Protein AF-A0A094KSG4-F1 (afdb_monomer_lite)

Secondary structure (DSSP, 8-state):
--BEE-TTTSHHHHHHHHHHHHHHHHTTTPPPS-PPPHHHHHHHHHHHHS-------TT--EEEEEPPP-PPP-S-TTTPEEE-GGG--TTEE-TTEEEEEEE-S--EESSSEEEEEE-TT--EEEEEE-SPPPTTTS-GGGTS-TT-EEEEES-EEEE-TTS-EEEEE--GGGEEEEPTT-TTS-TTTS-SS------HHHHHHHHHHHHHTT-HHHHHHHHHHHHHH-TTSHHHHHHHHHHHHHHHHTT-HHHHHHTTTTT---TTS-HHHHHHHHHHHHHTT-HHHHHHHHHHHHHH-TT-HHHHHHHHHHHHHHHHHHH----HHHHHHHHHH-SS-----PPEE-SEEEEE-SSSSEEEEESS-B-TT-EEEEEEPSEEEPBPPTTS-TT--PBPPEEEEETTTTEEEEESHHHHHHHHHHHHHH-GGGHHHHHTS--TT-------EETTEEP--HHHHHHHHHHHEEE--SBHHHHHHHHTT-SS---S-BS-EEE-TTGGGPEE-SS-SEEEEEETTEEEEEESS-B-TTPBPEE-SS---SS-HHHHHHHHGGGT----SHHHHHHHHS-HHHHHHHHHHHHHHHHHHHSSS--HHHHHHHHHHHHHHHHT--S-TTTS--TTTHHHHHHHHHHHHTTT-HHHHHHHHHHHHHHTT-EEESSS-TTSPPEEEE-----TTHHHHHHHHHHHHHHTT-HHHHHHHHHHTHHHHHHHH---S------SEEEEEEE----TTS-TTS-----EEEEEEE-STT--EEEEE--EEEEEEEEE-STT-EEEEE-TTGGGSSSPEEEEEEEEGGGGGS-TT-EEEEEEEE---SSPPPTT--------EEE--PPPPS------------EEE-

Foldseek 3Di:
DQFFFCCVVCVVVLVVVVVVVVVFVVQFQPQDPPADDLVVVVVVVVVVQPDDPPPDPPPDFAEDEDDDADFADQDFPVQAAEDAPNNDGAQDFQASHKYKWFFAAAWDDDQFTWTWIHGPVRDIAIETHHLDDDCVLPNSCVVGHGLWIKMAHRWHWYQDPVRHIHTYDLWPVRIDTDDLPDPPDDPVSRPPPPPVLQALVNLQVVLVVCVVVVVLVVSLVSLVSSLVVCVPDPVNLVSLLSNLVSLLSSVLLVSSLVSLPPPDDDLPGDLSSLVSNLSSCLSVLVLVSSLVSLVVSCVSPVVPPVSVVSNVLSVQQVCCQVPVDDPLVVLQVQLVVAFLSQDSHHKHAAQWDWDQDPFQGIFIFHQFWDFAFDWHIWFFFPFKAAADDPVPDPPRPHDHWHWYDYSPLSTITIACLSVQLSVNQVNCQSPVVCVVLQLPFDQDPDDHDPDQDHPNGGTGRSNSSSSSCVLFKDAADLALLVVLVVPVVDPDDPRSHHNIMTGTRNVSNQAAALFFQWFWIDNNRIIIITGRGTDGRGDTGHDHPDHPDLDDLVVVQVVCVSSPGDHPALQNVQSVPQDPVLRVVLVVLLVVLVVLLVPDDCDPVSLVVLVVSLVVNVVSDPDFCLRHAQSNRLVSLQVSLVVCVVVVVLLSNLLSLVVSQRSQNWDWPCSNDVPIATDTPTHGDQDSCVLVSLVSNLVSCVSVVNNRNNVVSVVCNLSNCCSRSVDPDDPPVPPQWFKWKAWDDDDPPDDPPPDDDFFKKKWKWDDDPVIDIDIWTWDDKAFADWDDDPQADIDGPGDPCTNPDPGTIIIITIDGPVVCVPHPQQWMWMWMFGDDDPDDDDPDDDGDTDTDIDRDDDPDDDDDDDDDDDDDRGDTGD

Structure (mmCIF, N/CA/C/O backbone):
data_AF-A0A094KSG4-F1
#
_entry.id   AF-A0A094KSG4-F1
#
loop_
_atom_site.group_PDB
_atom_site.id
_atom_site.type_symbol
_atom_site.label_atom_id
_atom_site.label_alt_id
_atom_site.label_comp_id
_atom_site.label_asym_id
_atom_site.label_entity_id
_atom_site.label_seq_id
_atom_site.pdbx_PDB_ins_code
_atom_site.Cartn_x
_atom_site.Cartn_y
_atom_site.Cartn_z
_atom_site.occupancy
_atom_site.B_iso_or_equiv
_atom_site.auth_seq_id
_atom_site.auth_comp_id
_atom_site.auth_asym_id
_atom_site.auth_atom_id
_atom_site.pdbx_PDB_model_num
ATOM 1 N N . MET A 1 1 ? 11.498 -6.389 -3.260 1.00 61.22 1 MET A N 1
ATOM 2 C CA . MET A 1 1 ? 10.816 -5.084 -3.380 1.00 61.22 1 MET A CA 1
ATOM 3 C C . MET A 1 1 ? 11.670 -4.052 -2.672 1.00 61.22 1 MET A C 1
ATOM 5 O O . MET A 1 1 ? 12.335 -4.424 -1.716 1.00 61.22 1 MET A O 1
ATOM 9 N N . ASP A 1 2 ? 11.718 -2.809 -3.153 1.00 58.12 2 ASP A N 1
ATOM 10 C CA . ASP A 1 2 ? 12.773 -1.820 -2.843 1.00 58.12 2 ASP A CA 1
ATOM 11 C C . ASP A 1 2 ? 12.681 -1.186 -1.428 1.00 58.12 2 ASP A C 1
ATOM 13 O O . ASP A 1 2 ? 12.851 0.022 -1.259 1.00 58.12 2 ASP A O 1
ATOM 17 N N . ALA A 1 3 ? 12.366 -1.989 -0.406 1.00 64.19 3 ALA A N 1
ATOM 18 C CA . ALA A 1 3 ? 12.360 -1.589 0.998 1.00 64.19 3 ALA A CA 1
ATOM 19 C C . ALA A 1 3 ? 13.792 -1.449 1.547 1.00 64.19 3 ALA A C 1
ATOM 21 O O . ALA A 1 3 ? 14.697 -2.185 1.145 1.00 64.19 3 ALA A O 1
ATOM 22 N N . HIS A 1 4 ? 13.988 -0.521 2.490 1.00 66.38 4 HIS A N 1
ATOM 23 C CA . HIS A 1 4 ? 15.279 -0.292 3.143 1.00 66.38 4 HIS A CA 1
ATOM 24 C C . HIS A 1 4 ? 15.562 -1.365 4.191 1.00 66.38 4 HIS A C 1
ATOM 26 O O . HIS A 1 4 ? 15.258 -1.191 5.369 1.00 66.38 4 HIS A O 1
ATOM 32 N N . ASP A 1 5 ? 16.112 -2.495 3.749 1.00 71.94 5 ASP A N 1
ATOM 33 C CA . ASP A 1 5 ? 16.645 -3.508 4.657 1.00 71.94 5 ASP A CA 1
ATOM 34 C C . ASP A 1 5 ? 17.919 -2.971 5.322 1.00 71.94 5 ASP A C 1
ATOM 36 O O . ASP A 1 5 ? 18.948 -2.784 4.673 1.00 71.94 5 ASP A O 1
ATOM 40 N N . VAL A 1 6 ? 17.824 -2.717 6.627 1.00 72.81 6 VAL A N 1
ATOM 41 C CA . VAL A 1 6 ? 18.913 -2.191 7.464 1.00 72.81 6 VAL A CA 1
ATOM 42 C C . VAL A 1 6 ? 19.387 -3.231 8.483 1.00 72.81 6 VAL A C 1
ATOM 44 O O . VAL A 1 6 ? 20.035 -2.912 9.482 1.00 72.81 6 VAL A O 1
ATOM 47 N N . LYS A 1 7 ? 19.081 -4.515 8.257 1.00 73.69 7 LYS A N 1
ATOM 48 C CA . LYS A 1 7 ? 19.415 -5.605 9.181 1.00 73.69 7 LYS A CA 1
ATOM 49 C C . LYS A 1 7 ? 20.901 -5.672 9.519 1.00 73.69 7 LYS A C 1
ATOM 51 O O . LYS A 1 7 ? 21.243 -5.946 10.666 1.00 73.69 7 LYS A O 1
ATOM 56 N N . ALA A 1 8 ? 21.775 -5.432 8.542 1.00 71.75 8 ALA A N 1
ATOM 57 C CA . ALA A 1 8 ? 23.222 -5.452 8.753 1.00 71.75 8 ALA A CA 1
ATOM 58 C C . ALA A 1 8 ? 23.688 -4.332 9.701 1.00 71.75 8 ALA A C 1
ATOM 60 O O . ALA A 1 8 ? 24.573 -4.555 10.522 1.00 71.75 8 ALA A O 1
ATOM 61 N N . GLU A 1 9 ? 23.065 -3.156 9.618 1.00 76.06 9 GLU A N 1
ATOM 62 C CA . GLU A 1 9 ? 23.407 -1.974 10.418 1.00 76.06 9 GLU A CA 1
ATOM 63 C C . GLU A 1 9 ? 22.886 -2.093 11.857 1.00 76.06 9 GLU A C 1
ATOM 65 O O . GLU A 1 9 ? 23.552 -1.680 12.803 1.00 76.06 9 GLU A O 1
ATOM 70 N N . TYR A 1 10 ? 21.723 -2.725 12.033 1.00 76.50 10 TYR A N 1
ATOM 71 C CA . TYR A 1 10 ? 21.031 -2.845 13.320 1.00 76.50 10 TYR A CA 1
ATOM 72 C C . TYR A 1 10 ? 21.016 -4.275 13.883 1.00 76.50 10 TYR A C 1
ATOM 74 O O . TYR A 1 10 ? 20.170 -4.627 14.711 1.00 76.50 10 TYR A O 1
ATOM 82 N N . TRP A 1 11 ? 21.963 -5.116 13.466 1.00 75.25 11 TRP A N 1
ATOM 83 C CA . TRP A 1 11 ? 22.020 -6.526 13.859 1.00 75.25 11 TRP A CA 1
ATOM 84 C C . TRP A 1 11 ? 22.055 -6.732 15.383 1.00 75.25 11 TRP A C 1
ATOM 86 O O . TRP A 1 11 ? 21.336 -7.582 15.917 1.00 75.25 11 TRP A O 1
ATOM 96 N N . GLU A 1 12 ? 22.833 -5.917 16.105 1.00 79.44 12 GLU A N 1
ATOM 97 C CA . GLU A 1 12 ? 22.910 -5.981 17.572 1.00 79.44 12 GLU A CA 1
ATOM 98 C C . GLU A 1 12 ? 21.566 -5.653 18.243 1.00 79.44 12 GLU A C 1
ATOM 100 O O . GLU A 1 12 ? 21.222 -6.259 19.260 1.00 79.44 12 GLU A O 1
ATOM 105 N N . MET A 1 13 ? 20.749 -4.780 17.643 1.00 77.00 13 MET A N 1
ATOM 106 C CA . MET A 1 13 ? 19.412 -4.466 18.154 1.00 77.00 13 MET A CA 1
ATOM 107 C C . MET A 1 13 ? 18.478 -5.679 18.052 1.00 77.00 13 MET A C 1
ATOM 109 O O . MET A 1 13 ? 17.815 -6.021 19.032 1.00 77.00 13 MET A O 1
ATOM 113 N N . ILE A 1 14 ? 18.466 -6.388 16.913 1.00 77.00 14 ILE A N 1
ATOM 114 C CA . ILE A 1 14 ? 17.700 -7.642 16.778 1.00 77.00 14 ILE A CA 1
ATOM 115 C C . ILE A 1 14 ? 18.183 -8.691 17.776 1.00 77.00 14 ILE A C 1
ATOM 117 O O . ILE A 1 14 ? 17.372 -9.400 18.373 1.00 77.00 14 ILE A O 1
ATOM 121 N N . LYS A 1 15 ? 19.500 -8.822 17.949 1.00 81.06 15 LYS A N 1
ATOM 122 C CA . LYS A 1 15 ? 20.087 -9.824 18.839 1.00 81.06 15 LYS A CA 1
ATOM 123 C C . LYS A 1 15 ? 19.701 -9.561 20.293 1.00 81.06 15 LYS A C 1
ATOM 125 O O . LYS A 1 15 ? 19.259 -10.492 20.966 1.00 81.06 15 LYS A O 1
ATOM 130 N N . SER A 1 16 ? 19.802 -8.306 20.733 1.00 81.44 16 SER A N 1
ATOM 131 C CA . SER A 1 16 ? 19.338 -7.855 22.047 1.00 81.44 16 SER A CA 1
ATOM 132 C C . SER A 1 16 ? 17.848 -8.152 22.231 1.00 81.44 16 SER A C 1
ATOM 134 O O . SER A 1 16 ? 17.465 -8.847 23.169 1.00 81.44 16 SER A O 1
ATOM 136 N N . GLN A 1 17 ? 17.012 -7.779 21.258 1.00 77.75 17 GLN A N 1
ATOM 137 C CA . GLN A 1 17 ? 15.572 -8.021 21.328 1.00 77.75 17 GLN A CA 1
ATOM 138 C C . GLN A 1 17 ? 15.222 -9.513 21.401 1.00 77.75 17 GLN A C 1
ATOM 140 O O . GLN A 1 17 ? 14.375 -9.931 22.193 1.00 77.75 17 GLN A O 1
ATOM 145 N N . LYS A 1 18 ? 15.884 -10.352 20.596 1.00 81.81 18 LYS A N 1
ATOM 146 C CA . LYS A 1 18 ? 15.721 -11.811 20.651 1.00 81.81 18 LYS A CA 1
ATOM 147 C C . LYS A 1 18 ? 16.133 -12.368 22.011 1.00 81.81 18 LYS A C 1
ATOM 149 O O . LYS A 1 18 ? 15.502 -13.313 22.481 1.00 81.81 18 LYS A O 1
ATOM 154 N N . GLN A 1 19 ? 17.166 -11.809 22.638 1.00 85.81 19 GLN A N 1
ATOM 155 C CA . GLN A 1 19 ? 17.589 -12.202 23.977 1.00 85.81 19 GLN A CA 1
ATOM 156 C C . GLN A 1 19 ? 16.534 -11.828 25.026 1.00 85.81 19 GLN A C 1
ATOM 158 O O . GLN A 1 19 ? 16.112 -12.706 25.776 1.00 85.81 19 GLN A O 1
ATOM 163 N N . THR A 1 20 ? 16.021 -10.595 25.009 1.00 84.00 20 THR A N 1
ATOM 164 C CA . THR A 1 20 ? 14.928 -10.156 25.893 1.00 84.00 20 THR A CA 1
ATOM 165 C C . THR A 1 20 ? 13.693 -11.045 25.745 1.00 84.00 20 THR A C 1
ATOM 167 O O . THR A 1 20 ? 13.137 -11.510 26.737 1.00 84.00 20 THR A O 1
ATOM 170 N N . LEU A 1 21 ? 13.293 -11.374 24.510 1.00 83.00 21 LEU A N 1
ATOM 171 C CA . LEU A 1 21 ? 12.169 -12.284 24.255 1.00 83.00 21 LEU A CA 1
ATOM 172 C C . LEU A 1 21 ? 12.431 -13.701 24.785 1.00 83.00 21 LEU A C 1
ATOM 174 O O . LEU A 1 21 ? 11.516 -14.346 25.295 1.00 83.00 21 LEU A O 1
ATOM 178 N N . LYS A 1 22 ? 13.665 -14.210 24.680 1.00 86.94 22 LYS A N 1
ATOM 179 C CA . LYS A 1 22 ? 14.037 -15.512 25.256 1.00 86.94 22 LYS A CA 1
ATOM 180 C C . LYS A 1 22 ? 13.964 -15.490 26.779 1.00 86.94 22 LYS A C 1
ATOM 182 O O . LYS A 1 22 ? 13.501 -16.462 27.365 1.00 86.94 22 LYS A O 1
ATOM 187 N N . GLU A 1 23 ? 14.417 -14.416 27.414 1.00 88.25 23 GLU A N 1
ATOM 188 C CA . GLU A 1 23 ? 14.372 -14.255 28.869 1.00 88.25 23 GLU A CA 1
ATOM 189 C C . GLU A 1 23 ? 12.942 -14.133 29.384 1.00 88.25 23 GLU A C 1
ATOM 191 O O . GLU A 1 23 ? 12.579 -14.851 30.314 1.00 88.25 23 GLU A O 1
ATOM 196 N N . ALA A 1 24 ? 12.105 -13.336 28.718 1.00 87.44 24 ALA A N 1
ATOM 197 C CA . ALA A 1 24 ? 10.679 -13.258 29.010 1.00 87.44 24 ALA A CA 1
ATOM 198 C C . ALA A 1 24 ? 10.019 -14.644 28.904 1.00 87.44 24 ALA A C 1
ATOM 200 O O . ALA A 1 24 ? 9.371 -15.100 29.847 1.00 87.44 24 ALA A O 1
ATOM 201 N N . LYS A 1 25 ? 10.285 -15.388 27.817 1.00 87.94 25 LYS A N 1
ATOM 202 C CA . LYS A 1 25 ? 9.756 -16.749 27.606 1.00 87.94 25 LYS A CA 1
ATOM 203 C C . LYS A 1 25 ? 10.151 -17.752 28.693 1.00 87.94 25 LYS A C 1
ATOM 205 O O . LYS A 1 25 ? 9.398 -18.695 28.917 1.00 87.94 25 LYS A O 1
ATOM 210 N N . LYS A 1 26 ? 11.273 -17.569 29.404 1.00 91.19 26 LYS A N 1
ATOM 211 C CA . LYS A 1 26 ? 11.629 -18.428 30.557 1.00 91.19 26 LYS A CA 1
ATOM 212 C C . LYS A 1 26 ? 10.632 -18.300 31.711 1.00 91.19 26 LYS A C 1
ATOM 214 O O . LYS A 1 26 ? 10.526 -19.216 32.519 1.00 91.19 26 LYS A O 1
ATOM 219 N N . ARG A 1 27 ? 9.904 -17.182 31.787 1.00 92.25 27 ARG A N 1
ATOM 220 C CA . ARG A 1 27 ? 8.867 -16.930 32.795 1.00 92.25 27 ARG A CA 1
ATOM 221 C C . ARG A 1 27 ? 7.469 -17.354 32.346 1.00 92.25 27 ARG A C 1
ATOM 223 O O . ARG A 1 27 ? 6.502 -17.109 33.063 1.00 92.25 27 ARG A O 1
ATOM 230 N N . ARG A 1 28 ? 7.342 -17.998 31.182 1.00 93.94 28 ARG A N 1
ATOM 231 C CA . ARG A 1 28 ? 6.051 -18.428 30.641 1.00 93.94 28 ARG A CA 1
ATOM 232 C C . ARG A 1 28 ? 5.289 -19.314 31.626 1.00 93.94 28 ARG A C 1
ATOM 234 O O . ARG A 1 28 ? 5.858 -20.236 32.203 1.00 93.94 28 ARG A O 1
ATOM 241 N N . GLY A 1 29 ? 4.000 -19.033 31.801 1.00 94.25 29 GLY A N 1
ATOM 242 C CA . GLY A 1 29 ? 3.117 -19.778 32.702 1.00 94.25 29 GLY A CA 1
ATOM 243 C C . GLY A 1 29 ? 3.230 -19.368 34.176 1.00 94.25 29 GLY A C 1
ATOM 244 O O . GLY A 1 29 ? 2.402 -19.777 34.989 1.00 94.25 29 GLY A O 1
ATOM 245 N N . GLN A 1 30 ? 4.216 -18.543 34.546 1.00 94.44 30 GLN A N 1
ATOM 246 C CA . GLN A 1 30 ? 4.364 -18.073 35.922 1.00 94.44 30 GLN A CA 1
ATOM 247 C C . GLN A 1 30 ? 3.297 -17.031 36.248 1.00 94.44 30 GLN A C 1
ATOM 249 O O . GLN A 1 30 ? 3.068 -16.098 35.477 1.00 94.44 30 GLN A O 1
ATOM 254 N N . ARG A 1 31 ? 2.695 -17.152 37.433 1.00 93.56 31 ARG A N 1
ATOM 255 C CA . ARG A 1 31 ? 1.903 -16.076 38.034 1.00 93.56 31 ARG A CA 1
ATOM 256 C C . ARG A 1 31 ? 2.844 -15.164 38.826 1.00 93.56 31 ARG A C 1
ATOM 258 O O . ARG A 1 31 ? 3.503 -15.664 39.742 1.00 93.56 31 ARG A O 1
ATOM 265 N N . PRO A 1 32 ? 2.963 -13.874 38.479 1.00 89.44 32 PRO A N 1
ATOM 266 C CA . PRO A 1 32 ? 3.887 -12.982 39.162 1.00 89.44 32 PRO A CA 1
ATOM 267 C C . PRO A 1 32 ? 3.420 -12.711 40.595 1.00 89.44 32 PRO A C 1
ATOM 269 O O . PRO A 1 32 ? 2.279 -12.314 40.816 1.00 89.44 32 PRO A O 1
ATOM 272 N N . GLN A 1 33 ? 4.322 -12.921 41.554 1.00 86.94 33 GLN A N 1
ATOM 273 C CA . GLN A 1 33 ? 4.113 -12.641 42.985 1.00 86.94 33 GLN A CA 1
ATOM 274 C C . GLN A 1 33 ? 4.732 -11.301 43.411 1.00 86.94 33 GLN A C 1
ATOM 276 O O . GLN A 1 33 ? 4.536 -10.832 44.523 1.00 86.94 33 GLN A O 1
ATOM 281 N N . ASP A 1 34 ? 5.492 -10.682 42.514 1.00 89.12 34 ASP A N 1
ATOM 282 C CA . ASP A 1 34 ? 6.275 -9.466 42.705 1.00 89.12 34 ASP A CA 1
ATOM 283 C C . ASP A 1 34 ? 5.616 -8.235 42.055 1.00 89.12 34 ASP A C 1
ATOM 285 O O . ASP A 1 34 ? 6.299 -7.268 41.703 1.00 89.12 34 ASP A O 1
ATOM 289 N N . ARG A 1 35 ? 4.284 -8.266 41.884 1.00 86.12 35 ARG A N 1
ATOM 290 C CA . ARG A 1 35 ? 3.513 -7.140 41.337 1.00 86.12 35 ARG A CA 1
ATOM 291 C C . ARG A 1 35 ? 3.678 -5.903 42.219 1.00 86.12 35 ARG A C 1
ATOM 293 O O . ARG A 1 35 ? 3.702 -5.986 43.447 1.00 86.12 35 ARG A O 1
ATOM 300 N N . LYS A 1 36 ? 3.788 -4.739 41.582 1.00 86.50 36 LYS A N 1
ATOM 301 C CA . LYS A 1 36 ? 3.899 -3.468 42.297 1.00 86.50 36 LYS A CA 1
ATOM 302 C C . LYS A 1 36 ? 2.535 -3.027 42.842 1.00 86.50 36 LYS A C 1
ATOM 304 O O . LYS A 1 36 ? 1.528 -3.276 42.181 1.00 86.50 36 LYS A O 1
ATOM 309 N N . PRO A 1 37 ? 2.497 -2.335 43.995 1.00 90.00 37 PRO A N 1
ATOM 310 C CA . PRO A 1 37 ? 1.266 -1.743 44.508 1.00 90.00 37 PRO A CA 1
ATOM 311 C C . PRO A 1 37 ? 0.638 -0.753 43.521 1.00 90.00 37 PRO A C 1
ATOM 313 O O . PRO A 1 37 ? 1.343 -0.106 42.736 1.00 90.00 37 PRO A O 1
ATOM 316 N N . ARG A 1 38 ? -0.683 -0.590 43.620 1.00 92.19 38 ARG A N 1
ATOM 317 C CA . ARG A 1 38 ? -1.497 0.291 42.774 1.00 92.19 38 ARG A CA 1
ATOM 318 C C . ARG A 1 38 ? -0.955 1.720 42.710 1.00 92.19 38 ARG A C 1
ATOM 320 O O . ARG A 1 38 ? -0.765 2.260 41.621 1.00 92.19 38 ARG A O 1
ATOM 327 N N . GLU A 1 39 ? -0.630 2.311 43.857 1.00 93.06 39 GLU A N 1
ATOM 328 C CA . GLU A 1 39 ? -0.113 3.681 43.964 1.00 93.06 39 GLU A CA 1
ATOM 329 C C . GLU A 1 39 ? 1.242 3.829 43.270 1.00 93.06 39 GLU A C 1
ATOM 331 O O . GLU A 1 39 ? 1.494 4.832 42.603 1.00 93.06 39 GLU A O 1
ATOM 336 N N . TYR A 1 40 ? 2.111 2.819 43.388 1.00 91.56 40 TYR A N 1
ATOM 337 C CA . TYR A 1 40 ? 3.416 2.825 42.731 1.00 91.56 40 TYR A CA 1
ATOM 338 C C . TYR A 1 40 ? 3.265 2.789 41.208 1.00 91.56 40 TYR A C 1
ATOM 340 O O . TYR A 1 40 ? 3.883 3.596 40.512 1.00 91.56 40 TYR A O 1
ATOM 348 N N . ALA A 1 41 ? 2.424 1.888 40.689 1.00 91.44 41 ALA A N 1
ATOM 349 C CA . ALA A 1 41 ? 2.163 1.782 39.255 1.00 91.44 41 ALA A CA 1
ATOM 350 C C . ALA A 1 41 ? 1.560 3.082 38.696 1.00 91.44 41 ALA A C 1
ATOM 352 O O . ALA A 1 41 ? 2.001 3.570 37.653 1.00 91.44 41 ALA A O 1
ATOM 353 N N . TYR A 1 42 ? 0.616 3.682 39.429 1.00 93.19 42 TYR A N 1
ATOM 354 C CA . TYR A 1 42 ? 0.009 4.966 39.083 1.00 93.19 42 TYR A CA 1
ATOM 355 C C . TYR A 1 42 ? 1.042 6.097 39.037 1.00 93.19 42 TYR A C 1
ATOM 357 O O . TYR A 1 42 ? 1.169 6.772 38.014 1.00 93.19 42 TYR A O 1
ATOM 365 N N . MET A 1 43 ? 1.823 6.284 40.109 1.00 92.12 43 MET A N 1
ATOM 366 C CA . MET A 1 43 ? 2.851 7.329 40.169 1.00 92.12 43 MET A CA 1
ATOM 367 C C . MET A 1 43 ? 3.887 7.161 39.057 1.00 92.12 43 MET A C 1
ATOM 369 O O . MET A 1 43 ? 4.198 8.129 38.367 1.00 92.12 43 MET A O 1
ATOM 373 N N . ARG A 1 44 ? 4.376 5.936 38.833 1.00 90.12 44 ARG A N 1
ATOM 374 C CA . ARG A 1 44 ? 5.355 5.642 37.779 1.00 90.12 44 ARG A CA 1
ATOM 375 C C . ARG A 1 44 ? 4.804 5.946 36.389 1.00 90.12 44 ARG A C 1
ATOM 377 O O . ARG A 1 44 ? 5.495 6.587 35.599 1.00 90.12 44 ARG A O 1
ATOM 384 N N . PHE A 1 45 ? 3.569 5.538 36.091 1.00 91.00 45 PHE A N 1
ATOM 385 C CA . PHE A 1 45 ? 2.943 5.855 34.808 1.00 91.00 45 PHE A CA 1
ATOM 386 C C . PHE A 1 45 ? 2.788 7.368 34.622 1.00 91.00 45 PHE A C 1
ATOM 388 O O . PHE A 1 45 ? 3.193 7.908 33.593 1.00 91.00 45 PHE A O 1
ATOM 395 N N . MET A 1 46 ? 2.282 8.074 35.634 1.00 92.19 46 MET A N 1
ATOM 396 C CA . MET A 1 46 ? 2.110 9.526 35.573 1.00 92.19 46 MET A CA 1
ATOM 397 C C . MET A 1 46 ? 3.446 10.270 35.427 1.00 92.19 46 MET A C 1
ATOM 399 O O . MET A 1 46 ? 3.512 11.231 34.665 1.00 92.19 46 MET A O 1
ATOM 403 N N . MET A 1 47 ? 4.520 9.795 36.069 1.00 88.25 47 MET A N 1
ATOM 404 C CA . MET A 1 47 ? 5.882 10.309 35.867 1.00 88.25 47 MET A CA 1
ATOM 405 C C . MET A 1 47 ? 6.381 10.064 34.439 1.00 88.25 47 MET A C 1
ATOM 407 O O . MET A 1 47 ? 6.920 10.977 33.826 1.00 88.25 47 MET A O 1
ATOM 411 N N . SER A 1 48 ? 6.152 8.873 33.875 1.00 82.94 48 SER A N 1
ATOM 412 C CA . SER A 1 48 ? 6.539 8.563 32.487 1.00 82.94 48 SER A CA 1
ATOM 413 C C . SER A 1 48 ? 5.779 9.390 31.443 1.00 82.94 48 SER A C 1
ATOM 415 O O . SER A 1 48 ? 6.253 9.571 30.323 1.00 82.94 48 SER A O 1
ATOM 417 N N . ARG A 1 49 ? 4.595 9.894 31.815 1.00 81.19 49 ARG A N 1
ATOM 418 C CA . ARG A 1 49 ? 3.735 10.727 30.973 1.00 81.19 49 ARG A CA 1
ATOM 419 C C . ARG A 1 49 ? 4.094 12.214 31.045 1.00 81.19 49 ARG A C 1
ATOM 421 O O . ARG A 1 49 ? 3.706 12.961 30.147 1.00 81.19 49 ARG A O 1
ATOM 428 N N . GLN A 1 50 ? 4.809 12.666 32.081 1.00 70.44 50 GLN A N 1
ATOM 429 C CA . GLN A 1 50 ? 5.286 14.047 32.118 1.00 70.44 50 GLN A CA 1
ATOM 430 C C . GLN A 1 50 ? 6.186 14.301 30.903 1.00 70.44 50 GLN A C 1
ATOM 432 O O . GLN A 1 50 ? 6.996 13.437 30.556 1.00 70.44 50 GLN A O 1
ATOM 437 N N . PRO A 1 51 ? 6.065 15.464 30.240 1.00 55.53 51 PRO A N 1
ATOM 438 C CA . PRO A 1 51 ? 6.990 15.812 29.182 1.00 55.53 51 PRO A CA 1
ATOM 439 C C . PRO A 1 51 ? 8.385 15.900 29.806 1.00 55.53 51 PRO A C 1
ATOM 441 O O . PRO A 1 51 ? 8.711 16.876 30.477 1.00 55.53 51 PRO A O 1
ATOM 444 N N . MET A 1 52 ? 9.221 14.875 29.596 1.00 45.09 52 MET A N 1
ATOM 445 C CA . MET A 1 52 ? 10.669 15.063 29.671 1.00 45.09 52 MET A CA 1
ATOM 446 C C . MET A 1 52 ? 10.970 16.320 28.859 1.00 45.09 52 MET A C 1
ATOM 448 O O . MET A 1 52 ? 10.414 16.464 27.767 1.00 45.09 52 MET A O 1
ATOM 452 N N . MET A 1 53 ? 11.818 17.213 29.374 1.00 36.50 53 MET A N 1
ATOM 453 C CA . MET A 1 53 ? 12.425 18.265 28.563 1.00 36.50 53 MET A CA 1
ATOM 454 C C . MET A 1 53 ? 13.114 17.591 27.372 1.00 36.50 53 MET A C 1
ATOM 456 O O . MET A 1 53 ? 14.243 17.123 27.456 1.00 36.50 53 MET A O 1
ATOM 460 N N . ARG A 1 54 ? 12.365 17.436 26.282 1.00 40.75 54 ARG A N 1
ATOM 461 C CA . ARG A 1 54 ? 12.809 16.874 25.017 1.00 40.75 54 ARG A CA 1
ATOM 462 C C . ARG A 1 54 ? 13.510 18.015 24.298 1.00 40.75 54 ARG A C 1
ATOM 464 O O . ARG A 1 54 ? 12.947 18.616 23.389 1.00 40.75 54 ARG A O 1
ATOM 471 N N . GLU A 1 55 ? 14.711 18.353 24.761 1.00 34.06 55 GLU A N 1
ATOM 472 C CA . GLU A 1 55 ? 15.659 19.099 23.938 1.00 34.06 55 GLU A CA 1
ATOM 473 C C . GLU A 1 55 ? 15.805 18.341 22.608 1.00 34.06 55 GLU A C 1
ATOM 475 O O . GLU A 1 55 ? 16.136 17.158 22.604 1.00 34.06 55 GLU A O 1
ATOM 480 N N . ASN A 1 56 ? 15.460 19.003 21.499 1.00 36.72 56 ASN A N 1
ATOM 481 C CA . ASN A 1 56 ? 15.594 18.541 20.112 1.00 36.72 56 ASN A CA 1
ATOM 482 C C . ASN A 1 56 ? 15.219 17.069 19.838 1.00 36.72 56 ASN A C 1
ATOM 484 O O . ASN A 1 56 ? 16.068 16.188 19.736 1.00 36.72 56 ASN A O 1
ATOM 488 N N . THR A 1 57 ? 13.930 16.815 19.587 1.00 39.03 57 THR A N 1
ATOM 489 C CA . THR A 1 57 ? 13.454 15.539 19.002 1.00 39.03 57 THR A CA 1
ATOM 490 C C . THR A 1 57 ? 13.593 15.463 17.480 1.00 39.03 57 THR A C 1
ATOM 492 O O . THR A 1 57 ? 13.249 14.439 16.887 1.00 39.03 57 THR A O 1
ATOM 495 N N . GLU A 1 58 ? 14.135 16.499 16.834 1.00 34.00 58 GLU A N 1
ATOM 496 C CA . GLU A 1 58 ? 14.470 16.468 15.410 1.00 34.00 58 GLU A CA 1
ATOM 497 C C . GLU A 1 58 ? 15.558 15.414 15.132 1.00 34.00 58 GLU A C 1
ATOM 499 O O . GLU A 1 58 ? 16.753 15.675 15.252 1.00 34.00 58 GLU A O 1
ATOM 504 N N . GLY A 1 59 ? 15.143 14.202 14.750 1.00 42.22 59 GLY A N 1
ATOM 505 C CA . GLY A 1 59 ? 16.039 13.138 14.278 1.00 42.22 59 GLY A CA 1
ATOM 506 C C . GLY A 1 59 ? 16.000 11.811 15.044 1.00 42.22 59 GLY A C 1
ATOM 507 O O . GLY A 1 59 ? 16.734 10.898 14.671 1.00 42.22 59 GLY A O 1
ATOM 508 N N . LEU A 1 60 ? 15.158 11.653 16.072 1.00 50.88 60 LEU A N 1
ATOM 509 C CA . LEU A 1 60 ? 14.970 10.356 16.737 1.00 50.88 60 LEU A CA 1
ATOM 510 C C . LEU A 1 60 ? 14.093 9.431 15.878 1.00 50.88 60 LEU A C 1
ATOM 512 O O . LEU A 1 60 ? 12.882 9.612 15.781 1.00 50.88 60 LEU A O 1
ATOM 516 N N . ILE A 1 61 ? 14.714 8.425 15.257 1.00 64.00 61 ILE A N 1
ATOM 517 C CA . ILE A 1 61 ? 14.010 7.369 14.519 1.00 64.00 61 ILE A CA 1
ATOM 518 C C . ILE A 1 61 ? 13.346 6.425 15.530 1.00 64.00 61 ILE A C 1
ATOM 520 O O . ILE A 1 61 ? 14.028 5.757 16.309 1.00 64.00 61 ILE A O 1
ATOM 524 N N . TYR A 1 62 ? 12.015 6.355 15.515 1.00 71.69 62 TYR A N 1
ATOM 525 C CA . TYR A 1 62 ? 11.254 5.450 16.380 1.00 71.69 62 TYR A CA 1
ATOM 526 C C . TYR A 1 62 ? 11.359 3.998 15.906 1.00 71.69 62 TYR A C 1
ATOM 528 O O . TYR A 1 62 ? 11.345 3.732 14.704 1.00 71.69 62 TYR A O 1
ATOM 536 N N . SER A 1 63 ? 11.402 3.047 16.842 1.00 77.19 63 SER A N 1
ATOM 537 C CA . SER A 1 63 ? 11.335 1.613 16.552 1.00 77.19 63 SER A CA 1
ATOM 538 C C . SER A 1 63 ? 9.976 1.022 16.939 1.00 77.19 63 SER A C 1
ATOM 540 O O . SER A 1 63 ? 9.472 1.233 18.042 1.00 77.19 63 SER A O 1
ATOM 542 N N . SER A 1 64 ? 9.375 0.267 16.019 1.00 80.19 64 SER A N 1
ATOM 543 C CA . SER A 1 64 ? 8.152 -0.507 16.225 1.00 80.19 64 SER A CA 1
ATOM 544 C C . SER A 1 64 ? 8.470 -2.000 16.194 1.00 80.19 64 SER A C 1
ATOM 546 O O . SER A 1 64 ? 9.251 -2.463 15.361 1.00 80.19 64 SER A O 1
ATOM 548 N N . PHE A 1 65 ? 7.869 -2.757 17.110 1.00 81.00 65 PHE A N 1
ATOM 549 C CA . PHE A 1 65 ? 8.149 -4.179 17.300 1.00 81.00 65 PHE A CA 1
ATOM 550 C C . PHE A 1 65 ? 6.911 -5.029 17.017 1.00 81.00 65 PHE A C 1
ATOM 552 O O . PHE A 1 65 ? 5.890 -4.907 17.709 1.00 81.00 65 PHE A O 1
ATOM 559 N N . THR A 1 66 ? 7.045 -5.951 16.065 1.00 81.12 66 THR A N 1
ATOM 560 C CA . THR A 1 66 ? 6.044 -6.988 15.795 1.00 81.12 66 THR A CA 1
ATOM 561 C C . THR A 1 66 ? 6.180 -8.103 16.836 1.00 81.12 66 THR A C 1
ATOM 563 O O . THR A 1 66 ? 7.265 -8.665 17.017 1.00 81.12 66 THR A O 1
ATOM 566 N N . ALA A 1 67 ? 5.098 -8.411 17.557 1.00 83.88 67 ALA A N 1
ATOM 567 C CA . ALA A 1 67 ? 5.054 -9.552 18.473 1.00 83.88 67 ALA A CA 1
ATOM 568 C C . ALA A 1 67 ? 5.076 -10.891 17.706 1.00 83.88 67 ALA A C 1
ATOM 570 O O . ALA A 1 67 ? 4.772 -10.907 16.513 1.00 83.88 67 ALA A O 1
ATOM 571 N N . PRO A 1 68 ? 5.421 -12.017 18.365 1.00 84.75 68 PRO A N 1
ATOM 572 C CA . PRO A 1 68 ? 5.155 -13.340 17.806 1.00 84.75 68 PRO A CA 1
ATOM 573 C C . PRO A 1 68 ? 3.675 -13.474 17.444 1.00 84.75 68 PRO A C 1
ATOM 575 O O . PRO A 1 68 ? 2.826 -13.058 18.235 1.00 84.75 68 PRO A O 1
ATOM 578 N N . ALA A 1 69 ? 3.381 -14.045 16.278 1.00 90.44 69 ALA A N 1
ATOM 579 C CA . ALA A 1 69 ? 2.018 -14.071 15.770 1.00 90.44 69 ALA A CA 1
ATOM 580 C C . ALA A 1 69 ? 1.069 -14.937 16.621 1.00 90.44 69 ALA A C 1
ATOM 582 O O . ALA A 1 69 ? 1.433 -16.016 17.097 1.00 90.44 69 ALA A O 1
ATOM 583 N N . TYR A 1 70 ? -0.168 -14.470 16.771 1.00 91.38 70 TYR A N 1
ATOM 584 C CA . TYR A 1 70 ? -1.292 -15.189 17.374 1.00 91.38 70 TYR A CA 1
ATOM 585 C C . TYR A 1 70 ? -2.587 -14.807 16.639 1.00 91.38 70 TYR A C 1
ATOM 587 O O . TYR A 1 70 ? -2.638 -13.721 16.079 1.00 91.38 70 TYR A O 1
ATOM 595 N N . PRO A 1 71 ? -3.611 -15.676 16.580 1.00 92.56 71 PRO A N 1
ATOM 596 C CA . PRO A 1 71 ? -4.843 -15.345 15.870 1.00 92.56 71 PRO A CA 1
ATOM 597 C C . PRO A 1 71 ? -5.769 -14.471 16.734 1.00 92.56 71 PRO A C 1
ATOM 599 O O . PRO A 1 71 ? -5.805 -14.706 17.954 1.00 92.56 71 PRO A O 1
ATOM 602 N N . PRO A 1 72 ? -6.560 -13.561 16.123 1.00 94.69 72 PRO A N 1
ATOM 603 C CA . PRO A 1 72 ? -7.551 -12.745 16.825 1.00 94.69 72 PRO A CA 1
ATOM 604 C C . PRO A 1 72 ? -8.640 -13.602 17.478 1.00 94.69 72 PRO A C 1
ATOM 606 O O . PRO A 1 72 ? -8.833 -14.779 17.136 1.00 94.69 72 PRO A O 1
ATOM 609 N N . CYS A 1 73 ? -9.380 -13.007 18.412 1.00 94.75 73 CYS A N 1
ATOM 610 C CA . CYS A 1 73 ? -10.512 -13.675 19.032 1.00 94.75 73 CYS A CA 1
ATOM 611 C C . CYS A 1 73 ? -11.700 -13.742 18.063 1.00 94.75 73 CYS A C 1
ATOM 613 O O . CYS A 1 73 ? -12.255 -12.722 17.657 1.00 94.75 73 CYS A O 1
ATOM 615 N N . ILE A 1 74 ? -12.132 -14.965 17.744 1.00 95.00 74 ILE A N 1
ATOM 616 C CA . ILE A 1 74 ? -13.337 -15.229 16.938 1.00 95.00 74 ILE A CA 1
ATOM 617 C C . ILE A 1 74 ? -14.547 -15.665 17.775 1.00 95.00 74 ILE A C 1
ATOM 619 O O . ILE A 1 74 ? -15.580 -16.037 17.229 1.00 95.00 74 ILE A O 1
ATOM 623 N N . THR A 1 75 ? -14.404 -15.681 19.100 1.00 94.12 75 THR A N 1
ATOM 624 C CA . THR A 1 75 ? -15.473 -16.076 20.025 1.00 94.12 75 THR A CA 1
ATOM 625 C C . THR A 1 75 ? -16.319 -14.855 20.377 1.00 94.12 75 THR A C 1
ATOM 627 O O . THR A 1 75 ? -15.783 -13.764 20.617 1.00 94.12 75 THR A O 1
ATOM 630 N N . THR A 1 76 ? -17.638 -15.036 20.410 1.00 93.69 76 THR A N 1
ATOM 631 C CA . THR A 1 76 ? -18.571 -13.971 20.801 1.00 93.69 76 THR A CA 1
ATOM 632 C C . THR A 1 76 ? -18.345 -13.572 22.257 1.00 93.69 76 THR A C 1
ATOM 634 O O . THR A 1 76 ? -17.926 -14.386 23.085 1.00 93.69 76 THR A O 1
ATOM 637 N N . VAL A 1 77 ? -18.619 -12.313 22.608 1.00 91.75 77 VAL A N 1
ATOM 638 C CA . VAL A 1 77 ? -18.453 -11.843 24.001 1.00 91.75 77 VAL A CA 1
ATOM 639 C C . VAL A 1 77 ? -19.283 -12.667 24.997 1.00 91.75 77 VAL A C 1
ATOM 641 O O . VAL A 1 77 ? -18.862 -12.849 26.140 1.00 91.75 77 VAL A O 1
ATOM 644 N N . ASP A 1 78 ? -20.442 -13.175 24.578 1.00 91.75 78 ASP A N 1
ATOM 645 C CA . ASP A 1 78 ? -21.358 -13.939 25.431 1.00 91.75 78 ASP A CA 1
ATOM 646 C C . ASP A 1 78 ? -20.830 -15.334 25.806 1.00 91.75 78 ASP A C 1
ATOM 648 O O . ASP A 1 78 ? -21.162 -15.848 26.874 1.00 91.75 78 ASP A O 1
ATOM 652 N N . GLU A 1 79 ? -19.964 -15.922 24.980 1.00 95.38 79 GLU A N 1
ATOM 653 C CA . GLU A 1 79 ? -19.382 -17.253 25.200 1.00 95.38 79 GLU A CA 1
ATOM 654 C C . GLU A 1 79 ? -18.066 -17.220 25.995 1.00 95.38 79 GLU A C 1
ATOM 656 O O . GLU A 1 79 ? -17.616 -18.245 26.518 1.00 95.38 79 GLU A O 1
ATOM 661 N N . LEU A 1 80 ? -17.431 -16.050 26.101 1.00 96.19 80 LEU A N 1
ATOM 662 C CA . LEU A 1 80 ? -16.171 -15.890 26.820 1.00 96.19 80 LEU A CA 1
ATOM 663 C C . LEU A 1 80 ? -16.390 -15.923 28.339 1.00 96.19 80 LEU A C 1
ATOM 665 O O . LEU A 1 80 ? -17.330 -15.343 28.879 1.00 96.19 80 LEU A O 1
ATOM 669 N N . LYS A 1 81 ? -15.460 -16.551 29.066 1.00 96.56 81 LYS A N 1
ATOM 670 C CA . LYS A 1 81 ? -15.481 -16.572 30.540 1.00 96.56 81 LYS A CA 1
ATOM 671 C C . LYS A 1 81 ? -14.647 -15.437 31.119 1.00 96.56 81 LYS A C 1
ATOM 673 O O . LYS A 1 81 ? -13.546 -15.174 30.652 1.00 96.56 81 LYS A O 1
ATOM 678 N N . GLN A 1 82 ? -15.121 -14.792 32.178 1.00 96.12 82 GLN A N 1
ATOM 679 C CA . GLN A 1 82 ? -14.340 -13.743 32.827 1.00 96.12 82 GLN A CA 1
ATOM 680 C C . GLN A 1 82 ? -13.111 -14.323 33.547 1.00 96.12 82 GLN A C 1
ATOM 682 O O . GLN A 1 82 ? -13.219 -15.309 34.277 1.00 96.12 82 GLN A O 1
ATOM 687 N N . ILE A 1 83 ? -11.958 -13.673 33.390 1.00 96.75 83 ILE A N 1
ATOM 688 C CA . ILE A 1 83 ? -10.746 -13.884 34.195 1.00 96.75 83 ILE A CA 1
ATOM 689 C C . ILE A 1 83 ? -10.402 -12.593 34.957 1.00 96.75 83 ILE A C 1
ATOM 691 O O . ILE A 1 83 ? -10.932 -11.527 34.644 1.00 96.75 83 ILE A O 1
ATOM 695 N N . LYS A 1 84 ? -9.552 -12.684 35.985 1.00 95.50 84 LYS A N 1
ATOM 696 C CA . LYS A 1 84 ? -9.041 -11.541 36.762 1.00 95.50 84 LYS A CA 1
ATOM 697 C C . LYS A 1 84 ? -7.557 -11.317 36.496 1.00 95.50 84 LYS A C 1
ATOM 699 O O . LYS A 1 84 ? -6.857 -12.259 36.120 1.00 95.50 84 LYS A O 1
ATOM 704 N N . ILE A 1 85 ? -7.053 -10.108 36.752 1.00 95.50 85 ILE A N 1
ATOM 705 C CA . ILE A 1 85 ? -5.633 -9.773 36.556 1.00 95.50 85 ILE A CA 1
ATOM 706 C C . ILE A 1 85 ? -4.745 -10.676 37.411 1.00 95.50 85 ILE A C 1
ATOM 708 O O . ILE A 1 85 ? -3.717 -11.168 36.935 1.00 95.50 85 ILE A O 1
ATOM 712 N N . GLN A 1 86 ? -5.160 -10.952 38.650 1.00 94.06 86 GLN A N 1
ATOM 713 C CA . GLN A 1 86 ? -4.403 -11.801 39.565 1.00 94.06 86 GLN A CA 1
ATOM 714 C C . GLN A 1 86 ? -4.108 -13.206 39.013 1.00 94.06 86 GLN A C 1
ATOM 716 O O . GLN A 1 86 ? -3.032 -13.749 39.280 1.00 94.06 86 GLN A O 1
ATOM 721 N N . ASP A 1 87 ? -5.017 -13.751 38.201 1.00 95.25 87 ASP A N 1
ATOM 722 C CA . ASP A 1 87 ? -4.979 -15.126 37.700 1.00 95.25 87 ASP A CA 1
ATOM 723 C C . ASP A 1 87 ? -4.151 -15.285 36.417 1.00 95.25 87 ASP A C 1
ATOM 725 O O . ASP A 1 87 ? -3.845 -16.419 36.025 1.00 95.25 87 ASP A O 1
ATOM 729 N N . LEU A 1 88 ? -3.751 -14.165 35.800 1.00 96.50 88 LEU A N 1
ATOM 730 C CA . LEU A 1 88 ? -2.978 -14.136 34.562 1.00 96.50 88 LEU A CA 1
ATOM 731 C C . LEU A 1 88 ? -1.575 -14.718 34.738 1.00 96.50 88 LEU A C 1
ATOM 733 O O . LEU A 1 88 ? -0.883 -14.489 35.734 1.00 96.50 88 LEU A O 1
ATOM 737 N N . GLN A 1 89 ? -1.134 -15.428 33.706 1.00 96.62 89 GLN A N 1
ATOM 738 C CA . GLN A 1 89 ? 0.195 -16.011 33.597 1.00 96.62 89 GLN A CA 1
ATOM 739 C C . GLN A 1 89 ? 1.048 -15.233 32.591 1.00 96.62 89 GLN A C 1
ATOM 741 O O . GLN A 1 89 ? 0.570 -14.841 31.527 1.00 96.62 89 GLN A O 1
ATOM 746 N N . LEU A 1 90 ? 2.324 -15.020 32.916 1.00 95.12 90 LEU A N 1
ATOM 747 C CA . LEU A 1 90 ? 3.264 -14.321 32.038 1.00 95.12 90 LEU A CA 1
ATOM 748 C C . LEU A 1 90 ? 3.500 -15.095 30.735 1.00 95.12 90 LEU A C 1
ATOM 750 O O . LEU A 1 90 ? 3.467 -16.330 30.704 1.00 95.12 90 LEU A O 1
ATOM 754 N N . GLU A 1 91 ? 3.749 -14.349 29.659 1.00 93.81 91 GLU A N 1
ATOM 755 C CA . GLU A 1 91 ? 3.976 -14.837 28.293 1.00 93.81 91 GLU A CA 1
ATOM 756 C C . GLU A 1 91 ? 2.905 -15.824 27.807 1.00 93.81 91 GLU A C 1
ATOM 758 O O . GLU A 1 91 ? 3.194 -16.785 27.086 1.00 93.81 91 GLU A O 1
ATOM 763 N N . THR A 1 92 ? 1.659 -15.603 28.232 1.00 93.81 92 THR A N 1
ATOM 764 C CA . THR A 1 92 ? 0.536 -16.506 27.968 1.00 93.81 92 THR A CA 1
ATOM 765 C C . THR A 1 92 ? -0.650 -15.739 27.401 1.00 93.81 92 THR A C 1
ATOM 767 O O . THR A 1 92 ? -1.040 -14.690 27.914 1.00 93.81 92 THR A O 1
ATOM 770 N N . HIS A 1 93 ? -1.208 -16.281 26.318 1.00 93.81 93 HIS A N 1
ATOM 771 C CA . HIS A 1 93 ? -2.447 -15.817 25.706 1.00 93.81 93 HIS A CA 1
ATOM 772 C C . HIS A 1 93 ? -3.599 -16.624 26.300 1.00 93.81 93 HIS A C 1
ATOM 774 O O . HIS A 1 93 ? -3.650 -17.846 26.135 1.00 93.81 93 HIS A O 1
ATOM 780 N N . HIS A 1 94 ? -4.497 -15.972 27.027 1.00 96.25 94 HIS A N 1
ATOM 781 C CA . HIS A 1 94 ? -5.558 -16.671 27.747 1.00 96.25 94 HIS A CA 1
ATOM 782 C C . HIS A 1 94 ? -6.750 -16.856 26.805 1.00 96.25 94 HIS A C 1
ATOM 784 O O . HIS A 1 94 ? -7.545 -15.944 26.637 1.00 96.25 94 HIS A O 1
ATOM 790 N N . ARG A 1 95 ? -6.845 -18.008 26.134 1.00 95.94 95 ARG A N 1
ATOM 791 C CA . ARG A 1 95 ? -7.899 -18.287 25.139 1.00 95.94 95 ARG A CA 1
ATOM 792 C C . ARG A 1 95 ? -9.253 -18.587 25.794 1.00 95.94 95 ARG A C 1
ATOM 794 O O . ARG A 1 95 ? -9.292 -19.141 26.892 1.00 95.94 95 ARG A O 1
ATOM 801 N N . GLY A 1 96 ? -10.352 -18.245 25.118 1.00 96.38 96 GLY A N 1
ATOM 802 C CA . GLY A 1 96 ? -11.727 -18.485 25.582 1.00 96.38 96 GLY A CA 1
ATOM 803 C C . GLY A 1 96 ? -12.154 -17.681 26.820 1.00 96.38 96 GLY A C 1
ATOM 804 O O . GLY A 1 96 ? -13.162 -18.004 27.453 1.00 96.38 96 GLY A O 1
ATOM 805 N N . VAL A 1 97 ? -11.390 -16.651 27.196 1.00 97.50 97 VAL A N 1
ATOM 806 C CA . VAL A 1 97 ? -11.689 -15.784 28.344 1.00 97.50 97 VAL A CA 1
ATOM 807 C C . VAL A 1 97 ? -11.648 -14.303 27.970 1.00 97.50 97 VAL A C 1
ATOM 809 O O . VAL A 1 97 ? -11.086 -13.933 26.941 1.00 97.50 97 VAL A O 1
ATOM 812 N N . TYR A 1 98 ? -12.218 -13.448 28.817 1.00 97.31 98 TYR A N 1
ATOM 813 C CA . TYR A 1 98 ? -12.124 -11.991 28.708 1.00 97.31 98 TYR A CA 1
ATOM 814 C C . TYR A 1 98 ? -11.730 -11.345 30.041 1.00 97.31 98 TYR A C 1
ATOM 816 O O . TYR A 1 98 ? -12.048 -11.858 31.116 1.00 97.31 98 TYR A O 1
ATOM 824 N N . LEU A 1 99 ? -11.070 -10.190 29.972 1.00 97.19 99 LEU A N 1
ATOM 825 C CA . LEU A 1 99 ? -10.848 -9.292 31.108 1.00 97.19 99 LEU A CA 1
ATOM 826 C C . LEU A 1 99 ? -11.800 -8.107 31.027 1.00 97.19 99 LEU A C 1
ATOM 828 O O . LEU A 1 99 ? -11.972 -7.521 29.961 1.00 97.19 99 LEU A O 1
ATOM 832 N N . LEU A 1 100 ? -12.364 -7.731 32.170 1.00 96.81 100 LEU A N 1
ATOM 833 C CA . LEU A 1 100 ? -13.144 -6.510 32.318 1.00 96.81 100 LEU A CA 1
ATOM 834 C C . LEU A 1 100 ? -12.333 -5.492 33.115 1.00 96.81 100 LEU A C 1
ATOM 836 O O . LEU A 1 100 ? -11.945 -5.772 34.249 1.00 96.81 100 LEU A O 1
ATOM 840 N N . LEU A 1 101 ? -12.073 -4.339 32.509 1.00 96.75 101 LEU A N 1
ATOM 841 C CA . LEU A 1 101 ? -11.064 -3.391 32.964 1.00 96.75 101 LEU A CA 1
ATOM 842 C C . LEU A 1 101 ? -11.617 -1.967 32.963 1.00 96.75 101 LEU A C 1
ATOM 844 O O . LEU A 1 101 ? -12.341 -1.583 32.048 1.00 96.75 101 LEU A O 1
ATOM 848 N N . ARG A 1 102 ? -11.234 -1.163 33.955 1.00 95.88 102 ARG A N 1
ATOM 849 C CA . ARG A 1 102 ? -11.507 0.278 34.003 1.00 95.88 102 ARG A CA 1
ATOM 850 C C . ARG A 1 102 ? -10.207 1.059 33.873 1.00 95.88 102 ARG A C 1
ATOM 852 O O . ARG A 1 102 ? -9.263 0.819 34.621 1.00 95.88 102 ARG A O 1
ATOM 859 N N . CYS A 1 103 ? -10.154 2.018 32.956 1.00 96.06 103 CYS A N 1
ATOM 860 C CA . CYS A 1 103 ? -9.030 2.945 32.838 1.00 96.06 103 CYS A CA 1
ATOM 861 C C . CYS A 1 103 ? -8.991 3.895 34.043 1.00 96.06 103 CYS A C 1
ATOM 863 O O . CYS A 1 103 ? -9.972 4.584 34.328 1.00 96.06 103 CYS A O 1
ATOM 865 N N . ILE A 1 104 ? -7.847 3.965 34.728 1.00 95.69 104 ILE A N 1
ATOM 866 C CA . ILE A 1 104 ? -7.642 4.835 35.901 1.00 95.69 104 ILE A CA 1
ATOM 867 C C . ILE A 1 104 ? -6.694 6.002 35.645 1.00 95.69 104 ILE A C 1
ATOM 869 O O . ILE A 1 104 ? -6.558 6.886 36.488 1.00 95.69 104 ILE A O 1
ATOM 873 N N . THR A 1 105 ? -6.054 6.030 34.480 1.00 95.19 105 THR A N 1
ATOM 874 C CA . THR A 1 105 ? -5.222 7.144 34.031 1.00 95.19 105 THR A CA 1
ATOM 875 C C . THR A 1 105 ? -5.679 7.626 32.657 1.00 95.19 105 THR A C 1
ATOM 877 O O . THR A 1 105 ? -6.218 6.836 31.878 1.00 95.19 105 THR A O 1
ATOM 880 N N . PRO A 1 106 ? -5.436 8.903 32.311 1.00 95.06 106 PRO A N 1
ATOM 881 C CA . PRO A 1 106 ? -5.530 9.332 30.925 1.00 95.06 106 PRO A CA 1
ATOM 882 C C . PRO A 1 106 ? -4.447 8.635 30.089 1.00 95.06 106 PRO A C 1
ATOM 884 O O . PRO A 1 106 ? -3.367 8.340 30.621 1.00 95.06 106 PRO A O 1
ATOM 887 N N . PRO A 1 107 ? -4.692 8.409 28.792 1.00 94.81 107 PRO A N 1
ATOM 888 C CA . PRO A 1 107 ? -3.796 7.620 27.969 1.00 94.81 107 PRO A CA 1
ATOM 889 C C . PRO A 1 107 ? -2.487 8.361 27.677 1.00 94.81 107 PRO A C 1
ATOM 891 O O . PRO A 1 107 ? -2.402 9.591 27.714 1.00 94.81 107 PRO A O 1
ATOM 894 N N . SER A 1 108 ? -1.458 7.584 27.359 1.00 91.88 108 SER A N 1
ATOM 895 C CA . SER A 1 108 ? -0.185 8.040 26.806 1.00 91.88 108 SER A CA 1
ATOM 896 C C . SER A 1 108 ? 0.058 7.326 25.481 1.00 91.88 108 SER A C 1
ATOM 898 O O . SER A 1 108 ? -0.111 6.109 25.400 1.00 91.88 108 SER A O 1
ATOM 900 N N . ARG A 1 109 ? 0.445 8.063 24.438 1.00 87.69 109 ARG A N 1
ATOM 901 C CA . ARG A 1 109 ? 0.678 7.506 23.101 1.00 87.69 109 ARG A CA 1
ATOM 902 C C . ARG A 1 109 ? 2.165 7.504 22.766 1.00 87.69 109 ARG A C 1
ATOM 904 O O . ARG A 1 109 ? 2.847 8.520 22.880 1.00 87.69 109 ARG A O 1
ATOM 911 N N . MET A 1 110 ? 2.647 6.349 22.318 1.00 81.44 110 MET A N 1
ATOM 912 C CA . MET A 1 110 ? 3.941 6.196 21.648 1.00 81.44 110 MET A CA 1
ATOM 913 C C . MET A 1 110 ? 3.722 5.400 20.356 1.00 81.44 110 MET A C 1
ATOM 915 O O . MET A 1 110 ? 3.121 5.920 19.425 1.00 81.44 110 MET A O 1
ATOM 919 N N . THR A 1 111 ? 4.136 4.131 20.305 1.00 79.88 111 THR A N 1
ATOM 920 C CA . THR A 1 111 ? 3.797 3.193 19.215 1.00 79.88 111 THR A CA 1
ATOM 921 C C . THR A 1 111 ? 2.436 2.515 19.411 1.00 79.88 111 THR A C 1
ATOM 923 O O . THR A 1 111 ? 1.855 2.006 18.459 1.00 79.88 111 THR A O 1
ATOM 926 N N . ALA A 1 112 ? 1.930 2.519 20.644 1.00 90.25 112 ALA A N 1
ATOM 927 C CA . ALA A 1 112 ? 0.613 2.042 21.049 1.00 90.25 112 ALA A CA 1
ATOM 928 C C . ALA A 1 112 ? -0.062 3.093 21.940 1.00 90.25 112 ALA A C 1
ATOM 930 O O . ALA A 1 112 ? 0.610 3.988 22.471 1.00 90.25 112 ALA A O 1
ATOM 931 N N . ILE A 1 113 ? -1.372 2.953 22.140 1.00 94.06 113 ILE A N 1
ATOM 932 C CA . ILE A 1 113 ? -2.084 3.645 23.216 1.00 94.06 113 ILE A CA 1
ATOM 933 C C . ILE A 1 113 ? -1.839 2.871 24.508 1.00 94.06 113 ILE A C 1
ATOM 935 O O . ILE A 1 113 ? -2.133 1.678 24.587 1.00 94.06 113 ILE A O 1
ATOM 939 N N . MET A 1 114 ? -1.291 3.552 25.510 1.00 94.81 114 MET A N 1
ATOM 940 C CA . MET A 1 114 ? -1.004 2.991 26.824 1.00 94.81 114 MET A CA 1
ATOM 941 C C . MET A 1 114 ? -1.888 3.640 27.882 1.00 94.81 114 MET A C 1
ATOM 943 O O . MET A 1 114 ? -1.948 4.867 27.964 1.00 94.81 114 MET A O 1
ATOM 947 N N . ALA A 1 115 ? -2.527 2.834 28.722 1.00 96.06 115 ALA A N 1
ATOM 948 C CA . ALA A 1 115 ? -3.282 3.309 29.877 1.00 96.06 115 ALA A CA 1
ATOM 949 C C . ALA A 1 115 ? -3.114 2.337 31.046 1.00 96.06 115 ALA A C 1
ATOM 951 O O . ALA A 1 115 ? -3.003 1.124 30.848 1.00 96.06 115 ALA A O 1
ATOM 952 N N . LEU A 1 116 ? -3.113 2.864 32.269 1.00 96.44 116 LEU A N 1
ATOM 953 C CA . LEU A 1 116 ? -3.177 2.029 33.457 1.00 96.44 116 LEU A CA 1
ATOM 954 C C . LEU A 1 116 ? -4.639 1.652 33.686 1.00 96.44 116 LEU A C 1
ATOM 956 O O . LEU A 1 116 ? -5.524 2.515 33.698 1.00 96.44 116 LEU A O 1
ATOM 960 N N . VAL A 1 117 ? -4.881 0.359 33.846 1.00 96.50 117 VAL A N 1
ATOM 961 C CA . VAL A 1 117 ? -6.217 -0.205 34.019 1.00 96.50 117 VAL A CA 1
ATOM 962 C C . VAL A 1 117 ? -6.282 -1.029 35.291 1.00 96.50 117 VAL A C 1
ATOM 964 O O . VAL A 1 117 ? -5.273 -1.599 35.708 1.00 96.50 117 VAL A O 1
ATOM 967 N N . GLU A 1 118 ? -7.467 -1.100 35.886 1.00 95.50 118 GLU A N 1
ATOM 968 C CA . GLU A 1 118 ? -7.744 -1.947 37.045 1.00 95.50 118 GLU A CA 1
ATOM 969 C C . GLU A 1 118 ? -8.909 -2.903 36.774 1.00 95.50 118 GLU A C 1
ATOM 971 O O . GLU A 1 118 ? -9.816 -2.587 35.997 1.00 95.50 118 GLU A O 1
ATOM 976 N N . ASP A 1 119 ? -8.877 -4.077 37.402 1.00 94.81 119 ASP A N 1
ATOM 977 C CA . ASP A 1 119 ? -10.037 -4.964 37.473 1.00 94.81 119 ASP A CA 1
ATOM 978 C C . ASP A 1 119 ? -10.883 -4.673 38.730 1.00 94.81 119 ASP A C 1
ATOM 980 O O . ASP A 1 119 ? -10.600 -3.756 39.505 1.00 94.81 119 ASP A O 1
ATOM 984 N N . LYS A 1 120 ? -11.957 -5.443 38.946 1.00 91.00 120 LYS A N 1
ATOM 985 C CA . LYS A 1 120 ? -12.858 -5.252 40.097 1.00 91.00 120 LYS A CA 1
ATOM 986 C C . LYS A 1 120 ? -12.163 -5.428 41.460 1.00 91.00 120 LYS A C 1
ATOM 988 O O . LYS A 1 120 ? -12.656 -4.912 42.456 1.00 91.00 120 LYS A O 1
ATOM 993 N N . ASN A 1 121 ? -11.055 -6.162 41.520 1.00 91.00 121 ASN A N 1
ATOM 994 C CA . ASN A 1 121 ? -10.289 -6.368 42.745 1.00 91.00 121 ASN A CA 1
ATOM 995 C C . ASN A 1 121 ? -9.287 -5.226 43.014 1.00 91.00 121 ASN A C 1
ATOM 997 O O . ASN A 1 121 ? -8.508 -5.334 43.957 1.00 91.00 121 ASN A O 1
ATOM 1001 N N . GLU A 1 122 ? -9.285 -4.164 42.198 1.00 90.38 122 GLU A N 1
ATOM 1002 C CA . GLU A 1 122 ? -8.292 -3.078 42.229 1.00 90.38 122 GLU A CA 1
ATOM 1003 C C . GLU A 1 122 ? -6.861 -3.534 41.879 1.00 90.38 122 GLU A C 1
ATOM 1005 O O . GLU A 1 122 ? -5.898 -2.779 42.044 1.00 90.38 122 GLU A O 1
ATOM 1010 N N . ASP A 1 123 ? -6.712 -4.747 41.331 1.00 93.12 123 ASP A N 1
ATOM 1011 C CA . ASP A 1 123 ? -5.460 -5.191 40.728 1.00 93.12 123 ASP A CA 1
ATOM 1012 C C . ASP A 1 123 ? -5.201 -4.365 39.467 1.00 93.12 123 ASP A C 1
ATOM 1014 O O . ASP A 1 123 ? -6.103 -4.164 38.654 1.00 93.12 123 ASP A O 1
ATOM 1018 N N . VAL A 1 124 ? -3.964 -3.901 39.278 1.00 95.00 124 VAL A N 1
ATOM 1019 C CA . VAL A 1 124 ? -3.601 -3.027 38.154 1.00 95.00 124 VAL A CA 1
ATOM 1020 C C . VAL A 1 124 ? -2.716 -3.712 37.122 1.00 95.00 124 VAL A C 1
ATOM 1022 O O . VAL A 1 124 ? -1.848 -4.527 37.445 1.00 95.00 124 VAL A O 1
ATOM 1025 N N . ALA A 1 125 ? -2.890 -3.324 35.863 1.00 95.12 125 ALA A N 1
ATOM 1026 C CA . ALA A 1 125 ? -2.021 -3.713 34.761 1.00 95.12 125 ALA A CA 1
ATOM 1027 C C . ALA A 1 125 ? -1.827 -2.550 33.779 1.00 95.12 125 ALA A C 1
ATOM 1029 O O . ALA A 1 125 ? -2.692 -1.689 33.626 1.00 95.12 125 ALA A O 1
ATOM 1030 N N . MET A 1 126 ? -0.688 -2.534 33.084 1.00 95.38 126 MET A N 1
ATOM 1031 C CA . MET A 1 126 ? -0.482 -1.642 31.942 1.00 95.38 126 MET A CA 1
ATOM 1032 C C . MET A 1 126 ? -1.186 -2.224 30.718 1.00 95.38 126 MET A C 1
ATOM 1034 O O . MET A 1 126 ? -0.828 -3.321 30.300 1.00 95.38 126 MET A O 1
ATOM 1038 N N . LEU A 1 127 ? -2.146 -1.520 30.123 1.00 97.00 127 LEU A N 1
ATOM 1039 C CA . LEU A 1 127 ? -2.769 -1.922 28.861 1.00 97.00 127 LEU A CA 1
ATOM 1040 C C . LEU A 1 127 ? -2.076 -1.228 27.688 1.00 97.00 127 LEU A C 1
ATOM 1042 O O . LEU A 1 127 ? -1.904 -0.014 27.717 1.00 97.00 127 LEU A O 1
ATOM 1046 N N . GLN A 1 128 ? -1.701 -1.991 26.661 1.00 95.75 128 GLN A N 1
ATOM 1047 C CA . GLN A 1 128 ? -1.110 -1.505 25.414 1.00 95.75 128 GLN A CA 1
ATOM 1048 C C . GLN A 1 128 ? -1.980 -1.926 24.226 1.00 95.75 128 GLN A C 1
ATOM 1050 O O . GLN A 1 128 ? -2.024 -3.109 23.880 1.00 95.75 128 GLN A O 1
ATOM 1055 N N . ILE A 1 129 ? -2.642 -0.957 23.593 1.00 95.88 129 ILE A N 1
ATOM 1056 C CA . ILE A 1 129 ? -3.527 -1.168 22.442 1.00 95.88 129 ILE A CA 1
ATOM 1057 C C . ILE A 1 129 ? -2.809 -0.682 21.179 1.00 95.88 129 ILE A C 1
ATOM 1059 O O . ILE A 1 129 ? -2.545 0.514 21.023 1.00 95.88 129 ILE A O 1
ATOM 1063 N N . TYR A 1 130 ? -2.458 -1.611 20.293 1.00 93.94 130 TYR A N 1
ATOM 1064 C CA . TYR A 1 130 ? -1.738 -1.319 19.053 1.00 93.94 130 TYR A CA 1
ATOM 1065 C C . TYR A 1 130 ? -2.702 -1.062 17.886 1.00 93.94 130 TYR A C 1
ATOM 1067 O O . TYR A 1 130 ? -3.909 -1.276 17.983 1.00 93.94 130 TYR A O 1
ATOM 1075 N N . GLN A 1 131 ? -2.135 -0.587 16.773 1.00 93.44 131 GLN A N 1
ATOM 1076 C CA . GLN A 1 131 ? -2.812 -0.365 15.489 1.00 93.44 131 GLN A CA 1
ATOM 1077 C C . GLN A 1 131 ? -3.947 0.668 15.498 1.00 93.44 131 GLN A C 1
ATOM 1079 O O . GLN A 1 131 ? -4.683 0.754 14.524 1.00 93.44 131 GLN A O 1
ATOM 1084 N N . GLN A 1 132 ? -4.078 1.475 16.553 1.00 92.75 132 GLN A N 1
ATOM 1085 C CA . GLN A 1 132 ? -5.071 2.553 16.662 1.00 92.75 132 GLN A CA 1
ATOM 1086 C C . GLN A 1 132 ? -4.714 3.746 15.764 1.00 92.75 132 GLN A C 1
ATOM 1088 O O . GLN A 1 132 ? -3.537 3.979 15.492 1.00 92.75 132 GLN A O 1
ATOM 1093 N N . GLU A 1 133 ? -5.708 4.518 15.328 1.00 91.44 133 GLU A N 1
ATOM 1094 C CA . GLU A 1 133 ? -5.511 5.716 14.506 1.00 91.44 133 GLU A CA 1
ATOM 1095 C C . GLU A 1 133 ? -4.633 6.760 15.209 1.00 91.44 133 GLU A C 1
ATOM 1097 O O . GLU A 1 133 ? -4.516 6.761 16.437 1.00 91.44 133 GLU A O 1
ATOM 1102 N N . ASP A 1 134 ? -4.015 7.652 14.431 1.00 88.31 134 ASP A N 1
ATOM 1103 C CA . ASP A 1 134 ? -3.196 8.749 14.959 1.00 88.31 134 ASP A CA 1
ATOM 1104 C C . ASP A 1 134 ? -4.002 9.753 15.780 1.00 88.31 134 ASP A C 1
ATOM 1106 O O . ASP A 1 134 ? -5.217 9.875 15.620 1.00 88.31 134 ASP A O 1
ATOM 1110 N N . GLU A 1 135 ? -3.308 10.490 16.650 1.00 88.25 135 GLU A N 1
ATOM 1111 C CA . GLU A 1 135 ? -3.927 11.424 17.598 1.00 88.25 135 GLU A CA 1
ATOM 1112 C C . GLU A 1 135 ? -4.731 12.523 16.887 1.00 88.25 135 GLU A C 1
ATOM 1114 O O . GLU A 1 135 ? -5.787 12.925 17.368 1.00 88.25 135 GLU A O 1
ATOM 1119 N N . GLU A 1 136 ? -4.277 12.957 15.708 1.00 86.94 136 GLU A N 1
ATOM 1120 C CA . GLU A 1 136 ? -4.942 13.954 14.868 1.00 86.94 136 GLU A CA 1
ATOM 1121 C C . GLU A 1 136 ? -6.221 13.422 14.199 1.00 86.94 136 GLU A C 1
ATOM 1123 O O . GLU A 1 136 ? -7.072 14.208 13.781 1.00 86.94 136 GLU A O 1
ATOM 1128 N N . ILE A 1 137 ? -6.356 12.098 14.065 1.00 88.62 137 ILE A N 1
ATOM 1129 C CA . ILE A 1 137 ? -7.508 11.434 13.433 1.00 88.62 137 ILE A CA 1
ATOM 1130 C C . ILE A 1 137 ? -8.522 10.994 14.490 1.00 88.62 137 ILE A C 1
ATOM 1132 O O . ILE A 1 137 ? -9.728 11.173 14.302 1.00 88.62 137 ILE A O 1
ATOM 1136 N N . ARG A 1 138 ? -8.039 10.384 15.575 1.00 91.50 138 ARG A N 1
ATOM 1137 C CA . ARG A 1 138 ? -8.836 9.945 16.718 1.00 91.50 138 ARG A CA 1
ATOM 1138 C C . ARG A 1 138 ? -8.005 10.101 17.996 1.00 91.50 138 ARG A C 1
ATOM 1140 O O . ARG A 1 138 ? -7.050 9.341 18.196 1.00 91.50 138 ARG A O 1
ATOM 1147 N N . PRO A 1 139 ? -8.367 11.043 18.881 1.00 92.50 139 PRO A N 1
ATOM 1148 C CA . PRO A 1 139 ? -7.654 11.233 20.134 1.00 92.50 139 PRO A CA 1
ATOM 1149 C C . PRO A 1 139 ? -7.621 9.945 20.955 1.00 92.50 139 PRO A C 1
ATOM 1151 O O . PRO A 1 139 ? -8.643 9.270 21.109 1.00 92.50 139 PRO A O 1
ATOM 1154 N N . ALA A 1 140 ? -6.473 9.614 21.551 1.00 93.00 140 ALA A N 1
ATOM 1155 C CA . ALA A 1 140 ? -6.357 8.416 22.384 1.00 93.00 140 ALA A CA 1
ATOM 1156 C C . ALA A 1 140 ? -7.343 8.439 23.566 1.00 93.00 140 ALA A C 1
ATOM 1158 O O . ALA A 1 140 ? -7.794 7.392 24.040 1.00 93.00 140 ALA A O 1
ATOM 1159 N N . ALA A 1 141 ? -7.705 9.642 24.022 1.00 92.31 141 ALA A N 1
ATOM 1160 C CA . ALA A 1 141 ? -8.678 9.862 25.084 1.00 92.31 141 ALA A CA 1
ATOM 1161 C C . ALA A 1 141 ? -10.110 9.421 24.721 1.00 92.31 141 ALA A C 1
ATOM 1163 O O . ALA A 1 141 ? -10.912 9.182 25.617 1.00 92.31 141 ALA A O 1
ATOM 1164 N N . GLU A 1 142 ? -10.446 9.267 23.442 1.00 90.50 142 GLU A N 1
ATOM 1165 C CA . GLU A 1 142 ? -11.742 8.699 23.050 1.00 90.50 142 GLU A CA 1
ATOM 1166 C C . GLU A 1 142 ? -11.765 7.165 23.138 1.00 90.50 142 GLU A C 1
ATOM 1168 O O . GLU A 1 142 ? -12.838 6.566 23.135 1.00 90.50 142 GLU A O 1
ATOM 1173 N N . ILE A 1 143 ? -10.593 6.525 23.223 1.00 92.06 143 ILE A N 1
ATOM 1174 C CA . ILE A 1 143 ? -10.443 5.063 23.242 1.00 92.06 143 ILE A CA 1
ATOM 1175 C C . ILE A 1 143 ? -10.230 4.545 24.669 1.00 92.06 143 ILE A C 1
ATOM 1177 O O . ILE A 1 143 ? -10.851 3.564 25.067 1.00 92.06 143 ILE A O 1
ATOM 1181 N N . ALA A 1 144 ? -9.335 5.172 25.443 1.00 93.69 144 ALA A N 1
ATOM 1182 C CA . ALA A 1 144 ? -8.892 4.646 26.739 1.00 93.69 144 ALA A CA 1
ATOM 1183 C C . ALA A 1 144 ? -8.588 5.758 27.759 1.00 93.69 144 ALA A C 1
ATOM 1185 O O . ALA A 1 144 ? -7.450 5.916 28.203 1.00 93.69 144 ALA A O 1
ATOM 1186 N N . ASN A 1 145 ? -9.596 6.555 28.125 1.00 93.69 145 ASN A N 1
ATOM 1187 C CA . ASN A 1 145 ? -9.463 7.622 29.128 1.00 93.69 145 ASN A CA 1
ATOM 1188 C C . ASN A 1 145 ? -10.017 7.231 30.495 1.00 93.69 145 ASN A C 1
ATOM 1190 O O . ASN A 1 145 ? -10.780 6.275 30.607 1.00 93.69 145 ASN A O 1
ATOM 1194 N N . THR A 1 146 ? -9.661 7.986 31.534 1.00 93.69 146 THR A N 1
ATOM 1195 C CA . THR A 1 146 ? -10.110 7.753 32.910 1.00 93.69 146 THR A CA 1
ATOM 1196 C C . THR A 1 146 ? -11.622 7.522 32.979 1.00 93.69 146 THR A C 1
ATOM 1198 O O . THR A 1 146 ? -12.405 8.340 32.505 1.00 93.69 146 THR A O 1
ATOM 1201 N N . GLY A 1 147 ? -12.027 6.404 33.581 1.00 90.88 147 GLY A N 1
ATOM 1202 C CA . GLY A 1 147 ? -13.425 5.986 33.705 1.00 90.88 147 GLY A CA 1
ATOM 1203 C C . GLY A 1 147 ? -13.950 5.137 32.544 1.00 90.88 147 GLY A C 1
ATOM 1204 O O . GLY A 1 147 ? -14.997 4.514 32.695 1.00 90.88 147 GLY A O 1
ATOM 1205 N N . THR A 1 148 ? -13.226 5.044 31.425 1.00 92.25 148 THR A N 1
ATOM 1206 C CA . THR A 1 148 ? -13.592 4.160 30.308 1.00 92.25 148 THR A CA 1
ATOM 1207 C C . THR A 1 148 ? -13.521 2.704 30.754 1.00 92.25 148 THR A C 1
ATOM 1209 O O . THR A 1 148 ? -12.522 2.284 31.344 1.00 92.25 148 THR A O 1
ATOM 1212 N N . VAL A 1 149 ? -14.570 1.933 30.465 1.00 94.94 149 VAL A N 1
ATOM 1213 C CA . VAL A 1 149 ? -14.620 0.496 30.743 1.00 94.94 149 VAL A CA 1
ATOM 1214 C C . VAL A 1 149 ? -14.362 -0.269 29.451 1.00 94.94 149 VAL A C 1
ATOM 1216 O O . VAL A 1 149 ? -15.065 -0.092 28.456 1.00 94.94 149 VAL A O 1
ATOM 1219 N N . LEU A 1 150 ? -13.340 -1.118 29.471 1.00 95.94 150 LEU A N 1
ATOM 1220 C CA . LEU A 1 150 ? -12.890 -1.920 28.342 1.00 95.94 150 LEU A CA 1
ATOM 1221 C C . LEU A 1 150 ? -13.047 -3.406 28.665 1.00 95.94 150 LEU A C 1
ATOM 1223 O O . LEU A 1 150 ? -12.704 -3.868 29.755 1.00 95.94 150 LEU A O 1
ATOM 1227 N N . LEU A 1 151 ? -13.530 -4.160 27.687 1.00 96.19 151 LEU A N 1
ATOM 1228 C CA . LEU A 1 151 ? -13.492 -5.612 27.665 1.00 96.19 151 LEU A CA 1
ATOM 1229 C C . LEU A 1 151 ? -12.379 -6.045 26.714 1.00 96.19 151 LEU A C 1
ATOM 1231 O O . LEU A 1 151 ? -12.420 -5.737 25.526 1.00 96.19 151 LEU A O 1
ATOM 1235 N N . VAL A 1 152 ? -11.384 -6.754 27.242 1.00 97.50 152 VAL A N 1
ATOM 1236 C CA . VAL A 1 152 ? -10.273 -7.304 26.457 1.00 97.50 152 VAL A CA 1
ATOM 1237 C C . VAL A 1 152 ? -10.517 -8.793 26.256 1.00 97.50 152 VAL A C 1
ATOM 1239 O O . VAL A 1 152 ? -10.502 -9.560 27.223 1.00 97.50 152 VAL A O 1
ATOM 1242 N N . LYS A 1 153 ? -10.764 -9.194 25.009 1.00 96.88 153 LYS A N 1
ATOM 1243 C CA . LYS A 1 153 ? -10.920 -10.590 24.602 1.00 96.88 153 LYS A CA 1
ATOM 1244 C C . LYS A 1 153 ? -9.553 -11.272 24.595 1.00 96.88 153 LYS A C 1
ATOM 1246 O O . LYS A 1 153 ? -8.559 -10.682 24.192 1.00 96.88 153 LYS A O 1
ATOM 1251 N N . GLU A 1 154 ? -9.521 -12.512 25.066 1.00 96.25 154 GLU A N 1
ATOM 1252 C CA . GLU A 1 154 ? -8.357 -13.400 25.079 1.00 96.25 154 GLU A CA 1
ATOM 1253 C C . GLU A 1 154 ? -7.012 -12.724 25.434 1.00 96.25 154 GLU A C 1
ATOM 1255 O O . GLU A 1 154 ? -6.066 -12.770 24.660 1.00 96.25 154 GLU A O 1
ATOM 1260 N N . PRO A 1 155 ? -6.864 -12.084 26.600 1.00 96.12 155 PRO A N 1
ATOM 1261 C CA . PRO A 1 155 ? -5.726 -11.212 26.888 1.00 96.12 155 PRO A CA 1
ATOM 1262 C C . PRO A 1 155 ? -4.356 -11.912 26.833 1.00 96.12 155 PRO A C 1
ATOM 1264 O O . PRO A 1 155 ? -4.137 -12.965 27.455 1.00 96.12 155 PRO A O 1
ATOM 1267 N N . TYR A 1 156 ? -3.392 -11.254 26.182 1.00 96.31 156 TYR A N 1
ATOM 1268 C CA . TYR A 1 156 ? -1.972 -11.606 26.233 1.00 96.31 156 TYR A CA 1
ATOM 1269 C C . TYR A 1 156 ? -1.249 -10.810 27.320 1.00 96.31 156 TYR A C 1
ATOM 1271 O O . TYR A 1 156 ? -1.097 -9.589 27.229 1.00 96.31 156 TYR A O 1
ATOM 1279 N N . TYR A 1 157 ? -0.782 -11.514 28.350 1.00 95.56 157 TYR A N 1
ATOM 1280 C CA . TYR A 1 157 ? -0.052 -10.916 29.465 1.00 95.56 157 TYR A CA 1
ATOM 1281 C C . TYR A 1 157 ? 1.442 -11.205 29.333 1.00 95.56 157 TYR A C 1
ATOM 1283 O O . TYR A 1 157 ? 1.847 -12.366 29.240 1.00 95.56 157 TYR A O 1
ATOM 1291 N N . LYS A 1 158 ? 2.269 -10.158 29.299 1.00 93.75 158 LYS A N 1
ATOM 1292 C CA . LYS A 1 158 ? 3.693 -10.257 28.955 1.00 93.75 158 LYS A CA 1
ATOM 1293 C C . LYS A 1 158 ? 4.598 -9.430 29.859 1.00 93.75 158 LYS A C 1
ATOM 1295 O O . LYS A 1 158 ? 4.156 -8.488 30.517 1.00 93.75 158 LYS A O 1
ATOM 1300 N N . VAL A 1 159 ? 5.887 -9.754 29.819 1.00 91.69 159 VAL A N 1
ATOM 1301 C CA . VAL A 1 159 ? 6.960 -8.915 30.358 1.00 91.69 159 VAL A CA 1
ATOM 1302 C C . VAL A 1 159 ? 7.270 -7.806 29.347 1.00 91.69 159 VAL A C 1
ATOM 1304 O O . VAL A 1 159 ? 7.524 -8.054 28.164 1.00 91.69 159 VAL A O 1
ATOM 1307 N N . MET A 1 160 ? 7.193 -6.561 29.797 1.00 87.44 160 MET A N 1
ATOM 1308 C CA . MET A 1 160 ? 7.472 -5.361 29.014 1.00 87.44 160 MET A CA 1
ATOM 1309 C C . MET A 1 160 ? 8.981 -5.088 28.938 1.00 87.44 160 MET A C 1
ATOM 1311 O O . MET A 1 160 ? 9.784 -5.705 29.636 1.00 87.44 160 MET A O 1
ATOM 1315 N N . GLY A 1 161 ? 9.386 -4.162 28.062 1.00 78.25 161 GLY A N 1
ATOM 1316 C CA . GLY A 1 161 ? 10.804 -3.836 27.850 1.00 78.25 161 GLY A CA 1
ATOM 1317 C C . GLY A 1 161 ? 11.500 -3.217 29.068 1.00 78.25 161 GLY A C 1
ATOM 1318 O O . GLY A 1 161 ? 12.718 -3.290 29.171 1.00 78.25 161 GLY A O 1
ATOM 1319 N N . ASP A 1 162 ? 10.738 -2.651 30.003 1.00 80.19 162 ASP A N 1
ATOM 1320 C CA . ASP A 1 162 ? 11.223 -2.109 31.275 1.00 80.19 162 ASP A CA 1
ATOM 1321 C C . ASP A 1 162 ? 11.218 -3.142 32.420 1.00 80.19 162 ASP A C 1
ATOM 1323 O O . ASP A 1 162 ? 11.479 -2.791 33.571 1.00 80.19 162 ASP A O 1
ATOM 1327 N N . GLY A 1 163 ? 10.911 -4.408 32.112 1.00 83.50 163 GLY A N 1
ATOM 1328 C CA . GLY A 1 163 ? 10.849 -5.517 33.064 1.00 83.50 163 GLY A CA 1
ATOM 1329 C C . GLY A 1 163 ? 9.529 -5.647 33.831 1.00 83.50 163 GLY A C 1
ATOM 1330 O O . GLY A 1 163 ? 9.337 -6.658 34.506 1.00 83.50 163 GLY A O 1
ATOM 1331 N N . GLU A 1 164 ? 8.613 -4.680 33.717 1.00 88.88 164 GLU A N 1
ATOM 1332 C CA . GLU A 1 164 ? 7.287 -4.739 34.344 1.00 88.88 164 GLU A CA 1
ATOM 1333 C C . GLU A 1 164 ? 6.313 -5.604 33.526 1.00 88.88 164 GLU A C 1
ATOM 1335 O O . GLU A 1 164 ? 6.659 -6.159 32.481 1.00 88.88 164 GLU A O 1
ATOM 1340 N N . TYR A 1 165 ? 5.072 -5.741 33.996 1.00 91.88 165 TYR A N 1
ATOM 1341 C CA . TYR A 1 165 ? 4.064 -6.599 33.370 1.00 91.88 165 TYR A CA 1
ATOM 1342 C C . TYR A 1 165 ? 2.949 -5.788 32.717 1.00 91.88 165 TYR A C 1
ATOM 1344 O O . TYR A 1 165 ? 2.461 -4.809 33.283 1.00 91.88 165 TYR A O 1
ATOM 1352 N N . GLY A 1 166 ? 2.508 -6.224 31.541 1.00 94.25 166 GLY A N 1
ATOM 1353 C CA . GLY A 1 166 ? 1.475 -5.527 30.786 1.00 94.25 166 GLY A CA 1
ATOM 1354 C C . GLY A 1 166 ? 0.626 -6.449 29.927 1.00 94.25 166 GLY A C 1
ATOM 1355 O O . GLY A 1 166 ? 1.044 -7.539 29.533 1.00 94.25 166 GLY A O 1
ATOM 1356 N N . LEU A 1 167 ? -0.583 -5.982 29.649 1.00 96.56 167 LEU A N 1
ATOM 1357 C CA . LEU A 1 167 ? -1.508 -6.526 28.672 1.00 96.56 167 LEU A CA 1
ATOM 1358 C C . LEU A 1 167 ? -1.180 -5.924 27.309 1.00 96.56 167 LEU A C 1
ATOM 1360 O O . LEU A 1 167 ? -1.146 -4.701 27.161 1.00 96.56 167 LEU A O 1
ATOM 1364 N N . ARG A 1 168 ? -0.952 -6.773 26.313 1.00 95.25 168 ARG A N 1
ATOM 1365 C CA . ARG A 1 168 ? -0.730 -6.352 24.930 1.00 95.25 168 ARG A CA 1
ATOM 1366 C C . ARG A 1 168 ? -1.885 -6.827 24.061 1.00 95.25 168 ARG A C 1
ATOM 1368 O O . ARG A 1 168 ? -2.232 -8.000 24.113 1.00 95.25 168 ARG A O 1
ATOM 1375 N N . VAL A 1 169 ? -2.422 -5.922 23.249 1.00 96.19 169 VAL A N 1
ATOM 1376 C CA . VAL A 1 169 ? -3.476 -6.216 22.277 1.00 96.19 169 VAL A CA 1
ATOM 1377 C C . VAL A 1 169 ? -3.041 -5.720 20.900 1.00 96.19 169 VAL A C 1
ATOM 1379 O O . VAL A 1 169 ? -2.838 -4.519 20.712 1.00 96.19 169 VAL A O 1
ATOM 1382 N N . ASP A 1 170 ? -2.866 -6.643 19.951 1.00 95.25 170 ASP A N 1
ATOM 1383 C CA . ASP A 1 170 ? -2.445 -6.340 18.574 1.00 95.25 170 ASP A CA 1
ATOM 1384 C C . ASP A 1 170 ? -3.611 -6.304 17.570 1.00 95.25 170 ASP A C 1
ATOM 1386 O O . ASP A 1 170 ? -3.465 -5.707 16.502 1.00 95.25 170 ASP A O 1
ATOM 1390 N N . HIS A 1 171 ? -4.755 -6.912 17.896 1.00 95.25 171 HIS A N 1
ATOM 1391 C CA . HIS A 1 171 ? -5.949 -6.945 17.046 1.00 95.25 171 HIS A CA 1
ATOM 1392 C C . HIS A 1 171 ? -6.982 -5.910 17.492 1.00 95.25 171 HIS A C 1
ATOM 1394 O O . HIS A 1 171 ? -7.294 -5.805 18.678 1.00 95.25 171 HIS A O 1
ATOM 1400 N N . LEU A 1 172 ? -7.549 -5.169 16.535 1.00 94.06 172 LEU A N 1
ATOM 1401 C CA . LEU A 1 172 ? -8.541 -4.123 16.818 1.00 94.06 172 LEU A CA 1
ATOM 1402 C C . LEU A 1 172 ? -9.830 -4.687 17.436 1.00 94.06 172 LEU A C 1
ATOM 1404 O O . LEU A 1 172 ? -10.381 -4.084 18.351 1.00 94.06 172 LEU A O 1
ATOM 1408 N N . SER A 1 173 ? -10.273 -5.860 16.976 1.00 92.88 173 SER A N 1
ATOM 1409 C CA . SER A 1 173 ? -11.504 -6.533 17.418 1.00 92.88 173 SER A CA 1
ATOM 1410 C C . SER A 1 173 ? -11.442 -7.108 18.836 1.00 92.88 173 SER A C 1
ATOM 1412 O O . SER A 1 173 ? -12.477 -7.450 19.413 1.00 92.88 173 SER A O 1
ATOM 1414 N N . ASP A 1 174 ? -10.241 -7.237 19.404 1.00 95.62 174 ASP A N 1
ATOM 1415 C CA . ASP A 1 174 ? -10.034 -7.876 20.706 1.00 95.62 174 ASP A CA 1
ATOM 1416 C C . ASP A 1 174 ? -10.223 -6.894 21.874 1.00 95.62 174 ASP A C 1
ATOM 1418 O O . ASP A 1 174 ? -10.186 -7.298 23.036 1.00 95.62 174 ASP A O 1
ATOM 1422 N N . VAL A 1 175 ? -10.471 -5.611 21.592 1.00 95.00 175 VAL A N 1
ATOM 1423 C CA . VAL A 1 175 ? -10.836 -4.603 22.594 1.00 95.00 175 VAL A CA 1
ATOM 1424 C C . VAL A 1 175 ? -12.216 -4.056 22.274 1.00 95.00 175 VAL A C 1
ATOM 1426 O O . VAL A 1 175 ? -12.442 -3.470 21.221 1.00 95.00 175 VAL A O 1
ATOM 1429 N N . VAL A 1 176 ? -13.133 -4.203 23.225 1.00 92.50 176 VAL A N 1
ATOM 1430 C CA . VAL A 1 176 ? -14.497 -3.688 23.127 1.00 92.50 176 VAL A CA 1
ATOM 1431 C C . VAL A 1 176 ? -14.703 -2.644 24.215 1.00 92.50 176 VAL A C 1
ATOM 1433 O O . VAL A 1 176 ? -14.548 -2.928 25.401 1.00 92.50 176 VAL A O 1
ATOM 1436 N N . GLN A 1 177 ? -15.072 -1.429 23.825 1.00 91.25 177 GLN A N 1
ATOM 1437 C CA . GLN A 1 177 ? -15.473 -0.395 24.772 1.00 91.25 177 GLN A CA 1
ATOM 1438 C C . GLN A 1 177 ? -16.914 -0.648 25.219 1.00 91.25 177 GLN A C 1
ATOM 1440 O O . GLN A 1 177 ? -17.822 -0.718 24.392 1.00 91.25 177 GLN A O 1
ATOM 1445 N N . LEU A 1 178 ? -17.131 -0.794 26.526 1.00 88.25 178 LEU A N 1
ATOM 1446 C CA . LEU A 1 178 ? -18.467 -0.989 27.081 1.00 88.25 178 LEU A CA 1
ATOM 1447 C C . LEU A 1 178 ? -19.084 0.357 27.471 1.00 88.25 178 LEU A C 1
ATOM 1449 O O . LEU A 1 178 ? -18.447 1.183 28.125 1.00 88.25 178 LEU A O 1
ATOM 1453 N N . LYS A 1 179 ? -20.350 0.554 27.096 1.00 79.31 179 LYS A N 1
ATOM 1454 C CA . LYS A 1 179 ? -21.143 1.743 27.439 1.00 79.31 179 LYS A CA 1
ATOM 1455 C C . LYS A 1 179 ? -21.865 1.568 28.775 1.00 79.31 179 LYS A C 1
ATOM 1457 O O . LYS A 1 179 ? -22.140 0.447 29.194 1.00 79.31 179 LYS A O 1
ATOM 1462 N N . GLY A 1 180 ? -22.196 2.683 29.431 1.00 64.88 180 GLY A N 1
ATOM 1463 C CA . GLY A 1 180 ? -22.657 2.728 30.828 1.00 64.88 180 GLY A CA 1
ATOM 1464 C C . GLY A 1 180 ? -23.921 1.923 31.167 1.00 64.88 180 GLY A C 1
ATOM 1465 O O . GLY A 1 180 ? -24.109 1.574 32.327 1.00 64.88 180 GLY A O 1
ATOM 1466 N N . ASN A 1 181 ? -24.757 1.592 30.181 1.00 67.00 181 ASN A N 1
ATOM 1467 C CA . ASN A 1 181 ? -25.961 0.766 30.337 1.00 67.00 181 ASN A CA 1
ATOM 1468 C C . ASN A 1 181 ? -25.705 -0.747 30.178 1.00 67.00 181 ASN A C 1
ATOM 1470 O O . ASN A 1 181 ? -26.629 -1.545 30.335 1.00 67.00 181 ASN A O 1
ATOM 1474 N N . ASN A 1 182 ? -24.479 -1.168 29.855 1.00 80.50 182 ASN A N 1
ATOM 1475 C CA . ASN A 1 182 ? -24.169 -2.575 29.643 1.00 80.50 182 ASN A CA 1
ATOM 1476 C C . ASN A 1 182 ? -24.203 -3.351 30.971 1.00 80.50 182 ASN A C 1
ATOM 1478 O O . ASN A 1 182 ? -23.487 -3.020 31.918 1.00 80.50 182 ASN A O 1
ATOM 1482 N N . ALA A 1 183 ? -24.986 -4.434 31.017 1.00 83.56 183 ALA A N 1
ATOM 1483 C CA . ALA A 1 183 ? -25.190 -5.258 32.212 1.00 83.56 183 ALA A CA 1
ATOM 1484 C C . ALA A 1 183 ? -23.898 -5.862 32.797 1.00 83.56 183 ALA A C 1
ATOM 1486 O O . ALA A 1 183 ? -23.871 -6.243 33.966 1.00 83.56 183 ALA A O 1
ATOM 1487 N N . ARG A 1 184 ? -22.820 -5.949 32.005 1.00 87.25 184 ARG A N 1
ATOM 1488 C CA . ARG A 1 184 ? -21.516 -6.456 32.454 1.00 87.25 184 ARG A CA 1
ATOM 1489 C C . ARG A 1 184 ? -20.742 -5.461 33.316 1.00 87.25 184 ARG A C 1
ATOM 1491 O O . ARG A 1 184 ? -19.822 -5.881 34.012 1.00 87.25 184 ARG A O 1
ATOM 1498 N N . ILE A 1 185 ? -21.069 -4.168 33.271 1.00 87.31 185 ILE A N 1
ATOM 1499 C CA . ILE A 1 185 ? -20.351 -3.144 34.037 1.00 87.31 185 ILE A CA 1
ATOM 1500 C C . ILE A 1 185 ? -20.792 -3.204 35.510 1.00 87.31 185 ILE A C 1
ATOM 1502 O O . ILE A 1 185 ? -21.983 -3.030 35.786 1.00 87.31 185 ILE A O 1
ATOM 1506 N N . PRO A 1 186 ? -19.863 -3.393 36.473 1.00 87.62 186 PRO A N 1
ATOM 1507 C CA . PRO A 1 186 ? -20.178 -3.357 37.897 1.00 87.62 186 PRO A CA 1
ATOM 1508 C C . PRO A 1 186 ? -20.836 -2.035 38.298 1.00 87.62 186 PRO A C 1
ATOM 1510 O O . PRO A 1 186 ? -20.418 -0.970 37.848 1.00 87.62 186 PRO A O 1
ATOM 1513 N N . SER A 1 187 ? -21.804 -2.079 39.215 1.00 84.44 187 SER A N 1
ATOM 1514 C CA . SER A 1 187 ? -22.509 -0.888 39.719 1.00 84.44 187 SER A CA 1
ATOM 1515 C C . SER A 1 187 ? -21.575 0.182 40.303 1.00 84.44 187 SER A C 1
ATOM 1517 O O . SER A 1 187 ? -21.883 1.365 40.257 1.00 84.44 187 SER A O 1
ATOM 1519 N N . GLU A 1 188 ? -20.414 -0.220 40.827 1.00 84.81 188 GLU A N 1
ATOM 1520 C CA . GLU A 1 188 ? -19.366 0.671 41.352 1.00 84.81 188 GLU A CA 1
ATOM 1521 C C . GLU A 1 188 ? -18.667 1.493 40.256 1.00 84.81 188 GLU A C 1
ATOM 1523 O O . GLU A 1 188 ? -18.067 2.533 40.536 1.00 84.81 188 GLU A O 1
ATOM 1528 N N . TRP A 1 189 ? -18.695 0.999 39.017 1.00 86.25 189 TRP A N 1
ATOM 1529 C CA . TRP A 1 189 ? -18.068 1.611 37.844 1.00 86.25 189 TRP A CA 1
ATOM 1530 C C . TRP A 1 189 ? -19.071 2.325 36.946 1.00 86.25 189 TRP A C 1
ATOM 1532 O O . TRP A 1 189 ? -18.667 3.124 36.105 1.00 86.25 189 TRP A O 1
ATOM 1542 N N . GLN A 1 190 ? -20.363 2.060 37.130 1.00 75.94 190 GLN A N 1
ATOM 1543 C CA . GLN A 1 190 ? -21.412 2.830 36.485 1.00 75.94 190 GLN A CA 1
ATOM 1544 C C . GLN A 1 190 ? -21.328 4.283 36.960 1.00 75.94 190 GLN A C 1
ATOM 1546 O O . GLN A 1 190 ? -21.111 4.571 38.142 1.00 75.94 190 GLN A O 1
ATOM 1551 N N . SER A 1 191 ? -21.469 5.218 36.022 1.00 64.31 191 SER A N 1
ATOM 1552 C CA . SER A 1 191 ? -21.492 6.637 36.357 1.00 64.31 191 SER A CA 1
ATOM 1553 C C . SER A 1 191 ? -22.614 6.900 37.366 1.00 64.31 191 SER A C 1
ATOM 1555 O O . SER A 1 191 ? -23.768 6.559 37.124 1.00 64.31 191 SER A O 1
ATOM 1557 N N . ARG A 1 192 ? -22.288 7.528 38.506 1.00 52.38 192 ARG A N 1
ATOM 1558 C CA . ARG A 1 192 ? -23.292 7.975 39.494 1.00 52.38 192 ARG A CA 1
ATOM 1559 C C . ARG A 1 192 ? -24.178 9.097 38.955 1.00 52.38 192 ARG A C 1
ATOM 1561 O O . ARG A 1 192 ? -25.202 9.412 39.558 1.00 52.38 192 ARG A O 1
ATOM 1568 N N . VAL A 1 193 ? -23.784 9.707 37.835 1.00 48.47 193 VAL A N 1
ATOM 1569 C CA . VAL A 1 193 ? -24.688 10.525 37.040 1.00 48.47 193 VAL A CA 1
ATOM 1570 C C . VAL A 1 193 ? -25.637 9.545 36.368 1.00 48.47 193 VAL A C 1
ATOM 1572 O O . VAL A 1 193 ? -25.296 8.941 35.355 1.00 48.47 193 VAL A O 1
ATOM 1575 N N . ILE A 1 194 ? -26.822 9.377 36.954 1.00 44.28 194 ILE A N 1
ATOM 1576 C CA . ILE A 1 194 ? -27.983 8.913 36.204 1.00 44.28 194 ILE A CA 1
ATOM 1577 C C . ILE A 1 194 ? -28.109 9.925 35.066 1.00 44.28 194 ILE A C 1
ATOM 1579 O O . ILE A 1 194 ? -28.604 11.034 35.278 1.00 44.28 194 ILE A O 1
ATOM 1583 N N . GLU A 1 195 ? -27.589 9.609 33.880 1.00 50.62 195 GLU A N 1
ATOM 1584 C CA . GLU A 1 195 ? -28.056 10.282 32.683 1.00 50.62 195 GLU A CA 1
ATOM 1585 C C . GLU A 1 195 ? -29.541 9.945 32.627 1.00 50.62 195 GLU A C 1
ATOM 1587 O O . GLU A 1 195 ? -29.929 8.844 32.242 1.00 50.62 195 GLU A O 1
ATOM 1592 N N . VAL A 1 196 ? -30.371 10.861 33.138 1.00 47.78 196 VAL A N 1
ATOM 1593 C CA . VAL A 1 196 ? -31.815 10.862 32.912 1.00 47.78 196 VAL A CA 1
ATOM 1594 C C . VAL A 1 196 ? -31.972 10.545 31.437 1.00 47.78 196 VAL A C 1
ATOM 1596 O O . VAL A 1 196 ? -31.415 11.298 30.637 1.00 47.78 196 VAL A O 1
ATOM 1599 N N . GLY A 1 197 ? -32.603 9.406 31.118 1.00 57.72 197 GLY A N 1
ATOM 1600 C CA . GLY A 1 197 ? -32.602 8.823 29.775 1.00 57.72 197 GLY A CA 1
ATOM 1601 C C . GLY A 1 197 ? -32.733 9.922 28.733 1.00 57.72 197 GLY A C 1
ATOM 1602 O O . GLY A 1 197 ? -33.773 10.579 28.651 1.00 57.72 197 GLY A O 1
ATOM 1603 N N . GLN A 1 198 ? -31.626 10.221 28.051 1.00 70.56 198 GLN A N 1
ATOM 1604 C CA . GLN A 1 198 ? -31.577 11.368 27.157 1.00 70.56 198 GLN A CA 1
ATOM 1605 C C . GLN A 1 198 ? -32.526 11.062 26.015 1.00 70.56 198 GLN A C 1
ATOM 1607 O O . GLN A 1 198 ? -32.393 10.020 25.381 1.00 70.56 198 GLN A O 1
ATOM 1612 N N . SER A 1 199 ? -33.497 11.942 25.772 1.00 83.69 199 SER A N 1
ATOM 1613 C CA . SER A 1 199 ? -34.427 11.730 24.669 1.00 83.69 199 SER A CA 1
ATOM 1614 C C . SER A 1 199 ? -33.663 11.621 23.348 1.00 83.69 199 SER A C 1
ATOM 1616 O O . SER A 1 199 ? -32.613 12.248 23.171 1.00 83.69 199 SER A O 1
ATOM 1618 N N . VAL A 1 200 ? -34.220 10.869 22.397 1.00 85.50 200 VAL A N 1
ATOM 1619 C CA . VAL A 1 200 ? -33.669 10.733 21.038 1.00 85.50 200 VAL A CA 1
ATOM 1620 C C . VAL A 1 200 ? -33.381 12.108 20.417 1.00 85.50 200 VAL A C 1
ATOM 1622 O O . VAL A 1 200 ? -32.319 12.313 19.830 1.00 85.50 200 VAL A O 1
ATOM 1625 N N . GLU A 1 201 ? -34.264 13.091 20.627 1.00 87.88 201 GLU A N 1
ATOM 1626 C CA . GLU A 1 201 ? -34.062 14.480 20.195 1.00 87.88 201 GLU A CA 1
ATOM 1627 C C . GLU A 1 201 ? -32.829 15.133 20.842 1.00 87.88 201 GLU A C 1
ATOM 1629 O O . GLU A 1 201 ? -32.043 15.786 20.155 1.00 87.88 201 GLU A O 1
ATOM 1634 N N . SER A 1 202 ? -32.622 14.942 22.149 1.00 89.38 202 SER A N 1
ATOM 1635 C CA . SER A 1 202 ? -31.456 15.484 22.855 1.00 89.38 202 SER A CA 1
ATOM 1636 C C . SER A 1 202 ? -30.155 14.879 22.325 1.00 89.38 202 SER A C 1
ATOM 1638 O O . SER A 1 202 ? -29.213 15.617 22.025 1.00 89.38 202 SER A O 1
ATOM 1640 N N . LEU A 1 203 ? -30.115 13.558 22.127 1.00 90.06 203 LEU A N 1
ATOM 1641 C CA . LEU A 1 203 ? -28.960 12.873 21.541 1.00 90.06 203 LEU A CA 1
ATOM 1642 C C . LEU A 1 203 ? -28.710 13.334 20.101 1.00 90.06 203 LEU A C 1
ATOM 1644 O O . LEU A 1 203 ? -27.575 13.643 19.742 1.00 90.06 203 LEU A O 1
ATOM 1648 N N . LYS A 1 204 ? -29.762 13.495 19.291 1.00 92.12 204 LYS A N 1
ATOM 1649 C CA . LYS A 1 204 ? -29.657 14.057 17.937 1.00 92.12 204 LYS A CA 1
ATOM 1650 C C . LYS A 1 204 ? -29.014 15.446 17.953 1.00 92.12 204 LYS A C 1
ATOM 1652 O O . LYS A 1 204 ? -28.120 15.716 17.151 1.00 92.12 204 LYS A O 1
ATOM 1657 N N . GLN A 1 205 ? -29.440 16.330 18.856 1.00 93.94 205 GLN A N 1
ATOM 1658 C CA . GLN A 1 205 ? -28.880 17.680 18.983 1.00 93.94 205 GLN A CA 1
ATOM 1659 C C . GLN A 1 205 ? -27.417 17.661 19.441 1.00 93.94 205 GLN A C 1
ATOM 1661 O O . GLN A 1 205 ? -26.599 18.389 18.877 1.00 93.94 205 GLN A O 1
ATOM 1666 N N . LYS A 1 206 ? -27.063 16.791 20.394 1.00 94.06 206 LYS A N 1
ATOM 1667 C CA . LYS A 1 206 ? -25.672 16.587 20.824 1.00 94.06 206 LYS A CA 1
ATOM 1668 C C . LYS A 1 206 ? -24.789 16.060 19.694 1.00 94.06 206 LYS A C 1
ATOM 1670 O O . LYS A 1 206 ? -23.715 16.607 19.460 1.00 94.06 206 LYS A O 1
ATOM 1675 N N . GLY A 1 207 ? -25.263 15.071 18.937 1.00 94.94 207 GLY A N 1
ATOM 1676 C CA . GLY A 1 207 ? -24.562 14.555 17.762 1.00 94.94 207 GLY A CA 1
ATOM 1677 C C . GLY A 1 207 ? -24.369 15.632 16.690 1.00 94.94 207 GLY A C 1
ATOM 1678 O O . GLY A 1 207 ? -23.287 15.754 16.116 1.00 94.94 207 GLY A O 1
ATOM 1679 N N . ASN A 1 208 ? -25.378 16.482 16.460 1.00 95.94 208 ASN A N 1
ATOM 1680 C CA . ASN A 1 208 ? -25.273 17.613 15.532 1.00 95.94 208 ASN A CA 1
ATOM 1681 C C . ASN A 1 208 ? -24.230 18.645 15.998 1.00 95.94 208 ASN A C 1
ATOM 1683 O O . ASN A 1 208 ? -23.502 19.195 15.168 1.00 95.94 208 ASN A O 1
ATOM 1687 N N . LEU A 1 209 ? -24.143 18.905 17.307 1.00 97.06 209 LEU A N 1
ATOM 1688 C CA . LEU A 1 209 ? -23.127 19.783 17.884 1.00 97.06 209 LEU A CA 1
ATOM 1689 C C . LEU A 1 209 ? -21.720 19.196 17.701 1.00 97.06 209 LEU A C 1
ATOM 1691 O O . LEU A 1 209 ? -20.850 19.884 17.171 1.00 97.06 209 LEU A O 1
ATOM 1695 N N . ALA A 1 210 ? -21.525 17.914 18.023 1.00 95.19 210 ALA A N 1
ATOM 1696 C CA . ALA A 1 210 ? -20.253 17.218 17.819 1.00 95.19 210 ALA A CA 1
ATOM 1697 C C . ALA A 1 210 ? -19.813 17.241 16.341 1.00 95.19 210 ALA A C 1
ATOM 1699 O O . ALA A 1 210 ? -18.655 17.531 16.039 1.00 95.19 210 ALA A O 1
ATOM 1700 N N . MET A 1 211 ? -20.751 17.055 15.401 1.00 96.94 211 MET A N 1
ATOM 1701 C CA . MET A 1 211 ? -20.493 17.210 13.962 1.00 96.94 211 MET A CA 1
ATOM 1702 C C . MET A 1 211 ? -20.019 18.618 13.591 1.00 96.94 211 MET A C 1
ATOM 1704 O O . MET A 1 211 ? -19.095 18.760 12.790 1.00 96.94 211 MET A O 1
ATOM 1708 N N . LYS A 1 212 ? -20.649 19.659 14.150 1.00 96.50 212 LYS A N 1
ATOM 1709 C CA . LYS A 1 212 ? -20.283 21.062 13.899 1.00 96.50 212 LYS A CA 1
ATOM 1710 C C . LYS A 1 212 ? -18.886 21.388 14.434 1.00 96.50 212 LYS A C 1
ATOM 1712 O O . LYS A 1 212 ? -18.184 22.196 13.836 1.00 96.50 212 LYS A O 1
ATOM 1717 N N . GLU A 1 213 ? -18.493 20.751 15.530 1.00 94.94 213 GLU A N 1
ATOM 1718 C CA . GLU A 1 213 ? -17.200 20.943 16.193 1.00 94.94 213 GLU A CA 1
ATOM 1719 C C . GLU A 1 213 ? -16.098 20.014 15.653 1.00 94.94 213 GLU A C 1
ATOM 1721 O O . GLU A 1 213 ? -14.971 20.051 16.138 1.00 94.94 213 GLU A O 1
ATOM 1726 N N . GLY A 1 214 ? -16.397 19.193 14.639 1.00 93.19 214 GLY A N 1
ATOM 1727 C CA . GLY A 1 214 ? -15.428 18.299 14.000 1.00 93.19 214 GLY A CA 1
ATOM 1728 C C . GLY A 1 214 ? -15.120 17.016 14.780 1.00 93.19 214 GLY A C 1
ATOM 1729 O O . GLY A 1 214 ? -14.252 16.250 14.367 1.00 93.19 214 GLY A O 1
ATOM 1730 N N . ARG A 1 215 ? -15.837 16.738 15.876 1.00 93.75 215 ARG A N 1
ATOM 1731 C CA . ARG A 1 215 ? -15.680 15.517 16.684 1.00 93.75 215 ARG A CA 1
ATOM 1732 C C . ARG A 1 215 ? -16.523 14.383 16.111 1.00 93.75 215 ARG A C 1
ATOM 1734 O O . ARG A 1 215 ? -17.571 14.009 16.632 1.00 93.75 215 ARG A O 1
ATOM 1741 N N . PHE A 1 216 ? -16.084 13.873 14.963 1.00 96.00 216 PHE A N 1
ATOM 1742 C CA . PHE A 1 216 ? -16.865 12.927 14.162 1.00 96.00 216 PHE A CA 1
ATOM 1743 C C . PHE A 1 216 ? -17.033 11.550 14.825 1.00 96.00 216 PHE A C 1
ATOM 1745 O O . PHE A 1 216 ? -18.099 10.955 14.705 1.00 96.00 216 PHE A O 1
ATOM 1752 N N . TRP A 1 217 ? -16.025 11.057 15.547 1.00 93.75 217 TRP A N 1
ATOM 1753 C CA . TRP A 1 217 ? -16.080 9.784 16.282 1.00 93.75 217 TRP A CA 1
ATOM 1754 C C . TRP A 1 217 ? -17.065 9.821 17.454 1.00 93.75 217 TRP A C 1
ATOM 1756 O O . TRP A 1 217 ? -17.900 8.924 17.604 1.00 93.75 217 TRP A O 1
ATOM 1766 N N . GLU A 1 218 ? -17.036 10.904 18.233 1.00 92.00 218 GLU A N 1
ATOM 1767 C CA . GLU A 1 218 ? -18.036 11.168 19.267 1.00 92.00 218 GLU A CA 1
ATOM 1768 C C . GLU A 1 218 ? -19.443 11.255 18.654 1.00 92.00 218 GLU A C 1
ATOM 1770 O O . GLU A 1 218 ? -20.370 10.607 19.135 1.00 92.00 218 GLU A O 1
ATOM 1775 N N . ALA A 1 219 ? -19.602 11.973 17.534 1.00 95.88 219 ALA A N 1
ATOM 1776 C CA . ALA A 1 219 ? -20.885 12.064 16.841 1.00 95.88 219 ALA A CA 1
ATOM 1777 C C . ALA A 1 219 ? -21.415 10.689 16.390 1.00 95.88 219 ALA A C 1
ATOM 1779 O O . ALA A 1 219 ? -22.604 10.419 16.550 1.00 95.88 219 ALA A O 1
ATOM 1780 N N . ILE A 1 220 ? -20.555 9.805 15.864 1.00 95.00 220 ILE A N 1
ATOM 1781 C CA . ILE A 1 220 ? -20.926 8.422 15.506 1.00 95.00 220 ILE A CA 1
ATOM 1782 C C . ILE A 1 220 ? -21.459 7.676 16.728 1.00 95.00 220 ILE A C 1
ATOM 1784 O O . ILE A 1 220 ? -22.495 7.012 16.631 1.00 95.00 220 ILE A O 1
ATOM 1788 N N . THR A 1 221 ? -20.773 7.803 17.864 1.00 90.94 221 THR A N 1
ATOM 1789 C CA . THR A 1 221 ? -21.171 7.163 19.123 1.00 90.94 221 THR A CA 1
ATOM 1790 C C . THR A 1 221 ? -22.549 7.657 19.559 1.00 90.94 221 THR A C 1
ATOM 1792 O O . THR A 1 221 ? -23.467 6.849 19.683 1.00 90.94 221 THR A O 1
ATOM 1795 N N . ILE A 1 222 ? -22.738 8.978 19.644 1.00 92.25 222 ILE A N 1
ATOM 1796 C CA . ILE A 1 222 ? -23.998 9.601 20.078 1.00 92.25 222 ILE A CA 1
ATOM 1797 C C . ILE A 1 222 ? -25.165 9.246 19.144 1.00 92.25 222 ILE A C 1
ATOM 1799 O O . ILE A 1 222 ? -26.263 8.940 19.608 1.00 92.25 222 ILE A O 1
ATOM 1803 N N . TYR A 1 223 ? -24.966 9.270 17.820 1.00 94.44 223 TYR A N 1
ATOM 1804 C CA . TYR A 1 223 ? -26.027 8.872 16.888 1.00 94.44 223 TYR A CA 1
ATOM 1805 C C . TYR A 1 223 ? -26.363 7.385 16.985 1.00 94.44 223 TYR A C 1
ATOM 1807 O O . TYR A 1 223 ? -27.517 7.016 16.783 1.00 94.44 223 TYR A O 1
ATOM 1815 N N . SER A 1 224 ? -25.379 6.535 17.284 1.00 91.38 224 SER A N 1
ATOM 1816 C CA . SER A 1 224 ? -25.618 5.106 17.492 1.00 91.38 224 SER A CA 1
ATOM 1817 C C . SER A 1 224 ? -26.420 4.867 18.771 1.00 91.38 224 SER A C 1
ATOM 1819 O O . SER A 1 224 ? -27.399 4.132 18.720 1.00 91.38 224 SER A O 1
ATOM 1821 N N . ASP A 1 225 ? -26.108 5.581 19.858 1.00 86.88 225 ASP A N 1
ATOM 1822 C CA . ASP A 1 225 ? -26.895 5.553 21.102 1.00 86.88 225 ASP A CA 1
ATOM 1823 C C . ASP A 1 225 ? -28.344 6.006 20.869 1.00 86.88 225 ASP A C 1
ATOM 1825 O O . ASP A 1 225 ? -29.289 5.409 21.384 1.00 86.88 225 ASP A O 1
ATOM 1829 N N . ALA A 1 226 ? -28.539 7.048 20.055 1.00 89.44 226 ALA A N 1
ATOM 1830 C CA . ALA A 1 226 ? -29.872 7.513 19.680 1.00 89.44 226 ALA A CA 1
ATOM 1831 C C . ALA A 1 226 ? -30.641 6.453 18.874 1.00 89.44 226 ALA A C 1
ATOM 1833 O O . ALA A 1 226 ? -31.837 6.266 19.083 1.00 89.44 226 ALA A O 1
ATOM 1834 N N . LEU A 1 227 ? -29.962 5.750 17.962 1.00 90.06 227 LEU A N 1
ATOM 1835 C CA . LEU A 1 227 ? -30.557 4.705 17.126 1.00 90.06 227 LEU A CA 1
ATOM 1836 C C . LEU A 1 227 ? -30.937 3.451 17.918 1.00 90.06 227 LEU A C 1
ATOM 1838 O O . LEU A 1 227 ? -31.968 2.857 17.611 1.00 90.06 227 LEU A O 1
ATOM 1842 N N . GLU A 1 228 ? -30.169 3.088 18.950 1.00 85.00 228 GLU A N 1
ATOM 1843 C CA . GLU A 1 228 ? -30.520 2.003 19.880 1.00 85.00 228 GLU A CA 1
ATOM 1844 C C . GLU A 1 228 ? -31.865 2.275 20.591 1.00 85.00 228 GLU A C 1
ATOM 1846 O O . GLU A 1 228 ? -32.608 1.343 20.888 1.00 85.00 228 GLU A O 1
ATOM 1851 N N . GLN A 1 229 ? -32.221 3.549 20.809 1.00 81.06 229 GLN A N 1
ATOM 1852 C CA . GLN A 1 229 ? -33.486 3.961 21.439 1.00 81.06 229 GLN A CA 1
ATOM 1853 C C . GLN A 1 229 ? -34.630 4.213 20.440 1.00 81.06 229 GLN A C 1
ATOM 1855 O O . GLN A 1 229 ? -35.801 4.156 20.812 1.00 81.06 229 GLN A O 1
ATOM 1860 N N . ALA A 1 230 ? -34.313 4.515 19.178 1.00 74.38 230 ALA A N 1
ATOM 1861 C CA . ALA A 1 230 ? -35.256 5.038 18.184 1.00 74.38 230 ALA A CA 1
ATOM 1862 C C . ALA A 1 230 ? -35.893 3.968 17.274 1.00 74.38 230 ALA A C 1
ATOM 1864 O O . ALA A 1 230 ? -36.365 4.305 16.185 1.00 74.38 230 ALA A O 1
ATOM 1865 N N . ALA A 1 231 ? -35.894 2.692 17.680 1.00 57.06 231 ALA A N 1
ATOM 1866 C CA . ALA A 1 231 ? -36.239 1.532 16.850 1.00 57.06 231 ALA A CA 1
ATOM 1867 C C . ALA A 1 231 ? -37.736 1.443 16.444 1.00 57.06 231 ALA A C 1
ATOM 1869 O O . ALA A 1 231 ? -38.411 0.498 16.832 1.00 57.06 231 ALA A O 1
ATOM 1870 N N . ALA A 1 232 ? -38.254 2.432 15.694 1.00 55.44 232 ALA A N 1
ATOM 1871 C CA . ALA A 1 232 ? -39.470 2.403 14.851 1.00 55.44 232 ALA A CA 1
ATOM 1872 C C . ALA A 1 232 ? -39.865 3.778 14.232 1.00 55.44 232 ALA A C 1
ATOM 1874 O O . ALA A 1 232 ? -40.873 3.844 13.531 1.00 55.44 232 ALA A O 1
ATOM 1875 N N . CYS A 1 233 ? -39.141 4.883 14.473 1.00 58.91 233 CYS A N 1
ATOM 1876 C CA . CYS A 1 233 ? -39.579 6.236 14.067 1.00 58.91 233 CYS A CA 1
ATOM 1877 C C . CYS A 1 233 ? -38.947 6.733 12.749 1.00 58.91 233 CYS A C 1
ATOM 1879 O O . CYS A 1 233 ? -37.805 6.392 12.448 1.00 58.91 233 CYS A O 1
ATOM 1881 N N . GLU A 1 234 ? -39.613 7.655 12.030 1.00 66.25 234 GLU A N 1
ATOM 1882 C CA . GLU A 1 234 ? -39.019 8.432 10.910 1.00 66.25 234 GLU A CA 1
ATOM 1883 C C . GLU A 1 234 ? -37.702 9.138 11.306 1.00 66.25 234 GLU A C 1
ATOM 1885 O O . GLU A 1 234 ? -36.824 9.399 10.478 1.00 66.25 234 GLU A O 1
ATOM 1890 N N . GLU A 1 235 ? -37.532 9.420 12.601 1.00 79.19 235 GLU A N 1
ATOM 1891 C CA . GLU A 1 235 ? -36.300 9.967 13.170 1.00 79.19 235 GLU A CA 1
ATOM 1892 C C . GLU A 1 235 ? -35.085 9.051 12.968 1.00 79.19 235 GLU A C 1
ATOM 1894 O O . GLU A 1 235 ? -33.969 9.556 12.827 1.00 79.19 235 GLU A O 1
ATOM 1899 N N . ALA A 1 236 ? -35.274 7.730 12.879 1.00 86.75 236 ALA A N 1
ATOM 1900 C CA . ALA A 1 236 ? -34.189 6.779 12.651 1.00 86.75 236 ALA A CA 1
ATOM 1901 C C . ALA A 1 236 ? -33.506 7.012 11.294 1.00 86.75 236 ALA A C 1
ATOM 1903 O O . ALA A 1 236 ? -32.278 7.002 11.212 1.00 86.75 236 ALA A O 1
ATOM 1904 N N . ASP A 1 237 ? -34.264 7.321 10.240 1.00 88.44 237 ASP A N 1
ATOM 1905 C CA . ASP A 1 237 ? -33.689 7.619 8.924 1.00 88.44 237 ASP A CA 1
ATOM 1906 C C . ASP A 1 237 ? -32.953 8.960 8.915 1.00 88.44 237 ASP A C 1
ATOM 1908 O O . ASP A 1 237 ? -31.969 9.137 8.193 1.00 88.44 237 ASP A O 1
ATOM 1912 N N . VAL A 1 238 ? -33.401 9.939 9.708 1.00 90.75 238 VAL A N 1
ATOM 1913 C CA . VAL A 1 238 ? -32.659 11.197 9.912 1.00 90.75 238 VAL A CA 1
ATOM 1914 C C . VAL A 1 238 ? -31.332 10.921 10.624 1.0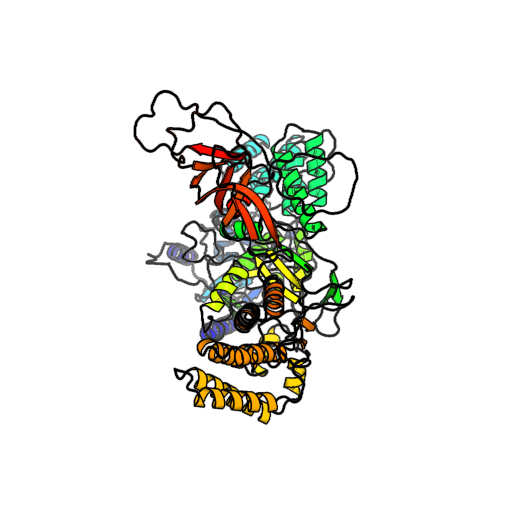0 90.75 238 VAL A C 1
ATOM 1916 O O . VAL A 1 238 ? -30.293 11.420 10.186 1.00 90.75 238 VAL A O 1
ATOM 1919 N N . LEU A 1 239 ? -31.349 10.109 11.684 1.00 93.69 239 LEU A N 1
ATOM 1920 C CA . LEU A 1 239 ? -30.161 9.743 12.456 1.00 93.69 239 LEU A CA 1
ATOM 1921 C C . LEU A 1 239 ? -29.154 8.954 11.616 1.00 93.69 239 LEU A C 1
ATOM 1923 O O . LEU A 1 239 ? -27.991 9.347 11.572 1.00 93.69 239 LEU A O 1
ATOM 1927 N N . LYS A 1 240 ? -29.592 7.925 10.876 1.00 94.75 240 LYS A N 1
ATOM 1928 C CA . LYS A 1 240 ? -28.746 7.182 9.923 1.00 94.75 240 LYS A CA 1
ATOM 1929 C C . LYS A 1 240 ? -28.135 8.114 8.887 1.00 94.75 240 LYS A C 1
ATOM 1931 O O . LYS A 1 240 ? -26.923 8.130 8.696 1.00 94.75 240 LYS A O 1
ATOM 1936 N N . ARG A 1 241 ? -28.935 9.004 8.289 1.00 93.75 241 ARG A N 1
ATOM 1937 C CA . ARG A 1 241 ? -28.408 10.027 7.376 1.00 93.75 241 ARG A CA 1
ATOM 1938 C C . ARG A 1 241 ? -27.337 10.876 8.063 1.00 93.75 241 ARG A C 1
ATOM 1940 O O . ARG A 1 241 ? -26.274 11.071 7.480 1.00 93.75 241 ARG A O 1
ATOM 1947 N N . ASN A 1 242 ? -27.555 11.389 9.266 1.00 95.25 242 ASN A N 1
ATOM 1948 C CA . ASN A 1 242 ? -26.545 12.202 9.951 1.00 95.25 242 ASN A CA 1
ATOM 1949 C C . ASN A 1 242 ? -25.278 11.402 10.295 1.00 95.25 242 ASN A C 1
ATOM 1951 O O . ASN A 1 242 ? -24.173 11.896 10.059 1.00 95.25 242 ASN A O 1
ATOM 1955 N N . ARG A 1 243 ? -25.430 10.154 10.745 1.00 97.12 243 ARG A N 1
ATOM 1956 C CA . ARG A 1 243 ? -24.325 9.241 11.045 1.00 97.12 243 ARG A CA 1
ATOM 1957 C C . ARG A 1 243 ? -23.533 8.852 9.793 1.00 97.12 243 ARG A C 1
ATOM 1959 O O . ARG A 1 243 ? -22.309 8.877 9.845 1.00 97.12 243 ARG A O 1
ATOM 1966 N N . SER A 1 244 ? -24.181 8.662 8.639 1.00 97.81 244 SER A N 1
ATOM 1967 C CA . SER A 1 244 ? -23.493 8.423 7.357 1.00 97.81 244 SER A CA 1
ATOM 1968 C C . SER A 1 244 ? -22.521 9.548 6.988 1.00 97.81 244 SER A C 1
ATOM 1970 O O . SER A 1 244 ? -21.433 9.287 6.483 1.00 97.81 244 SER A O 1
ATOM 1972 N N . LEU A 1 245 ? -22.856 10.810 7.295 1.00 97.62 245 LEU A N 1
ATOM 1973 C CA . LEU A 1 245 ? -21.933 11.925 7.078 1.00 97.62 245 LEU A CA 1
ATOM 1974 C C . LEU A 1 245 ? -20.724 11.841 8.017 1.00 97.62 245 LEU A C 1
ATOM 1976 O O . LEU A 1 245 ? -19.607 12.113 7.587 1.00 97.62 245 LEU A O 1
ATOM 1980 N N . ALA A 1 246 ? -20.934 11.464 9.278 1.00 97.94 246 ALA A N 1
ATOM 1981 C CA . ALA A 1 246 ? -19.850 11.261 10.234 1.00 97.94 246 ALA A CA 1
ATOM 1982 C C . ALA A 1 246 ? -18.926 10.103 9.802 1.00 97.94 246 ALA A C 1
ATOM 1984 O O . ALA A 1 246 ? -17.702 10.242 9.825 1.00 97.94 246 ALA A O 1
ATOM 1985 N N . PHE A 1 247 ? -19.500 9.004 9.302 1.00 98.31 247 PHE A N 1
ATOM 1986 C CA . PHE A 1 247 ? -18.758 7.886 8.717 1.00 98.31 247 PHE A CA 1
ATOM 1987 C C . PHE A 1 247 ? -17.943 8.294 7.479 1.00 98.31 247 PHE A C 1
ATOM 1989 O O . PHE A 1 247 ? -16.769 7.943 7.380 1.00 98.31 247 PHE A O 1
ATOM 1996 N N . LEU A 1 248 ? -18.491 9.120 6.577 1.00 98.12 248 LEU A N 1
ATOM 1997 C CA . LEU A 1 248 ? -17.725 9.678 5.451 1.00 98.12 248 LEU A CA 1
ATOM 1998 C C . LEU A 1 248 ? -16.521 10.505 5.925 1.00 98.12 248 LEU A C 1
ATOM 2000 O O . LEU A 1 248 ? -15.439 10.414 5.344 1.00 98.12 248 LEU A O 1
ATOM 2004 N N . ARG A 1 249 ? -16.685 11.305 6.987 1.00 97.12 249 ARG A N 1
ATOM 2005 C CA . ARG A 1 249 ? -15.603 12.135 7.546 1.00 97.12 249 ARG A CA 1
ATOM 2006 C C . ARG A 1 249 ? -14.517 11.314 8.244 1.00 97.12 249 ARG A C 1
ATOM 2008 O O . ARG A 1 249 ? -13.359 11.716 8.207 1.00 97.12 249 ARG A O 1
ATOM 2015 N N . THR A 1 250 ? -14.867 10.153 8.794 1.00 96.06 250 THR A N 1
ATOM 2016 C CA . THR A 1 250 ? -13.927 9.196 9.409 1.00 96.06 250 THR A CA 1
ATOM 2017 C C . THR A 1 250 ? -13.446 8.101 8.448 1.00 96.06 250 THR A C 1
ATOM 2019 O O . THR A 1 250 ? -12.693 7.224 8.856 1.00 96.06 250 THR A O 1
ATOM 2022 N N . LYS A 1 251 ? -13.812 8.171 7.156 1.00 97.12 251 LYS A N 1
ATOM 2023 C CA . LYS A 1 251 ? -13.422 7.216 6.097 1.00 97.12 251 LYS A CA 1
ATOM 2024 C C . LYS A 1 251 ? -13.938 5.776 6.303 1.00 97.12 251 LYS A C 1
ATOM 2026 O O . LYS A 1 251 ? -13.351 4.824 5.784 1.00 97.12 251 LYS A O 1
ATOM 2031 N N . GLN A 1 252 ? -15.056 5.628 7.012 1.00 97.50 252 GLN A N 1
ATOM 2032 C CA . GLN A 1 252 ? -15.823 4.385 7.165 1.00 97.50 252 GLN A CA 1
ATOM 2033 C C . GLN A 1 252 ? -16.878 4.290 6.051 1.00 97.50 252 GLN A C 1
ATOM 2035 O O . GLN A 1 252 ? -18.073 4.480 6.272 1.00 97.50 252 GLN A O 1
ATOM 2040 N N . PHE A 1 253 ? -16.438 4.096 4.809 1.00 98.38 253 PHE A N 1
ATOM 2041 C CA . PHE A 1 253 ? -17.289 4.214 3.623 1.00 98.38 253 PHE A CA 1
ATOM 2042 C C . PHE A 1 253 ? -18.323 3.090 3.504 1.00 98.38 253 PHE A C 1
ATOM 2044 O O . PHE A 1 253 ? -19.436 3.364 3.062 1.00 98.38 253 PHE A O 1
ATOM 2051 N N . ASP A 1 254 ? -18.006 1.865 3.936 1.00 97.06 254 ASP A N 1
ATOM 2052 C CA . ASP A 1 254 ? -18.985 0.767 3.969 1.00 97.06 254 ASP A CA 1
ATOM 2053 C C . ASP A 1 254 ? -20.136 1.074 4.941 1.00 97.06 254 ASP A C 1
ATOM 2055 O O . ASP A 1 254 ? -21.309 0.989 4.570 1.00 97.06 254 ASP A O 1
ATOM 2059 N N . ALA A 1 255 ? -19.811 1.522 6.160 1.00 96.31 255 ALA A N 1
ATOM 2060 C CA . ALA A 1 255 ? -20.807 1.926 7.153 1.00 96.31 255 ALA A CA 1
ATOM 2061 C C . ALA A 1 255 ? -21.619 3.147 6.684 1.00 96.31 255 ALA A C 1
ATOM 2063 O O . ALA A 1 255 ? -22.845 3.171 6.811 1.00 96.31 255 ALA A O 1
ATOM 2064 N N . ALA A 1 256 ? -20.957 4.135 6.065 1.00 98.19 256 ALA A N 1
ATOM 2065 C CA . ALA A 1 256 ? -21.629 5.284 5.464 1.00 98.19 256 ALA A CA 1
ATOM 2066 C C . ALA A 1 256 ? -22.628 4.862 4.381 1.00 98.19 256 ALA A C 1
ATOM 2068 O O . ALA A 1 256 ? -23.751 5.361 4.364 1.00 98.19 256 ALA A O 1
ATOM 2069 N N . LEU A 1 257 ? -22.232 3.948 3.489 1.00 97.62 257 LEU A N 1
ATOM 2070 C CA . LEU A 1 257 ? -23.080 3.456 2.408 1.00 97.62 257 LEU A CA 1
ATOM 2071 C C . LEU A 1 257 ? -24.295 2.702 2.961 1.00 97.62 257 LEU A C 1
ATOM 2073 O O . LEU A 1 257 ? -25.413 2.952 2.510 1.00 97.62 257 LEU A O 1
ATOM 2077 N N . SER A 1 258 ? -24.098 1.855 3.974 1.00 95.12 258 SER A N 1
ATOM 2078 C CA . SER A 1 258 ? -25.182 1.128 4.649 1.00 95.12 258 SER A CA 1
ATOM 2079 C C . SER A 1 258 ? -26.241 2.073 5.235 1.00 95.12 258 SER A C 1
ATOM 2081 O O . SER A 1 258 ? -27.439 1.868 5.043 1.00 95.12 258 SER A O 1
ATOM 2083 N N . ASP A 1 259 ? -25.818 3.170 5.871 1.00 95.44 259 ASP A N 1
ATOM 2084 C CA . ASP A 1 259 ? -26.722 4.164 6.469 1.00 95.44 259 ASP A CA 1
ATOM 2085 C C . ASP A 1 259 ? -27.449 5.060 5.436 1.00 95.44 259 ASP A C 1
ATOM 2087 O O . ASP A 1 259 ? -28.299 5.873 5.810 1.00 95.44 259 ASP A O 1
ATOM 2091 N N . THR A 1 260 ? -27.142 4.941 4.137 1.00 95.06 260 THR A N 1
ATOM 2092 C CA . THR A 1 260 ? -27.796 5.740 3.080 1.00 95.06 260 THR A CA 1
ATOM 2093 C C . THR A 1 260 ? -29.041 5.089 2.479 1.00 95.06 260 THR A C 1
ATOM 2095 O O . THR A 1 260 ? -29.846 5.805 1.888 1.00 95.06 260 THR A O 1
ATOM 2098 N N . GLY A 1 261 ? -29.203 3.766 2.608 1.00 88.38 261 GLY A N 1
ATOM 2099 C CA . GLY A 1 261 ? -30.264 2.997 1.939 1.00 88.38 261 GLY A CA 1
ATOM 2100 C C . GLY A 1 261 ? -29.898 2.445 0.551 1.00 88.38 261 GLY A C 1
ATOM 2101 O O . GLY A 1 261 ? -30.753 1.877 -0.127 1.00 88.38 261 GLY A O 1
ATOM 2102 N N . PHE A 1 262 ? -28.639 2.574 0.113 1.00 93.25 262 PHE A N 1
ATOM 2103 C CA . PHE A 1 262 ? -28.150 1.973 -1.135 1.00 93.25 262 PHE A CA 1
ATOM 2104 C C . PHE A 1 262 ? -28.358 0.439 -1.161 1.00 93.25 262 PHE A C 1
ATOM 2106 O O . PHE A 1 262 ? -28.126 -0.212 -0.142 1.00 93.25 262 PHE A O 1
ATOM 2113 N N . PRO A 1 263 ? -28.724 -0.173 -2.310 1.00 90.62 263 PRO A N 1
ATOM 2114 C CA . PRO A 1 263 ? -28.961 0.432 -3.631 1.00 90.62 263 PRO A CA 1
ATOM 2115 C C . PRO A 1 263 ? -30.404 0.915 -3.865 1.00 90.62 263 PRO A C 1
ATOM 2117 O O . PRO A 1 263 ? -30.738 1.345 -4.969 1.00 90.62 263 PRO A O 1
ATOM 2120 N N . ASN A 1 264 ? -31.267 0.852 -2.851 1.00 90.06 264 ASN A N 1
ATOM 2121 C CA . ASN A 1 264 ? -32.716 0.986 -2.989 1.00 90.06 264 ASN A CA 1
ATOM 2122 C C . ASN A 1 264 ? -33.177 2.450 -2.936 1.00 90.06 264 ASN A C 1
ATOM 2124 O O . ASN A 1 264 ? -33.896 2.854 -2.026 1.00 90.06 264 ASN A O 1
ATOM 2128 N N . PHE A 1 265 ? -32.774 3.248 -3.925 1.00 91.75 265 PHE A N 1
ATOM 2129 C CA . PHE A 1 265 ? -33.272 4.616 -4.085 1.00 91.75 265 PHE A CA 1
ATOM 2130 C C . PHE A 1 265 ? -34.454 4.666 -5.056 1.00 91.75 265 PHE A C 1
ATOM 2132 O O . PHE A 1 265 ? -34.351 4.193 -6.189 1.00 91.75 265 PHE A O 1
ATOM 2139 N N . ASP A 1 266 ? -35.539 5.318 -4.658 1.00 88.06 266 ASP A N 1
ATOM 2140 C CA . ASP A 1 266 ? -36.720 5.655 -5.463 1.00 88.06 266 ASP A CA 1
ATOM 2141 C C . ASP A 1 266 ? -36.752 7.160 -5.814 1.00 88.06 266 ASP A C 1
ATOM 2143 O O . ASP A 1 266 ? -35.742 7.854 -5.678 1.00 88.06 266 ASP A O 1
ATOM 2147 N N . ASP A 1 267 ? -37.873 7.660 -6.338 1.00 85.12 267 ASP A N 1
ATOM 2148 C CA . ASP A 1 267 ? -38.018 9.077 -6.705 1.00 85.12 267 ASP A CA 1
ATOM 2149 C C . ASP A 1 267 ? -38.315 9.991 -5.493 1.00 85.12 267 ASP A C 1
ATOM 2151 O O . ASP A 1 267 ? -38.171 11.206 -5.601 1.00 85.12 267 ASP A O 1
ATOM 2155 N N . ASN A 1 268 ? -38.660 9.421 -4.329 1.00 84.56 268 ASN A N 1
ATOM 2156 C CA . ASN A 1 268 ? -38.894 10.145 -3.069 1.00 84.56 268 ASN A CA 1
ATOM 2157 C C . ASN A 1 268 ? -37.660 10.152 -2.151 1.00 84.56 268 ASN A C 1
ATOM 2159 O O . ASN A 1 268 ? -37.681 10.707 -1.049 1.00 84.56 268 ASN A O 1
ATOM 2163 N N . SER A 1 269 ? -36.577 9.517 -2.590 1.00 88.31 269 SER A N 1
ATOM 2164 C CA . SER A 1 269 ? -35.366 9.343 -1.809 1.00 88.31 269 SER A CA 1
ATOM 2165 C C . SER A 1 269 ? -34.676 10.671 -1.503 1.00 88.31 269 SER A C 1
ATOM 2167 O O . SER A 1 269 ? -34.585 11.582 -2.323 1.00 88.31 269 SER A O 1
ATOM 2169 N N . SER A 1 270 ? -34.138 10.768 -0.288 1.00 91.12 270 SER A N 1
ATOM 2170 C CA . SER A 1 270 ? -33.462 11.964 0.217 1.00 91.12 270 SER A CA 1
ATOM 2171 C C . SER A 1 270 ? -32.252 12.341 -0.649 1.00 91.12 270 SER A C 1
ATOM 2173 O O . SER A 1 270 ? -31.270 11.599 -0.685 1.00 91.12 270 SER A O 1
ATOM 2175 N N . GLU A 1 271 ? -32.253 13.550 -1.224 1.00 94.81 271 GLU A N 1
ATOM 2176 C CA . GLU A 1 271 ? -31.134 14.132 -1.994 1.00 94.81 271 GLU A CA 1
ATOM 2177 C C . GLU A 1 271 ? -29.784 13.959 -1.273 1.00 94.81 271 GLU A C 1
ATOM 2179 O O . GLU A 1 271 ? -28.799 13.483 -1.838 1.00 94.81 271 GLU A O 1
ATOM 2184 N N . LYS A 1 272 ? -29.758 14.259 0.034 1.00 94.38 272 LYS A N 1
ATOM 2185 C CA . LYS A 1 272 ? -28.565 14.114 0.884 1.00 94.38 272 LYS A CA 1
ATOM 2186 C C . LYS A 1 272 ? -28.092 12.666 1.012 1.00 94.38 272 LYS A C 1
ATOM 2188 O O . LYS A 1 272 ? -26.895 12.442 1.149 1.00 94.38 272 LYS A O 1
ATOM 2193 N N . ALA A 1 273 ? -29.010 11.700 1.022 1.00 95.06 273 ALA A N 1
ATOM 2194 C CA . ALA A 1 273 ? -28.660 10.286 1.147 1.00 95.06 273 ALA A CA 1
ATOM 2195 C C . ALA A 1 273 ? -28.032 9.781 -0.156 1.00 95.06 273 ALA A C 1
ATOM 2197 O O . ALA A 1 273 ? -26.962 9.181 -0.117 1.00 95.06 273 ALA A O 1
ATOM 2198 N N . MET A 1 274 ? -28.626 10.130 -1.303 1.00 96.62 274 MET A N 1
ATOM 2199 C CA . MET A 1 274 ? -28.082 9.791 -2.621 1.00 96.62 274 MET A CA 1
ATOM 2200 C C . MET A 1 274 ? -26.697 10.406 -2.849 1.00 96.62 274 MET A C 1
ATOM 2202 O O . MET A 1 274 ? -25.788 9.716 -3.307 1.00 96.62 274 MET A O 1
ATOM 2206 N N . TYR A 1 275 ? -26.503 11.680 -2.485 1.00 97.12 275 TYR A N 1
ATOM 2207 C CA . TYR A 1 275 ? -25.198 12.334 -2.618 1.00 97.12 275 TYR A CA 1
ATOM 2208 C C . TYR A 1 275 ? -24.122 11.632 -1.774 1.00 97.12 275 TYR A C 1
ATOM 2210 O O . TYR A 1 275 ? -23.042 11.322 -2.274 1.00 97.12 275 TYR A O 1
ATOM 2218 N N . ARG A 1 276 ? -24.438 11.302 -0.515 1.00 97.44 276 ARG A N 1
ATOM 2219 C CA . ARG A 1 276 ? -23.523 10.589 0.393 1.00 97.44 276 ARG A CA 1
ATOM 2220 C C . ARG A 1 276 ? -23.224 9.163 -0.069 1.00 97.44 276 ARG A C 1
ATOM 2222 O O . ARG A 1 276 ? -22.084 8.725 0.055 1.00 97.44 276 ARG A O 1
ATOM 2229 N N . ALA A 1 277 ? -24.204 8.462 -0.644 1.00 98.12 277 ALA A N 1
ATOM 2230 C CA . ALA A 1 277 ? -23.981 7.167 -1.283 1.00 98.12 277 ALA A CA 1
ATOM 2231 C C . ALA A 1 277 ? -23.002 7.294 -2.460 1.00 98.12 277 ALA A C 1
ATOM 2233 O O . ALA A 1 277 ? -22.061 6.510 -2.561 1.00 98.12 277 ALA A O 1
ATOM 2234 N N . GLY A 1 278 ? -23.166 8.325 -3.297 1.00 98.12 278 GLY A N 1
ATOM 2235 C CA . GLY A 1 278 ? -22.220 8.660 -4.363 1.00 98.12 278 GLY A CA 1
ATOM 2236 C C . GLY A 1 278 ? -20.796 8.885 -3.841 1.00 98.12 278 GLY A C 1
ATOM 2237 O O . GLY A 1 278 ? -19.857 8.304 -4.383 1.00 98.12 278 GLY A O 1
ATOM 2238 N N . GLU A 1 279 ? -20.628 9.656 -2.760 1.00 98.25 279 GLU A N 1
ATOM 2239 C CA . GLU A 1 279 ? -19.319 9.876 -2.120 1.00 98.25 279 GLU A CA 1
ATOM 2240 C C . GLU A 1 279 ? -18.707 8.575 -1.571 1.00 98.25 279 GLU A C 1
ATOM 2242 O O . GLU A 1 279 ? -17.531 8.297 -1.815 1.00 98.25 279 GLU A O 1
ATOM 2247 N N . ALA A 1 280 ? -19.493 7.746 -0.877 1.00 98.56 280 ALA A N 1
ATOM 2248 C CA . ALA A 1 280 ? -19.023 6.467 -0.349 1.00 98.56 280 ALA A CA 1
ATOM 2249 C C . ALA A 1 280 ? -18.576 5.517 -1.475 1.00 98.56 280 ALA A C 1
ATOM 2251 O O . ALA A 1 280 ? -17.461 4.994 -1.438 1.00 98.56 280 ALA A O 1
ATOM 2252 N N . LEU A 1 281 ? -19.397 5.352 -2.520 1.00 98.56 281 LEU A N 1
ATOM 2253 C CA . LEU A 1 281 ? -19.082 4.515 -3.685 1.00 98.56 281 LEU A CA 1
ATOM 2254 C C . LEU A 1 281 ? -17.828 4.999 -4.421 1.00 98.56 281 LEU A C 1
ATOM 2256 O O . LEU A 1 281 ? -17.013 4.178 -4.844 1.00 98.56 281 LEU A O 1
ATOM 2260 N N . TYR A 1 282 ? -17.641 6.318 -4.535 1.00 98.50 282 TYR A N 1
ATOM 2261 C CA . TYR A 1 282 ? -16.443 6.909 -5.132 1.00 98.50 282 TYR A CA 1
ATOM 2262 C C . TYR A 1 282 ? -15.174 6.487 -4.381 1.00 98.50 282 TYR A C 1
ATOM 2264 O O . TYR A 1 282 ? -14.200 6.041 -4.991 1.00 98.50 282 TYR A O 1
ATOM 2272 N N . HIS A 1 283 ? -15.185 6.579 -3.048 1.00 97.38 283 HIS A N 1
ATOM 2273 C CA . HIS A 1 283 ? -14.036 6.213 -2.218 1.00 97.38 283 HIS A CA 1
ATOM 2274 C C . HIS A 1 283 ? -13.804 4.698 -2.121 1.00 97.38 283 HIS A C 1
ATOM 2276 O O . HIS A 1 283 ? -12.650 4.265 -2.056 1.00 97.38 283 HIS A O 1
ATOM 2282 N N . LEU A 1 284 ? -14.870 3.898 -2.212 1.00 97.62 284 LEU A N 1
ATOM 2283 C CA . LEU A 1 284 ? -14.809 2.442 -2.390 1.00 97.62 284 LEU A CA 1
ATOM 2284 C C . LEU A 1 284 ? -14.381 2.027 -3.809 1.00 97.62 284 LEU A C 1
ATOM 2286 O O . LEU A 1 284 ? -14.229 0.839 -4.078 1.00 97.62 284 LEU A O 1
ATOM 2290 N N . ARG A 1 285 ? -14.156 2.992 -4.717 1.00 96.88 285 ARG A N 1
ATOM 2291 C CA . ARG A 1 285 ? -13.762 2.785 -6.124 1.00 96.88 285 ARG A CA 1
ATOM 2292 C C . ARG A 1 285 ? -14.790 2.000 -6.943 1.00 96.88 285 ARG A C 1
ATOM 2294 O O . ARG A 1 285 ? -14.461 1.422 -7.976 1.00 96.88 285 ARG A O 1
ATOM 2301 N N . ARG A 1 286 ? -16.053 2.014 -6.515 1.00 97.81 286 ARG A N 1
ATOM 2302 C CA . ARG A 1 286 ? -17.197 1.455 -7.245 1.00 97.81 286 ARG A CA 1
ATOM 2303 C C . ARG A 1 286 ? -17.734 2.508 -8.213 1.00 97.81 286 ARG A C 1
ATOM 2305 O O . ARG A 1 286 ? -18.846 3.004 -8.057 1.00 97.81 286 ARG A O 1
ATOM 2312 N N . TYR A 1 287 ? -16.900 2.913 -9.175 1.00 98.31 287 TYR A N 1
ATOM 2313 C CA . TYR A 1 287 ? -17.177 4.077 -10.023 1.00 98.31 287 TYR A CA 1
ATOM 2314 C C . TYR A 1 287 ? -18.384 3.884 -10.951 1.00 98.31 287 TYR A C 1
ATOM 2316 O O . TYR A 1 287 ? -19.085 4.860 -11.205 1.00 98.31 287 TYR A O 1
ATOM 2324 N N . ASP A 1 288 ? -18.671 2.659 -11.408 1.00 97.38 288 ASP A N 1
ATOM 2325 C CA . ASP A 1 288 ? -19.894 2.362 -12.169 1.00 97.38 288 ASP A CA 1
ATOM 2326 C C . ASP A 1 288 ? -21.157 2.643 -11.333 1.00 97.38 288 ASP A C 1
ATOM 2328 O O . ASP A 1 288 ? -22.002 3.432 -11.756 1.00 97.38 288 ASP A O 1
ATOM 2332 N N . ASP A 1 289 ? -21.253 2.078 -10.123 1.00 97.94 289 ASP A N 1
ATOM 2333 C CA . ASP A 1 289 ? -22.379 2.324 -9.206 1.00 97.94 289 ASP A CA 1
ATOM 2334 C C . ASP A 1 289 ? -22.463 3.808 -8.813 1.00 97.94 289 ASP A C 1
ATOM 2336 O O . ASP A 1 289 ? -23.542 4.395 -8.771 1.00 97.94 289 ASP A O 1
ATOM 2340 N N . CYS A 1 290 ? -21.311 4.438 -8.558 1.00 98.38 290 CYS A N 1
ATOM 2341 C CA . CYS A 1 290 ? -21.211 5.861 -8.244 1.00 98.38 290 CYS A CA 1
ATOM 2342 C C . CYS A 1 290 ? -21.814 6.724 -9.363 1.00 98.38 290 CYS A C 1
ATOM 2344 O O . CYS A 1 290 ? -22.637 7.595 -9.080 1.00 98.38 290 CYS A O 1
ATOM 2346 N N . CYS A 1 291 ? -21.460 6.456 -10.627 1.00 98.12 291 CYS A N 1
ATOM 2347 C CA . CYS A 1 291 ? -22.016 7.177 -11.773 1.00 98.12 291 CYS A CA 1
ATOM 2348 C C . CYS A 1 291 ? -23.531 6.978 -11.872 1.00 98.12 291 CYS A C 1
ATOM 2350 O O . CYS A 1 291 ? -24.249 7.961 -12.008 1.00 98.12 291 CYS A O 1
ATOM 2352 N N . GLN A 1 292 ? -24.032 5.747 -11.720 1.00 96.69 292 GLN A N 1
ATOM 2353 C CA . GLN A 1 292 ? -25.474 5.469 -11.782 1.00 96.69 292 GLN A CA 1
ATOM 2354 C C . GLN A 1 292 ? -26.262 6.253 -10.721 1.00 96.69 292 GLN A C 1
ATOM 2356 O O . GLN A 1 292 ? -27.288 6.868 -11.024 1.00 96.69 292 GLN A O 1
ATOM 2361 N N . ILE A 1 293 ? -25.772 6.273 -9.476 1.00 97.12 293 ILE A N 1
ATOM 2362 C CA . ILE A 1 293 ? -26.416 7.011 -8.384 1.00 97.12 293 ILE A CA 1
ATOM 2363 C C . ILE A 1 293 ? -26.349 8.524 -8.612 1.00 97.12 293 ILE A C 1
ATOM 2365 O O . ILE A 1 293 ? -27.358 9.210 -8.430 1.00 97.12 293 ILE A O 1
ATOM 2369 N N . LEU A 1 294 ? -25.196 9.055 -9.030 1.00 96.81 294 LEU A N 1
ATOM 2370 C CA . LEU A 1 294 ? -25.018 10.491 -9.262 1.00 96.81 294 LEU A CA 1
ATOM 2371 C C . LEU A 1 294 ? -25.797 10.992 -10.484 1.00 96.81 294 LEU A C 1
ATOM 2373 O O . LEU A 1 294 ? -26.337 12.095 -10.439 1.00 96.81 294 LEU A O 1
ATOM 2377 N N . GLU A 1 295 ? -25.935 10.186 -11.537 1.00 95.69 295 GLU A N 1
ATOM 2378 C CA . GLU A 1 295 ? -26.781 10.495 -12.694 1.00 95.69 295 GLU A CA 1
ATOM 2379 C C . GLU A 1 295 ? -28.259 10.549 -12.296 1.00 95.69 295 GLU A C 1
ATOM 2381 O O . GLU A 1 295 ? -28.958 11.508 -12.637 1.00 95.69 295 GLU A O 1
ATOM 2386 N N . LYS A 1 296 ? -28.732 9.578 -11.499 1.00 95.38 296 LYS A N 1
ATOM 2387 C CA . LYS A 1 296 ? -30.095 9.612 -10.952 1.00 95.38 296 LYS A CA 1
ATOM 2388 C C . LYS A 1 296 ? -30.309 10.839 -10.060 1.00 95.38 296 LYS A C 1
ATOM 2390 O O . LYS A 1 296 ? -31.332 11.508 -10.192 1.00 95.38 296 LYS A O 1
ATOM 2395 N N . LEU A 1 297 ? -29.342 11.161 -9.199 1.00 96.31 297 LEU A N 1
ATOM 2396 C CA . LEU A 1 297 ? -29.370 12.346 -8.340 1.00 96.31 297 LEU A CA 1
ATOM 2397 C C . LEU A 1 297 ? -29.445 13.640 -9.161 1.00 96.31 297 LEU A C 1
ATOM 2399 O O . LEU A 1 297 ? -30.298 14.474 -8.884 1.00 96.31 297 LEU A O 1
ATOM 2403 N N . CYS A 1 298 ? -28.622 13.791 -10.202 1.00 96.12 298 CYS A N 1
ATOM 2404 C CA . CYS A 1 298 ? -28.648 14.970 -11.074 1.00 96.12 298 CYS A CA 1
ATOM 2405 C C . CYS A 1 298 ? -29.963 15.088 -11.859 1.00 96.12 298 CYS A C 1
ATOM 2407 O O . CYS A 1 298 ? -30.404 16.197 -12.148 1.00 96.12 298 CYS A O 1
ATOM 2409 N N . ARG A 1 299 ? -30.607 13.962 -12.193 1.00 95.31 299 ARG A N 1
ATOM 2410 C CA . ARG A 1 299 ? -31.923 13.947 -12.848 1.00 95.31 299 ARG A CA 1
ATOM 2411 C C . ARG A 1 299 ? -33.039 14.416 -11.912 1.00 95.31 299 ARG A C 1
ATOM 2413 O O . ARG A 1 299 ? -33.892 15.185 -12.339 1.00 95.31 299 ARG A O 1
ATOM 2420 N N . LEU A 1 300 ? -33.052 13.930 -10.669 1.00 95.06 300 LEU A N 1
ATOM 2421 C CA . LEU A 1 300 ? -34.080 14.274 -9.676 1.00 95.06 300 LEU A CA 1
ATOM 2422 C C . LEU A 1 300 ? -33.867 15.676 -9.081 1.00 95.06 300 LEU A C 1
ATOM 2424 O O . LEU A 1 300 ? -34.832 16.384 -8.807 1.00 95.06 300 LEU A O 1
ATOM 2428 N N . PHE A 1 301 ? -32.608 16.094 -8.929 1.00 94.50 301 PHE A N 1
ATOM 2429 C CA . PHE A 1 301 ? -32.207 17.349 -8.293 1.00 94.50 301 PHE A CA 1
ATOM 2430 C C . PHE A 1 301 ? -31.246 18.145 -9.201 1.00 94.50 301 PHE A C 1
ATOM 2432 O O . PHE A 1 301 ? -30.063 18.301 -8.889 1.00 94.50 301 PHE A O 1
ATOM 2439 N N . PRO A 1 302 ? -31.729 18.685 -10.337 1.00 92.88 302 PRO A N 1
ATOM 2440 C CA . PRO A 1 302 ? -30.882 19.305 -11.362 1.00 92.88 302 PRO A CA 1
ATOM 2441 C C . PRO A 1 302 ? -30.183 20.599 -10.924 1.00 92.88 302 PRO A C 1
ATOM 2443 O O . PRO A 1 302 ? -29.251 21.037 -11.592 1.00 92.88 302 PRO A O 1
ATOM 2446 N N . LEU A 1 303 ? -30.598 21.215 -9.812 1.00 93.12 303 LEU A N 1
ATOM 2447 C CA . LEU A 1 303 ? -29.962 22.417 -9.256 1.00 93.12 303 LEU A CA 1
ATOM 2448 C C . LEU A 1 303 ? -28.777 22.103 -8.325 1.00 93.12 303 LEU A C 1
ATOM 2450 O O . LEU A 1 303 ? -28.107 23.021 -7.852 1.00 93.12 303 LEU A O 1
ATOM 2454 N N . ASN A 1 304 ? -28.496 20.825 -8.053 1.00 90.62 304 ASN A N 1
ATOM 2455 C CA . ASN A 1 304 ? -27.392 20.426 -7.190 1.00 90.62 304 ASN A CA 1
ATOM 2456 C C . ASN A 1 304 ? -26.052 20.450 -7.946 1.00 90.62 304 ASN A C 1
ATOM 2458 O O . ASN A 1 304 ? -25.634 19.472 -8.571 1.00 90.62 304 ASN A O 1
ATOM 2462 N N . THR A 1 305 ? -25.345 21.575 -7.859 1.00 93.06 305 THR A N 1
ATOM 2463 C CA . THR A 1 305 ? -24.044 21.772 -8.520 1.00 93.06 305 THR A CA 1
ATOM 2464 C C . THR A 1 305 ? -22.945 20.851 -7.977 1.00 93.06 305 THR A C 1
ATOM 2466 O O . THR A 1 305 ? -22.053 20.448 -8.725 1.00 93.06 305 THR A O 1
ATOM 2469 N N . LEU A 1 306 ? -23.019 20.457 -6.699 1.00 93.38 306 LEU A N 1
ATOM 2470 C CA . LEU A 1 306 ? -22.077 19.507 -6.096 1.00 93.38 306 LEU A CA 1
ATOM 2471 C C . LEU A 1 306 ? -22.243 18.108 -6.694 1.00 93.38 306 LEU A C 1
ATOM 2473 O O . LEU A 1 306 ? -21.246 17.456 -7.004 1.00 93.38 306 LEU A O 1
ATOM 2477 N N . ALA A 1 307 ? -23.484 17.661 -6.897 1.00 92.88 307 ALA A N 1
ATOM 2478 C CA . ALA A 1 307 ? -23.790 16.386 -7.537 1.00 92.88 307 ALA A CA 1
ATOM 2479 C C . ALA A 1 307 ? -23.293 16.354 -8.988 1.00 92.88 307 ALA A C 1
ATOM 2481 O O . ALA A 1 307 ? -22.666 15.378 -9.393 1.00 92.88 307 ALA A O 1
ATOM 2482 N N . GLN A 1 308 ? -23.484 17.442 -9.742 1.00 93.00 308 GLN A N 1
ATOM 2483 C CA . GLN A 1 308 ? -22.976 17.564 -11.113 1.00 93.00 308 GLN A CA 1
ATOM 2484 C C . GLN A 1 308 ? -21.444 17.483 -11.162 1.00 93.00 308 GLN A C 1
ATOM 2486 O O . GLN A 1 308 ? -20.883 16.715 -11.947 1.00 93.00 308 GLN A O 1
ATOM 2491 N N . ALA A 1 309 ? -20.756 18.214 -10.278 1.00 94.25 309 ALA A N 1
ATOM 2492 C CA . ALA A 1 309 ? -19.300 18.164 -10.176 1.00 94.25 309 ALA A CA 1
ATOM 2493 C C . ALA A 1 309 ? -18.799 16.769 -9.757 1.00 94.25 309 ALA A C 1
ATOM 2495 O O . ALA A 1 309 ? -17.829 16.257 -10.319 1.00 94.25 309 ALA A O 1
ATOM 2496 N N . ALA A 1 310 ? -19.465 16.125 -8.794 1.00 94.62 310 ALA A N 1
ATOM 2497 C CA . ALA A 1 310 ? -19.162 14.755 -8.390 1.00 94.62 310 ALA A CA 1
ATOM 2498 C C . ALA A 1 310 ? -19.364 13.765 -9.548 1.00 94.62 310 ALA A C 1
ATOM 2500 O O . ALA A 1 310 ? -18.505 12.912 -9.761 1.00 94.62 310 ALA A O 1
ATOM 2501 N N . SER A 1 311 ? -20.433 13.922 -10.336 1.00 95.44 311 SER A N 1
ATOM 2502 C CA . SER A 1 311 ? -20.725 13.084 -11.503 1.00 95.44 311 SER A CA 1
ATOM 2503 C C . SER A 1 311 ? -19.633 13.203 -12.566 1.00 95.44 311 SER A C 1
ATOM 2505 O O . SER A 1 311 ? -19.112 12.188 -13.023 1.00 95.44 311 SER A O 1
ATOM 2507 N N . GLY A 1 312 ? -19.212 14.425 -12.915 1.00 95.19 312 GLY A N 1
ATOM 250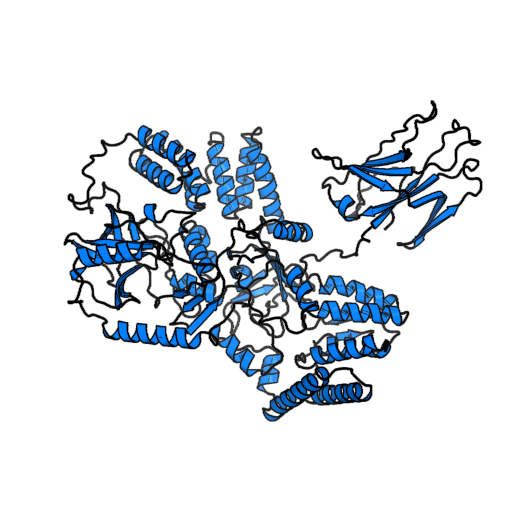8 C CA . GLY A 1 312 ? -18.125 14.640 -13.878 1.00 95.19 312 GLY A CA 1
ATOM 2509 C C . GLY A 1 312 ? -16.792 14.030 -13.421 1.00 95.19 312 GLY A C 1
ATOM 2510 O O . GLY A 1 312 ? -16.071 13.415 -14.216 1.00 95.19 312 GLY A O 1
ATOM 2511 N N . ARG A 1 313 ? -16.482 14.121 -12.118 1.00 96.06 313 ARG A N 1
ATOM 2512 C CA . ARG A 1 313 ? -15.311 13.448 -11.528 1.00 96.06 313 ARG A CA 1
ATOM 2513 C C . ARG A 1 313 ? -15.429 11.925 -11.600 1.00 96.06 313 ARG A C 1
ATOM 2515 O O . ARG A 1 313 ? -14.500 11.278 -12.077 1.00 96.06 313 ARG A O 1
ATOM 2522 N N . ALA A 1 314 ? -16.561 11.351 -11.190 1.00 97.62 314 ALA A N 1
ATOM 2523 C CA . ALA A 1 314 ? -16.801 9.907 -11.228 1.00 97.62 314 ALA A CA 1
ATOM 2524 C C . ALA A 1 314 ? -16.720 9.341 -12.656 1.00 97.62 314 ALA A C 1
ATOM 2526 O O . ALA A 1 314 ? -16.060 8.327 -12.874 1.00 97.62 314 ALA A O 1
ATOM 2527 N N . GLN A 1 315 ? -17.284 10.041 -13.644 1.00 97.69 315 GLN A N 1
ATOM 2528 C CA . GLN A 1 315 ? -17.193 9.663 -15.058 1.00 97.69 315 GLN A CA 1
ATOM 2529 C C . GLN A 1 315 ? -15.750 9.707 -15.582 1.00 97.69 315 GLN A C 1
ATOM 2531 O O . GLN A 1 315 ? -15.352 8.847 -16.371 1.00 97.69 315 GLN A O 1
ATOM 2536 N N . SER A 1 316 ? -14.940 10.665 -15.119 1.00 96.50 316 SER A N 1
ATOM 2537 C CA . SER A 1 316 ? -13.510 10.731 -15.456 1.00 96.50 316 SER A CA 1
ATOM 2538 C C . SER A 1 316 ? -12.745 9.528 -14.891 1.00 96.50 316 SER A C 1
ATOM 2540 O O . SER A 1 316 ? -12.006 8.874 -15.628 1.00 96.50 316 SER A O 1
ATOM 2542 N N . ARG A 1 317 ? -12.986 9.167 -13.621 1.00 97.81 317 ARG A N 1
ATOM 2543 C CA . ARG A 1 317 ? -12.423 7.956 -12.992 1.00 97.81 317 ARG A CA 1
ATOM 2544 C C . ARG A 1 317 ? -12.865 6.677 -13.699 1.00 97.81 317 ARG A C 1
ATOM 2546 O O . ARG A 1 317 ? -12.053 5.789 -13.945 1.00 97.81 317 ARG A O 1
ATOM 2553 N N . LEU A 1 318 ? -14.134 6.600 -14.088 1.00 97.88 318 LEU A N 1
ATOM 2554 C CA . LEU A 1 318 ? -14.666 5.455 -14.815 1.00 97.88 318 LEU A CA 1
ATOM 2555 C C . LEU A 1 318 ? -14.030 5.309 -16.205 1.00 97.88 318 LEU A C 1
ATOM 2557 O O . LEU A 1 318 ? -13.719 4.196 -16.632 1.00 97.88 318 LEU A O 1
ATOM 2561 N N . ARG A 1 319 ? -13.794 6.426 -16.907 1.00 97.50 319 ARG A N 1
ATOM 2562 C CA . ARG A 1 319 ? -13.073 6.427 -18.186 1.00 97.50 319 ARG A CA 1
ATOM 2563 C C . ARG A 1 319 ? -11.650 5.909 -18.010 1.00 97.50 319 ARG A C 1
ATOM 2565 O O . ARG A 1 319 ? -11.252 5.023 -18.762 1.00 97.50 319 ARG A O 1
ATOM 2572 N N . GLU A 1 320 ? -10.912 6.419 -17.027 1.00 97.25 320 GLU A N 1
ATOM 2573 C CA . GLU A 1 320 ? -9.562 5.942 -16.695 1.00 97.25 320 GLU A CA 1
ATOM 2574 C C . GLU A 1 320 ? -9.563 4.426 -16.448 1.00 97.25 320 GLU A C 1
ATOM 2576 O O . GLU A 1 320 ? -8.815 3.702 -17.104 1.00 97.25 320 GLU A O 1
ATOM 2581 N N . GLN A 1 321 ? -10.474 3.931 -15.599 1.00 97.50 321 GLN A N 1
ATOM 2582 C CA . GLN A 1 321 ? -10.601 2.505 -15.282 1.00 97.50 321 GLN A CA 1
ATOM 2583 C C . GLN A 1 321 ? -10.897 1.636 -16.511 1.00 97.50 321 GLN A C 1
ATOM 2585 O O . GLN A 1 321 ? -10.362 0.534 -16.621 1.00 97.50 321 GLN A O 1
ATOM 2590 N N . LYS A 1 322 ? -11.743 2.107 -17.436 1.00 96.25 322 LYS A N 1
ATOM 2591 C CA . LYS A 1 322 ? -12.158 1.333 -18.620 1.00 96.25 322 LYS A CA 1
ATOM 2592 C C . LYS A 1 322 ? -11.158 1.392 -19.774 1.00 96.25 322 LYS A C 1
ATOM 2594 O O . LYS A 1 322 ? -11.050 0.433 -20.532 1.00 96.25 322 LYS A O 1
ATOM 2599 N N . THR A 1 323 ? -10.461 2.514 -19.943 1.00 94.50 323 THR A N 1
ATOM 2600 C CA . THR A 1 323 ? -9.691 2.801 -21.170 1.00 94.50 323 THR A CA 1
ATOM 2601 C C . THR A 1 323 ? -8.186 2.890 -20.952 1.00 94.50 323 THR A C 1
ATOM 2603 O O . THR A 1 323 ? -7.427 2.685 -21.896 1.00 94.50 323 THR A O 1
ATOM 2606 N N . GLY A 1 324 ? -7.737 3.194 -19.733 1.00 93.31 324 GLY A N 1
ATOM 2607 C CA . GLY A 1 324 ? -6.330 3.471 -19.453 1.00 93.31 324 GLY A CA 1
ATOM 2608 C C . GLY A 1 324 ? -5.844 4.810 -20.017 1.00 93.31 324 GLY A C 1
ATOM 2609 O O . GLY A 1 324 ? -4.637 5.028 -20.139 1.00 93.31 324 GLY A O 1
ATOM 2610 N N . GLU A 1 325 ? -6.760 5.709 -20.387 1.00 89.62 325 GLU A N 1
ATOM 2611 C CA . GLU A 1 325 ? -6.438 7.050 -20.872 1.00 89.62 325 GLU A CA 1
ATOM 2612 C C . GLU A 1 325 ? -6.102 7.986 -19.703 1.00 89.62 325 GLU A C 1
ATOM 2614 O O . GLU A 1 325 ? -6.987 8.508 -19.030 1.00 89.62 325 GLU A O 1
ATOM 2619 N N . TYR A 1 326 ? -4.807 8.238 -19.488 1.00 87.56 326 TYR A N 1
ATOM 2620 C CA . TYR A 1 326 ? -4.320 9.200 -18.494 1.00 87.56 326 TYR A CA 1
ATOM 2621 C C . TYR A 1 326 ? -3.505 10.313 -19.143 1.00 87.56 326 TYR A C 1
ATOM 2623 O O . TYR A 1 326 ? -2.664 10.078 -20.018 1.00 87.56 326 TYR A O 1
ATOM 2631 N N . ASN A 1 327 ? -3.650 11.533 -18.626 1.00 85.50 327 ASN A N 1
ATOM 2632 C CA . ASN A 1 327 ? -2.726 12.617 -18.932 1.00 85.50 327 ASN A CA 1
ATOM 2633 C C . ASN A 1 327 ? -1.548 12.600 -17.949 1.00 85.50 327 ASN A C 1
ATOM 2635 O O . ASN A 1 327 ? -1.507 13.360 -16.984 1.00 85.50 327 ASN A O 1
ATOM 2639 N N . PHE A 1 328 ? -0.559 11.742 -18.200 1.00 84.69 328 PHE A N 1
ATOM 2640 C CA . PHE A 1 328 ? 0.573 11.560 -17.283 1.00 84.69 328 PHE A CA 1
ATOM 2641 C C . PHE A 1 328 ? 1.381 12.843 -17.016 1.00 84.69 328 PHE A C 1
ATOM 2643 O O . PHE A 1 328 ? 2.003 12.961 -15.963 1.00 84.69 328 PHE A O 1
ATOM 2650 N N . LYS A 1 329 ? 1.358 13.836 -17.922 1.00 81.56 329 LYS A N 1
ATOM 2651 C CA . LYS A 1 329 ? 1.973 15.151 -17.666 1.00 81.56 329 LYS A CA 1
ATOM 2652 C C . LYS A 1 329 ? 1.235 15.894 -16.552 1.00 81.56 329 LYS A C 1
ATOM 2654 O O . LYS A 1 329 ? 1.888 16.455 -15.673 1.00 81.56 329 LYS A O 1
ATOM 2659 N N . LEU A 1 330 ? -0.098 15.867 -16.574 1.00 85.81 330 LEU A N 1
ATOM 2660 C CA . LEU A 1 330 ? -0.918 16.429 -15.503 1.00 85.81 330 LEU A CA 1
ATOM 2661 C C . LEU A 1 330 ? -0.742 15.645 -14.202 1.00 85.81 330 LEU A C 1
ATOM 2663 O O . LEU A 1 330 ? -0.514 16.283 -13.183 1.00 85.81 330 LEU A O 1
ATOM 2667 N N . LEU A 1 331 ? -0.695 14.307 -14.244 1.00 88.81 331 LEU A N 1
ATOM 2668 C CA . LEU A 1 331 ? -0.410 13.490 -13.052 1.00 88.81 331 LEU A CA 1
ATOM 2669 C C . LEU A 1 331 ? 0.933 13.883 -12.412 1.00 88.81 331 LEU A C 1
ATOM 2671 O O . LEU A 1 331 ? 1.025 14.062 -11.201 1.00 88.81 331 LEU A O 1
ATOM 2675 N N . GLN A 1 332 ? 1.987 14.075 -13.216 1.00 85.75 332 GLN A N 1
ATOM 2676 C CA . GLN A 1 332 ? 3.286 14.545 -12.715 1.00 85.75 332 GLN A CA 1
ATOM 2677 C C . GLN A 1 332 ? 3.211 15.965 -12.137 1.00 85.75 332 GLN A C 1
ATOM 2679 O O . GLN A 1 332 ? 3.908 16.279 -11.172 1.00 85.75 332 GLN A O 1
ATOM 2684 N N . ALA A 1 333 ? 2.416 16.853 -12.740 1.00 86.62 333 ALA A N 1
ATOM 2685 C CA . ALA A 1 333 ? 2.229 18.214 -12.245 1.00 86.62 333 ALA A CA 1
ATOM 2686 C C . ALA A 1 333 ? 1.429 18.243 -10.933 1.00 86.62 333 ALA A C 1
ATOM 2688 O O . ALA A 1 333 ? 1.753 19.032 -10.048 1.00 86.62 333 ALA A O 1
ATOM 2689 N N . GLU A 1 334 ? 0.431 17.374 -10.790 1.00 90.31 334 GLU A N 1
ATOM 2690 C CA . GLU A 1 334 ? -0.361 17.186 -9.575 1.00 90.31 334 GLU A CA 1
ATOM 2691 C C . GLU A 1 334 ? 0.494 16.603 -8.446 1.00 90.31 334 GLU A C 1
ATOM 2693 O O . GLU A 1 334 ? 0.595 17.205 -7.378 1.00 90.31 334 GLU A O 1
ATOM 2698 N N . ALA A 1 335 ? 1.239 15.524 -8.715 1.00 88.75 335 ALA A N 1
ATOM 2699 C CA . ALA A 1 335 ? 2.145 14.902 -7.746 1.00 88.75 335 ALA A CA 1
ATOM 2700 C C . ALA A 1 335 ? 3.222 15.859 -7.215 1.00 88.75 335 ALA A C 1
ATOM 2702 O O . ALA A 1 335 ? 3.737 15.680 -6.113 1.00 88.75 335 ALA A O 1
ATOM 2703 N N . LYS A 1 336 ? 3.576 16.907 -7.966 1.00 85.81 336 LYS A N 1
ATOM 2704 C CA . LYS A 1 336 ? 4.494 17.950 -7.487 1.00 85.81 336 LYS A CA 1
ATOM 2705 C C . LYS A 1 336 ? 3.860 18.900 -6.472 1.00 85.81 336 LYS A C 1
ATOM 2707 O O . LYS A 1 336 ? 4.602 19.443 -5.662 1.00 85.81 336 LYS A O 1
ATOM 2712 N N . LYS A 1 337 ? 2.542 19.106 -6.527 1.00 87.06 337 LYS A N 1
ATOM 2713 C CA . LYS A 1 337 ? 1.811 20.110 -5.738 1.00 87.06 337 LYS A CA 1
ATOM 2714 C C . LYS A 1 337 ? 1.253 19.572 -4.420 1.00 87.06 337 LYS A C 1
ATOM 2716 O O . LYS A 1 337 ? 0.959 20.371 -3.541 1.00 87.06 337 LYS A O 1
ATOM 2721 N N . ILE A 1 338 ? 1.089 18.255 -4.289 1.00 86.94 338 ILE A N 1
ATOM 2722 C CA . ILE A 1 338 ? 0.396 17.637 -3.150 1.00 86.94 338 ILE A CA 1
ATOM 2723 C C . ILE A 1 338 ? 1.380 16.825 -2.294 1.00 86.94 338 ILE A C 1
ATOM 2725 O O . ILE A 1 338 ? 2.191 16.051 -2.815 1.00 86.94 338 ILE A O 1
ATOM 2729 N N . ARG A 1 339 ? 1.320 17.006 -0.970 1.00 87.19 339 ARG A N 1
ATOM 2730 C CA . ARG A 1 339 ? 2.069 16.237 0.037 1.00 87.19 339 ARG A CA 1
ATOM 2731 C C . ARG A 1 339 ? 1.111 15.841 1.170 1.00 87.19 339 ARG A C 1
ATOM 2733 O O . ARG A 1 339 ? 0.616 16.745 1.839 1.00 87.19 339 ARG A O 1
ATOM 2740 N N . PRO A 1 340 ? 0.844 14.544 1.402 1.00 89.31 340 PRO A N 1
ATOM 2741 C CA . PRO A 1 340 ? 1.330 13.371 0.662 1.00 89.31 340 PRO A CA 1
ATOM 2742 C C . PRO A 1 340 ? 0.783 13.311 -0.784 1.00 89.31 340 PRO A C 1
ATOM 2744 O O . PRO A 1 340 ? -0.297 13.828 -1.048 1.00 89.31 340 PRO A O 1
ATOM 2747 N N . PRO A 1 341 ? 1.500 12.696 -1.744 1.00 91.00 341 PRO A N 1
ATOM 2748 C CA . PRO A 1 341 ? 1.155 12.712 -3.170 1.00 91.00 341 PRO A CA 1
ATOM 2749 C C . PRO A 1 341 ? 0.067 11.678 -3.528 1.00 91.00 341 PRO A C 1
ATOM 2751 O O . PRO A 1 341 ? 0.262 10.833 -4.403 1.00 91.00 341 PRO A O 1
ATOM 2754 N N . HIS A 1 342 ? -1.063 11.707 -2.818 1.00 93.50 342 HIS A N 1
ATOM 2755 C CA . HIS A 1 342 ? -2.210 10.836 -3.078 1.00 93.50 342 HIS A CA 1
ATOM 2756 C C . HIS A 1 342 ? -3.067 11.426 -4.202 1.00 93.50 342 HIS A C 1
ATOM 2758 O O . HIS A 1 342 ? -3.842 12.349 -3.968 1.00 93.50 342 HIS A O 1
ATOM 2764 N N . LEU A 1 343 ? -2.928 10.898 -5.420 1.00 94.88 343 LEU A N 1
ATOM 2765 C CA . LEU A 1 343 ? -3.569 11.470 -6.612 1.00 94.88 343 LEU A CA 1
ATOM 2766 C C . LEU A 1 343 ? -5.005 10.979 -6.786 1.00 94.88 343 LEU A C 1
ATOM 2768 O O . LEU A 1 343 ? -5.298 9.813 -6.522 1.00 94.88 343 LEU A O 1
ATOM 2772 N N . ASP A 1 344 ? -5.909 11.815 -7.278 1.00 95.38 344 ASP A N 1
ATOM 2773 C CA . ASP A 1 344 ? -7.291 11.392 -7.525 1.00 95.38 344 ASP A CA 1
ATOM 2774 C C . ASP A 1 344 ? -7.420 10.751 -8.914 1.00 95.38 344 ASP A C 1
ATOM 2776 O O . ASP A 1 344 ? -7.860 11.395 -9.858 1.00 95.38 344 ASP A O 1
ATOM 2780 N N . HIS A 1 345 ? -6.999 9.488 -9.054 1.00 96.94 345 HIS A N 1
ATOM 2781 C CA . HIS A 1 345 ? -7.078 8.716 -10.301 1.00 96.94 345 HIS A CA 1
ATOM 2782 C C . HIS A 1 345 ? -7.472 7.255 -10.056 1.00 96.94 345 HIS A C 1
ATOM 2784 O O . HIS A 1 345 ? -7.161 6.671 -9.012 1.00 96.94 345 HIS A O 1
ATOM 2790 N N . ALA A 1 346 ? -8.167 6.659 -11.028 1.00 97.88 346 ALA A N 1
ATOM 2791 C CA . ALA A 1 346 ? -8.644 5.283 -10.951 1.00 97.88 346 ALA A CA 1
ATOM 2792 C C . ALA A 1 346 ? -7.578 4.273 -11.382 1.00 97.88 346 ALA A C 1
ATOM 2794 O O . ALA A 1 346 ? -6.621 4.608 -12.078 1.00 97.88 346 ALA A O 1
ATOM 2795 N N . THR A 1 347 ? -7.775 3.014 -10.992 1.00 98.19 347 THR A N 1
ATOM 2796 C CA . THR A 1 347 ? -6.948 1.895 -11.458 1.00 98.19 347 THR A CA 1
ATOM 2797 C C . THR A 1 347 ? -7.397 1.436 -12.838 1.00 98.19 347 THR A C 1
ATOM 2799 O O . THR A 1 347 ? -8.562 1.095 -13.005 1.00 98.19 347 THR A O 1
ATOM 2802 N N . TYR A 1 348 ? -6.467 1.355 -13.785 1.00 98.25 348 TYR A N 1
ATOM 2803 C CA . TYR A 1 348 ? -6.639 0.660 -15.056 1.00 98.25 348 TYR A CA 1
ATOM 2804 C C . TYR A 1 348 ? -5.937 -0.694 -15.011 1.00 98.25 348 TYR A C 1
ATOM 2806 O O . TYR A 1 348 ? -4.741 -0.770 -14.705 1.00 98.25 348 TYR A O 1
ATOM 2814 N N . ILE A 1 349 ? -6.679 -1.739 -15.370 1.00 97.69 349 ILE A N 1
ATOM 2815 C CA . ILE A 1 349 ? -6.157 -3.085 -15.589 1.00 97.69 349 ILE A CA 1
ATOM 2816 C C . ILE A 1 349 ? -6.325 -3.386 -17.073 1.00 97.69 349 ILE A C 1
ATOM 2818 O O . ILE A 1 349 ? -7.442 -3.383 -17.588 1.00 97.69 349 ILE A O 1
ATOM 2822 N N . GLY A 1 350 ? -5.206 -3.597 -17.762 1.00 96.38 350 GLY A N 1
ATOM 2823 C CA . GLY A 1 350 ? -5.186 -3.954 -19.172 1.00 96.38 350 GLY A CA 1
ATOM 2824 C C . GLY A 1 350 ? -5.662 -5.389 -19.424 1.00 96.38 350 GLY A C 1
ATOM 2825 O O . GLY A 1 350 ? -6.379 -5.971 -18.612 1.00 96.38 350 GLY A O 1
ATOM 2826 N N . PRO A 1 351 ? -5.270 -5.997 -20.553 1.00 96.25 351 PRO A N 1
ATOM 2827 C CA . PRO A 1 351 ? -5.680 -7.351 -20.910 1.00 96.25 351 PRO A CA 1
ATOM 2828 C C . PRO A 1 351 ? -4.914 -8.394 -20.084 1.00 96.25 351 PRO A C 1
ATOM 2830 O O . PRO A 1 351 ? -4.095 -9.131 -20.630 1.00 96.25 351 PRO A O 1
ATOM 2833 N N . LEU A 1 352 ? -5.154 -8.449 -18.778 1.00 97.62 352 LEU A N 1
ATOM 2834 C CA . LEU A 1 352 ? -4.391 -9.254 -17.832 1.00 97.62 352 LEU A CA 1
ATOM 2835 C C . LEU A 1 352 ? -5.281 -10.213 -17.052 1.00 97.62 352 LEU A C 1
ATOM 2837 O O . LEU A 1 352 ? -6.438 -9.917 -16.770 1.00 97.62 352 LEU A O 1
ATOM 2841 N N . GLU A 1 353 ? -4.706 -11.341 -16.658 1.00 97.31 353 GLU A N 1
ATOM 2842 C CA . GLU A 1 353 ? -5.363 -12.325 -15.804 1.00 97.31 353 GLU A CA 1
ATOM 2843 C C . GLU A 1 353 ? -4.373 -12.963 -14.829 1.00 97.31 353 GLU A C 1
ATOM 2845 O O . GLU A 1 353 ? -3.187 -13.120 -15.130 1.00 97.31 353 GLU A O 1
ATOM 2850 N N . VAL A 1 354 ? -4.862 -13.337 -13.648 1.00 97.12 354 VAL A N 1
ATOM 2851 C CA . VAL A 1 354 ? -4.071 -14.051 -12.643 1.00 97.12 354 VAL A CA 1
ATOM 2852 C C . VAL A 1 354 ? -4.225 -15.554 -12.870 1.00 97.12 354 VAL A C 1
ATOM 2854 O O . VAL A 1 354 ? -5.345 -16.060 -12.903 1.00 97.12 354 VAL A O 1
ATOM 2857 N N . LYS A 1 355 ? -3.111 -16.283 -12.985 1.00 96.50 355 LYS A N 1
ATOM 2858 C CA . LYS A 1 355 ? -3.091 -17.751 -13.117 1.00 96.50 355 LYS A CA 1
ATOM 2859 C C . LYS A 1 355 ? -2.119 -18.388 -12.140 1.00 96.50 355 LYS A C 1
ATOM 2861 O O . LYS A 1 355 ? -1.186 -17.748 -11.663 1.00 96.50 355 LYS A O 1
ATOM 2866 N N . GLN A 1 356 ? -2.314 -19.676 -11.880 1.00 95.38 356 GLN A N 1
ATOM 2867 C CA . GLN A 1 356 ? -1.334 -20.485 -11.168 1.00 95.38 356 GLN A CA 1
ATOM 2868 C C . GLN A 1 356 ? -0.118 -20.757 -12.067 1.00 95.38 356 GLN A C 1
ATOM 2870 O O . GLN A 1 356 ? -0.258 -21.102 -13.239 1.00 95.38 356 GLN A O 1
ATOM 2875 N N . THR A 1 357 ? 1.074 -20.613 -11.502 1.00 91.62 357 THR A N 1
ATOM 2876 C CA . THR A 1 357 ? 2.362 -20.944 -12.123 1.00 91.62 357 THR A CA 1
ATOM 2877 C C . THR A 1 357 ? 2.855 -22.299 -11.616 1.00 91.62 357 THR A C 1
ATOM 2879 O O . THR A 1 357 ? 2.366 -22.817 -10.611 1.00 91.62 357 THR A O 1
ATOM 2882 N N . ALA A 1 358 ? 3.862 -22.866 -12.282 1.00 85.12 358 ALA A N 1
ATOM 2883 C CA . ALA A 1 358 ? 4.441 -24.145 -11.877 1.00 85.12 358 ALA A CA 1
ATOM 2884 C C . ALA A 1 358 ? 5.206 -24.082 -10.538 1.00 85.12 358 ALA A C 1
ATOM 2886 O O . ALA A 1 358 ? 5.217 -25.068 -9.809 1.00 85.12 358 ALA A O 1
ATOM 2887 N N . SER A 1 359 ? 5.853 -22.952 -10.215 1.00 80.00 359 SER A N 1
ATOM 2888 C CA . SER A 1 359 ? 6.811 -22.879 -9.094 1.00 80.00 359 SER A CA 1
ATOM 2889 C C . SER A 1 359 ? 6.763 -21.607 -8.241 1.00 80.00 359 SER A C 1
ATOM 2891 O O . SER A 1 359 ? 7.360 -21.588 -7.169 1.00 80.00 359 SER A O 1
ATOM 2893 N N . LYS A 1 360 ? 6.060 -20.547 -8.663 1.00 85.19 360 LYS A N 1
ATOM 2894 C CA . LYS A 1 360 ? 6.053 -19.229 -7.989 1.00 85.19 360 LYS A CA 1
ATOM 2895 C C . LYS A 1 360 ? 4.689 -18.860 -7.399 1.00 85.19 360 LYS A C 1
ATOM 2897 O O . LYS A 1 360 ? 4.398 -17.694 -7.164 1.00 85.19 360 LYS A O 1
ATOM 2902 N N . GLY A 1 361 ? 3.815 -19.843 -7.191 1.00 89.94 361 GLY A N 1
ATOM 2903 C CA . GLY A 1 361 ? 2.437 -19.578 -6.785 1.00 89.94 361 GLY A CA 1
ATOM 2904 C C . GLY A 1 361 ? 1.637 -18.976 -7.939 1.00 89.94 361 GLY A C 1
ATOM 2905 O O . GLY A 1 361 ? 1.631 -19.538 -9.032 1.00 89.94 361 GLY A O 1
ATOM 2906 N N . ARG A 1 362 ? 0.969 -17.843 -7.720 1.00 94.56 362 ARG A N 1
ATOM 2907 C CA . ARG A 1 362 ? 0.207 -17.145 -8.768 1.00 94.56 362 ARG A CA 1
ATOM 2908 C C . ARG A 1 362 ? 1.084 -16.145 -9.520 1.00 94.56 362 ARG A C 1
ATOM 2910 O O . ARG A 1 362 ? 2.035 -15.609 -8.966 1.00 94.56 362 ARG A O 1
ATOM 2917 N N . GLY A 1 363 ? 0.749 -15.907 -10.780 1.00 96.06 363 GLY A N 1
ATOM 2918 C CA . GLY A 1 363 ? 1.415 -14.960 -11.665 1.00 96.06 363 GLY A CA 1
ATOM 2919 C C . GLY A 1 363 ? 0.396 -14.170 -12.477 1.00 96.06 363 GLY A C 1
ATOM 2920 O O . GLY A 1 363 ? -0.748 -14.604 -12.635 1.00 96.06 363 GLY A O 1
ATOM 2921 N N . LEU A 1 364 ? 0.810 -13.018 -12.996 1.00 97.56 364 LEU A N 1
ATOM 2922 C CA . LEU A 1 364 ? 0.001 -12.180 -13.878 1.00 97.56 364 LEU A CA 1
ATOM 2923 C C . LEU A 1 364 ? 0.380 -12.439 -15.340 1.00 97.56 364 LEU A C 1
ATOM 2925 O O . LEU A 1 364 ? 1.558 -12.410 -15.681 1.00 97.56 364 LEU A O 1
ATOM 2929 N N . PHE A 1 365 ? -0.604 -12.677 -16.203 1.00 98.06 365 PHE A N 1
ATOM 2930 C CA . PHE A 1 365 ? -0.414 -13.085 -17.597 1.00 98.06 365 PHE A CA 1
ATOM 2931 C C . PHE A 1 365 ? -1.150 -12.147 -18.546 1.00 98.06 365 PHE A C 1
ATOM 2933 O O . PHE A 1 365 ? -2.199 -11.612 -18.193 1.00 98.06 365 PHE A O 1
ATOM 2940 N N . VAL A 1 366 ? -0.634 -11.974 -19.765 1.00 98.00 366 VAL A N 1
ATOM 2941 C CA . VAL A 1 366 ? -1.371 -11.274 -20.828 1.00 98.00 366 VAL A CA 1
ATOM 2942 C C . VAL A 1 366 ? -2.408 -12.198 -21.470 1.00 98.00 366 VAL A C 1
ATOM 2944 O O . VAL A 1 366 ? -2.111 -13.332 -21.832 1.00 98.00 366 VAL A O 1
ATOM 2947 N N . THR A 1 367 ? -3.626 -11.694 -21.647 1.00 97.94 367 THR A N 1
ATOM 2948 C CA . THR A 1 367 ? -4.764 -12.397 -22.281 1.00 97.94 367 THR A CA 1
ATOM 2949 C C . THR A 1 367 ? -4.835 -12.181 -23.792 1.00 97.94 367 THR A C 1
ATOM 2951 O O . THR A 1 367 ? -5.648 -12.793 -24.471 1.00 97.94 367 THR A O 1
ATOM 2954 N N . LYS A 1 368 ? -4.007 -11.283 -24.334 1.00 97.00 368 LYS A N 1
ATOM 2955 C CA . LYS A 1 368 ? -3.850 -11.043 -25.772 1.00 97.00 368 LYS A CA 1
ATOM 2956 C C . LYS A 1 368 ? -2.446 -10.524 -26.052 1.00 97.00 368 LYS A C 1
ATOM 2958 O O . LYS A 1 368 ? -1.807 -9.982 -25.149 1.00 97.00 368 LYS A O 1
ATOM 2963 N N . ALA A 1 369 ? -1.996 -10.640 -27.297 1.00 96.81 369 ALA A N 1
ATOM 2964 C CA . ALA A 1 369 ? -0.710 -10.086 -27.699 1.00 96.81 369 ALA A CA 1
ATOM 2965 C C . ALA A 1 369 ? -0.659 -8.561 -27.474 1.00 96.81 369 ALA A C 1
ATOM 2967 O O . ALA A 1 369 ? -1.605 -7.838 -27.805 1.00 96.81 369 ALA A O 1
ATOM 2968 N N . VAL A 1 370 ? 0.455 -8.076 -26.928 1.00 93.38 370 VAL A N 1
ATOM 2969 C CA . VAL A 1 370 ? 0.721 -6.654 -26.655 1.00 93.38 370 VAL A CA 1
ATOM 2970 C C . VAL A 1 370 ? 2.080 -6.262 -27.216 1.00 93.38 370 VAL A C 1
ATOM 2972 O O . VAL A 1 370 ? 2.994 -7.083 -27.323 1.00 93.38 370 VAL A O 1
ATOM 2975 N N . LYS A 1 371 ? 2.217 -5.000 -27.607 1.00 88.94 371 LYS A N 1
ATOM 2976 C CA . LYS A 1 371 ? 3.464 -4.454 -28.137 1.00 88.94 371 LYS A CA 1
ATOM 2977 C C . LYS A 1 371 ? 4.314 -3.867 -27.030 1.00 88.94 371 LYS A C 1
ATOM 2979 O O . LYS A 1 371 ? 3.812 -3.515 -25.959 1.00 88.94 371 LYS A O 1
ATOM 2984 N N . ALA A 1 372 ? 5.613 -3.749 -27.308 1.00 84.94 372 ALA A N 1
ATOM 2985 C CA . ALA A 1 372 ? 6.514 -3.009 -26.439 1.00 84.94 372 ALA A CA 1
ATOM 2986 C C . ALA A 1 372 ? 5.852 -1.677 -26.029 1.00 84.94 372 ALA A C 1
ATOM 2988 O O . ALA A 1 372 ? 5.282 -0.972 -26.861 1.00 84.94 372 ALA A O 1
ATOM 2989 N N . GLY A 1 373 ? 5.888 -1.426 -24.719 1.00 82.25 373 GLY A N 1
ATOM 2990 C CA . GLY A 1 373 ? 5.350 -0.321 -23.919 1.00 82.25 373 GLY A CA 1
ATOM 2991 C C . GLY A 1 373 ? 3.916 0.138 -24.098 1.00 82.25 373 GLY A C 1
ATOM 2992 O O . GLY A 1 373 ? 3.555 1.227 -23.626 1.00 82.25 373 GLY A O 1
ATOM 2993 N N . ASP A 1 374 ? 3.069 -0.763 -24.581 1.00 89.25 374 ASP A N 1
ATOM 2994 C CA . ASP A 1 374 ? 1.661 -0.762 -24.207 1.00 89.25 374 ASP A CA 1
ATOM 2995 C C . ASP A 1 374 ? 1.497 -0.646 -22.678 1.00 89.25 374 ASP A C 1
ATOM 2997 O O . ASP A 1 374 ? 2.307 -1.143 -21.883 1.00 89.25 374 ASP A O 1
ATOM 3001 N N . LEU A 1 375 ? 0.448 0.070 -22.261 1.00 92.56 375 LEU A N 1
ATOM 3002 C CA . LEU A 1 375 ? 0.082 0.198 -20.853 1.00 92.56 375 LEU A CA 1
ATOM 3003 C C . LEU A 1 375 ? -0.599 -1.094 -20.404 1.00 92.56 375 LEU A C 1
ATOM 3005 O O . LEU A 1 375 ? -1.643 -1.451 -20.942 1.00 92.56 375 LEU A O 1
ATOM 3009 N N . LEU A 1 376 ? -0.024 -1.766 -19.410 1.00 95.81 376 LEU A N 1
ATOM 3010 C CA . LEU A 1 376 ? -0.585 -3.000 -18.860 1.00 95.81 376 LEU A CA 1
ATOM 3011 C C . LEU A 1 376 ? -1.331 -2.733 -17.555 1.00 95.81 376 LEU A C 1
ATOM 3013 O O . LEU A 1 376 ? -2.423 -3.254 -17.361 1.00 95.81 376 LEU A O 1
ATOM 3017 N N . LEU A 1 377 ? -0.769 -1.890 -16.686 1.00 96.81 377 LEU A N 1
ATOM 3018 C CA . LEU A 1 377 ? -1.405 -1.449 -15.445 1.00 96.81 377 LEU A CA 1
ATOM 3019 C C . LEU A 1 377 ? -1.130 0.036 -15.215 1.00 96.81 377 LEU A C 1
ATOM 3021 O O . LEU A 1 377 ? 0.003 0.494 -15.376 1.00 96.81 377 LEU A O 1
ATOM 3025 N N . CYS A 1 378 ? -2.142 0.772 -14.768 1.00 97.38 378 CYS A N 1
ATOM 3026 C CA . CYS A 1 378 ? -1.956 2.032 -14.053 1.00 97.38 378 CYS A CA 1
ATOM 3027 C C . CYS A 1 378 ? -2.753 1.928 -12.760 1.00 97.38 378 CYS A C 1
ATOM 3029 O O . CYS A 1 378 ? -3.952 2.177 -12.735 1.00 97.38 378 CYS A O 1
ATOM 3031 N N . GLU A 1 379 ? -2.105 1.447 -11.708 1.00 97.88 379 GLU A N 1
ATOM 3032 C CA . GLU A 1 379 ? -2.761 1.027 -10.482 1.00 97.88 379 GLU A CA 1
ATOM 3033 C C . GLU A 1 379 ? -2.631 2.078 -9.382 1.00 97.88 379 GLU A C 1
ATOM 3035 O O . GLU A 1 379 ? -1.540 2.542 -9.050 1.00 97.88 379 GLU A O 1
ATOM 3040 N N . LYS A 1 380 ? -3.768 2.411 -8.777 1.00 97.44 380 LYS A N 1
ATOM 3041 C CA . LYS A 1 380 ? -3.866 3.263 -7.595 1.00 97.44 380 LYS A CA 1
ATOM 3042 C C . LYS A 1 380 ? -3.575 2.426 -6.355 1.00 97.44 380 LYS A C 1
ATOM 3044 O O . LYS A 1 380 ? -4.286 1.448 -6.111 1.00 97.44 380 LYS A O 1
ATOM 3049 N N . ALA A 1 381 ? -2.609 2.847 -5.537 1.00 97.56 381 ALA A N 1
ATOM 3050 C CA . ALA A 1 381 ? -2.198 2.116 -4.338 1.00 97.56 381 ALA A CA 1
ATOM 3051 C C . ALA A 1 381 ? -3.394 1.704 -3.474 1.00 97.56 381 ALA A C 1
ATOM 3053 O O . ALA A 1 381 ? -4.324 2.490 -3.257 1.00 97.56 381 ALA A O 1
ATOM 3054 N N . PHE A 1 382 ? -3.370 0.483 -2.945 1.00 97.50 382 PHE A N 1
ATOM 3055 C CA . PHE A 1 382 ? -4.286 0.087 -1.883 1.00 97.50 382 PHE A CA 1
ATOM 3056 C C . PHE A 1 382 ? -4.024 0.931 -0.634 1.00 97.50 382 PHE A C 1
ATOM 3058 O O . PHE A 1 382 ? -4.954 1.510 -0.075 1.00 97.50 382 PHE A O 1
ATOM 3065 N N . ALA A 1 383 ? -2.757 1.064 -0.254 1.00 96.75 383 ALA A N 1
ATOM 3066 C CA . ALA A 1 383 ? -2.282 1.969 0.782 1.00 96.75 383 ALA A CA 1
ATOM 3067 C C . ALA A 1 383 ? -0.894 2.497 0.393 1.00 96.75 383 ALA A C 1
ATOM 3069 O O . ALA A 1 383 ? -0.121 1.779 -0.239 1.00 96.75 383 ALA A O 1
ATOM 3070 N N . HIS A 1 384 ? -0.598 3.749 0.741 1.00 95.38 384 HIS A N 1
ATOM 3071 C CA . HIS A 1 384 ? 0.669 4.414 0.437 1.00 95.38 384 HIS A CA 1
ATOM 3072 C C . HIS A 1 384 ? 1.015 5.412 1.542 1.00 95.38 384 HIS A C 1
ATOM 3074 O O . HIS A 1 384 ? 0.211 6.303 1.842 1.00 95.38 384 HIS A O 1
ATOM 3080 N N . CYS A 1 385 ? 2.226 5.297 2.080 1.00 92.81 385 CYS A N 1
ATOM 3081 C CA . CYS A 1 385 ? 2.774 6.172 3.107 1.00 92.81 385 CYS A CA 1
ATOM 3082 C C . CYS A 1 385 ? 3.997 6.909 2.552 1.00 92.81 385 CYS A C 1
ATOM 3084 O O . CYS A 1 385 ? 4.941 6.308 2.033 1.00 92.81 385 CYS A O 1
ATOM 3086 N N . TYR A 1 386 ? 3.960 8.237 2.642 1.00 89.81 386 TYR A N 1
ATOM 3087 C CA . TYR A 1 386 ? 4.980 9.122 2.090 1.00 89.81 386 TYR A CA 1
ATOM 3088 C C . TYR A 1 386 ? 5.929 9.575 3.190 1.00 89.81 386 TYR A C 1
ATOM 3090 O O . TYR A 1 386 ? 5.483 10.231 4.122 1.00 89.81 386 TYR A O 1
ATOM 3098 N N . ALA A 1 387 ? 7.221 9.285 3.071 1.00 86.25 387 ALA A N 1
ATOM 3099 C CA . ALA A 1 387 ? 8.231 9.858 3.951 1.00 86.25 387 ALA A CA 1
ATOM 3100 C C . ALA A 1 387 ? 8.464 11.329 3.575 1.00 86.25 387 ALA A C 1
ATOM 3102 O O . ALA A 1 387 ? 8.910 11.613 2.460 1.00 86.25 387 ALA A O 1
ATOM 3103 N N . SER A 1 388 ? 8.155 12.257 4.484 1.00 73.31 388 SER A N 1
ATOM 3104 C CA . SER A 1 388 ? 8.444 13.680 4.277 1.00 73.31 388 SER A CA 1
ATOM 3105 C C . SER A 1 388 ? 9.949 13.931 4.244 1.00 73.31 388 SER A C 1
ATOM 3107 O O . SER A 1 388 ? 10.718 13.390 5.039 1.00 73.31 388 SER A O 1
ATOM 3109 N N . ASN A 1 389 ? 10.377 14.788 3.320 1.00 67.25 389 ASN A N 1
ATOM 3110 C CA . ASN A 1 389 ? 11.744 15.288 3.283 1.00 67.25 389 ASN A CA 1
ATOM 3111 C C . ASN A 1 389 ? 11.809 16.679 3.919 1.00 67.25 389 ASN A C 1
ATOM 3113 O O . ASN A 1 389 ? 10.852 17.446 3.852 1.00 67.25 389 ASN A O 1
ATOM 3117 N N . LYS A 1 390 ? 12.985 17.062 4.438 1.00 58.44 390 LYS A N 1
ATOM 3118 C CA . LYS A 1 390 ? 13.229 18.402 5.017 1.00 58.44 390 LYS A CA 1
ATOM 3119 C C . LYS A 1 390 ? 12.883 19.563 4.066 1.00 58.44 390 LYS A C 1
ATOM 3121 O O . LYS A 1 390 ? 12.663 20.679 4.512 1.00 58.44 390 LYS A O 1
ATOM 3126 N N . SER A 1 391 ? 12.839 19.305 2.758 1.00 55.41 391 SER A N 1
ATOM 3127 C CA . SER A 1 391 ? 12.483 20.275 1.718 1.00 55.41 391 SER A CA 1
ATOM 3128 C C . SER A 1 391 ? 10.978 20.457 1.487 1.00 55.41 391 SER A C 1
ATOM 3130 O O . SER A 1 391 ? 10.607 21.368 0.756 1.00 55.41 391 SER A O 1
ATOM 3132 N N . ASP A 1 392 ? 10.116 19.590 2.031 1.00 59.53 392 ASP A N 1
ATOM 3133 C CA . ASP A 1 392 ? 8.666 19.629 1.775 1.00 59.53 392 ASP A CA 1
ATOM 3134 C C . ASP A 1 392 ? 7.926 20.698 2.616 1.00 59.53 392 ASP A C 1
ATOM 3136 O O . ASP A 1 392 ? 6.741 20.938 2.389 1.00 59.53 392 ASP A O 1
ATOM 3140 N N . GLY A 1 393 ? 8.631 21.390 3.523 1.00 53.06 393 GLY A N 1
ATOM 3141 C CA . GLY A 1 393 ? 8.076 22.400 4.433 1.00 53.06 393 GLY A CA 1
ATOM 3142 C C . GLY A 1 393 ? 7.406 21.794 5.674 1.00 53.06 393 GLY A C 1
ATOM 3143 O O . GLY A 1 393 ? 6.996 20.637 5.667 1.00 53.06 393 GLY A O 1
ATOM 3144 N N . GLU A 1 394 ? 7.281 22.582 6.747 1.00 51.00 394 GLU A N 1
ATOM 3145 C CA . GLU A 1 394 ? 6.769 22.131 8.061 1.00 51.00 394 GLU A CA 1
ATOM 3146 C C . GLU A 1 394 ? 5.304 21.648 8.032 1.00 51.00 394 GLU A C 1
ATOM 3148 O O . GLU A 1 394 ? 4.901 20.857 8.877 1.00 51.00 394 GLU A O 1
ATOM 3153 N N . ASN A 1 395 ? 4.519 22.055 7.026 1.00 47.91 395 ASN A N 1
ATOM 3154 C CA . ASN A 1 395 ? 3.101 21.693 6.878 1.00 47.91 395 ASN A CA 1
ATOM 3155 C C . ASN A 1 395 ? 2.853 20.466 5.975 1.00 47.91 395 ASN A C 1
ATOM 3157 O O . ASN A 1 395 ? 1.708 20.189 5.612 1.00 47.91 395 ASN A O 1
ATOM 3161 N N . ALA A 1 396 ? 3.895 19.748 5.546 1.00 56.78 396 ALA A N 1
ATOM 3162 C CA . ALA A 1 396 ? 3.725 18.550 4.728 1.00 56.78 396 ALA A CA 1
ATOM 3163 C C . ALA A 1 396 ? 3.277 17.359 5.592 1.00 56.78 396 ALA A C 1
ATOM 3165 O O . ALA A 1 396 ? 4.029 16.897 6.444 1.00 56.78 396 ALA A O 1
ATOM 3166 N N . GLY A 1 397 ? 2.082 16.813 5.331 1.00 57.06 397 GLY A N 1
ATOM 3167 C CA . GLY A 1 397 ? 1.502 15.666 6.054 1.00 57.06 397 GLY A CA 1
ATOM 3168 C C . GLY A 1 397 ? 2.160 14.309 5.756 1.00 57.06 397 GLY A C 1
ATOM 3169 O O . GLY A 1 397 ? 1.463 13.327 5.509 1.00 57.06 397 GLY A O 1
ATOM 3170 N N . GLY A 1 398 ? 3.492 14.260 5.672 1.00 59.84 398 GLY A N 1
ATOM 3171 C CA . GLY A 1 398 ? 4.243 13.022 5.473 1.00 59.84 398 GLY A CA 1
ATOM 3172 C C . GLY A 1 398 ? 4.369 12.199 6.755 1.00 59.84 398 GLY A C 1
ATOM 3173 O O . GLY A 1 398 ? 4.343 12.721 7.863 1.00 59.84 398 GLY A O 1
ATOM 3174 N N . SER A 1 399 ? 4.517 10.892 6.582 1.00 72.00 399 SER A N 1
ATOM 3175 C CA . SER A 1 399 ? 4.753 9.920 7.640 1.00 72.00 399 SER A CA 1
ATOM 3176 C C . SER A 1 399 ? 6.189 10.008 8.159 1.00 72.00 399 SER A C 1
ATOM 3178 O O . SER A 1 399 ? 7.139 10.154 7.384 1.00 72.00 399 SER A O 1
ATOM 3180 N N . ASN A 1 400 ? 6.353 9.835 9.470 1.00 75.00 400 ASN A N 1
ATOM 3181 C CA . ASN A 1 400 ? 7.668 9.742 10.095 1.00 75.00 400 ASN A CA 1
ATOM 3182 C C . ASN A 1 400 ? 8.407 8.471 9.651 1.00 75.00 400 ASN A C 1
ATOM 3184 O O . ASN A 1 400 ? 7.813 7.401 9.500 1.00 75.00 400 ASN A O 1
ATOM 3188 N N . ILE A 1 401 ? 9.725 8.583 9.480 1.00 81.12 401 ILE A N 1
ATOM 3189 C CA . ILE A 1 401 ? 10.589 7.425 9.239 1.00 81.12 401 ILE A CA 1
ATOM 3190 C C . ILE A 1 401 ? 10.746 6.662 10.556 1.00 81.12 401 ILE A C 1
ATOM 3192 O O . ILE A 1 401 ? 11.124 7.229 11.581 1.00 81.12 401 ILE A O 1
ATOM 3196 N N . SER A 1 402 ? 10.469 5.364 10.511 1.00 83.31 402 SER A N 1
ATOM 3197 C CA . SER A 1 402 ? 10.563 4.445 11.643 1.00 83.31 402 SER A CA 1
ATOM 3198 C C . SER A 1 402 ? 11.327 3.182 11.253 1.00 83.31 402 SER A C 1
ATOM 3200 O O . SER A 1 402 ? 11.548 2.910 10.072 1.00 83.31 402 SER A O 1
ATOM 3202 N N . ILE A 1 403 ? 11.738 2.408 12.253 1.00 83.75 403 ILE A N 1
ATOM 3203 C CA . ILE A 1 403 ? 12.307 1.075 12.077 1.00 83.75 403 ILE A CA 1
ATOM 3204 C C . ILE A 1 403 ? 11.260 0.054 12.513 1.00 83.75 403 ILE A C 1
ATOM 3206 O O . ILE A 1 403 ? 10.872 0.029 13.678 1.00 83.75 403 ILE A O 1
ATOM 3210 N N . LEU A 1 404 ? 10.825 -0.813 11.603 1.00 85.31 404 LEU A N 1
ATOM 3211 C CA . LEU A 1 404 ? 9.967 -1.948 11.924 1.00 85.31 404 LEU A CA 1
ATOM 3212 C C . LEU A 1 404 ? 10.824 -3.202 12.113 1.00 85.31 40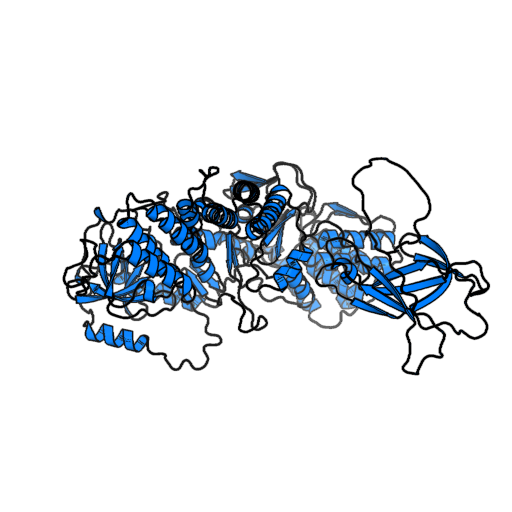4 LEU A C 1
ATOM 3214 O O . LEU A 1 404 ? 11.566 -3.609 11.215 1.00 85.31 404 LEU A O 1
ATOM 3218 N N . ILE A 1 405 ? 10.712 -3.812 13.291 1.00 84.38 405 ILE A N 1
ATOM 3219 C CA . ILE A 1 405 ? 11.504 -4.970 13.706 1.00 84.38 405 ILE A CA 1
ATOM 3220 C C . ILE A 1 405 ? 10.579 -6.173 13.840 1.00 84.38 405 ILE A C 1
ATOM 3222 O O . ILE A 1 405 ? 9.721 -6.210 14.727 1.00 84.38 405 ILE A O 1
ATOM 3226 N N . ASN A 1 406 ? 10.817 -7.194 13.017 1.00 84.81 406 ASN A N 1
ATOM 3227 C CA . ASN A 1 406 ? 10.173 -8.492 13.160 1.00 84.81 406 ASN A CA 1
ATOM 3228 C C . ASN A 1 406 ? 11.210 -9.542 13.572 1.00 84.81 406 ASN A C 1
ATOM 3230 O O . ASN A 1 406 ? 12.007 -10.023 12.765 1.00 84.81 406 ASN A O 1
ATOM 3234 N N . ALA A 1 407 ? 11.203 -9.902 14.856 1.00 80.50 407 ALA A N 1
ATOM 3235 C CA . ALA A 1 407 ? 12.160 -10.858 15.404 1.00 80.50 407 ALA A CA 1
ATOM 3236 C C . ALA A 1 407 ? 11.910 -12.305 14.938 1.00 80.50 407 ALA A C 1
ATOM 3238 O O . ALA A 1 407 ? 12.853 -13.097 14.929 1.00 80.50 407 ALA A O 1
ATOM 3239 N N . GLU A 1 408 ? 10.671 -12.646 14.569 1.00 79.56 408 GLU A N 1
ATOM 3240 C CA . GLU A 1 408 ? 10.281 -13.978 14.091 1.00 79.56 408 GLU A CA 1
ATOM 3241 C C . GLU A 1 408 ? 10.701 -14.188 12.634 1.00 79.56 408 GLU A C 1
ATOM 3243 O O . GLU A 1 408 ? 11.339 -15.189 12.321 1.00 79.56 408 GLU A O 1
ATOM 3248 N N . ALA A 1 409 ? 10.431 -13.200 11.775 1.00 76.88 409 ALA A N 1
ATOM 3249 C CA . ALA A 1 409 ? 10.852 -13.209 10.372 1.00 76.88 409 ALA A CA 1
ATOM 3250 C C . ALA A 1 409 ? 12.335 -12.831 10.174 1.00 76.88 409 ALA A C 1
ATOM 3252 O O . ALA A 1 409 ? 12.859 -12.933 9.068 1.00 76.88 409 ALA A O 1
ATOM 3253 N N . ASP A 1 410 ? 13.019 -12.399 11.239 1.00 78.19 410 ASP A N 1
ATOM 3254 C CA . ASP A 1 410 ? 14.410 -11.939 11.221 1.00 78.19 410 ASP A CA 1
ATOM 3255 C C . ASP A 1 410 ? 14.659 -10.772 10.245 1.00 78.19 410 ASP A C 1
ATOM 3257 O O . ASP A 1 410 ? 15.661 -10.752 9.520 1.00 78.19 410 ASP A O 1
ATOM 3261 N N . THR A 1 411 ? 13.743 -9.796 10.239 1.00 79.44 411 THR A N 1
ATOM 3262 C CA . THR A 1 411 ? 13.769 -8.621 9.352 1.00 79.44 411 THR A CA 1
ATOM 3263 C C . THR A 1 411 ? 13.817 -7.305 10.128 1.00 79.44 411 THR A C 1
ATOM 3265 O O . THR A 1 411 ? 13.140 -7.144 11.148 1.00 79.44 411 THR A O 1
ATOM 3268 N N . ILE A 1 412 ? 14.577 -6.337 9.602 1.00 82.25 412 ILE A N 1
ATOM 3269 C CA . ILE A 1 412 ? 14.562 -4.935 10.039 1.00 82.25 412 ILE A CA 1
ATOM 3270 C C . ILE A 1 412 ? 14.401 -4.067 8.803 1.00 82.25 412 ILE A C 1
ATOM 3272 O O . ILE A 1 412 ? 15.281 -4.052 7.943 1.00 82.25 412 ILE A O 1
ATOM 3276 N N . VAL A 1 413 ? 13.296 -3.334 8.732 1.00 82.62 413 VAL A N 1
ATOM 3277 C CA . VAL A 1 413 ? 13.049 -2.405 7.630 1.00 82.62 413 VAL A CA 1
ATOM 3278 C C . VAL A 1 413 ? 12.941 -0.987 8.157 1.00 82.62 413 VAL A C 1
ATOM 3280 O O . VAL A 1 413 ? 12.290 -0.741 9.171 1.00 82.62 413 VAL A O 1
ATOM 3283 N N . MET A 1 414 ? 13.601 -0.058 7.474 1.00 83.12 414 MET A N 1
ATOM 3284 C CA . MET A 1 414 ? 13.526 1.368 7.764 1.00 83.12 414 MET A CA 1
ATOM 3285 C C . MET A 1 414 ? 12.641 2.071 6.730 1.00 83.12 414 MET A C 1
ATOM 3287 O O . MET A 1 414 ? 12.696 1.778 5.532 1.00 83.12 414 MET A O 1
ATOM 3291 N N . GLY A 1 415 ? 11.832 3.021 7.190 1.00 86.00 415 GLY A N 1
ATOM 3292 C CA . GLY A 1 415 ? 10.927 3.790 6.345 1.00 86.00 415 GLY A CA 1
ATOM 3293 C C . GLY A 1 415 ? 9.546 3.937 6.969 1.00 86.00 415 GLY A C 1
ATOM 3294 O O . GLY A 1 415 ? 9.390 4.104 8.178 1.00 86.00 415 GLY A O 1
ATOM 3295 N N . THR A 1 416 ? 8.533 3.905 6.115 1.00 89.56 416 THR A N 1
ATOM 3296 C CA . THR A 1 416 ? 7.128 4.129 6.475 1.00 89.56 416 THR A CA 1
ATOM 3297 C C . THR A 1 416 ? 6.332 2.831 6.652 1.00 89.56 416 THR A C 1
ATOM 3299 O O . THR A 1 416 ? 5.111 2.861 6.726 1.00 89.56 416 THR A O 1
ATOM 3302 N N . GLN A 1 417 ? 6.996 1.676 6.756 1.00 90.12 417 GLN A N 1
ATOM 3303 C CA . GLN A 1 417 ? 6.353 0.356 6.792 1.00 90.12 417 GLN A CA 1
ATOM 3304 C C . GLN A 1 417 ? 5.494 0.150 8.047 1.00 90.12 417 GLN A C 1
ATOM 3306 O O . GLN A 1 417 ? 4.414 -0.424 7.955 1.00 90.12 417 GLN A O 1
ATOM 3311 N N . ALA A 1 418 ? 5.924 0.641 9.216 1.00 88.88 418 ALA A N 1
ATOM 3312 C CA . ALA A 1 418 ? 5.100 0.563 10.428 1.00 88.88 418 ALA A CA 1
ATOM 3313 C C . ALA A 1 418 ? 3.781 1.344 10.266 1.00 88.88 418 ALA A C 1
ATOM 3315 O O . ALA A 1 418 ? 2.723 0.881 10.691 1.00 88.88 418 ALA A O 1
ATOM 3316 N N . GLU A 1 419 ? 3.845 2.493 9.591 1.00 90.44 419 GLU A N 1
ATOM 3317 C CA . GLU A 1 419 ? 2.683 3.323 9.278 1.00 90.44 419 GLU A CA 1
ATOM 3318 C C . GLU A 1 419 ? 1.792 2.684 8.206 1.00 90.44 419 GLU A C 1
ATOM 3320 O O . GLU A 1 419 ? 0.564 2.713 8.307 1.00 90.44 419 GLU A O 1
ATOM 3325 N N . LEU A 1 420 ? 2.407 2.048 7.206 1.00 94.00 420 LEU A N 1
ATOM 3326 C CA . LEU A 1 420 ? 1.704 1.311 6.162 1.00 94.00 420 LEU A CA 1
ATOM 3327 C C . LEU A 1 420 ? 0.900 0.149 6.752 1.00 94.00 420 LEU A C 1
ATOM 3329 O O . LEU A 1 420 ? -0.267 -0.006 6.398 1.00 94.00 420 LEU A O 1
ATOM 3333 N N . LEU A 1 421 ? 1.485 -0.614 7.683 1.00 94.50 421 LEU A N 1
ATOM 3334 C CA . LEU A 1 421 ? 0.803 -1.703 8.385 1.00 94.50 421 LEU A CA 1
ATOM 3335 C C . LEU A 1 421 ? -0.459 -1.198 9.092 1.00 94.50 421 LEU A C 1
ATOM 3337 O O . LEU A 1 421 ? -1.556 -1.695 8.836 1.00 94.50 421 LEU A O 1
ATOM 3341 N N . LYS A 1 422 ? -0.308 -0.159 9.920 1.00 93.94 422 LYS A N 1
ATOM 3342 C CA . LYS A 1 422 ? -1.412 0.483 10.643 1.00 93.94 422 LYS A CA 1
ATOM 3343 C C . LYS A 1 422 ? -2.493 0.987 9.687 1.00 93.94 422 LYS A C 1
ATOM 3345 O O . LYS A 1 422 ? -3.671 0.696 9.874 1.00 93.94 422 LYS A O 1
ATOM 3350 N N . THR A 1 423 ? -2.088 1.677 8.619 1.00 95.06 423 THR A N 1
ATOM 3351 C CA . THR A 1 423 ? -2.989 2.204 7.584 1.00 95.06 423 THR A CA 1
ATOM 3352 C C . THR A 1 423 ? -3.775 1.089 6.897 1.00 95.06 423 THR A C 1
ATOM 3354 O O . THR A 1 423 ? -4.975 1.234 6.673 1.00 95.06 423 THR A O 1
ATOM 3357 N N . MET A 1 424 ? -3.126 -0.027 6.556 1.00 97.19 424 MET A N 1
ATOM 3358 C CA . MET A 1 424 ? -3.778 -1.169 5.912 1.00 97.19 424 MET A CA 1
ATOM 3359 C C . MET A 1 424 ? -4.800 -1.827 6.840 1.00 97.19 424 MET A C 1
ATOM 3361 O O . MET A 1 424 ? -5.927 -2.050 6.404 1.00 97.19 424 MET A O 1
ATOM 3365 N N . ILE A 1 425 ? -4.432 -2.069 8.103 1.00 96.56 425 ILE A N 1
ATOM 3366 C CA . ILE A 1 425 ? -5.305 -2.662 9.129 1.00 96.56 425 ILE A CA 1
ATOM 3367 C C . ILE A 1 425 ? -6.536 -1.784 9.359 1.00 96.56 425 ILE A C 1
ATOM 3369 O O . ILE A 1 425 ? -7.662 -2.256 9.228 1.00 96.56 425 ILE A O 1
ATOM 3373 N N . GLN A 1 426 ? -6.329 -0.493 9.622 1.00 96.38 426 GLN A N 1
ATOM 3374 C CA . GLN A 1 426 ? -7.416 0.462 9.843 1.00 96.38 426 GLN A CA 1
ATOM 3375 C C . GLN A 1 426 ? -8.326 0.582 8.620 1.00 96.38 426 GLN A C 1
ATOM 3377 O O . GLN A 1 426 ? -9.548 0.623 8.739 1.00 96.38 426 GLN A O 1
ATOM 3382 N N . LYS A 1 427 ? -7.752 0.575 7.412 1.00 96.56 427 LYS A N 1
ATOM 3383 C CA . LYS A 1 427 ? -8.529 0.674 6.177 1.00 96.56 427 LYS A CA 1
ATOM 3384 C C . LYS A 1 427 ? -9.499 -0.492 5.993 1.00 96.56 427 LYS A C 1
ATOM 3386 O O . LYS A 1 427 ? -10.642 -0.231 5.624 1.00 96.56 427 LYS A O 1
ATOM 3391 N N . ILE A 1 428 ? -9.061 -1.734 6.219 1.00 96.06 428 ILE A N 1
ATOM 3392 C CA . ILE A 1 428 ? -9.931 -2.917 6.077 1.00 96.06 428 ILE A CA 1
ATOM 3393 C C . ILE A 1 428 ? -10.854 -3.117 7.278 1.00 96.06 428 ILE A C 1
ATOM 3395 O O . ILE A 1 428 ? -11.939 -3.655 7.105 1.00 96.06 428 ILE A O 1
ATOM 3399 N N . TYR A 1 429 ? -10.469 -2.641 8.464 1.00 95.50 429 TYR A N 1
ATOM 3400 C CA . TYR A 1 429 ? -11.354 -2.625 9.627 1.00 95.50 429 TYR A CA 1
ATOM 3401 C C . TYR A 1 429 ? -12.547 -1.687 9.399 1.00 95.50 429 TYR A C 1
ATOM 3403 O O . TYR A 1 429 ? -13.692 -2.083 9.576 1.00 95.50 429 TYR A O 1
ATOM 3411 N N . HIS A 1 430 ? -12.290 -0.473 8.905 1.00 95.38 430 HIS A N 1
ATOM 3412 C CA . HIS A 1 430 ? -13.331 0.517 8.596 1.00 95.38 430 HIS A CA 1
ATOM 3413 C C . HIS A 1 430 ? -14.111 0.228 7.314 1.00 95.38 430 HIS A C 1
ATOM 3415 O O . HIS A 1 430 ? -15.200 0.767 7.117 1.00 95.38 430 HIS A O 1
ATOM 3421 N N . ASN A 1 431 ? -13.537 -0.574 6.414 1.00 97.00 431 ASN A N 1
ATOM 3422 C CA . ASN A 1 431 ? -14.134 -0.928 5.127 1.00 97.00 431 ASN A CA 1
ATOM 3423 C C . ASN A 1 431 ? -13.919 -2.424 4.823 1.00 97.00 431 ASN A C 1
ATOM 3425 O O . ASN A 1 431 ? -13.057 -2.768 3.999 1.00 97.00 431 ASN A O 1
ATOM 3429 N N . PRO A 1 432 ? -14.670 -3.324 5.485 1.00 95.12 432 PRO A N 1
ATOM 3430 C CA . PRO A 1 432 ? -14.515 -4.771 5.339 1.00 95.12 432 PRO A CA 1
ATOM 3431 C C . PRO A 1 432 ? -14.689 -5.278 3.905 1.00 95.12 432 PRO A C 1
ATOM 3433 O O . PRO A 1 432 ? -14.098 -6.295 3.543 1.00 95.12 432 PRO A O 1
ATOM 3436 N N . SER A 1 433 ? -15.431 -4.558 3.051 1.00 95.12 433 SER A N 1
ATOM 3437 C CA . SER A 1 433 ? -15.592 -4.911 1.633 1.00 95.12 433 SER A CA 1
ATOM 3438 C C . SER A 1 433 ? -14.267 -4.917 0.860 1.00 95.12 433 SER A C 1
ATOM 3440 O O . SER A 1 433 ? -14.149 -5.581 -0.171 1.00 95.12 433 SER A O 1
ATOM 3442 N N . LEU A 1 434 ? -13.246 -4.218 1.367 1.00 95.69 434 LEU A N 1
ATOM 3443 C CA . LEU A 1 434 ? -11.916 -4.142 0.767 1.00 95.69 434 LEU A CA 1
ATOM 3444 C C . LEU A 1 434 ? -10.978 -5.272 1.217 1.00 95.69 434 LEU A C 1
ATOM 3446 O O . LEU A 1 434 ? -9.935 -5.469 0.589 1.00 95.69 434 LEU A O 1
ATOM 3450 N N . ALA A 1 435 ? -11.319 -6.007 2.282 1.00 94.12 435 ALA A N 1
ATOM 3451 C CA . ALA A 1 435 ? -10.453 -7.032 2.861 1.00 94.12 435 ALA A CA 1
ATOM 3452 C C . ALA A 1 435 ? -10.119 -8.181 1.887 1.00 94.12 435 ALA A C 1
ATOM 3454 O O . ALA A 1 435 ? -8.931 -8.477 1.753 1.00 94.12 435 ALA A O 1
ATOM 3455 N N . PRO A 1 436 ? -11.074 -8.774 1.131 1.00 93.38 436 PRO A N 1
ATOM 3456 C CA . PRO A 1 436 ? -10.787 -9.923 0.262 1.00 93.38 436 PRO A CA 1
ATOM 3457 C C . PRO A 1 436 ? -9.735 -9.641 -0.818 1.00 93.38 436 PRO A C 1
ATOM 3459 O O . PRO A 1 436 ? -8.917 -10.498 -1.151 1.00 93.38 436 PRO A O 1
ATOM 3462 N N . ALA A 1 437 ? -9.713 -8.419 -1.358 1.00 93.06 437 ALA A N 1
ATOM 3463 C CA . ALA A 1 437 ? -8.719 -8.027 -2.354 1.00 93.06 437 ALA A CA 1
ATOM 3464 C C . ALA A 1 437 ? -7.290 -8.030 -1.783 1.00 93.06 437 ALA A C 1
ATOM 3466 O O . ALA A 1 437 ? -6.338 -8.265 -2.523 1.00 93.06 437 ALA A O 1
ATOM 3467 N N . LEU A 1 438 ? -7.142 -7.778 -0.478 1.00 95.06 438 LEU A N 1
ATOM 3468 C CA . LEU A 1 438 ? -5.858 -7.757 0.211 1.00 95.06 438 LEU A CA 1
ATOM 3469 C C . LEU A 1 438 ? -5.477 -9.129 0.775 1.00 95.06 438 LEU A C 1
ATOM 3471 O O . LEU A 1 438 ? -4.356 -9.577 0.552 1.00 95.06 438 LEU A O 1
ATOM 3475 N N . THR A 1 439 ? -6.385 -9.790 1.499 1.00 92.94 439 THR A N 1
ATOM 3476 C CA . THR A 1 439 ? -6.107 -11.054 2.207 1.00 92.94 439 THR A CA 1
ATOM 3477 C C . THR A 1 439 ? -5.793 -12.206 1.263 1.00 92.94 439 THR A C 1
ATOM 3479 O O . THR A 1 439 ? -5.128 -13.157 1.654 1.00 92.94 439 THR A O 1
ATOM 3482 N N . THR A 1 440 ? -6.199 -12.088 -0.002 1.00 91.75 440 THR A N 1
ATOM 3483 C CA . THR A 1 440 ? -5.844 -13.036 -1.057 1.00 91.75 440 THR A CA 1
ATOM 3484 C C . THR A 1 440 ? -4.438 -12.844 -1.612 1.00 91.75 440 THR A C 1
ATOM 3486 O O . THR A 1 440 ? -4.075 -13.618 -2.486 1.00 91.75 440 THR A O 1
ATOM 3489 N N . LEU A 1 441 ? -3.639 -11.856 -1.198 1.00 94.81 441 LEU A N 1
ATOM 3490 C CA . LEU A 1 441 ? -2.246 -11.710 -1.651 1.00 94.81 441 LEU A CA 1
ATOM 3491 C C . LEU A 1 441 ? -1.317 -12.767 -1.034 1.00 94.81 441 LEU A C 1
ATOM 3493 O O . LEU A 1 441 ? -1.688 -13.491 -0.121 1.00 94.81 441 LEU A O 1
ATOM 3497 N N . TYR A 1 442 ? -0.093 -12.890 -1.552 1.00 92.94 442 TYR A N 1
ATOM 3498 C CA . TYR A 1 442 ? 0.866 -13.871 -1.043 1.00 92.94 442 TYR A CA 1
ATOM 3499 C C . TYR A 1 442 ? 1.317 -13.531 0.385 1.00 92.94 442 TYR A C 1
ATOM 3501 O O . TYR A 1 442 ? 1.881 -12.469 0.618 1.00 92.94 442 TYR A O 1
ATOM 3509 N N . HIS A 1 443 ? 1.121 -14.439 1.336 1.00 92.12 443 HIS A N 1
ATOM 3510 C CA . HIS A 1 443 ? 1.465 -14.235 2.751 1.00 92.12 443 HIS A CA 1
ATOM 3511 C C . HIS A 1 443 ? 2.378 -15.344 3.307 1.00 92.12 443 HIS A C 1
ATOM 3513 O O . HIS A 1 443 ? 2.462 -15.547 4.520 1.00 92.12 443 HIS A O 1
ATOM 3519 N N . GLY A 1 444 ? 3.081 -16.054 2.415 1.00 89.25 444 GLY A N 1
ATOM 3520 C CA . GLY A 1 444 ? 3.932 -17.191 2.768 1.00 89.25 444 GLY A CA 1
ATOM 3521 C C . GLY A 1 444 ? 3.125 -18.329 3.394 1.00 89.25 444 GLY A C 1
ATOM 3522 O O . GLY A 1 444 ? 1.994 -18.587 2.990 1.00 89.25 444 GLY A O 1
ATOM 3523 N N . ASP A 1 445 ? 3.697 -18.974 4.409 1.00 88.00 445 ASP A N 1
ATOM 3524 C CA . ASP A 1 445 ? 3.083 -20.130 5.080 1.00 88.00 445 ASP A CA 1
ATOM 3525 C C . ASP A 1 445 ? 2.079 -19.745 6.181 1.00 88.00 445 ASP A C 1
ATOM 3527 O O . ASP A 1 445 ? 1.467 -20.620 6.799 1.00 88.00 445 ASP A O 1
ATOM 3531 N N . TYR A 1 446 ? 1.910 -18.448 6.462 1.00 90.00 446 TYR A N 1
ATOM 3532 C CA . TYR A 1 446 ? 0.985 -17.988 7.495 1.00 90.00 446 TYR A CA 1
ATOM 3533 C C . TYR A 1 446 ? -0.457 -18.289 7.084 1.00 90.00 446 TYR A C 1
ATOM 3535 O O . TYR A 1 446 ? -0.867 -17.911 5.993 1.00 90.00 446 TYR A O 1
ATOM 3543 N N . GLN A 1 447 ? -1.231 -18.947 7.943 1.00 87.12 447 GLN A N 1
ATOM 3544 C CA . GLN A 1 447 ? -2.644 -19.224 7.687 1.00 87.12 447 GLN A CA 1
ATOM 3545 C C . GLN A 1 447 ? -3.491 -18.188 8.416 1.00 87.12 447 GLN A C 1
ATOM 3547 O O . GLN A 1 447 ? -3.472 -18.129 9.645 1.00 87.12 447 GLN A O 1
ATOM 3552 N N . GLY A 1 448 ? -4.193 -17.363 7.643 1.00 82.75 448 GLY A N 1
ATOM 3553 C CA . GLY A 1 448 ? -5.181 -16.430 8.171 1.00 82.75 448 GLY A CA 1
ATOM 3554 C C . GLY A 1 448 ? -6.476 -17.126 8.587 1.00 82.75 448 GLY A C 1
ATOM 3555 O O . GLY A 1 448 ? -6.641 -18.335 8.427 1.00 82.75 448 GLY A O 1
ATOM 3556 N N . LEU A 1 449 ? -7.412 -16.335 9.103 1.00 84.06 449 LEU A N 1
ATOM 3557 C CA . LEU A 1 449 ? -8.768 -16.779 9.415 1.00 84.06 449 LEU A CA 1
ATOM 3558 C C . LEU A 1 449 ? -9.737 -16.399 8.290 1.00 84.06 449 LEU A C 1
ATOM 3560 O O . LEU A 1 449 ? -9.638 -15.307 7.732 1.00 84.06 449 LEU A O 1
ATOM 3564 N N . ASP A 1 450 ? -10.720 -17.263 8.035 1.00 80.25 450 ASP A N 1
ATOM 3565 C CA . ASP A 1 450 ? -11.798 -17.003 7.067 1.00 80.25 450 ASP A CA 1
ATOM 3566 C C . ASP A 1 450 ? -12.971 -16.202 7.670 1.00 80.25 450 ASP A C 1
ATOM 3568 O O . ASP A 1 450 ? -13.845 -15.714 6.952 1.00 80.25 450 ASP A O 1
ATOM 3572 N N . THR A 1 451 ? -13.016 -16.059 8.999 1.00 84.56 451 THR A N 1
ATOM 3573 C CA . THR A 1 451 ? -14.089 -15.345 9.704 1.00 84.56 451 THR A CA 1
ATOM 3574 C C . THR A 1 451 ? -13.978 -13.837 9.485 1.00 84.56 451 THR A C 1
ATOM 3576 O O . THR A 1 451 ? -13.017 -13.215 9.928 1.00 84.56 451 THR A O 1
ATOM 3579 N N . LEU A 1 452 ? -14.995 -13.238 8.856 1.00 84.06 452 LEU A N 1
ATOM 3580 C CA . LEU A 1 452 ? -15.017 -11.802 8.537 1.00 84.06 452 LEU A CA 1
ATOM 3581 C C . LEU A 1 452 ? -15.655 -10.930 9.628 1.00 84.06 452 LEU A C 1
ATOM 3583 O O . LEU A 1 452 ? -15.286 -9.767 9.773 1.00 84.06 452 LEU A O 1
ATOM 3587 N N . LEU A 1 453 ? -16.629 -11.468 10.369 1.00 90.25 453 LEU A N 1
ATOM 3588 C CA . LEU A 1 453 ? -17.452 -10.720 11.323 1.00 90.25 453 LEU A CA 1
ATOM 3589 C C . LEU A 1 453 ? -17.708 -11.548 12.586 1.00 90.25 453 LEU A C 1
ATOM 3591 O O . LEU A 1 453 ? -18.023 -12.734 12.489 1.00 90.25 453 LEU A O 1
ATOM 3595 N N . VAL A 1 454 ? -17.624 -10.906 13.751 1.00 89.06 454 VAL A N 1
ATOM 3596 C CA . VAL A 1 454 ? -18.026 -11.447 15.061 1.00 89.06 454 VAL A CA 1
ATOM 3597 C C . VAL A 1 454 ? -18.647 -10.314 15.865 1.00 89.06 454 VAL A C 1
ATOM 3599 O O . VAL A 1 454 ? -18.086 -9.224 15.901 1.00 89.06 454 VAL A O 1
ATOM 3602 N N . ASP A 1 455 ? -19.790 -10.555 16.510 1.00 85.38 455 ASP A N 1
ATOM 3603 C CA . ASP A 1 455 ? -20.543 -9.523 17.244 1.00 85.38 455 ASP A CA 1
ATOM 3604 C C . ASP A 1 455 ? -20.833 -8.274 16.379 1.00 85.38 455 ASP A C 1
ATOM 3606 O O . ASP A 1 455 ? -20.697 -7.147 16.842 1.00 85.38 455 ASP A O 1
ATOM 3610 N N . GLU A 1 456 ? -21.154 -8.473 15.091 1.00 85.00 456 GLU A N 1
ATOM 3611 C CA . GLU A 1 456 ? -21.343 -7.409 14.079 1.00 85.00 456 GLU A CA 1
ATOM 3612 C C . GLU A 1 456 ? -20.097 -6.541 13.803 1.00 85.00 456 GLU A C 1
ATOM 3614 O O . GLU A 1 456 ? -20.154 -5.599 13.011 1.00 85.00 456 GLU A O 1
ATOM 3619 N N . MET A 1 457 ? -18.948 -6.892 14.386 1.00 86.88 457 MET A N 1
ATOM 3620 C CA . MET A 1 457 ? -17.688 -6.178 14.223 1.00 86.88 457 MET A CA 1
ATOM 3621 C C . MET A 1 457 ? -16.751 -6.896 13.242 1.00 86.88 457 MET A C 1
ATOM 3623 O O . MET A 1 457 ? -16.632 -8.125 13.287 1.00 86.88 457 MET A O 1
ATOM 3627 N N . PRO A 1 458 ? -16.040 -6.154 12.374 1.00 92.06 458 PRO A N 1
ATOM 3628 C CA . PRO A 1 458 ? -15.035 -6.719 11.479 1.00 92.06 458 PRO A CA 1
ATOM 3629 C C . PRO A 1 458 ? -13.882 -7.373 12.238 1.00 92.06 458 PRO A C 1
ATOM 3631 O O . PRO A 1 458 ? -13.302 -6.776 13.147 1.00 92.06 458 PRO A O 1
ATOM 3634 N N . ILE A 1 459 ? -13.506 -8.580 11.820 1.00 92.44 459 ILE A N 1
ATOM 3635 C CA . ILE A 1 459 ? -12.296 -9.246 12.302 1.00 92.44 459 ILE A CA 1
ATOM 3636 C C . ILE A 1 459 ? -11.144 -8.940 11.351 1.00 92.44 459 ILE A C 1
ATOM 3638 O O . ILE A 1 459 ? -11.227 -9.174 10.146 1.00 92.44 459 ILE A O 1
ATOM 3642 N N . VAL A 1 460 ? -10.047 -8.427 11.911 1.00 93.75 460 VAL A N 1
ATOM 3643 C CA . VAL A 1 460 ? -8.816 -8.156 11.168 1.00 93.75 460 VAL A CA 1
ATOM 3644 C C . VAL A 1 460 ? -7.638 -8.839 11.846 1.00 93.75 460 VAL A C 1
ATOM 3646 O O . VAL A 1 460 ? -7.218 -8.482 12.950 1.00 93.75 460 VAL A O 1
ATOM 3649 N N . ASP A 1 461 ? -7.068 -9.811 11.144 1.00 95.25 461 ASP A N 1
ATOM 3650 C CA . ASP A 1 461 ? -5.831 -10.457 11.553 1.00 95.25 461 ASP A CA 1
ATOM 3651 C C . ASP A 1 461 ? -4.624 -9.564 11.219 1.00 95.25 461 ASP A C 1
ATOM 3653 O O . ASP A 1 461 ? -4.126 -9.515 10.092 1.00 95.25 461 ASP A O 1
ATOM 3657 N N . THR A 1 462 ? -4.146 -8.847 12.235 1.00 94.81 462 THR A N 1
ATOM 3658 C CA . THR A 1 462 ? -2.969 -7.974 12.188 1.00 94.81 462 THR A CA 1
ATOM 3659 C C . THR A 1 462 ? -1.725 -8.684 11.656 1.00 94.81 462 THR A C 1
ATOM 3661 O O . THR A 1 462 ? -0.952 -8.077 10.914 1.00 94.81 462 THR A O 1
ATOM 3664 N N . PHE A 1 463 ? -1.513 -9.954 12.007 1.00 94.12 463 PHE A N 1
ATOM 3665 C CA . PHE A 1 463 ? -0.311 -10.679 11.604 1.00 94.12 463 PHE A CA 1
ATOM 3666 C C . PHE A 1 463 ? -0.416 -11.179 10.168 1.00 94.12 463 PHE A C 1
ATOM 3668 O O . PHE A 1 463 ? 0.574 -11.104 9.445 1.00 94.12 463 PHE A O 1
ATOM 3675 N N . LEU A 1 464 ? -1.607 -11.576 9.708 1.00 94.56 464 LEU A N 1
ATOM 3676 C CA . LEU A 1 464 ? -1.841 -11.826 8.283 1.00 94.56 464 LEU A CA 1
ATOM 3677 C C . LEU A 1 464 ? -1.513 -10.578 7.450 1.00 94.56 464 LEU A C 1
ATOM 3679 O O . LEU A 1 464 ? -0.764 -10.660 6.477 1.00 94.56 464 LEU A O 1
ATOM 3683 N N . VAL A 1 465 ? -2.028 -9.410 7.851 1.00 95.50 465 VAL A N 1
ATOM 3684 C CA . VAL A 1 465 ? -1.770 -8.144 7.144 1.00 95.50 465 VAL A CA 1
ATOM 3685 C C . VAL A 1 465 ? -0.284 -7.781 7.176 1.00 95.50 465 VAL A C 1
ATOM 3687 O O . VAL A 1 465 ? 0.244 -7.303 6.172 1.00 95.50 465 VAL A O 1
ATOM 3690 N N . GLU A 1 466 ? 0.414 -8.047 8.282 1.00 93.94 466 GLU A N 1
ATOM 3691 C CA . GLU A 1 466 ? 1.862 -7.842 8.384 1.00 93.94 466 GLU A CA 1
ATOM 3692 C C . GLU A 1 466 ? 2.642 -8.716 7.400 1.00 93.94 466 GLU A C 1
ATOM 3694 O O . GLU A 1 466 ? 3.499 -8.186 6.691 1.00 93.94 466 GLU A O 1
ATOM 3699 N N . ARG A 1 467 ? 2.299 -10.006 7.281 1.00 92.50 467 ARG A N 1
ATOM 3700 C CA . ARG A 1 467 ? 2.922 -10.929 6.315 1.00 92.50 467 ARG A CA 1
ATOM 3701 C C . ARG A 1 467 ? 2.640 -10.517 4.875 1.00 92.50 467 ARG A C 1
ATOM 3703 O O . ARG A 1 467 ? 3.539 -10.539 4.036 1.00 92.50 467 ARG A O 1
ATOM 3710 N N . ILE A 1 468 ? 1.410 -10.090 4.587 1.00 94.75 468 ILE A N 1
ATOM 3711 C CA . ILE A 1 468 ? 1.042 -9.560 3.270 1.00 94.75 468 ILE A CA 1
ATOM 3712 C C . ILE A 1 468 ? 1.867 -8.311 2.964 1.00 94.75 468 ILE A C 1
ATOM 3714 O O . ILE A 1 468 ? 2.479 -8.225 1.902 1.00 94.75 468 ILE A O 1
ATOM 3718 N N . MET A 1 469 ? 1.927 -7.345 3.879 1.00 94.44 469 MET A N 1
ATOM 3719 C CA . MET A 1 469 ? 2.704 -6.125 3.677 1.00 94.44 469 MET A CA 1
ATOM 3720 C C . MET A 1 469 ? 4.189 -6.447 3.478 1.00 94.44 469 MET A C 1
ATOM 3722 O O . MET A 1 469 ? 4.812 -5.927 2.554 1.00 94.44 469 MET A O 1
ATOM 3726 N N . SER A 1 470 ? 4.773 -7.314 4.301 1.00 90.19 470 SER A N 1
ATOM 3727 C CA . SER A 1 470 ? 6.201 -7.620 4.226 1.00 90.19 470 SER A CA 1
ATOM 3728 C C . SER A 1 470 ? 6.581 -8.288 2.897 1.00 90.19 470 SER A C 1
ATOM 3730 O O . SER A 1 470 ? 7.643 -8.003 2.342 1.00 90.19 470 SER A O 1
ATOM 3732 N N . LEU A 1 471 ? 5.687 -9.111 2.341 1.00 90.81 471 LEU A N 1
ATOM 3733 C CA . LEU A 1 471 ? 5.906 -9.856 1.101 1.00 90.81 471 LEU A CA 1
ATOM 3734 C C . LEU A 1 471 ? 5.369 -9.181 -0.163 1.00 90.81 471 LEU A C 1
ATOM 3736 O O . LEU A 1 471 ? 5.692 -9.687 -1.237 1.00 90.81 471 LEU A O 1
ATOM 3740 N N . ASN A 1 472 ? 4.615 -8.074 -0.063 1.00 93.94 472 ASN A N 1
ATOM 3741 C CA . ASN A 1 472 ? 3.959 -7.388 -1.197 1.00 93.94 472 ASN A CA 1
ATOM 3742 C C . ASN A 1 472 ? 4.067 -5.843 -1.173 1.00 93.94 472 ASN A C 1
ATOM 3744 O O . ASN A 1 472 ? 3.433 -5.167 -1.985 1.00 93.94 472 ASN A O 1
ATOM 3748 N N . SER A 1 473 ? 4.841 -5.252 -0.255 1.00 92.69 473 SER A N 1
ATOM 3749 C CA . SER A 1 473 ? 5.043 -3.794 -0.210 1.00 92.69 473 SER A CA 1
ATOM 3750 C C . SER A 1 473 ? 6.202 -3.332 -1.087 1.00 92.69 473 SER A C 1
ATOM 3752 O O . SER A 1 473 ? 7.301 -3.883 -1.064 1.00 92.69 473 SER A O 1
ATOM 3754 N N . PHE A 1 474 ? 5.980 -2.250 -1.827 1.00 91.81 474 PHE A N 1
ATOM 3755 C CA . PHE A 1 474 ? 6.945 -1.643 -2.732 1.00 91.81 474 PHE A CA 1
ATOM 3756 C C . PHE A 1 474 ? 7.482 -0.349 -2.127 1.00 91.81 474 PHE A C 1
ATOM 3758 O O . PHE A 1 474 ? 6.711 0.570 -1.851 1.00 91.81 474 PHE A O 1
ATOM 3765 N N . GLY A 1 475 ? 8.805 -0.250 -1.978 1.00 88.44 475 GLY A N 1
ATOM 3766 C CA . GLY A 1 475 ? 9.456 1.048 -1.819 1.00 88.44 475 GLY A CA 1
ATOM 3767 C C . GLY A 1 475 ? 9.283 1.862 -3.100 1.00 88.44 475 GLY A C 1
ATOM 3768 O O . GLY A 1 475 ? 9.470 1.331 -4.199 1.00 88.44 475 GLY A O 1
ATOM 3769 N N . CYS A 1 476 ? 8.905 3.131 -2.979 1.00 87.12 476 CYS A N 1
ATOM 3770 C CA . CYS A 1 476 ? 8.601 3.967 -4.136 1.00 87.12 476 CYS A CA 1
ATOM 3771 C C . CYS A 1 476 ? 9.145 5.399 -3.999 1.00 87.12 476 CYS A C 1
ATOM 3773 O O . CYS A 1 476 ? 9.034 6.012 -2.936 1.00 87.12 476 CYS A O 1
ATOM 3775 N N . PRO A 1 477 ? 9.703 5.986 -5.074 1.00 85.50 477 PRO A N 1
ATOM 3776 C CA . PRO A 1 477 ? 9.987 7.413 -5.117 1.00 85.50 477 PRO A CA 1
ATOM 3777 C C . PRO A 1 477 ? 8.693 8.211 -5.294 1.00 85.50 477 PRO A C 1
ATOM 3779 O O . PRO A 1 477 ? 7.709 7.709 -5.829 1.00 85.50 477 PRO A O 1
ATOM 3782 N N . LEU A 1 478 ? 8.744 9.511 -4.988 1.00 84.62 478 LEU A N 1
ATOM 3783 C CA . LEU A 1 478 ? 7.684 10.456 -5.365 1.00 84.62 478 LEU A CA 1
ATOM 3784 C C . LEU A 1 478 ? 7.382 10.416 -6.876 1.00 84.62 478 LEU A C 1
ATOM 3786 O O . LEU A 1 478 ? 6.237 10.533 -7.305 1.00 84.62 478 LEU A O 1
ATOM 3790 N N . SER A 1 479 ? 8.431 10.305 -7.693 1.00 86.31 479 SER A N 1
ATOM 3791 C CA . SER A 1 479 ? 8.326 10.192 -9.145 1.00 86.31 479 SER A CA 1
ATOM 3792 C C . SER A 1 479 ? 9.546 9.464 -9.692 1.00 86.31 479 SER A C 1
ATOM 3794 O O . SER A 1 479 ? 10.681 9.898 -9.471 1.00 86.31 479 SER A O 1
ATOM 3796 N N . SER A 1 480 ? 9.323 8.385 -10.447 1.00 83.56 480 SER A N 1
ATOM 3797 C CA . SER A 1 480 ? 10.408 7.659 -11.120 1.00 83.56 480 SER A CA 1
ATOM 3798 C C . SER A 1 480 ? 11.147 8.532 -12.134 1.00 83.56 480 SER A C 1
ATOM 3800 O O . SER A 1 480 ? 12.350 8.366 -12.311 1.00 83.56 480 SER A O 1
ATOM 3802 N N . LEU A 1 481 ? 10.464 9.502 -12.754 1.00 78.44 481 LEU A N 1
ATOM 3803 C CA . LEU A 1 481 ? 11.084 10.470 -13.660 1.00 78.44 481 LEU A CA 1
ATOM 3804 C C . LEU A 1 481 ? 12.090 11.366 -12.930 1.00 78.44 481 LEU A C 1
ATOM 3806 O O . LEU A 1 481 ? 13.197 11.574 -13.421 1.00 78.44 481 LEU A O 1
ATOM 3810 N N . ASN A 1 482 ? 11.711 11.912 -11.774 1.00 75.38 482 ASN A N 1
ATOM 3811 C CA . ASN A 1 482 ? 12.613 12.775 -11.009 1.00 75.38 482 ASN A CA 1
ATOM 3812 C C . ASN A 1 482 ? 13.806 11.970 -10.491 1.00 75.38 482 ASN A C 1
ATOM 3814 O O . ASN A 1 482 ? 14.942 12.383 -10.690 1.00 75.38 482 ASN A O 1
ATOM 3818 N N . HIS A 1 483 ? 13.546 10.779 -9.944 1.00 72.69 483 HIS A N 1
ATOM 3819 C CA . HIS A 1 483 ? 14.603 9.882 -9.489 1.00 72.69 483 HIS A CA 1
ATOM 3820 C C . HIS A 1 483 ? 15.598 9.553 -10.613 1.00 72.69 483 HIS A C 1
ATOM 3822 O O . HIS A 1 483 ? 16.805 9.661 -10.425 1.00 72.69 483 HIS A O 1
ATOM 3828 N N . HIS A 1 484 ? 15.104 9.248 -11.817 1.00 69.06 484 HIS A N 1
ATOM 3829 C CA . HIS A 1 484 ? 15.951 8.985 -12.980 1.00 69.06 484 HIS A CA 1
ATOM 3830 C C . HIS A 1 484 ? 16.834 10.191 -13.370 1.00 69.06 484 HIS A C 1
ATOM 3832 O O . HIS A 1 484 ? 18.011 10.010 -13.683 1.00 69.06 484 HIS A O 1
ATOM 3838 N N . LYS A 1 485 ? 16.317 11.429 -13.293 1.00 66.06 485 LYS A N 1
ATOM 3839 C CA . LYS A 1 485 ? 17.113 12.649 -13.550 1.00 66.06 485 LYS A CA 1
ATOM 3840 C C . LYS A 1 485 ? 18.263 12.833 -12.560 1.00 66.06 485 LYS A C 1
ATOM 3842 O O . LYS A 1 485 ? 19.288 13.408 -12.928 1.00 66.06 485 LYS A O 1
ATOM 3847 N N . ASP A 1 486 ? 18.089 12.373 -11.327 1.00 60.19 486 ASP A N 1
ATOM 3848 C CA . ASP A 1 486 ? 19.099 12.501 -10.280 1.00 60.19 486 ASP A CA 1
ATOM 3849 C C . ASP A 1 486 ? 20.178 11.415 -10.388 1.00 60.19 486 ASP A C 1
ATOM 3851 O O . ASP A 1 486 ? 21.352 11.705 -10.157 1.00 60.19 486 ASP A O 1
ATOM 3855 N N . VAL A 1 487 ? 19.830 10.204 -10.849 1.00 56.84 487 VAL A N 1
ATOM 3856 C CA . VAL A 1 487 ? 20.805 9.128 -11.128 1.00 56.84 487 VAL A CA 1
ATOM 3857 C C . VAL A 1 487 ? 21.869 9.584 -12.132 1.00 56.84 487 VAL A C 1
ATOM 3859 O O . VAL A 1 487 ? 23.054 9.359 -11.903 1.00 56.84 487 VAL A O 1
ATOM 3862 N N . GLY A 1 488 ? 21.489 10.320 -13.183 1.00 49.16 488 GLY A N 1
ATOM 3863 C CA . GLY A 1 488 ? 22.442 10.868 -14.162 1.00 49.16 488 GLY A CA 1
ATOM 3864 C C . GLY A 1 488 ? 23.449 11.881 -13.588 1.00 49.16 488 GLY A C 1
ATOM 3865 O O . GLY A 1 488 ? 24.450 12.186 -14.232 1.00 49.16 488 GLY A O 1
ATOM 3866 N N . LYS A 1 489 ? 23.217 12.406 -12.376 1.00 46.41 489 LYS A N 1
ATOM 3867 C CA . LYS A 1 489 ? 24.118 13.353 -11.695 1.00 46.41 489 LYS A CA 1
ATOM 3868 C C . LYS A 1 489 ? 25.028 12.684 -10.663 1.00 46.41 489 LYS A C 1
ATOM 3870 O O . LYS A 1 489 ? 26.047 13.265 -10.293 1.00 46.41 489 LYS A O 1
ATOM 3875 N N . ILE A 1 490 ? 24.683 11.487 -10.184 1.00 43.19 490 ILE A N 1
ATOM 3876 C CA . ILE A 1 490 ? 25.339 10.842 -9.043 1.00 43.19 490 ILE A CA 1
ATOM 3877 C C . ILE A 1 490 ? 26.052 9.569 -9.517 1.00 43.19 490 ILE A C 1
ATOM 3879 O O . ILE A 1 490 ? 25.429 8.555 -9.802 1.00 43.19 490 ILE A O 1
ATOM 3883 N N . ARG A 1 491 ? 27.394 9.595 -9.546 1.00 39.53 491 ARG A N 1
ATOM 3884 C CA . ARG A 1 491 ? 28.240 8.458 -9.978 1.00 39.53 491 ARG A CA 1
ATOM 3885 C C . ARG A 1 491 ? 28.103 7.187 -9.123 1.00 39.53 491 ARG A C 1
ATOM 3887 O O . ARG A 1 491 ? 28.516 6.131 -9.585 1.00 39.53 491 ARG A O 1
ATOM 3894 N N . ASN A 1 492 ? 27.550 7.295 -7.914 1.00 37.28 492 ASN A N 1
ATOM 3895 C CA . ASN A 1 492 ? 27.234 6.197 -6.997 1.00 37.28 492 ASN A CA 1
ATOM 3896 C C . ASN A 1 492 ? 25.936 6.549 -6.248 1.00 37.28 492 ASN A C 1
ATOM 3898 O O . ASN A 1 492 ? 26.017 7.243 -5.230 1.00 37.28 492 ASN A O 1
ATOM 3902 N N . PRO A 1 493 ? 24.745 6.171 -6.744 1.00 42.59 493 PRO A N 1
ATOM 3903 C CA . PRO A 1 493 ? 23.523 6.391 -5.984 1.00 42.59 493 PRO A CA 1
ATOM 3904 C C . PRO A 1 493 ? 23.630 5.658 -4.632 1.00 42.59 493 PRO A C 1
ATOM 3906 O O . PRO A 1 493 ? 24.145 4.534 -4.601 1.00 42.59 493 PRO A O 1
ATOM 3909 N N . PRO A 1 494 ? 23.198 6.272 -3.512 1.00 39.00 494 PRO A N 1
ATOM 3910 C CA . PRO A 1 494 ? 23.054 5.550 -2.252 1.00 39.00 494 PRO A CA 1
ATOM 3911 C C . PRO A 1 494 ? 22.130 4.340 -2.451 1.00 39.00 494 PRO A C 1
ATOM 3913 O O . PRO A 1 494 ? 21.344 4.313 -3.403 1.00 39.00 494 PRO A O 1
ATOM 3916 N N . GLY A 1 495 ? 22.274 3.329 -1.585 1.00 48.44 495 GLY A N 1
ATOM 3917 C CA . GLY A 1 495 ? 21.536 2.064 -1.656 1.00 48.44 495 GLY A CA 1
ATOM 3918 C C . GLY A 1 495 ? 20.066 2.279 -2.017 1.00 48.44 495 GLY A C 1
ATOM 3919 O O . GLY A 1 495 ? 19.435 3.207 -1.523 1.00 48.44 495 GLY A O 1
ATOM 3920 N N . SER A 1 496 ? 19.563 1.447 -2.930 1.00 51.81 496 SER A N 1
ATOM 3921 C CA . SER A 1 496 ? 18.330 1.575 -3.725 1.00 51.81 496 SER A CA 1
ATOM 3922 C C . SER A 1 496 ? 17.003 1.618 -2.952 1.00 51.81 496 SER A C 1
ATOM 3924 O O . SER A 1 496 ? 15.972 1.222 -3.490 1.00 51.81 496 SER A O 1
ATOM 3926 N N . ALA A 1 497 ? 17.013 2.000 -1.686 1.00 62.50 497 ALA A N 1
ATOM 3927 C CA . ALA A 1 497 ? 15.878 1.872 -0.810 1.00 62.50 497 ALA A CA 1
ATOM 3928 C C . ALA A 1 497 ? 15.130 3.192 -0.644 1.00 62.50 497 ALA A C 1
ATOM 3930 O O . ALA A 1 497 ? 15.700 4.227 -0.299 1.00 62.50 497 ALA A O 1
ATOM 3931 N N . PHE A 1 498 ? 13.822 3.138 -0.871 1.00 74.44 498 PHE A N 1
ATOM 3932 C CA . PHE A 1 498 ? 12.936 4.267 -0.633 1.00 74.44 498 PHE A CA 1
ATOM 3933 C C . PHE A 1 498 ? 12.373 4.193 0.788 1.00 74.44 498 PHE A C 1
ATOM 3935 O O . PHE A 1 498 ? 11.976 3.125 1.251 1.00 74.44 498 PHE A O 1
ATOM 3942 N N . HIS A 1 499 ? 12.306 5.337 1.475 1.00 81.12 499 HIS A N 1
ATOM 3943 C CA . HIS A 1 499 ? 11.636 5.428 2.777 1.00 81.12 499 HIS A CA 1
ATOM 3944 C C . HIS A 1 499 ? 10.104 5.411 2.643 1.00 81.12 499 HIS A C 1
ATOM 3946 O O . HIS A 1 499 ? 9.410 4.895 3.521 1.00 81.12 499 HIS A O 1
ATOM 3952 N N . SER A 1 500 ? 9.570 5.957 1.547 1.00 89.38 500 SER A N 1
ATOM 3953 C CA . SER A 1 500 ? 8.149 5.851 1.199 1.00 89.38 500 SER A CA 1
ATOM 3954 C C . SER A 1 500 ? 7.837 4.455 0.674 1.00 89.38 500 SER A C 1
ATOM 3956 O O . SER A 1 500 ? 8.619 3.889 -0.097 1.00 89.38 500 SER A O 1
ATOM 3958 N N . CYS A 1 501 ? 6.687 3.912 1.061 1.00 92.44 501 CYS A N 1
ATOM 3959 C CA . CYS A 1 501 ? 6.251 2.597 0.613 1.00 92.44 501 CYS A CA 1
ATOM 3960 C C . CYS A 1 501 ? 4.733 2.511 0.438 1.00 92.44 501 CYS A C 1
ATOM 3962 O O . CYS A 1 501 ? 3.971 3.325 0.963 1.00 92.44 501 CYS A O 1
ATOM 3964 N N . GLY A 1 502 ? 4.290 1.509 -0.313 1.00 95.19 502 GLY A N 1
ATOM 3965 C CA . GLY A 1 502 ? 2.875 1.211 -0.487 1.00 95.19 502 GLY A CA 1
ATOM 3966 C C . GLY A 1 502 ? 2.625 -0.209 -0.978 1.00 95.19 502 GLY A C 1
ATOM 3967 O O . GLY A 1 502 ? 3.556 -0.933 -1.329 1.00 95.19 502 GLY A O 1
ATOM 3968 N N . THR A 1 503 ? 1.353 -0.585 -1.032 1.00 97.31 503 THR A N 1
ATOM 3969 C CA . THR A 1 503 ? 0.892 -1.897 -1.505 1.00 97.31 503 THR A CA 1
ATOM 3970 C C . THR A 1 503 ? -0.045 -1.702 -2.692 1.00 97.31 503 THR A C 1
ATOM 3972 O O . THR A 1 503 ? -0.991 -0.916 -2.618 1.00 97.31 503 THR A O 1
ATOM 3975 N N . TRP A 1 504 ? 0.207 -2.426 -3.782 1.00 97.56 504 TRP A N 1
ATOM 3976 C CA . TRP A 1 504 ? -0.573 -2.406 -5.025 1.00 97.56 504 TRP A CA 1
ATOM 3977 C C . TRP A 1 504 ? -1.007 -3.839 -5.335 1.00 97.56 504 TRP A C 1
ATOM 3979 O O . TRP A 1 504 ? -0.156 -4.704 -5.532 1.00 97.56 504 TRP A O 1
ATOM 3989 N N . ILE A 1 505 ? -2.312 -4.106 -5.305 1.00 96.69 505 ILE A N 1
ATOM 3990 C CA . ILE A 1 505 ? -2.876 -5.462 -5.325 1.00 96.69 505 ILE A CA 1
ATOM 3991 C C . ILE A 1 505 ? -2.524 -6.185 -6.629 1.00 96.69 505 ILE A C 1
ATOM 3993 O O . ILE A 1 505 ? -1.973 -7.280 -6.590 1.00 96.69 505 ILE A O 1
ATOM 3997 N N . GLN A 1 506 ? -2.801 -5.578 -7.784 1.00 96.69 506 GLN A N 1
ATOM 3998 C CA . GLN A 1 506 ? -2.590 -6.218 -9.087 1.00 96.69 506 GLN A CA 1
ATOM 3999 C C . GLN A 1 506 ? -1.104 -6.379 -9.396 1.00 96.69 506 GLN A C 1
ATOM 4001 O O . GLN A 1 506 ? -0.665 -7.450 -9.813 1.00 96.69 506 GLN A O 1
ATOM 4006 N N . ALA A 1 507 ? -0.302 -5.349 -9.127 1.00 96.81 507 ALA A N 1
ATOM 4007 C CA . ALA A 1 507 ? 1.142 -5.413 -9.310 1.00 96.81 507 ALA A CA 1
ATOM 4008 C C . ALA A 1 507 ? 1.831 -6.464 -8.419 1.00 96.81 507 ALA A C 1
ATOM 4010 O O . ALA A 1 507 ? 2.891 -6.966 -8.795 1.00 96.81 507 ALA A O 1
ATOM 4011 N N . SER A 1 508 ? 1.239 -6.827 -7.275 1.00 96.50 508 SER A N 1
ATOM 4012 C CA . SER A 1 508 ? 1.770 -7.863 -6.373 1.00 96.50 508 SER A CA 1
ATOM 4013 C C . SER A 1 508 ? 1.725 -9.276 -6.969 1.00 96.50 508 SER A C 1
ATOM 4015 O O . SER A 1 508 ? 2.454 -10.150 -6.513 1.00 96.50 508 SER A O 1
ATOM 4017 N N . TYR A 1 509 ? 0.924 -9.503 -8.017 1.00 96.62 509 TYR A N 1
ATOM 4018 C CA . TYR A 1 509 ? 0.892 -10.773 -8.754 1.00 96.62 509 TYR A CA 1
ATOM 4019 C C . TYR A 1 509 ? 1.998 -10.911 -9.810 1.00 96.62 509 TYR A C 1
ATOM 4021 O O . TYR A 1 509 ? 2.143 -11.972 -10.413 1.00 96.62 509 TYR A O 1
ATOM 4029 N N . ILE A 1 510 ? 2.762 -9.853 -10.093 1.00 96.44 510 ILE A N 1
ATOM 4030 C CA . ILE A 1 510 ? 3.845 -9.914 -11.079 1.00 96.44 510 ILE A CA 1
ATOM 4031 C C . ILE A 1 510 ? 5.056 -10.569 -10.418 1.00 96.44 510 ILE A C 1
ATOM 4033 O O . ILE A 1 510 ? 5.582 -10.057 -9.436 1.00 96.44 510 ILE A O 1
ATOM 4037 N N . ASN A 1 511 ? 5.543 -11.673 -10.976 1.00 94.31 511 ASN A N 1
ATOM 4038 C CA . ASN A 1 511 ? 6.648 -12.419 -10.385 1.00 94.31 511 ASN A CA 1
ATOM 4039 C C . ASN A 1 511 ? 8.024 -11.819 -10.707 1.00 94.31 511 ASN A C 1
ATOM 4041 O O . ASN A 1 511 ? 8.212 -11.024 -11.634 1.00 94.31 511 ASN A O 1
ATOM 4045 N N . HIS A 1 512 ? 9.042 -12.255 -9.964 1.00 91.94 512 HIS A N 1
ATOM 4046 C CA . HIS A 1 512 ? 10.424 -11.908 -10.271 1.00 91.94 512 HIS A CA 1
ATOM 4047 C C . HIS A 1 512 ? 10.965 -12.688 -11.480 1.00 91.94 512 HIS A C 1
ATOM 4049 O O . HIS A 1 512 ? 10.829 -13.915 -11.581 1.00 91.94 512 HIS A O 1
ATOM 4055 N N . SER A 1 513 ? 11.708 -11.979 -12.327 1.00 90.56 513 SER A N 1
ATOM 4056 C CA . SER A 1 513 ? 12.719 -12.543 -13.225 1.00 90.56 513 SER A CA 1
ATOM 4057 C C . SER A 1 513 ? 13.848 -11.534 -13.398 1.00 90.56 513 SER A C 1
ATOM 4059 O O . SER A 1 513 ? 13.569 -10.349 -13.585 1.00 90.56 513 SER A O 1
ATOM 4061 N N . CYS A 1 514 ? 15.113 -11.973 -13.381 1.00 86.56 514 CYS A N 1
ATOM 4062 C CA . CYS A 1 514 ? 16.231 -11.066 -13.665 1.00 86.56 514 CYS A CA 1
ATOM 4063 C C . CYS A 1 514 ? 16.178 -10.572 -15.120 1.00 86.56 514 CYS A C 1
ATOM 4065 O O . CYS A 1 514 ? 16.531 -9.427 -15.392 1.00 86.56 514 CYS A O 1
ATOM 4067 N N . THR A 1 515 ? 15.650 -11.389 -16.037 1.00 86.81 515 THR A N 1
ATOM 4068 C CA . THR A 1 515 ? 15.282 -10.990 -17.402 1.00 86.81 515 THR A CA 1
ATOM 4069 C C . THR A 1 515 ? 13.812 -10.567 -17.433 1.00 86.81 515 THR A C 1
ATOM 4071 O O . THR A 1 515 ? 12.945 -11.322 -17.878 1.00 86.81 515 THR A O 1
ATOM 4074 N N . SER A 1 516 ? 13.515 -9.388 -16.881 1.00 89.50 516 SER A N 1
ATOM 4075 C CA . SER A 1 516 ? 12.157 -8.833 -16.857 1.00 89.50 516 SER A CA 1
ATOM 4076 C C . SER A 1 516 ? 11.615 -8.609 -18.268 1.00 89.50 516 SER A C 1
ATOM 4078 O O . SER A 1 516 ? 12.388 -8.371 -19.192 1.00 89.50 516 SER A O 1
ATOM 4080 N N . ASN A 1 517 ? 10.293 -8.624 -18.421 1.00 92.25 517 ASN A N 1
ATOM 4081 C CA . ASN A 1 517 ? 9.597 -8.321 -19.678 1.00 92.25 517 ASN A CA 1
ATOM 4082 C C . ASN A 1 517 ? 8.564 -7.183 -19.532 1.00 92.25 517 ASN A C 1
ATOM 4084 O O . ASN A 1 517 ? 8.001 -6.714 -20.524 1.00 92.25 517 ASN A O 1
ATOM 4088 N N . VAL A 1 518 ? 8.412 -6.654 -18.312 1.00 92.56 518 VAL A N 1
ATOM 4089 C CA . VAL A 1 518 ? 7.711 -5.402 -18.015 1.00 92.56 518 VAL A CA 1
ATOM 4090 C C . VAL A 1 518 ? 8.557 -4.503 -17.109 1.00 92.56 518 VAL A C 1
ATOM 4092 O O . VAL A 1 518 ? 9.478 -4.958 -16.426 1.00 92.56 518 VAL A O 1
ATOM 4095 N N . ARG A 1 519 ? 8.245 -3.205 -17.080 1.00 87.25 519 ARG A N 1
ATOM 4096 C CA . ARG A 1 519 ? 8.892 -2.214 -16.203 1.00 87.25 519 ARG A CA 1
ATOM 4097 C C . ARG A 1 519 ? 7.838 -1.482 -15.383 1.00 87.25 519 ARG A C 1
ATOM 4099 O O . ARG A 1 519 ? 6.832 -1.047 -15.941 1.00 87.25 519 ARG A O 1
ATOM 4106 N N . ARG A 1 520 ? 8.098 -1.321 -14.080 1.00 90.56 520 ARG A N 1
ATOM 4107 C CA . ARG A 1 520 ? 7.301 -0.467 -13.185 1.00 90.56 520 ARG A CA 1
ATOM 4108 C C . ARG A 1 520 ? 7.887 0.938 -13.065 1.00 90.56 520 ARG A C 1
ATOM 4110 O O . ARG A 1 520 ? 9.106 1.102 -13.082 1.00 90.56 520 ARG A O 1
ATOM 4117 N N . SER A 1 521 ? 7.017 1.918 -12.869 1.00 89.38 521 SER A N 1
ATOM 4118 C CA . SER A 1 521 ? 7.342 3.297 -12.494 1.00 89.38 521 SER A CA 1
ATOM 4119 C C . SER A 1 521 ? 6.266 3.875 -11.579 1.00 89.38 521 SER A C 1
ATOM 4121 O O . SER A 1 521 ? 5.184 3.305 -11.463 1.00 89.38 521 SER A O 1
ATOM 4123 N N . PHE A 1 522 ? 6.570 4.995 -10.926 1.00 91.81 522 PHE A N 1
ATOM 4124 C CA . PHE A 1 522 ? 5.699 5.632 -9.943 1.00 91.81 522 PHE A CA 1
ATOM 4125 C C . PHE A 1 522 ? 5.473 7.110 -10.252 1.00 91.81 522 PHE A C 1
ATOM 4127 O O . PHE A 1 522 ? 6.400 7.819 -10.668 1.00 91.81 522 PHE A O 1
ATOM 4134 N N . ILE A 1 523 ? 4.246 7.567 -9.998 1.00 92.56 523 ILE A N 1
ATOM 4135 C CA . ILE A 1 523 ? 3.859 8.980 -9.931 1.00 92.56 523 ILE A CA 1
ATOM 4136 C C . ILE A 1 523 ? 2.955 9.141 -8.708 1.00 92.56 523 ILE A C 1
ATOM 4138 O O . ILE A 1 523 ? 1.796 8.733 -8.742 1.00 92.56 523 ILE A O 1
ATOM 4142 N N . GLY A 1 524 ? 3.487 9.701 -7.622 1.00 92.62 524 GLY A N 1
ATOM 4143 C CA . GLY A 1 524 ? 2.791 9.698 -6.337 1.00 92.62 524 GLY A CA 1
ATOM 4144 C C . GLY A 1 524 ? 2.444 8.270 -5.914 1.00 92.62 524 GLY A C 1
ATOM 4145 O O . GLY A 1 524 ? 3.314 7.403 -5.897 1.00 92.62 524 GLY A O 1
ATOM 4146 N N . ASP A 1 525 ? 1.168 8.015 -5.638 1.00 95.88 525 ASP A N 1
ATOM 4147 C CA . ASP A 1 525 ? 0.659 6.687 -5.287 1.00 95.88 525 ASP A CA 1
ATOM 4148 C C . ASP A 1 525 ? 0.067 5.880 -6.462 1.00 95.88 525 ASP A C 1
ATOM 4150 O O . ASP A 1 525 ? -0.616 4.869 -6.261 1.00 95.88 525 ASP A O 1
ATOM 4154 N N . MET A 1 526 ? 0.362 6.289 -7.698 1.00 97.12 526 MET A N 1
ATOM 4155 C CA . MET A 1 526 ? 0.062 5.522 -8.908 1.00 97.12 526 MET A CA 1
ATOM 4156 C C . MET A 1 526 ? 1.284 4.698 -9.333 1.00 97.12 526 MET A C 1
ATOM 4158 O O . MET A 1 526 ? 2.356 5.261 -9.573 1.00 97.12 526 MET A O 1
ATOM 4162 N N . MET A 1 527 ? 1.118 3.380 -9.485 1.00 96.25 527 MET A N 1
ATOM 4163 C CA . MET A 1 527 ? 2.110 2.495 -10.101 1.00 96.25 527 MET A CA 1
ATOM 4164 C C . MET A 1 527 ? 1.741 2.242 -11.561 1.00 96.25 527 MET A C 1
ATOM 4166 O O . MET A 1 527 ? 0.630 1.834 -11.880 1.00 96.25 527 MET A O 1
ATOM 4170 N N . ILE A 1 528 ? 2.691 2.455 -12.461 1.00 95.56 528 ILE A N 1
ATOM 4171 C CA . ILE A 1 528 ? 2.517 2.266 -13.899 1.00 95.56 528 ILE A CA 1
ATOM 4172 C C . ILE A 1 528 ? 3.389 1.101 -14.342 1.00 95.56 528 ILE A C 1
ATOM 4174 O O . ILE A 1 528 ? 4.606 1.142 -14.152 1.00 95.56 528 ILE A O 1
ATOM 4178 N N . VAL A 1 529 ? 2.781 0.095 -14.966 1.00 95.12 529 VAL A N 1
ATOM 4179 C CA . VAL A 1 529 ? 3.471 -1.063 -15.540 1.00 95.12 529 VAL A CA 1
ATOM 4180 C C . VAL A 1 529 ? 3.267 -1.084 -17.048 1.00 95.12 529 VAL A C 1
ATOM 4182 O O . VAL A 1 529 ? 2.137 -1.046 -17.542 1.00 95.12 529 VAL A O 1
ATOM 4185 N N . ARG A 1 530 ? 4.376 -1.154 -17.785 1.00 92.00 530 ARG A N 1
ATOM 4186 C CA . ARG A 1 530 ? 4.396 -1.209 -19.252 1.00 92.00 530 ARG A CA 1
ATOM 4187 C C . ARG A 1 530 ? 5.178 -2.417 -19.741 1.00 92.00 530 ARG A C 1
ATOM 4189 O O . ARG A 1 530 ? 6.178 -2.790 -19.119 1.00 92.00 530 ARG A O 1
ATOM 4196 N N . ALA A 1 531 ? 4.742 -2.990 -20.861 1.00 91.56 531 ALA A N 1
ATOM 4197 C CA . ALA A 1 531 ? 5.518 -3.992 -21.585 1.00 91.56 531 ALA A CA 1
ATOM 4198 C C . ALA A 1 531 ? 6.868 -3.399 -22.004 1.00 91.56 531 ALA A C 1
ATOM 4200 O O . ALA A 1 531 ? 6.959 -2.213 -22.302 1.00 91.56 531 ALA A O 1
ATOM 4201 N N . ILE A 1 532 ? 7.935 -4.187 -22.036 1.00 86.62 532 ILE A N 1
ATOM 4202 C CA . ILE A 1 532 ? 9.222 -3.694 -22.555 1.00 86.62 532 ILE A CA 1
ATOM 4203 C C . ILE A 1 532 ? 9.677 -4.366 -23.844 1.00 86.62 532 ILE A C 1
ATOM 4205 O O . ILE A 1 532 ? 10.616 -3.917 -24.497 1.00 86.62 532 ILE A O 1
ATOM 4209 N N . CYS A 1 533 ? 8.979 -5.419 -24.225 1.00 85.62 533 CYS A N 1
ATOM 4210 C CA . CYS A 1 533 ? 9.107 -6.115 -25.484 1.00 85.62 533 CYS A CA 1
ATOM 4211 C C . CYS A 1 533 ? 7.703 -6.498 -25.960 1.00 85.62 533 CYS A C 1
ATOM 4213 O O . CYS A 1 533 ? 6.726 -6.333 -25.228 1.00 85.62 533 CYS A O 1
ATOM 4215 N N . ASP A 1 534 ? 7.611 -6.990 -27.190 1.00 88.56 534 ASP A N 1
ATOM 4216 C CA . ASP A 1 534 ? 6.387 -7.618 -27.672 1.00 88.56 534 ASP A CA 1
ATOM 4217 C C . ASP A 1 534 ? 6.140 -8.902 -26.866 1.00 88.56 534 ASP A C 1
ATOM 4219 O O . ASP A 1 534 ? 7.062 -9.703 -26.676 1.00 88.56 534 ASP A O 1
ATOM 4223 N N . LEU A 1 535 ? 4.913 -9.075 -26.375 1.00 93.44 535 LEU A N 1
ATOM 4224 C CA . LEU A 1 535 ? 4.493 -10.237 -25.595 1.00 93.44 535 LEU A CA 1
ATOM 4225 C C . LEU A 1 535 ? 3.346 -10.924 -26.323 1.00 93.44 535 LEU A C 1
ATOM 4227 O O . LEU A 1 535 ? 2.365 -10.277 -26.691 1.00 93.44 535 LEU A O 1
ATOM 4231 N N . GLU A 1 536 ? 3.465 -12.233 -26.494 1.00 97.25 536 GLU A N 1
ATOM 4232 C CA . GLU A 1 536 ? 2.400 -13.058 -27.058 1.00 97.25 536 GLU A CA 1
ATOM 4233 C C . GLU A 1 536 ? 1.335 -13.359 -26.000 1.00 97.25 536 GLU A C 1
ATOM 4235 O O . GLU A 1 536 ? 1.604 -13.308 -24.796 1.00 97.25 536 GLU A O 1
ATOM 4240 N N . GLU A 1 537 ? 0.131 -13.710 -26.443 1.00 97.56 537 GLU A N 1
ATOM 4241 C CA . GLU A 1 537 ? -0.939 -14.182 -25.560 1.00 97.56 537 GLU A CA 1
ATOM 4242 C C . GLU A 1 537 ? -0.468 -15.339 -24.662 1.00 97.56 537 GLU A C 1
ATOM 4244 O O . GLU A 1 537 ? 0.259 -16.233 -25.092 1.00 97.56 537 GLU A O 1
ATOM 4249 N N . GLY A 1 538 ? -0.864 -15.310 -23.389 1.00 97.06 538 GLY A N 1
ATOM 4250 C CA . GLY A 1 538 ? -0.471 -16.306 -22.396 1.00 97.06 538 GLY A CA 1
ATOM 4251 C C . GLY A 1 538 ? 0.940 -16.125 -21.831 1.00 97.06 538 GLY A C 1
ATOM 4252 O O . GLY A 1 538 ? 1.384 -16.973 -21.060 1.00 97.06 538 GLY A O 1
ATOM 4253 N N . THR A 1 539 ? 1.651 -15.041 -22.163 1.00 96.94 539 THR A N 1
ATOM 4254 C CA . THR A 1 539 ? 2.968 -14.746 -21.574 1.00 96.94 539 THR A CA 1
ATOM 4255 C C . THR A 1 539 ? 2.828 -14.238 -20.132 1.00 96.94 539 THR A C 1
ATOM 4257 O O . THR A 1 539 ? 2.073 -13.302 -19.868 1.00 96.94 539 THR A O 1
ATOM 4260 N N . GLU A 1 540 ? 3.583 -14.823 -19.197 1.00 97.12 540 GLU A N 1
ATOM 4261 C CA . GLU A 1 540 ? 3.681 -14.338 -17.811 1.00 97.12 540 GLU A CA 1
ATOM 4262 C C . GLU A 1 540 ? 4.470 -13.024 -17.743 1.00 97.12 540 GLU A C 1
ATOM 4264 O O . GLU A 1 540 ? 5.484 -12.852 -18.424 1.00 97.12 540 GLU A O 1
ATOM 4269 N N . LEU A 1 541 ? 4.027 -12.097 -16.899 1.00 96.81 541 LEU A N 1
ATOM 4270 C CA . LEU A 1 541 ? 4.695 -10.831 -16.647 1.00 96.81 541 LEU A CA 1
ATOM 4271 C C . LEU A 1 541 ? 5.731 -10.961 -15.532 1.00 96.81 541 LEU A C 1
ATOM 4273 O O . LEU A 1 541 ? 5.462 -11.495 -14.456 1.00 96.81 541 LEU A O 1
ATOM 4277 N N . PHE A 1 542 ? 6.899 -10.369 -15.766 1.00 94.25 542 PHE A N 1
ATOM 4278 C CA . PHE A 1 542 ? 7.997 -10.343 -14.817 1.00 94.25 542 PHE A CA 1
ATOM 4279 C C . PHE A 1 542 ? 8.662 -8.977 -14.724 1.00 94.25 542 PHE A C 1
ATOM 4281 O O . PHE A 1 542 ? 9.010 -8.356 -15.733 1.00 94.25 542 PHE A O 1
ATOM 4288 N N . PHE A 1 543 ? 8.970 -8.577 -13.495 1.00 91.50 543 PHE A N 1
ATOM 4289 C CA . PHE A 1 543 ? 9.810 -7.422 -13.184 1.00 91.50 543 PHE A CA 1
ATOM 4290 C C . PHE A 1 543 ? 10.767 -7.697 -12.025 1.00 91.50 543 PHE A C 1
ATOM 4292 O O . PHE A 1 543 ? 10.737 -8.740 -11.379 1.00 91.50 543 PHE A O 1
ATOM 4299 N N . TRP A 1 544 ? 11.658 -6.753 -11.752 1.00 86.25 544 TRP A N 1
ATOM 4300 C CA . TRP A 1 544 ? 12.675 -6.913 -10.722 1.00 86.25 544 TRP A CA 1
ATOM 4301 C C . TRP A 1 544 ? 12.125 -6.671 -9.320 1.00 86.25 544 TRP A C 1
ATOM 4303 O O . TRP A 1 544 ? 11.768 -5.549 -8.969 1.00 86.25 544 TRP A O 1
ATOM 4313 N N . TYR A 1 545 ? 12.127 -7.693 -8.468 1.00 86.00 545 TYR A N 1
ATOM 4314 C CA . TYR A 1 545 ? 11.976 -7.475 -7.016 1.00 86.00 545 TYR A CA 1
ATOM 4315 C C . TYR A 1 545 ? 13.166 -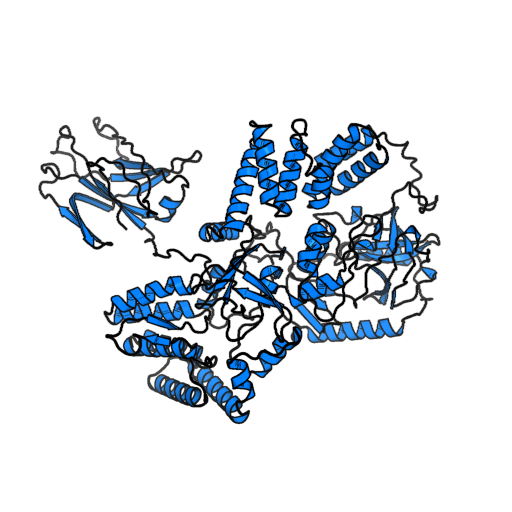6.714 -6.437 1.00 86.00 545 TYR A C 1
ATOM 4317 O O . TYR A 1 545 ? 12.970 -5.882 -5.560 1.00 86.00 545 TYR A O 1
ATOM 4325 N N . HIS A 1 546 ? 14.360 -6.998 -6.952 1.00 75.69 546 HIS A N 1
ATOM 4326 C CA . HIS A 1 546 ? 15.590 -6.256 -6.718 1.00 75.69 546 HIS A CA 1
ATOM 4327 C C . HIS A 1 546 ? 16.307 -6.110 -8.053 1.00 75.69 546 HIS A C 1
ATOM 4329 O O . HIS A 1 546 ? 16.297 -7.046 -8.859 1.00 75.69 546 HIS A O 1
ATOM 4335 N N . CYS A 1 547 ? 16.897 -4.939 -8.289 1.00 71.88 547 CYS A N 1
ATOM 4336 C CA . CYS A 1 547 ? 17.726 -4.709 -9.464 1.00 71.88 547 CYS A CA 1
ATOM 4337 C C . CYS A 1 547 ? 18.863 -5.749 -9.494 1.00 71.88 547 CYS A C 1
ATOM 4339 O O . CYS A 1 547 ? 19.524 -5.929 -8.468 1.00 71.88 547 CYS A O 1
ATOM 4341 N N . PRO A 1 548 ? 19.098 -6.442 -10.622 1.00 66.94 548 PRO A N 1
ATOM 4342 C CA . PRO A 1 548 ? 20.253 -7.319 -10.769 1.00 66.94 548 PRO A CA 1
ATOM 4343 C C . PRO A 1 548 ? 21.550 -6.520 -10.552 1.00 66.94 548 PRO A C 1
ATOM 4345 O O . PRO A 1 548 ? 21.893 -5.644 -11.346 1.00 66.94 548 PRO A O 1
ATOM 4348 N N . GLU A 1 549 ? 22.240 -6.765 -9.437 1.00 61.38 549 GLU A N 1
ATOM 4349 C CA . GLU A 1 549 ? 23.425 -5.997 -9.044 1.00 61.38 549 GLU A CA 1
ATOM 4350 C C . GLU A 1 549 ? 24.678 -6.354 -9.851 1.00 61.38 549 GLU A C 1
ATOM 4352 O O . GLU A 1 549 ? 24.805 -7.423 -10.450 1.00 61.38 549 GLU A O 1
ATOM 4357 N N . LYS A 1 550 ? 25.651 -5.436 -9.807 1.00 55.31 550 LYS A N 1
ATOM 4358 C CA . LYS A 1 550 ? 27.000 -5.569 -10.370 1.00 55.31 550 LYS A CA 1
ATOM 4359 C C . LYS A 1 550 ? 27.851 -6.518 -9.508 1.00 55.31 550 LYS A C 1
ATOM 4361 O O . LYS A 1 550 ? 28.804 -6.083 -8.866 1.00 55.31 550 LYS A O 1
ATOM 4366 N N . GLY A 1 551 ? 27.490 -7.795 -9.406 1.00 51.28 551 GLY A N 1
ATOM 4367 C CA . GLY A 1 551 ? 28.173 -8.684 -8.466 1.00 51.28 551 GLY A CA 1
ATOM 4368 C C . GLY A 1 551 ? 27.679 -10.123 -8.412 1.00 51.28 551 GLY A C 1
ATOM 4369 O O . GLY A 1 551 ? 26.879 -10.565 -9.227 1.00 51.28 551 GLY A O 1
ATOM 4370 N N . ASN A 1 552 ? 28.246 -10.860 -7.458 1.00 50.66 552 ASN A N 1
ATOM 4371 C CA . ASN A 1 552 ? 28.215 -12.315 -7.355 1.00 50.66 552 ASN A CA 1
ATOM 4372 C C . ASN A 1 552 ? 26.781 -12.881 -7.297 1.00 50.66 552 ASN A C 1
ATOM 4374 O O . ASN A 1 552 ? 25.938 -12.399 -6.541 1.00 50.66 552 ASN A O 1
ATOM 4378 N N . SER A 1 553 ? 26.516 -13.962 -8.033 1.00 53.78 553 SER A N 1
ATOM 4379 C CA . SER A 1 553 ? 25.193 -14.607 -8.133 1.00 53.78 553 SER A CA 1
ATOM 4380 C C . SER A 1 553 ? 24.628 -15.076 -6.781 1.00 53.78 553 SER A C 1
ATOM 4382 O O . SER A 1 553 ? 23.410 -15.163 -6.600 1.00 53.78 553 SER A O 1
ATOM 4384 N N . ASN A 1 554 ? 25.501 -15.313 -5.796 1.00 55.84 554 ASN A N 1
ATOM 4385 C CA . ASN A 1 554 ? 25.122 -15.643 -4.421 1.00 55.84 554 ASN A CA 1
ATOM 4386 C C . ASN A 1 554 ? 24.355 -14.521 -3.705 1.00 55.84 554 ASN A C 1
ATOM 4388 O O . ASN A 1 554 ? 23.478 -14.829 -2.899 1.00 55.84 554 ASN A O 1
ATOM 4392 N N . ASP A 1 555 ? 24.620 -13.250 -4.011 1.00 59.94 555 ASP A N 1
ATOM 4393 C CA . ASP A 1 555 ? 23.935 -12.129 -3.356 1.00 59.94 555 ASP A CA 1
ATOM 4394 C C . ASP A 1 555 ? 22.483 -12.027 -3.833 1.00 59.94 555 ASP A C 1
ATOM 4396 O O . ASP A 1 555 ? 21.569 -11.872 -3.024 1.00 59.94 555 ASP A O 1
ATOM 4400 N N . THR A 1 556 ? 22.243 -12.239 -5.131 1.00 59.75 556 THR A N 1
ATOM 4401 C CA . THR A 1 556 ? 20.885 -12.294 -5.698 1.00 59.75 556 THR A CA 1
ATOM 4402 C C . THR A 1 556 ? 20.099 -13.488 -5.148 1.00 59.75 556 THR A C 1
ATOM 4404 O O . THR A 1 556 ? 18.947 -13.330 -4.744 1.00 59.75 556 THR A O 1
ATOM 4407 N N . LYS A 1 557 ? 20.727 -14.673 -5.047 1.00 64.00 557 LYS A N 1
ATOM 4408 C CA . LYS A 1 557 ? 20.103 -15.853 -4.418 1.00 64.00 557 LYS A CA 1
ATOM 4409 C C . LYS A 1 557 ? 19.731 -15.586 -2.961 1.00 64.00 557 LYS A C 1
ATOM 4411 O O . LYS A 1 557 ? 18.633 -15.932 -2.543 1.00 64.00 557 LYS A O 1
ATOM 4416 N N . ASN A 1 558 ? 20.614 -14.952 -2.190 1.00 66.31 558 ASN A N 1
ATOM 4417 C CA . ASN A 1 558 ? 20.350 -14.645 -0.786 1.00 66.31 558 ASN A CA 1
ATOM 4418 C C . ASN A 1 558 ? 19.234 -13.608 -0.605 1.00 66.31 558 ASN A C 1
ATOM 4420 O O . ASN A 1 558 ? 18.435 -13.759 0.314 1.00 66.31 558 ASN A O 1
ATOM 4424 N N . LYS A 1 559 ? 19.132 -12.613 -1.495 1.00 71.44 559 LYS A N 1
ATOM 4425 C CA . LYS A 1 559 ? 18.073 -11.590 -1.453 1.00 71.44 559 LYS A CA 1
ATOM 4426 C C . LYS A 1 559 ? 16.683 -12.152 -1.763 1.00 71.44 559 LYS A C 1
ATOM 4428 O O . LYS A 1 559 ? 15.708 -11.711 -1.171 1.00 71.44 559 LYS A O 1
ATOM 4433 N N . LEU A 1 560 ? 16.576 -13.142 -2.654 1.00 80.25 560 LEU A N 1
ATOM 4434 C CA . LEU A 1 560 ? 15.283 -13.738 -3.026 1.00 80.25 560 LEU A CA 1
ATOM 4435 C C . LEU A 1 560 ? 14.783 -14.815 -2.050 1.00 80.25 560 LEU A C 1
ATOM 4437 O O . LEU A 1 560 ? 13.587 -15.104 -2.053 1.00 80.25 560 LEU A O 1
ATOM 4441 N N . LYS A 1 561 ? 15.646 -15.352 -1.170 1.00 78.00 561 LYS A N 1
ATOM 4442 C CA . LYS A 1 561 ? 15.263 -16.351 -0.148 1.00 78.00 561 LYS A CA 1
ATOM 4443 C C . LYS A 1 561 ? 14.073 -15.919 0.701 1.00 78.00 561 LYS A C 1
ATOM 4445 O O . LYS A 1 561 ? 13.286 -16.770 1.095 1.00 78.00 561 LYS A O 1
ATOM 4450 N N . TYR A 1 562 ? 13.933 -14.618 0.948 1.00 79.06 562 TYR A N 1
ATOM 4451 C CA . TYR A 1 562 ? 12.829 -14.061 1.724 1.00 79.06 562 TYR A CA 1
ATOM 4452 C C . TYR A 1 562 ? 11.440 -14.396 1.145 1.00 79.06 562 TYR A C 1
ATOM 4454 O O . TYR A 1 562 ? 10.489 -14.551 1.899 1.00 79.06 562 TYR A O 1
ATOM 4462 N N . TRP A 1 563 ? 11.330 -14.581 -0.176 1.00 85.19 563 TRP A N 1
ATOM 4463 C CA . TRP A 1 563 ? 10.080 -14.958 -0.848 1.00 85.19 563 TRP A CA 1
ATOM 4464 C C . TRP A 1 563 ? 9.900 -16.472 -1.029 1.00 85.19 563 TRP A C 1
ATOM 4466 O O . TRP A 1 563 ? 8.852 -16.895 -1.509 1.00 85.19 563 TRP A O 1
ATOM 4476 N N . GLY A 1 564 ? 10.891 -17.289 -0.658 1.00 83.06 564 GLY A N 1
ATOM 4477 C CA . GLY A 1 564 ? 10.779 -18.750 -0.690 1.00 83.06 564 GLY A CA 1
ATOM 4478 C C . GLY A 1 564 ? 10.893 -19.403 -2.07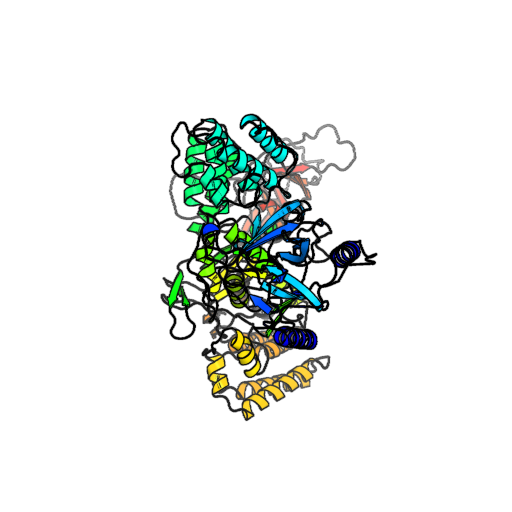4 1.00 83.06 564 GLY A C 1
ATOM 4479 O O . GLY A 1 564 ? 10.483 -20.548 -2.222 1.00 83.06 564 GLY A O 1
ATOM 4480 N N . PHE A 1 565 ? 11.455 -18.725 -3.085 1.00 85.56 565 PHE A N 1
ATOM 4481 C CA . PHE A 1 565 ? 11.664 -19.306 -4.423 1.00 85.56 565 PHE A CA 1
ATOM 4482 C C . PHE A 1 565 ? 13.089 -19.077 -4.956 1.00 85.56 565 PHE A C 1
ATOM 4484 O O . PHE A 1 565 ? 13.794 -18.156 -4.538 1.00 85.56 565 PHE A O 1
ATOM 4491 N N . GLU A 1 566 ? 13.503 -19.891 -5.933 1.00 85.38 566 GLU A N 1
ATOM 4492 C CA . GLU A 1 566 ? 14.726 -19.674 -6.713 1.00 85.38 566 GLU A CA 1
ATOM 4493 C C . GLU A 1 566 ? 14.407 -19.162 -8.123 1.00 85.38 566 GLU A C 1
ATOM 4495 O O . GLU A 1 566 ? 13.516 -19.664 -8.805 1.00 85.38 566 GLU A O 1
ATOM 4500 N N . CYS A 1 567 ? 15.154 -18.163 -8.598 1.00 86.69 567 CYS A N 1
ATOM 4501 C CA . CYS A 1 567 ? 14.998 -17.664 -9.962 1.00 86.69 567 CYS A CA 1
ATOM 4502 C C . CYS A 1 567 ? 15.645 -18.623 -10.979 1.00 86.69 567 CYS A C 1
ATOM 4504 O O . CYS A 1 567 ? 16.820 -18.973 -10.856 1.00 86.69 567 CYS A O 1
ATOM 4506 N N . GLU A 1 568 ? 14.889 -18.995 -12.014 1.00 88.75 568 GLU A N 1
ATOM 4507 C CA . GLU A 1 568 ? 15.302 -19.923 -13.085 1.00 88.75 568 GLU A CA 1
ATOM 4508 C C . GLU A 1 568 ? 15.501 -19.225 -14.444 1.00 88.75 568 GLU A C 1
ATOM 4510 O O . GLU A 1 568 ? 15.606 -19.871 -15.485 1.00 88.75 568 GLU A O 1
ATOM 4515 N N . CYS A 1 569 ? 15.560 -17.888 -14.463 1.00 89.25 569 CYS A N 1
ATOM 4516 C CA . CYS A 1 569 ? 15.780 -17.130 -15.699 1.00 89.25 569 CYS A CA 1
ATOM 4517 C C . CYS A 1 569 ? 17.131 -17.470 -16.361 1.00 89.25 569 CYS A C 1
ATOM 4519 O O . CYS A 1 569 ? 18.012 -18.059 -15.731 1.00 89.25 569 CYS A O 1
ATOM 4521 N N . SER A 1 570 ? 17.331 -17.053 -17.618 1.00 90.50 570 SER A N 1
ATOM 4522 C CA . SER A 1 570 ? 18.540 -17.408 -18.380 1.00 90.50 570 SER A CA 1
ATOM 4523 C C . SER A 1 570 ? 19.843 -16.972 -17.698 1.00 90.50 570 SER A C 1
ATOM 4525 O O . SER A 1 570 ? 20.817 -17.715 -17.740 1.00 90.50 570 SER A O 1
ATOM 4527 N N . ILE A 1 571 ? 19.841 -15.830 -17.000 1.00 88.19 571 ILE A N 1
ATOM 4528 C CA . ILE A 1 571 ? 20.988 -15.338 -16.219 1.00 88.19 571 ILE A CA 1
ATOM 4529 C C . ILE A 1 571 ? 21.287 -16.276 -15.044 1.00 88.19 571 ILE A C 1
ATOM 4531 O O . ILE A 1 571 ? 22.402 -16.768 -14.907 1.00 88.19 571 ILE A O 1
ATOM 4535 N N . CYS A 1 572 ? 20.285 -16.570 -14.211 1.00 87.06 572 CYS A N 1
ATOM 4536 C CA . CYS A 1 572 ? 20.474 -17.419 -13.034 1.00 87.06 572 CYS A CA 1
ATOM 4537 C C . CYS A 1 572 ? 20.829 -18.864 -13.402 1.00 87.06 572 CYS A C 1
ATOM 4539 O O . CYS A 1 572 ? 21.600 -19.507 -12.689 1.00 87.06 572 CYS A O 1
ATOM 4541 N N . SER A 1 573 ? 20.279 -19.369 -14.506 1.00 89.81 573 SER A N 1
ATOM 4542 C CA . SER A 1 573 ? 20.574 -20.703 -15.025 1.00 89.81 573 SER A CA 1
ATOM 4543 C C . SER A 1 573 ? 22.004 -20.801 -15.572 1.00 89.81 573 SER A C 1
ATOM 4545 O O . SER A 1 573 ? 22.700 -21.762 -15.247 1.00 89.81 573 SER A O 1
ATOM 4547 N N . ASP A 1 574 ? 22.488 -19.792 -16.309 1.00 89.7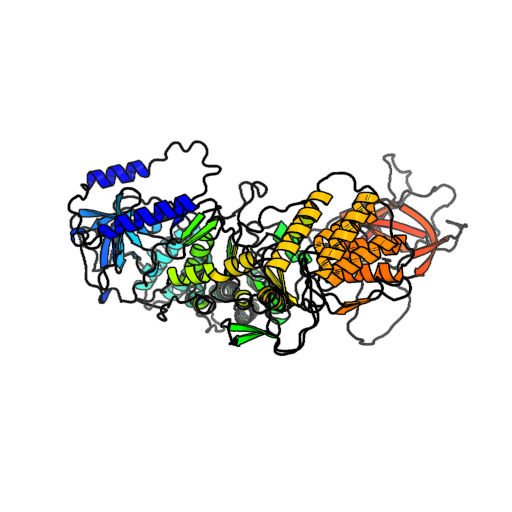5 574 ASP A N 1
ATOM 4548 C CA . ASP A 1 574 ? 23.887 -19.722 -16.772 1.00 89.75 574 ASP A CA 1
ATOM 4549 C C . ASP A 1 574 ? 24.875 -19.587 -15.599 1.00 89.75 574 ASP A C 1
ATOM 4551 O O . ASP A 1 574 ? 25.895 -20.279 -15.531 1.00 89.75 574 ASP A O 1
ATOM 4555 N N . ASP A 1 575 ? 24.535 -18.765 -14.604 1.00 85.69 575 ASP A N 1
ATOM 4556 C CA . ASP A 1 575 ? 25.349 -18.601 -13.400 1.00 85.69 575 ASP A CA 1
ATOM 4557 C C . ASP A 1 575 ? 25.460 -19.899 -12.584 1.00 85.69 575 ASP A C 1
ATOM 4559 O O . ASP A 1 575 ? 26.513 -20.159 -11.997 1.00 85.69 575 ASP A O 1
ATOM 4563 N N . LYS A 1 576 ? 24.401 -20.726 -12.544 1.00 86.38 576 LYS A N 1
ATOM 4564 C CA . LYS A 1 576 ? 24.399 -22.033 -11.857 1.00 86.38 576 LYS A CA 1
ATOM 4565 C C . LYS A 1 576 ? 25.373 -23.028 -12.500 1.00 86.38 576 LYS A C 1
ATOM 4567 O O . LYS A 1 576 ? 25.984 -23.805 -11.771 1.00 86.38 576 LYS A O 1
ATOM 4572 N N . VAL A 1 577 ? 25.523 -23.007 -13.826 1.00 90.12 577 VAL A N 1
ATOM 4573 C CA . VAL A 1 577 ? 26.421 -23.926 -14.555 1.00 90.12 577 VAL A CA 1
ATOM 4574 C C . VAL A 1 577 ? 27.843 -23.379 -14.728 1.00 90.12 577 VAL A C 1
ATOM 4576 O O . VAL A 1 577 ? 28.766 -24.145 -15.000 1.00 90.12 577 VAL A O 1
ATOM 4579 N N . THR A 1 578 ? 28.047 -22.070 -14.554 1.00 89.19 578 THR A N 1
ATOM 4580 C CA . THR A 1 578 ? 29.363 -21.431 -14.692 1.00 89.19 578 THR A CA 1
ATOM 4581 C C . THR A 1 578 ? 30.323 -21.878 -13.571 1.00 89.19 578 THR A C 1
ATOM 4583 O O . THR A 1 578 ? 30.009 -21.685 -12.393 1.00 89.19 578 THR A O 1
ATOM 4586 N N . PRO A 1 579 ? 31.531 -22.398 -13.887 1.00 91.19 579 PRO A N 1
ATOM 4587 C CA . PRO A 1 579 ? 32.502 -22.825 -12.878 1.00 91.19 579 PRO A CA 1
ATOM 4588 C C . PRO A 1 579 ? 32.930 -21.704 -11.919 1.00 91.19 579 PRO A C 1
ATOM 4590 O O . PRO A 1 579 ? 33.141 -20.558 -12.325 1.00 91.19 579 PRO A O 1
ATOM 4593 N N . LEU A 1 580 ? 33.174 -22.049 -10.647 1.00 87.44 580 LEU A N 1
ATOM 4594 C CA . LEU A 1 580 ? 33.640 -21.097 -9.624 1.00 87.44 580 LEU A CA 1
ATOM 4595 C C . LEU A 1 580 ? 34.957 -20.396 -10.006 1.00 87.44 580 LEU A C 1
ATOM 4597 O O . LEU A 1 580 ? 35.171 -19.244 -9.631 1.00 87.44 580 LEU A O 1
ATOM 4601 N N . SER A 1 581 ? 35.843 -21.066 -10.751 1.00 90.69 581 SER A N 1
ATOM 4602 C CA . SER A 1 581 ? 37.079 -20.469 -11.276 1.00 90.69 581 SER A CA 1
ATOM 4603 C C . SER A 1 581 ? 36.784 -19.317 -12.240 1.00 90.69 581 SER A C 1
ATOM 4605 O O . SER A 1 581 ? 37.358 -18.239 -12.092 1.00 90.69 581 SER A O 1
ATOM 4607 N N . THR A 1 582 ? 35.838 -19.506 -13.162 1.00 90.62 582 THR A N 1
ATOM 4608 C CA . THR A 1 582 ? 35.384 -18.483 -14.111 1.00 90.62 582 THR A CA 1
ATOM 4609 C C . THR A 1 582 ? 34.676 -17.332 -13.398 1.00 90.62 582 THR A C 1
ATOM 4611 O O . THR A 1 582 ? 34.941 -16.171 -13.703 1.00 90.62 582 THR A O 1
ATOM 4614 N N . GLN A 1 583 ? 33.835 -17.614 -12.395 1.00 86.19 583 GLN A N 1
ATOM 4615 C CA . GLN A 1 583 ? 33.200 -16.566 -11.582 1.00 86.19 583 GLN A CA 1
ATOM 4616 C C . GLN A 1 583 ? 34.242 -15.706 -10.845 1.00 86.19 583 GLN A C 1
ATOM 4618 O O . GLN A 1 583 ? 34.175 -14.476 -10.875 1.00 86.19 583 GLN A O 1
ATOM 4623 N N . ARG A 1 584 ? 35.261 -16.336 -10.241 1.00 87.44 584 ARG A N 1
ATOM 4624 C CA . ARG A 1 584 ? 36.386 -15.624 -9.607 1.00 87.44 584 ARG A CA 1
ATOM 4625 C C . ARG A 1 584 ? 37.186 -14.806 -10.619 1.00 87.44 584 ARG A C 1
ATOM 4627 O O . ARG A 1 584 ? 37.556 -13.674 -10.320 1.00 87.44 584 ARG A O 1
ATOM 4634 N N . GLN A 1 585 ? 37.424 -15.343 -11.815 1.00 91.06 585 GLN A N 1
ATOM 4635 C CA . GLN A 1 585 ? 38.108 -14.626 -12.891 1.00 91.06 585 GLN A CA 1
ATOM 4636 C C . GLN A 1 585 ? 37.328 -13.373 -13.319 1.00 91.06 585 GLN A C 1
ATOM 4638 O O . GLN A 1 585 ? 37.920 -12.296 -13.400 1.00 91.06 585 GLN A O 1
ATOM 4643 N N . ARG A 1 586 ? 36.005 -13.480 -13.522 1.00 90.00 586 ARG A N 1
ATOM 4644 C CA . ARG A 1 586 ? 35.125 -12.335 -13.832 1.00 90.00 586 ARG A CA 1
ATOM 4645 C C . ARG A 1 586 ? 35.234 -11.240 -12.771 1.00 90.00 586 ARG A C 1
ATOM 4647 O O . ARG A 1 586 ? 35.376 -10.068 -13.108 1.00 90.00 586 ARG A O 1
ATOM 4654 N N . GLU A 1 587 ? 35.229 -11.622 -11.498 1.00 86.56 587 GLU A N 1
ATOM 4655 C CA . GLU A 1 587 ? 35.334 -10.691 -10.372 1.00 86.56 587 GLU A CA 1
ATOM 4656 C C . GLU A 1 587 ? 36.692 -9.967 -10.316 1.00 86.56 587 GLU A C 1
ATOM 4658 O O . GLU A 1 587 ? 36.749 -8.761 -10.065 1.00 86.56 587 GLU A O 1
ATOM 4663 N N . VAL A 1 588 ? 37.791 -10.676 -10.593 1.00 89.50 588 VAL A N 1
ATOM 4664 C CA . VAL A 1 588 ? 39.135 -10.079 -10.686 1.00 89.50 588 VAL A CA 1
ATOM 4665 C C . VAL A 1 588 ? 39.214 -9.086 -11.849 1.00 89.50 588 VAL A C 1
ATOM 4667 O O . VAL A 1 588 ? 39.691 -7.963 -11.664 1.00 89.50 588 VAL A O 1
ATOM 4670 N N . LEU A 1 589 ? 38.711 -9.466 -13.028 1.00 90.50 589 LEU A N 1
ATOM 4671 C CA . LEU A 1 589 ? 38.672 -8.597 -14.209 1.00 90.50 589 LEU A CA 1
ATOM 4672 C C . LEU A 1 589 ? 37.829 -7.341 -13.954 1.00 90.50 589 LEU A C 1
ATOM 4674 O O . LEU A 1 589 ? 38.286 -6.232 -14.232 1.00 90.50 589 LEU A O 1
ATOM 4678 N N . ARG A 1 590 ? 36.648 -7.490 -13.340 1.00 86.31 590 ARG A N 1
ATOM 4679 C CA . ARG A 1 590 ? 35.775 -6.373 -12.948 1.00 86.31 590 ARG A CA 1
ATOM 4680 C C . ARG A 1 590 ? 36.474 -5.406 -11.993 1.00 86.31 590 ARG A C 1
ATOM 4682 O O . ARG A 1 590 ? 36.511 -4.206 -12.255 1.00 86.31 590 ARG A O 1
ATOM 4689 N N . LYS A 1 591 ? 37.087 -5.910 -10.917 1.00 85.94 591 LYS A N 1
ATOM 4690 C CA . LYS A 1 591 ? 37.845 -5.080 -9.963 1.00 85.94 591 LYS A CA 1
ATOM 4691 C C . LYS A 1 591 ? 39.020 -4.357 -10.631 1.00 85.94 591 LYS A C 1
ATOM 4693 O O . LYS A 1 591 ? 39.293 -3.199 -10.312 1.00 85.94 591 LYS A O 1
ATOM 4698 N N . SER A 1 592 ? 39.695 -5.012 -11.577 1.00 87.50 592 SER A N 1
ATOM 4699 C CA . SER A 1 592 ? 40.773 -4.408 -12.372 1.00 87.50 592 SER A CA 1
ATOM 4700 C C . SER A 1 592 ? 40.264 -3.277 -13.278 1.00 87.50 592 SER A C 1
ATOM 4702 O O . SER A 1 592 ? 40.883 -2.208 -13.340 1.00 87.50 592 SER A O 1
ATOM 4704 N N . LEU A 1 593 ? 39.111 -3.472 -13.930 1.00 86.19 593 LEU A N 1
ATOM 4705 C CA . LEU A 1 593 ? 38.430 -2.449 -14.731 1.00 86.19 593 LEU A CA 1
ATOM 4706 C C . LEU A 1 593 ? 38.048 -1.240 -13.873 1.00 86.19 593 LEU A C 1
ATOM 4708 O O . LEU A 1 593 ? 38.444 -0.119 -14.191 1.00 86.19 593 LEU A O 1
ATOM 4712 N N . GLU A 1 594 ? 37.368 -1.461 -12.746 1.00 82.25 594 GLU A N 1
ATOM 4713 C CA . GLU A 1 594 ? 36.975 -0.392 -11.821 1.00 82.25 594 GLU A CA 1
ATOM 4714 C C . GLU A 1 594 ? 38.168 0.424 -11.329 1.00 82.25 594 GLU A C 1
ATOM 4716 O O . GLU A 1 594 ? 38.122 1.655 -11.329 1.00 82.25 594 GLU A O 1
ATOM 4721 N N . LYS A 1 595 ? 39.257 -0.249 -10.938 1.00 83.44 595 LYS A N 1
ATOM 4722 C CA . LYS A 1 595 ? 40.492 0.421 -10.521 1.00 83.44 595 LYS A CA 1
ATOM 4723 C C . LYS A 1 595 ? 41.055 1.289 -11.648 1.00 83.44 595 LYS A C 1
ATOM 4725 O O . LYS A 1 595 ? 41.376 2.453 -11.423 1.00 83.44 595 LYS A O 1
ATOM 4730 N N . THR A 1 596 ? 41.111 0.749 -12.865 1.00 80.50 596 THR A N 1
ATOM 4731 C CA . THR A 1 596 ? 41.645 1.455 -14.040 1.00 80.50 596 THR A CA 1
ATOM 4732 C C . THR A 1 596 ? 40.813 2.699 -14.395 1.00 80.50 596 THR A C 1
ATOM 4734 O O . THR A 1 596 ? 41.378 3.692 -14.851 1.00 80.50 596 THR A O 1
ATOM 4737 N N . PHE A 1 597 ? 39.498 2.689 -14.147 1.00 73.50 597 PHE A N 1
ATOM 4738 C CA . PHE A 1 597 ? 38.623 3.853 -14.343 1.00 73.50 597 PHE A CA 1
ATOM 4739 C C . PHE A 1 597 ? 38.735 4.923 -13.241 1.00 73.50 597 PHE A C 1
ATOM 4741 O O . PHE A 1 597 ? 38.532 6.103 -13.535 1.00 73.50 597 PHE A O 1
ATOM 4748 N N . ARG A 1 598 ? 39.046 4.549 -11.988 1.00 69.31 598 ARG A N 1
ATOM 4749 C CA . ARG A 1 598 ? 39.166 5.497 -10.856 1.00 69.31 598 ARG A CA 1
ATOM 4750 C C . ARG A 1 598 ? 40.436 6.353 -10.909 1.00 69.31 598 ARG A C 1
ATOM 4752 O O . ARG A 1 598 ? 40.439 7.467 -10.398 1.00 69.31 598 ARG A O 1
ATOM 4759 N N . GLU A 1 599 ? 41.502 5.863 -11.532 1.00 60.53 599 GLU A N 1
ATOM 4760 C CA . GLU A 1 599 ? 42.768 6.588 -11.686 1.00 60.53 599 GLU A CA 1
ATOM 4761 C C . GLU A 1 599 ? 42.653 7.640 -12.818 1.00 60.53 599 GLU A C 1
ATOM 4763 O O . GLU A 1 599 ? 42.678 7.290 -14.001 1.00 60.53 599 GLU A O 1
ATOM 4768 N N . THR A 1 600 ? 42.525 8.931 -12.477 1.00 50.38 600 THR A N 1
ATOM 4769 C CA . THR A 1 600 ? 42.159 10.056 -13.371 1.00 50.38 600 THR A CA 1
ATOM 4770 C C . THR A 1 600 ? 42.957 10.164 -14.692 1.00 50.38 600 THR A C 1
ATOM 4772 O O . THR A 1 600 ? 44.097 9.711 -14.810 1.00 50.38 600 THR A O 1
ATOM 4775 N N . ALA A 1 601 ? 42.308 10.790 -15.692 1.00 55.00 601 ALA A N 1
ATOM 4776 C CA . ALA A 1 601 ? 42.670 10.957 -17.111 1.00 55.00 601 ALA A CA 1
ATOM 4777 C C . ALA A 1 601 ? 42.985 9.648 -17.878 1.00 55.00 601 ALA A C 1
ATOM 4779 O O . ALA A 1 601 ? 44.063 9.060 -17.778 1.00 55.00 601 ALA A O 1
ATOM 4780 N N . LEU A 1 602 ? 42.032 9.212 -18.713 1.00 60.19 602 LEU A N 1
ATOM 4781 C CA . LEU A 1 602 ? 42.144 8.068 -19.633 1.00 60.19 602 LEU A CA 1
ATOM 4782 C C . LEU A 1 602 ? 43.190 8.325 -20.752 1.00 60.19 602 LEU A C 1
ATOM 4784 O O . LEU A 1 602 ? 42.846 8.630 -21.889 1.00 60.19 602 LEU A O 1
ATOM 4788 N N . GLY A 1 603 ? 44.492 8.244 -20.482 1.00 63.56 603 GLY A N 1
ATOM 4789 C CA . GLY A 1 603 ? 45.507 8.286 -21.553 1.00 63.56 603 GLY A CA 1
ATOM 4790 C C . GLY A 1 603 ? 45.265 7.210 -22.634 1.00 63.56 603 GLY A C 1
ATOM 4791 O O . GLY A 1 603 ? 44.627 6.194 -22.357 1.00 63.56 603 GLY A O 1
ATOM 4792 N N . ASN A 1 604 ? 45.786 7.386 -23.859 1.00 64.25 604 ASN A N 1
ATOM 4793 C CA . ASN A 1 604 ? 45.584 6.420 -24.961 1.00 64.25 604 ASN A CA 1
ATOM 4794 C C . ASN A 1 604 ? 45.979 4.974 -24.578 1.00 64.25 604 ASN A C 1
ATOM 4796 O O . ASN A 1 604 ? 45.275 4.037 -24.946 1.00 64.25 604 ASN A O 1
ATOM 4800 N N . GLY A 1 605 ? 47.037 4.786 -23.778 1.00 70.31 605 GLY A N 1
ATOM 4801 C CA . GLY A 1 605 ? 47.435 3.464 -23.269 1.00 70.31 605 GLY A CA 1
ATOM 4802 C C . GLY A 1 605 ? 46.457 2.851 -22.253 1.00 70.31 605 GLY A C 1
ATOM 4803 O O . GLY A 1 605 ? 46.302 1.633 -22.209 1.00 70.31 605 GLY A O 1
ATOM 4804 N N . LYS A 1 606 ? 45.732 3.672 -21.476 1.00 75.69 606 LYS A N 1
ATOM 4805 C CA . LYS A 1 606 ? 44.691 3.194 -20.545 1.00 75.69 606 LYS A CA 1
ATOM 4806 C C . LYS A 1 606 ? 43.437 2.733 -21.291 1.00 75.69 606 LYS A C 1
ATOM 4808 O O . LYS A 1 606 ? 42.853 1.729 -20.907 1.00 75.69 606 LYS A O 1
ATOM 4813 N N . VAL A 1 607 ? 43.055 3.423 -22.370 1.00 79.19 607 VAL A N 1
ATOM 4814 C CA . VAL A 1 607 ? 41.923 3.018 -23.227 1.00 79.19 607 VAL A CA 1
ATOM 4815 C C . VAL A 1 607 ? 42.169 1.631 -23.822 1.00 79.19 607 VAL A C 1
ATOM 4817 O O . VAL A 1 607 ? 41.314 0.764 -23.693 1.00 79.19 607 VAL A O 1
ATOM 4820 N N . GLN A 1 608 ? 43.370 1.384 -24.356 1.00 82.12 608 GLN A N 1
ATOM 4821 C CA . GLN A 1 608 ? 43.752 0.065 -24.877 1.00 82.12 608 GLN A CA 1
ATOM 4822 C C . GLN A 1 608 ? 43.751 -1.018 -23.793 1.00 82.12 608 GLN A C 1
ATOM 4824 O O . GLN A 1 608 ? 43.348 -2.151 -24.042 1.00 82.12 608 GLN A O 1
ATOM 4829 N N . LYS A 1 609 ? 44.185 -0.684 -22.571 1.00 86.19 609 LYS A N 1
ATOM 4830 C CA . LYS A 1 609 ? 44.106 -1.605 -21.432 1.00 86.19 609 LYS A CA 1
ATOM 4831 C C . LYS A 1 609 ? 42.652 -1.951 -21.088 1.00 86.19 609 LYS A C 1
ATOM 4833 O O . LYS A 1 609 ? 42.365 -3.112 -20.826 1.00 86.19 609 LYS A O 1
ATOM 4838 N N . ILE A 1 610 ? 41.747 -0.971 -21.103 1.00 86.44 610 ILE A N 1
ATOM 4839 C CA . ILE A 1 610 ? 40.315 -1.181 -20.842 1.00 86.44 610 ILE A CA 1
ATOM 4840 C C . ILE A 1 610 ? 39.679 -2.035 -21.939 1.00 86.44 610 ILE A C 1
ATOM 4842 O O . ILE A 1 610 ? 38.957 -2.966 -21.609 1.00 86.44 610 ILE A O 1
ATOM 4846 N N . GLU A 1 611 ? 39.972 -1.764 -23.215 1.00 88.31 611 GLU A N 1
ATOM 4847 C CA . GLU A 1 611 ? 39.517 -2.595 -24.340 1.00 88.31 611 GLU A CA 1
ATOM 4848 C C . GLU A 1 611 ? 39.940 -4.058 -24.142 1.00 88.31 611 GLU A C 1
ATOM 4850 O O . GLU A 1 611 ? 39.087 -4.939 -24.158 1.00 88.31 611 GLU A O 1
ATOM 4855 N N . ARG A 1 612 ? 41.225 -4.309 -23.839 1.00 90.50 612 ARG A N 1
ATOM 4856 C CA . ARG A 1 612 ? 41.734 -5.668 -23.579 1.00 90.50 612 ARG A CA 1
ATOM 4857 C C . ARG A 1 612 ? 41.029 -6.344 -22.408 1.00 90.50 612 ARG A C 1
ATOM 4859 O O . ARG A 1 612 ? 40.586 -7.475 -22.547 1.00 90.50 612 ARG A O 1
ATOM 4866 N N . LEU A 1 613 ? 40.889 -5.654 -21.274 1.00 92.25 613 LEU A N 1
ATOM 4867 C CA . LEU A 1 613 ? 40.217 -6.206 -20.093 1.00 92.25 613 LEU A CA 1
ATOM 4868 C C . LEU A 1 613 ? 38.728 -6.490 -20.351 1.00 92.25 613 LEU A C 1
ATOM 4870 O O . LEU A 1 613 ? 38.199 -7.477 -19.845 1.00 92.25 613 LEU A O 1
ATOM 4874 N N . LEU A 1 614 ? 38.046 -5.645 -21.131 1.00 91.31 614 LEU A N 1
ATOM 4875 C CA . LEU A 1 614 ? 36.660 -5.877 -21.544 1.00 91.31 614 LEU A CA 1
ATOM 4876 C C . LEU A 1 614 ? 36.548 -7.059 -22.509 1.00 91.31 614 LEU A C 1
ATOM 4878 O O . LEU A 1 614 ? 35.598 -7.833 -22.404 1.00 91.31 614 LEU A O 1
ATOM 4882 N N . ASP A 1 615 ? 37.492 -7.217 -23.434 1.00 91.25 615 ASP A N 1
ATOM 4883 C CA . ASP A 1 615 ? 37.526 -8.354 -24.353 1.00 91.25 615 ASP A CA 1
ATOM 4884 C C . ASP A 1 615 ? 37.808 -9.664 -23.596 1.00 91.25 615 ASP A C 1
ATOM 4886 O O . ASP A 1 615 ? 37.073 -10.635 -23.778 1.00 91.25 615 ASP A O 1
ATOM 4890 N N . GLU A 1 616 ? 38.778 -9.675 -22.674 1.00 93.88 616 GLU A N 1
ATOM 4891 C CA . GLU A 1 616 ? 39.042 -10.800 -21.761 1.00 93.88 616 GLU A CA 1
ATOM 4892 C C . GLU A 1 616 ? 37.800 -11.149 -20.931 1.00 93.88 616 GLU A C 1
ATOM 4894 O O . GLU A 1 616 ? 37.426 -12.317 -20.827 1.00 93.88 616 GLU A O 1
ATOM 4899 N N . LEU A 1 617 ? 37.105 -10.144 -20.386 1.00 91.81 617 LEU A N 1
ATOM 4900 C CA . LEU A 1 617 ? 35.873 -10.360 -19.629 1.00 91.81 617 LEU A CA 1
ATOM 4901 C C . LEU A 1 617 ? 34.769 -10.954 -20.509 1.00 91.81 617 LEU A C 1
ATOM 4903 O O . LEU A 1 617 ? 34.091 -11.890 -20.088 1.00 91.81 617 LEU A O 1
ATOM 4907 N N . ASN A 1 618 ? 34.605 -10.461 -21.737 1.00 90.94 618 ASN A N 1
ATOM 4908 C CA . ASN A 1 618 ? 33.634 -10.995 -22.690 1.00 90.94 618 ASN A CA 1
ATOM 4909 C C . ASN A 1 618 ? 33.928 -12.452 -23.081 1.00 90.94 618 ASN A C 1
ATOM 4911 O O . ASN A 1 618 ? 32.983 -13.217 -23.260 1.00 90.94 618 ASN A O 1
ATOM 4915 N N . GLN A 1 619 ? 35.201 -12.849 -23.167 1.00 92.12 619 GLN A N 1
ATOM 4916 C CA . GLN A 1 619 ? 35.611 -14.231 -23.461 1.00 92.12 619 GLN A CA 1
ATOM 4917 C C . GLN A 1 619 ? 35.271 -15.216 -22.334 1.00 92.12 619 GLN A C 1
ATOM 4919 O O . GLN A 1 619 ? 35.196 -16.417 -22.574 1.00 92.12 619 GLN A O 1
ATOM 4924 N N . THR A 1 620 ? 35.011 -14.732 -21.114 1.00 91.81 620 THR A N 1
ATOM 4925 C CA . THR A 1 620 ? 34.562 -15.596 -20.007 1.00 91.81 620 THR A CA 1
ATOM 4926 C C . THR A 1 620 ? 33.102 -16.052 -20.129 1.00 91.81 620 THR A C 1
ATOM 4928 O O . THR A 1 620 ? 32.654 -16.864 -19.317 1.00 91.81 620 THR A O 1
ATOM 4931 N N . TYR A 1 621 ? 32.325 -15.516 -21.077 1.00 90.56 621 TYR A N 1
ATOM 4932 C CA . TYR A 1 621 ? 30.926 -15.893 -21.300 1.00 90.56 621 TYR A CA 1
ATOM 4933 C C . TYR A 1 621 ? 30.826 -16.937 -22.412 1.00 90.56 621 TYR A C 1
ATOM 4935 O O . TYR A 1 621 ? 31.278 -16.704 -23.530 1.00 90.56 621 TYR A O 1
ATOM 4943 N N . SER A 1 622 ? 30.198 -18.072 -22.108 1.00 89.62 622 SER A N 1
ATOM 4944 C CA . SER A 1 622 ? 29.947 -19.160 -23.060 1.00 89.62 622 SER A CA 1
ATOM 4945 C C . SER A 1 622 ? 28.733 -18.884 -23.949 1.00 89.62 622 SER A C 1
ATOM 4947 O O . SER A 1 622 ? 28.733 -19.240 -25.125 1.00 89.62 622 SER A O 1
ATOM 4949 N N . GLN A 1 623 ? 27.707 -18.232 -23.398 1.00 92.12 623 GLN A N 1
ATOM 4950 C CA . GLN A 1 623 ? 26.471 -17.906 -24.104 1.00 92.12 623 GLN A CA 1
ATOM 4951 C C . GLN A 1 623 ? 26.545 -16.539 -24.811 1.00 92.12 623 GLN A C 1
ATOM 4953 O O . GLN A 1 623 ? 27.236 -15.608 -24.359 1.00 92.12 623 GLN A O 1
ATOM 4958 N N . PRO A 1 624 ? 25.822 -16.374 -25.934 1.00 92.56 624 PRO A N 1
ATOM 4959 C CA . PRO A 1 624 ? 25.722 -15.088 -26.604 1.00 92.56 624 PRO A CA 1
ATOM 4960 C C . PRO A 1 624 ? 24.857 -14.113 -25.785 1.00 92.56 624 PRO A C 1
ATOM 4962 O O . PRO A 1 624 ? 23.956 -14.508 -25.040 1.00 92.56 624 PRO A O 1
ATOM 4965 N N . ALA A 1 625 ? 25.148 -12.816 -25.911 1.00 90.69 625 ALA A N 1
ATOM 4966 C CA . ALA A 1 625 ? 24.572 -11.784 -25.046 1.00 90.69 625 ALA A CA 1
ATOM 4967 C C . ALA A 1 625 ? 23.054 -11.576 -25.233 1.00 90.69 625 ALA A C 1
ATOM 4969 O O . ALA A 1 625 ? 22.388 -11.114 -24.312 1.00 90.69 625 ALA A O 1
ATOM 4970 N N . ASP A 1 626 ? 22.494 -11.949 -26.389 1.00 88.62 626 ASP A N 1
ATOM 4971 C CA . ASP A 1 626 ? 21.049 -11.923 -26.672 1.00 88.62 626 ASP A CA 1
ATOM 4972 C C . ASP A 1 626 ? 20.270 -13.050 -25.971 1.00 88.62 626 ASP A C 1
ATOM 4974 O O . ASP A 1 626 ? 19.044 -12.987 -25.872 1.00 88.62 626 ASP A O 1
ATOM 4978 N N . LYS A 1 627 ? 20.969 -14.079 -25.477 1.00 89.94 627 LYS A N 1
ATOM 4979 C CA . LYS A 1 627 ? 20.398 -15.164 -24.663 1.00 89.94 627 LYS A CA 1
ATOM 4980 C C . LYS A 1 627 ? 20.655 -14.949 -23.178 1.00 89.94 627 LYS A C 1
ATOM 4982 O O . LYS A 1 627 ? 19.750 -15.136 -22.361 1.00 89.94 627 LYS A O 1
ATOM 4987 N N . VAL A 1 628 ? 21.877 -14.542 -22.844 1.00 90.69 628 VAL A N 1
ATOM 4988 C CA . VAL A 1 628 ? 22.311 -14.262 -21.473 1.00 90.69 628 VAL A CA 1
ATOM 4989 C C . VAL A 1 628 ? 22.956 -12.875 -21.434 1.00 90.69 628 VAL A C 1
ATOM 4991 O O . VAL A 1 628 ? 24.130 -12.729 -21.789 1.00 90.69 628 VAL A O 1
ATOM 4994 N N . PRO A 1 629 ? 22.204 -11.841 -21.019 1.00 90.50 629 PRO A N 1
ATOM 4995 C CA . PRO A 1 629 ? 22.730 -10.489 -20.886 1.00 90.50 629 PRO A CA 1
ATOM 4996 C C . PRO A 1 629 ? 23.944 -10.417 -19.950 1.00 90.50 629 PRO A C 1
ATOM 4998 O O . PRO A 1 629 ? 23.993 -11.038 -18.889 1.00 90.50 629 PRO A O 1
ATOM 5001 N N . ARG A 1 630 ? 24.939 -9.618 -20.335 1.00 89.88 630 ARG A N 1
ATOM 5002 C CA . ARG A 1 630 ? 26.252 -9.508 -19.685 1.00 89.88 630 ARG A CA 1
ATOM 5003 C C . ARG A 1 630 ? 26.278 -8.334 -18.710 1.00 89.88 630 ARG A C 1
ATOM 5005 O O . ARG A 1 630 ? 26.822 -7.265 -19.001 1.00 89.88 630 ARG A O 1
ATOM 5012 N N . LEU A 1 631 ? 25.694 -8.543 -17.530 1.00 84.62 631 LEU A N 1
ATOM 5013 C CA . LEU A 1 631 ? 25.516 -7.503 -16.507 1.00 84.62 631 LEU A CA 1
ATOM 5014 C C . LEU A 1 631 ? 26.827 -6.867 -16.012 1.00 84.62 631 LEU A C 1
ATOM 5016 O O . LEU A 1 631 ? 26.825 -5.695 -15.656 1.00 84.62 631 LEU A O 1
ATOM 5020 N N . LEU A 1 632 ? 27.945 -7.604 -16.032 1.00 85.06 632 LEU A N 1
ATOM 5021 C CA . LEU A 1 632 ? 29.256 -7.100 -15.588 1.00 85.06 632 LEU A CA 1
ATOM 5022 C C . LEU A 1 632 ? 30.017 -6.297 -16.661 1.00 85.06 632 LEU A C 1
ATOM 5024 O O . LEU A 1 632 ? 31.117 -5.821 -16.394 1.00 85.06 632 LEU A O 1
ATOM 5028 N N . VAL A 1 633 ? 29.490 -6.222 -17.889 1.00 88.06 633 VAL A N 1
ATOM 5029 C CA . VAL A 1 633 ? 30.188 -5.629 -19.043 1.00 88.06 633 VAL A CA 1
ATOM 5030 C C . VAL A 1 633 ? 29.601 -4.272 -19.424 1.00 88.06 633 VAL A C 1
ATOM 5032 O O . VAL A 1 633 ? 30.348 -3.355 -19.763 1.00 88.06 633 VAL A O 1
ATOM 5035 N N . TRP A 1 634 ? 28.270 -4.138 -19.411 1.00 87.38 634 TRP A N 1
ATOM 5036 C CA . TRP A 1 634 ? 27.583 -3.008 -20.046 1.00 87.38 634 TRP A CA 1
ATOM 5037 C C . TRP A 1 634 ? 27.956 -1.643 -19.445 1.00 87.38 634 TRP A C 1
ATOM 5039 O O . TRP A 1 634 ? 28.093 -0.674 -20.188 1.00 87.38 634 TRP A O 1
ATOM 5049 N N . ASP A 1 635 ? 28.152 -1.553 -18.130 1.00 81.38 635 ASP A N 1
ATOM 5050 C CA . ASP A 1 635 ? 28.416 -0.293 -17.432 1.00 81.38 635 ASP A CA 1
ATOM 5051 C C . ASP A 1 635 ? 29.845 0.204 -17.684 1.00 81.38 635 ASP A C 1
ATOM 5053 O O . ASP A 1 635 ? 30.060 1.371 -18.010 1.00 81.38 635 ASP A O 1
ATOM 5057 N N . MET A 1 636 ? 30.825 -0.699 -17.637 1.00 85.38 636 MET A N 1
ATOM 5058 C CA . MET A 1 636 ? 32.214 -0.415 -18.001 1.00 85.38 636 MET A CA 1
ATOM 5059 C C . MET A 1 636 ? 32.341 -0.084 -19.493 1.00 85.38 636 MET A C 1
ATOM 5061 O O . MET A 1 636 ? 33.104 0.805 -19.879 1.00 85.38 636 MET A O 1
ATOM 5065 N N . GLN A 1 637 ? 31.551 -0.747 -20.341 1.00 88.94 637 GLN A N 1
ATOM 5066 C CA . GLN A 1 637 ? 31.468 -0.448 -21.768 1.00 88.94 637 GLN A CA 1
ATOM 5067 C C . GLN A 1 637 ? 30.847 0.938 -22.032 1.00 88.94 637 GLN A C 1
ATOM 5069 O O . GLN A 1 637 ? 31.295 1.638 -22.944 1.00 88.94 637 GLN A O 1
ATOM 5074 N N . LEU A 1 638 ? 29.870 1.366 -21.224 1.00 85.62 638 LEU A N 1
ATOM 5075 C CA . LEU A 1 638 ? 29.289 2.712 -21.281 1.00 85.62 638 LEU A CA 1
ATOM 5076 C C . LEU A 1 638 ? 30.309 3.773 -20.853 1.00 85.62 638 LEU A C 1
ATOM 5078 O O . LEU A 1 638 ? 30.507 4.763 -21.559 1.00 85.62 638 LEU A O 1
ATOM 5082 N N . LEU A 1 639 ? 31.046 3.539 -19.764 1.00 82.12 639 LEU A N 1
ATOM 5083 C CA . LEU A 1 639 ? 32.137 4.425 -19.344 1.00 82.12 639 LEU A CA 1
ATOM 5084 C C . LEU A 1 639 ? 33.213 4.573 -20.431 1.00 82.12 639 LEU A C 1
ATOM 5086 O O . LEU A 1 639 ? 33.728 5.674 -20.652 1.00 82.12 639 LEU A O 1
ATOM 5090 N N . LEU A 1 640 ? 33.529 3.494 -21.154 1.00 86.94 640 LEU A N 1
ATOM 5091 C CA . LEU A 1 640 ? 34.425 3.546 -22.310 1.00 86.94 640 LEU A CA 1
ATOM 5092 C C . LEU A 1 640 ? 33.844 4.409 -23.449 1.00 86.94 640 LEU A C 1
ATOM 5094 O O . LEU A 1 640 ? 34.580 5.198 -24.045 1.00 86.94 640 LEU A O 1
ATOM 5098 N N . ALA A 1 641 ? 32.534 4.327 -23.714 1.00 87.19 641 ALA A N 1
ATOM 5099 C CA . ALA A 1 641 ? 31.859 5.178 -24.698 1.00 87.19 641 ALA A CA 1
ATOM 5100 C C . ALA A 1 641 ? 31.981 6.675 -24.349 1.00 87.19 641 ALA A C 1
ATOM 5102 O O . ALA A 1 641 ? 32.377 7.467 -25.208 1.00 87.19 641 ALA A O 1
ATOM 5103 N N . HIS A 1 642 ? 31.775 7.063 -23.084 1.00 82.44 642 HIS A N 1
ATOM 5104 C CA . HIS A 1 642 ? 32.056 8.433 -22.619 1.00 82.44 642 HIS A CA 1
ATOM 5105 C C . HIS A 1 642 ? 33.538 8.810 -22.761 1.00 82.44 642 HIS A C 1
ATOM 5107 O O . HIS A 1 642 ? 33.886 9.942 -23.116 1.00 82.44 642 HIS A O 1
ATOM 5113 N N . GLY A 1 643 ? 34.434 7.847 -22.530 1.00 81.44 643 GLY A N 1
ATOM 5114 C CA . GLY A 1 643 ? 35.860 7.988 -22.799 1.00 81.44 643 GLY A CA 1
ATOM 5115 C C . GLY A 1 643 ? 36.148 8.371 -24.256 1.00 81.44 643 GLY A C 1
ATOM 5116 O O . GLY A 1 643 ? 36.963 9.258 -24.506 1.00 81.44 643 GLY A O 1
ATOM 5117 N N . TYR A 1 644 ? 35.473 7.773 -25.235 1.00 85.88 644 TYR A N 1
ATOM 5118 C CA . TYR A 1 644 ? 35.620 8.188 -26.633 1.00 85.88 644 TYR A CA 1
ATOM 5119 C C . TYR A 1 644 ? 34.940 9.524 -26.938 1.00 85.88 644 TYR A C 1
ATOM 5121 O O . TYR A 1 644 ? 35.521 10.330 -27.667 1.00 85.88 644 TYR A O 1
ATOM 5129 N N . ALA A 1 645 ? 33.765 9.784 -26.358 1.00 82.19 645 ALA A N 1
ATOM 5130 C CA . ALA A 1 645 ? 33.020 11.025 -26.572 1.00 82.19 645 ALA A CA 1
ATOM 5131 C C . ALA A 1 645 ? 33.835 12.249 -26.129 1.00 82.19 645 ALA A C 1
ATOM 5133 O O . ALA A 1 645 ? 34.010 13.185 -26.901 1.00 82.19 645 ALA A O 1
ATOM 5134 N N . SER A 1 646 ? 34.472 12.181 -24.953 1.00 80.94 646 SER A N 1
ATOM 5135 C CA . SER A 1 646 ? 35.381 13.232 -24.453 1.00 80.94 646 SER A CA 1
ATOM 5136 C C . SER A 1 646 ? 36.634 13.461 -25.314 1.00 80.94 646 SER A C 1
ATOM 5138 O O . SER A 1 646 ? 37.340 14.446 -25.125 1.00 80.94 646 SER A O 1
ATOM 5140 N N . ARG A 1 647 ? 36.929 12.556 -26.257 1.00 82.50 647 ARG A N 1
ATOM 5141 C CA . ARG A 1 647 ? 38.057 12.637 -27.202 1.00 82.50 647 ARG A CA 1
ATOM 5142 C C . ARG A 1 647 ? 37.608 12.913 -28.637 1.00 82.50 647 ARG A C 1
ATOM 5144 O O . ARG A 1 647 ? 38.426 12.774 -29.543 1.00 82.50 647 ARG A O 1
ATOM 5151 N N . ASN A 1 648 ? 36.329 13.228 -28.860 1.00 82.81 648 ASN A N 1
ATOM 5152 C CA . ASN A 1 648 ? 35.738 13.419 -30.189 1.00 82.81 648 ASN A CA 1
ATOM 5153 C C . ASN A 1 648 ? 35.959 12.221 -31.136 1.00 82.81 648 ASN A C 1
ATOM 5155 O O . ASN A 1 648 ? 36.064 12.364 -32.353 1.00 82.81 648 ASN A O 1
ATOM 5159 N N . LYS A 1 649 ? 36.045 11.006 -30.579 1.00 86.94 649 LYS A N 1
ATOM 5160 C CA . LYS A 1 649 ? 36.238 9.753 -31.323 1.00 86.94 649 LYS A CA 1
ATOM 5161 C C . LYS A 1 649 ? 34.886 9.168 -31.752 1.00 86.94 649 LYS A C 1
ATOM 5163 O O . LYS A 1 649 ? 34.473 8.111 -31.282 1.00 86.94 649 LYS A O 1
ATOM 5168 N N . THR A 1 650 ? 34.180 9.876 -32.635 1.00 87.56 650 THR A N 1
ATOM 5169 C CA . THR A 1 650 ? 32.764 9.635 -32.981 1.00 87.56 650 THR A CA 1
ATOM 5170 C C . THR A 1 650 ? 32.459 8.196 -33.404 1.00 87.56 650 THR A C 1
ATOM 5172 O O . THR A 1 650 ? 31.528 7.581 -32.887 1.00 87.56 650 THR A O 1
ATOM 5175 N N . ARG A 1 651 ? 33.268 7.608 -34.296 1.00 88.44 651 ARG A N 1
ATOM 5176 C CA . ARG A 1 651 ? 33.057 6.222 -34.752 1.00 88.44 651 ARG A CA 1
ATOM 5177 C C . ARG A 1 651 ? 33.179 5.224 -33.599 1.00 88.44 651 ARG A C 1
ATOM 5179 O O . ARG A 1 651 ? 32.381 4.295 -33.511 1.00 88.44 651 ARG A O 1
ATOM 5186 N N . GLN A 1 652 ? 34.154 5.418 -32.711 1.00 89.81 652 GLN A N 1
ATOM 5187 C CA . GLN A 1 652 ? 34.321 4.557 -31.544 1.00 89.81 652 GLN A CA 1
ATOM 5188 C C . GLN A 1 652 ? 33.178 4.716 -30.536 1.00 89.81 652 GLN A C 1
ATOM 5190 O O . GLN A 1 652 ? 32.803 3.722 -29.924 1.00 89.81 652 GLN A O 1
ATOM 5195 N N . VAL A 1 653 ? 32.585 5.911 -30.394 1.00 89.12 653 VAL A N 1
ATOM 5196 C CA . VAL A 1 653 ? 31.385 6.113 -29.558 1.00 89.12 653 VAL A CA 1
ATOM 5197 C C . VAL A 1 653 ? 30.229 5.253 -30.059 1.00 89.12 653 VAL A C 1
ATOM 5199 O O . VAL A 1 653 ? 29.652 4.512 -29.269 1.00 89.12 653 VAL A O 1
ATOM 5202 N N . ILE A 1 654 ? 29.933 5.293 -31.365 1.00 90.56 654 ILE A N 1
ATOM 5203 C CA . ILE A 1 654 ? 28.826 4.525 -31.962 1.00 90.56 654 ILE A CA 1
ATOM 5204 C C . ILE A 1 654 ? 29.029 3.022 -31.736 1.00 90.56 654 ILE A C 1
ATOM 5206 O O . ILE A 1 654 ? 28.125 2.334 -31.262 1.00 90.56 654 ILE A O 1
ATOM 5210 N N . VAL A 1 655 ? 30.239 2.519 -32.002 1.00 91.00 655 VAL A N 1
ATOM 5211 C CA . VAL A 1 655 ? 30.576 1.101 -31.800 1.00 91.00 655 VAL A CA 1
ATOM 5212 C C . VAL A 1 655 ? 30.498 0.717 -30.320 1.00 91.00 655 VAL A C 1
ATOM 5214 O O . VAL A 1 655 ? 29.927 -0.319 -29.984 1.00 91.00 655 VAL A O 1
ATOM 5217 N N . ALA A 1 656 ? 31.046 1.539 -29.421 1.00 90.75 656 ALA A N 1
ATOM 5218 C CA . ALA A 1 656 ? 31.032 1.271 -27.988 1.00 90.75 656 ALA A CA 1
ATOM 5219 C C . ALA A 1 656 ? 29.603 1.261 -27.432 1.00 90.75 656 ALA A C 1
ATOM 5221 O O . ALA A 1 656 ? 29.243 0.309 -26.748 1.00 90.75 656 ALA A O 1
ATOM 5222 N N . ALA A 1 657 ? 28.772 2.247 -27.776 1.00 90.44 657 ALA A N 1
ATOM 5223 C CA . ALA A 1 657 ? 27.364 2.292 -27.388 1.00 90.44 657 ALA A CA 1
ATOM 5224 C C . ALA A 1 657 ? 26.571 1.105 -27.967 1.00 90.44 657 ALA A C 1
ATOM 5226 O O . ALA A 1 657 ? 25.776 0.484 -27.262 1.00 90.44 657 ALA A O 1
ATOM 5227 N N . GLY A 1 658 ? 26.857 0.701 -29.210 1.00 91.69 658 GLY A N 1
ATOM 5228 C CA . GLY A 1 658 ? 26.318 -0.526 -29.795 1.00 91.69 658 GLY A CA 1
ATOM 5229 C C . GLY A 1 658 ? 26.708 -1.787 -29.012 1.00 91.69 658 GLY A C 1
ATOM 5230 O O . GLY A 1 658 ? 25.861 -2.646 -28.767 1.00 91.69 658 GLY A O 1
ATOM 5231 N N . LYS A 1 659 ? 27.965 -1.891 -28.551 1.00 92.56 659 LYS A N 1
ATOM 5232 C CA . LYS A 1 659 ? 28.420 -2.977 -27.663 1.00 92.56 659 LYS A CA 1
ATOM 5233 C C . LYS A 1 659 ? 27.702 -2.961 -26.308 1.00 92.56 659 LYS A C 1
ATOM 5235 O O . LYS A 1 659 ? 27.425 -4.041 -25.788 1.00 92.56 659 LYS A O 1
ATOM 5240 N N . VAL A 1 660 ? 27.369 -1.789 -25.752 1.00 91.81 660 VAL A N 1
ATOM 5241 C CA . VAL A 1 660 ? 26.557 -1.688 -24.520 1.00 91.81 660 VAL A CA 1
ATOM 5242 C C . VAL A 1 660 ? 25.186 -2.326 -24.741 1.00 91.81 660 VAL A C 1
ATOM 5244 O O . VAL A 1 660 ? 24.810 -3.238 -24.008 1.00 91.81 660 VAL A O 1
ATOM 5247 N N . LEU A 1 661 ? 24.474 -1.910 -25.792 1.00 91.19 661 LEU A N 1
ATOM 5248 C CA . LEU A 1 661 ? 23.148 -2.438 -26.128 1.00 91.19 661 LEU A CA 1
ATOM 5249 C C . LEU A 1 661 ? 23.185 -3.952 -26.387 1.00 91.19 661 LEU A C 1
ATOM 5251 O O . LEU A 1 661 ? 22.381 -4.693 -25.826 1.00 91.19 661 LEU A O 1
ATOM 5255 N N . LYS A 1 662 ? 24.163 -4.438 -27.161 1.00 92.75 662 LYS A N 1
ATOM 5256 C CA . LYS A 1 662 ? 24.359 -5.881 -27.386 1.00 92.75 662 LYS A CA 1
ATOM 5257 C C . LYS A 1 662 ? 24.625 -6.632 -26.080 1.00 92.75 662 LYS A C 1
ATOM 5259 O O . LYS A 1 662 ? 24.080 -7.710 -25.886 1.00 92.75 662 LYS A O 1
ATOM 5264 N N . SER A 1 663 ? 25.411 -6.057 -25.165 1.00 92.12 663 SER A N 1
ATOM 5265 C CA . SER A 1 663 ? 25.684 -6.655 -23.847 1.00 92.12 663 SER A CA 1
ATOM 5266 C C . SER A 1 663 ? 24.425 -6.761 -22.985 1.00 92.12 663 SER A C 1
ATOM 5268 O O . SER A 1 663 ? 24.301 -7.704 -22.216 1.00 92.12 663 SER A O 1
ATOM 5270 N N . LEU A 1 664 ? 23.471 -5.842 -23.142 1.00 89.75 664 LEU A N 1
ATOM 5271 C CA . LEU A 1 664 ? 22.155 -5.894 -22.495 1.00 89.75 664 LEU A CA 1
ATOM 5272 C C . LEU A 1 664 ? 21.162 -6.832 -23.211 1.00 89.75 664 LEU A C 1
ATOM 5274 O O . LEU A 1 664 ? 20.003 -6.918 -22.811 1.00 89.75 664 LEU A O 1
ATOM 5278 N N . GLY A 1 665 ? 21.595 -7.528 -24.264 1.00 90.31 665 GLY A N 1
ATOM 5279 C CA . GLY A 1 665 ? 20.794 -8.493 -25.015 1.00 90.31 665 GLY A CA 1
ATOM 5280 C C . GLY A 1 665 ? 19.946 -7.904 -26.141 1.00 90.31 665 GLY A C 1
ATOM 5281 O O . GLY A 1 665 ? 19.092 -8.599 -26.686 1.00 90.31 665 GLY A O 1
ATOM 5282 N N . PHE A 1 666 ? 20.171 -6.643 -26.522 1.00 90.56 666 PHE A N 1
ATOM 5283 C CA . PHE A 1 666 ? 19.498 -6.065 -27.683 1.00 90.56 666 PHE A CA 1
ATOM 5284 C C . PHE A 1 666 ? 20.071 -6.627 -28.986 1.00 90.56 666 PHE A C 1
ATOM 5286 O O . PHE A 1 666 ? 21.289 -6.745 -29.149 1.00 90.56 666 PHE A O 1
ATOM 5293 N N . ILE A 1 667 ? 19.195 -6.855 -29.965 1.00 90.00 667 ILE A N 1
ATOM 5294 C CA . ILE A 1 667 ? 19.596 -7.144 -31.345 1.00 90.00 667 ILE A CA 1
ATOM 5295 C C . ILE A 1 667 ? 19.341 -5.891 -32.181 1.00 90.00 667 ILE A C 1
ATOM 5297 O O . ILE A 1 667 ? 18.193 -5.529 -32.457 1.00 90.00 667 ILE A O 1
ATOM 5301 N N . ILE A 1 668 ? 20.425 -5.220 -32.570 1.00 89.38 668 ILE A N 1
ATOM 5302 C CA . ILE A 1 668 ? 20.399 -3.907 -33.225 1.00 89.38 668 ILE A CA 1
ATOM 5303 C C . ILE A 1 668 ? 21.173 -3.897 -34.542 1.00 89.38 668 ILE A C 1
ATOM 5305 O O . ILE A 1 668 ? 22.216 -4.537 -34.667 1.00 89.38 668 ILE A O 1
ATOM 5309 N N . THR A 1 669 ? 20.688 -3.114 -35.502 1.00 88.44 669 THR A N 1
ATOM 5310 C CA . THR A 1 669 ? 21.360 -2.824 -36.779 1.00 88.44 669 THR A CA 1
ATOM 5311 C C . THR A 1 669 ? 21.794 -1.360 -36.835 1.00 88.44 669 THR A C 1
ATOM 5313 O O . THR A 1 669 ? 21.313 -0.549 -36.054 1.00 88.44 669 THR A O 1
ATOM 5316 N N . GLY A 1 670 ? 22.709 -0.995 -37.740 1.00 84.00 670 GLY A N 1
ATOM 5317 C CA . GLY A 1 670 ? 23.098 0.410 -37.976 1.00 84.00 670 GLY A CA 1
ATOM 5318 C C . GLY A 1 670 ? 24.137 1.009 -37.017 1.00 84.00 670 GLY A C 1
ATOM 5319 O O . GLY A 1 670 ? 24.538 2.154 -37.203 1.00 84.00 670 GLY A O 1
ATOM 5320 N N . VAL A 1 671 ? 24.621 0.244 -36.030 1.00 82.25 671 VAL A N 1
ATOM 5321 C CA . VAL A 1 671 ? 25.736 0.653 -35.143 1.00 82.25 671 VAL A CA 1
ATOM 5322 C C . VAL A 1 671 ? 27.117 0.197 -35.631 1.00 82.25 671 VAL A C 1
ATOM 5324 O O . VAL A 1 671 ? 28.119 0.828 -35.309 1.00 82.25 671 VAL A O 1
ATOM 5327 N N . ASP A 1 672 ? 27.187 -0.870 -36.435 1.00 73.19 672 ASP A N 1
ATOM 5328 C CA . ASP A 1 672 ? 28.460 -1.421 -36.936 1.00 73.19 672 ASP A CA 1
ATOM 5329 C C . ASP A 1 672 ? 28.818 -0.925 -38.355 1.00 73.19 672 ASP A C 1
ATOM 5331 O O . ASP A 1 672 ? 29.973 -1.001 -38.772 1.00 73.19 672 ASP A O 1
ATOM 5335 N N . SER A 1 673 ? 27.839 -0.396 -39.102 1.00 65.19 673 SER A N 1
ATOM 5336 C CA . SER A 1 673 ? 27.991 0.110 -40.473 1.00 65.19 673 SER A CA 1
ATOM 5337 C C . SER A 1 673 ? 27.275 1.449 -40.623 1.00 65.19 673 SER A C 1
ATOM 5339 O O . SER A 1 673 ? 26.102 1.562 -40.274 1.00 65.19 673 SER A O 1
ATOM 5341 N N . SER A 1 674 ? 27.961 2.453 -41.178 1.00 61.06 674 SER A N 1
ATOM 5342 C CA . SER A 1 674 ? 27.428 3.810 -41.371 1.00 61.06 674 SER A CA 1
ATOM 5343 C C . SER A 1 674 ? 26.292 3.897 -42.396 1.00 61.06 674 SER A C 1
ATOM 5345 O O . SER A 1 674 ? 25.602 4.912 -42.432 1.00 61.06 674 SER A O 1
ATOM 5347 N N . GLN A 1 675 ? 26.094 2.860 -43.217 1.00 66.38 675 GLN A N 1
ATOM 5348 C CA . GLN A 1 675 ? 25.089 2.835 -44.287 1.00 66.38 675 GLN A CA 1
ATOM 5349 C C . GLN A 1 675 ? 23.795 2.113 -43.891 1.00 66.38 675 GLN A C 1
ATOM 5351 O O . GLN A 1 675 ? 22.750 2.362 -44.486 1.00 66.38 675 GLN A O 1
ATOM 5356 N N . ALA A 1 676 ? 23.844 1.223 -42.894 1.00 81.69 676 ALA A N 1
ATOM 5357 C CA . ALA A 1 676 ? 22.658 0.508 -42.442 1.00 81.69 676 ALA A CA 1
ATOM 5358 C C . ALA A 1 676 ? 21.811 1.405 -41.523 1.00 81.69 676 ALA A C 1
ATOM 5360 O O . ALA A 1 676 ? 22.358 2.103 -40.660 1.00 81.69 676 ALA A O 1
ATOM 5361 N N . PRO A 1 677 ? 20.479 1.384 -41.666 1.00 86.19 677 PRO A N 1
ATOM 5362 C CA . PRO A 1 677 ? 19.627 2.175 -40.807 1.00 86.19 677 PRO A CA 1
ATOM 5363 C C . PRO A 1 677 ? 19.586 1.593 -39.384 1.00 86.19 677 PRO A C 1
ATOM 5365 O O . PRO A 1 677 ? 19.517 0.373 -39.190 1.00 86.19 677 PRO A O 1
ATOM 5368 N N . LEU A 1 678 ? 19.620 2.477 -38.386 1.00 87.31 678 LEU A N 1
ATOM 5369 C CA . LEU A 1 678 ? 19.495 2.116 -36.977 1.00 87.31 678 LEU A CA 1
ATOM 5370 C C . LEU A 1 678 ? 18.113 1.497 -36.743 1.00 87.31 678 LEU A C 1
ATOM 5372 O O . LEU A 1 678 ? 17.093 2.099 -37.081 1.00 87.31 678 LEU A O 1
ATOM 5376 N N . ALA A 1 679 ? 18.066 0.287 -36.197 1.00 86.19 679 ALA A N 1
ATOM 5377 C CA . ALA A 1 679 ? 16.813 -0.360 -35.823 1.00 86.19 679 ALA A CA 1
ATOM 5378 C C . ALA A 1 679 ? 17.040 -1.364 -34.693 1.00 86.19 679 ALA A C 1
ATOM 5380 O O . ALA A 1 679 ? 18.070 -2.041 -34.649 1.00 86.19 679 ALA A O 1
ATOM 5381 N N . ILE A 1 680 ? 16.058 -1.471 -33.797 1.00 85.94 680 ILE A N 1
ATOM 5382 C CA . ILE A 1 680 ? 15.986 -2.528 -32.789 1.00 85.94 680 ILE A CA 1
ATOM 5383 C C . ILE A 1 680 ? 15.103 -3.631 -33.361 1.00 85.94 680 ILE A C 1
ATOM 5385 O O . ILE A 1 680 ? 13.915 -3.427 -33.587 1.00 85.94 680 ILE A O 1
ATOM 5389 N N . THR A 1 681 ? 15.694 -4.796 -33.605 1.00 86.50 681 THR A N 1
ATOM 5390 C CA . THR A 1 681 ? 14.957 -5.991 -34.051 1.00 86.50 681 THR A CA 1
ATOM 5391 C C . THR A 1 681 ? 14.439 -6.803 -32.869 1.00 86.50 681 THR A C 1
ATOM 5393 O O . THR A 1 681 ? 13.395 -7.440 -32.960 1.00 86.50 681 THR A O 1
ATOM 5396 N N . ARG A 1 682 ? 15.150 -6.750 -31.736 1.00 85.62 682 ARG A N 1
ATOM 5397 C CA . ARG A 1 682 ? 14.718 -7.323 -30.463 1.00 85.62 682 ARG A CA 1
ATOM 5398 C C . ARG A 1 682 ? 15.192 -6.451 -29.310 1.00 85.62 682 ARG A C 1
ATOM 5400 O O . ARG A 1 682 ? 16.371 -6.095 -29.243 1.00 85.62 682 ARG A O 1
ATOM 5407 N N . TRP A 1 683 ? 14.263 -6.143 -28.414 1.00 85.50 683 TRP A N 1
ATOM 5408 C CA . TRP A 1 683 ? 14.534 -5.448 -27.162 1.00 85.50 683 TRP A CA 1
ATOM 5409 C C . TRP A 1 683 ? 15.318 -6.345 -26.201 1.00 85.50 683 TRP A C 1
ATOM 5411 O O . TRP A 1 683 ? 15.037 -7.539 -26.098 1.00 85.50 683 TRP A O 1
ATOM 5421 N N . GLY A 1 684 ? 16.304 -5.763 -25.522 1.00 85.44 684 GLY A N 1
ATOM 5422 C CA . GLY A 1 684 ? 17.032 -6.404 -24.430 1.00 85.44 684 GLY A CA 1
ATOM 5423 C C . GLY A 1 684 ? 16.557 -5.911 -23.063 1.00 85.44 684 GLY A C 1
ATOM 5424 O O . GLY A 1 684 ? 15.460 -5.374 -22.912 1.00 85.44 684 GLY A O 1
ATOM 5425 N N . MET A 1 685 ? 17.410 -6.058 -22.053 1.00 83.94 685 MET A N 1
ATOM 5426 C CA . MET A 1 685 ? 17.147 -5.569 -20.701 1.00 83.94 685 MET A CA 1
ATOM 5427 C C . MET A 1 685 ? 17.167 -4.037 -20.639 1.00 83.94 685 MET A C 1
ATOM 5429 O O . MET A 1 685 ? 18.172 -3.406 -20.968 1.00 83.94 685 MET A O 1
ATOM 5433 N N . LEU A 1 686 ? 16.086 -3.428 -20.147 1.00 78.38 686 LEU A N 1
ATOM 5434 C CA . LEU A 1 686 ? 16.040 -1.990 -19.873 1.00 78.38 686 LEU A CA 1
ATOM 5435 C C . LEU A 1 686 ? 16.676 -1.659 -18.528 1.00 78.38 686 LEU A C 1
ATOM 5437 O O . LEU A 1 686 ? 16.136 -1.985 -17.474 1.00 78.38 686 LEU A O 1
ATOM 5441 N N . VAL A 1 687 ? 17.799 -0.950 -18.587 1.00 76.94 687 VAL A N 1
ATOM 5442 C CA . VAL A 1 687 ? 18.474 -0.344 -17.434 1.00 76.94 687 VAL A CA 1
ATOM 5443 C C . VAL A 1 687 ? 18.257 1.166 -17.432 1.00 76.94 687 VAL A C 1
ATOM 5445 O O . VAL A 1 687 ? 18.002 1.761 -18.479 1.00 76.94 687 VAL A O 1
ATOM 5448 N N . ASP A 1 688 ? 18.432 1.807 -16.275 1.00 71.62 688 ASP A N 1
ATOM 5449 C CA . ASP A 1 688 ? 18.207 3.253 -16.143 1.00 71.62 688 ASP A CA 1
ATOM 5450 C C . ASP A 1 688 ? 19.092 4.096 -17.069 1.00 71.62 688 ASP A C 1
ATOM 5452 O O . ASP A 1 688 ? 18.678 5.161 -17.498 1.00 71.62 688 ASP A O 1
ATOM 5456 N N . HIS A 1 689 ? 20.259 3.603 -17.485 1.00 75.81 689 HIS A N 1
ATOM 5457 C CA . HIS A 1 689 ? 21.173 4.339 -18.367 1.00 75.81 689 HIS A CA 1
ATOM 5458 C C . HIS A 1 689 ? 20.822 4.207 -19.864 1.00 75.81 689 HIS A C 1
ATOM 5460 O O . HIS A 1 689 ? 21.558 4.695 -20.718 1.00 75.81 689 HIS A O 1
ATOM 5466 N N . LEU A 1 690 ? 19.709 3.556 -20.228 1.00 77.50 690 LEU A N 1
ATOM 5467 C CA . LEU A 1 690 ? 19.356 3.352 -21.638 1.00 77.50 690 LEU A CA 1
ATOM 5468 C C . LEU A 1 690 ? 19.065 4.664 -22.380 1.00 77.50 690 LEU A C 1
ATOM 5470 O O . LEU A 1 690 ? 19.473 4.825 -23.530 1.00 77.50 690 LEU A O 1
ATOM 5474 N N . VAL A 1 691 ? 18.423 5.616 -21.701 1.00 75.56 691 VAL A N 1
ATOM 5475 C CA . VAL A 1 691 ? 18.170 6.962 -22.236 1.00 75.56 691 VAL A CA 1
ATOM 5476 C C . VAL A 1 691 ? 19.493 7.646 -22.584 1.00 75.56 691 VAL A C 1
ATOM 5478 O O . VAL A 1 691 ? 19.658 8.158 -23.688 1.00 75.56 691 VAL A O 1
ATOM 5481 N N . GLU A 1 692 ? 20.468 7.587 -21.677 1.00 76.88 692 GLU A N 1
ATOM 5482 C CA . GLU A 1 692 ? 21.809 8.136 -21.890 1.00 76.88 692 GLU A CA 1
ATOM 5483 C C . GLU A 1 692 ? 22.515 7.474 -23.081 1.00 76.88 692 GLU A C 1
ATOM 5485 O O . GLU A 1 692 ? 23.089 8.168 -23.919 1.00 76.88 692 GLU A O 1
ATOM 5490 N N . ILE A 1 693 ? 22.415 6.148 -23.221 1.00 82.31 693 ILE A N 1
ATOM 5491 C CA . ILE A 1 693 ? 23.006 5.408 -24.346 1.00 82.31 693 ILE A CA 1
ATOM 5492 C C . ILE A 1 693 ? 22.438 5.891 -25.688 1.00 82.31 693 ILE A C 1
ATOM 5494 O O . ILE A 1 693 ? 23.195 6.120 -26.635 1.00 82.31 693 ILE A O 1
ATOM 5498 N N . PHE A 1 694 ? 21.119 6.077 -25.788 1.00 82.44 694 PHE A N 1
ATOM 5499 C CA . PHE A 1 694 ? 20.503 6.585 -27.015 1.00 82.44 694 PHE A CA 1
ATOM 5500 C C . PHE A 1 694 ? 20.814 8.065 -27.264 1.00 82.44 694 PHE A C 1
ATOM 5502 O O . PHE A 1 694 ? 20.985 8.447 -28.422 1.00 82.44 694 PHE A O 1
ATOM 5509 N N . MET A 1 695 ? 20.967 8.885 -26.216 1.00 79.25 695 MET A N 1
ATOM 5510 C CA . MET A 1 695 ? 21.421 10.275 -26.357 1.00 79.25 695 MET A CA 1
ATOM 5511 C C . MET A 1 695 ? 22.844 10.324 -26.921 1.00 79.25 695 MET A C 1
ATOM 5513 O O . MET A 1 695 ? 23.087 11.025 -27.902 1.00 79.25 695 MET A O 1
ATOM 5517 N N . LEU A 1 696 ? 23.755 9.508 -26.379 1.00 80.94 696 LEU A N 1
ATOM 5518 C CA . LEU A 1 696 ? 25.122 9.372 -26.888 1.00 80.94 696 LEU A CA 1
ATOM 5519 C C . LEU A 1 696 ? 25.147 8.930 -28.355 1.00 80.94 696 LEU A C 1
ATOM 5521 O O . LEU A 1 696 ? 25.918 9.476 -29.144 1.00 80.94 696 LEU A O 1
ATOM 5525 N N . LEU A 1 697 ? 24.309 7.958 -28.736 1.00 85.38 697 LEU A N 1
ATOM 5526 C CA . LEU A 1 697 ? 24.196 7.506 -30.126 1.00 85.38 697 LEU A CA 1
ATOM 5527 C C . LEU A 1 697 ? 23.682 8.614 -31.044 1.00 85.38 697 LEU A C 1
ATOM 5529 O O . LEU A 1 697 ? 24.279 8.847 -32.094 1.00 85.38 697 LEU A O 1
ATOM 5533 N N . ARG A 1 698 ? 22.609 9.308 -30.652 1.00 84.94 698 ARG A N 1
ATOM 5534 C CA . ARG A 1 698 ? 22.035 10.419 -31.419 1.00 84.94 698 ARG A CA 1
ATOM 5535 C C . ARG A 1 698 ? 23.088 11.484 -31.692 1.00 84.94 698 ARG A C 1
ATOM 5537 O O . ARG A 1 698 ? 23.287 11.846 -32.852 1.00 84.94 698 ARG A O 1
ATOM 5544 N N . ASP A 1 699 ? 23.766 11.944 -30.645 1.00 80.62 699 ASP A N 1
ATOM 5545 C CA . ASP A 1 699 ? 24.752 13.019 -30.726 1.00 80.62 699 ASP A CA 1
ATOM 5546 C C . ASP A 1 699 ? 25.972 12.578 -31.554 1.00 80.62 699 ASP A C 1
ATOM 5548 O O . ASP A 1 699 ? 26.461 13.325 -32.403 1.00 80.62 699 ASP A O 1
ATOM 5552 N N . ALA A 1 700 ? 26.415 11.324 -31.408 1.00 86.44 700 ALA A N 1
ATOM 5553 C CA . ALA A 1 700 ? 27.477 10.770 -32.241 1.00 86.44 700 ALA A CA 1
ATOM 5554 C C . ALA A 1 700 ? 27.070 10.653 -33.723 1.00 86.44 700 ALA A C 1
ATOM 5556 O O . ALA A 1 700 ? 27.885 10.932 -34.600 1.00 86.44 700 ALA A O 1
ATOM 5557 N N . PHE A 1 701 ? 25.820 10.294 -34.035 1.00 86.50 701 PHE A N 1
ATOM 5558 C CA . PHE A 1 701 ? 25.332 10.278 -35.417 1.00 86.50 701 PHE A CA 1
ATOM 5559 C C . PHE A 1 701 ? 25.223 11.684 -36.021 1.00 86.50 701 PHE A C 1
ATOM 5561 O O . PHE A 1 701 ? 25.553 11.838 -37.199 1.00 86.50 701 PHE A O 1
ATOM 5568 N N . VAL A 1 702 ? 24.853 12.706 -35.232 1.00 84.44 702 VAL A N 1
ATOM 5569 C CA . VAL A 1 702 ? 24.925 14.115 -35.670 1.00 84.44 702 VAL A CA 1
ATOM 5570 C C . VAL A 1 702 ? 26.359 14.466 -36.055 1.00 84.44 702 VAL A C 1
ATOM 5572 O O . VAL A 1 702 ? 26.600 14.924 -37.168 1.00 84.44 702 VAL A O 1
ATOM 5575 N N . LEU A 1 703 ? 27.326 14.184 -35.175 1.00 85.19 703 LEU A N 1
ATOM 5576 C CA . LEU A 1 703 ? 28.745 14.463 -35.425 1.00 85.19 703 LEU A CA 1
ATOM 5577 C C . LEU A 1 703 ? 29.320 13.665 -36.607 1.00 85.19 703 LEU A C 1
ATOM 5579 O O . LEU A 1 703 ? 30.308 14.078 -37.209 1.00 85.19 703 LEU A O 1
ATOM 5583 N N . ALA A 1 704 ? 28.719 12.523 -36.941 1.00 85.31 704 ALA A N 1
ATOM 5584 C CA . ALA A 1 704 ? 29.076 11.709 -38.099 1.00 85.31 704 ALA A CA 1
ATOM 5585 C C . ALA A 1 704 ? 28.339 12.116 -39.393 1.00 85.31 704 ALA A C 1
ATOM 5587 O O . ALA A 1 704 ? 28.472 11.415 -40.395 1.00 85.31 704 ALA A O 1
ATOM 5588 N N . ASN A 1 705 ? 27.557 13.205 -39.385 1.00 85.25 705 ASN A N 1
ATOM 5589 C CA . ASN A 1 705 ? 26.699 13.645 -40.494 1.00 85.25 705 ASN A CA 1
ATOM 5590 C C . ASN A 1 705 ? 25.696 12.573 -40.975 1.00 85.25 705 ASN A C 1
ATOM 5592 O O . ASN A 1 705 ? 25.329 12.535 -42.149 1.00 85.25 705 ASN A O 1
ATOM 5596 N N . ASN A 1 706 ? 25.229 11.702 -40.076 1.00 84.31 706 ASN A N 1
ATOM 5597 C CA . ASN A 1 706 ? 24.209 10.691 -40.361 1.00 84.31 706 ASN A CA 1
ATOM 5598 C C . ASN A 1 706 ? 22.876 11.090 -39.714 1.00 84.31 706 ASN A C 1
ATOM 5600 O O . ASN A 1 706 ? 22.494 10.586 -38.657 1.00 84.31 706 ASN A O 1
ATOM 5604 N N . THR A 1 707 ? 22.168 12.020 -40.357 1.00 83.12 707 THR A N 1
ATOM 5605 C CA . THR A 1 707 ? 20.899 12.566 -39.851 1.00 83.12 707 THR A CA 1
ATOM 5606 C C . THR A 1 707 ? 19.823 11.494 -39.704 1.00 83.12 707 THR A C 1
ATOM 5608 O O . THR A 1 707 ? 19.160 11.457 -38.679 1.00 83.12 707 THR A O 1
ATOM 5611 N N . MET A 1 708 ? 19.722 10.549 -40.645 1.00 86.62 708 MET A N 1
ATOM 5612 C CA . MET A 1 708 ? 18.748 9.452 -40.575 1.00 86.62 708 MET A CA 1
ATOM 5613 C C . MET A 1 708 ? 18.899 8.616 -39.295 1.00 86.62 708 MET A C 1
ATOM 5615 O O . MET A 1 708 ? 17.911 8.340 -38.619 1.00 86.62 708 MET A O 1
ATOM 5619 N N . ASN A 1 709 ? 20.118 8.187 -38.957 1.00 85.38 709 ASN A N 1
ATOM 5620 C CA . ASN A 1 709 ? 20.336 7.386 -37.750 1.00 85.38 709 ASN A CA 1
ATOM 5621 C C . ASN A 1 709 ? 20.297 8.231 -36.476 1.00 85.38 709 ASN A C 1
ATOM 5623 O O . ASN A 1 709 ? 19.955 7.702 -35.421 1.00 85.38 709 ASN A O 1
ATOM 5627 N N . SER A 1 710 ? 20.593 9.530 -36.571 1.00 83.50 710 SER A N 1
ATOM 5628 C CA . SER A 1 710 ? 20.379 10.465 -35.469 1.00 83.50 710 SER A CA 1
ATOM 5629 C C . SER A 1 710 ? 18.893 10.614 -35.146 1.00 83.50 710 SER A C 1
ATOM 5631 O O . SER A 1 710 ? 18.508 10.406 -33.999 1.00 83.50 710 SER A O 1
ATOM 5633 N N . ASP A 1 711 ? 18.051 10.852 -36.155 1.00 79.44 711 ASP A N 1
ATOM 5634 C CA . ASP A 1 711 ? 16.598 10.965 -36.000 1.00 79.44 711 ASP A CA 1
ATOM 5635 C C . ASP A 1 711 ? 16.021 9.674 -35.413 1.00 79.44 711 ASP A C 1
ATOM 5637 O O . ASP A 1 711 ? 15.306 9.710 -34.418 1.00 79.44 711 ASP A O 1
ATOM 5641 N N . ARG A 1 712 ? 16.437 8.512 -35.932 1.00 82.88 712 ARG A N 1
ATOM 5642 C CA . ARG A 1 712 ? 16.014 7.208 -35.401 1.00 82.88 712 ARG A CA 1
ATOM 5643 C C . ARG A 1 712 ? 16.484 6.954 -33.970 1.00 82.88 712 ARG A C 1
ATOM 5645 O O . ARG A 1 712 ? 15.732 6.397 -33.179 1.00 82.88 712 ARG A O 1
ATOM 5652 N N . ALA A 1 713 ? 17.710 7.343 -33.611 1.00 77.25 713 ALA A N 1
ATOM 5653 C CA . ALA A 1 713 ? 18.165 7.284 -32.219 1.00 77.25 713 ALA A CA 1
ATOM 5654 C C . ALA A 1 713 ? 17.333 8.228 -31.335 1.00 77.25 713 ALA A C 1
ATOM 5656 O O . ALA A 1 713 ? 16.990 7.878 -30.208 1.00 77.25 713 ALA A O 1
ATOM 5657 N N . GLY A 1 714 ? 16.957 9.389 -31.877 1.00 67.25 714 GLY A N 1
ATOM 5658 C CA . GLY A 1 714 ? 16.011 10.329 -31.289 1.00 67.25 714 GLY A CA 1
ATOM 5659 C C . GLY A 1 714 ? 14.625 9.726 -31.063 1.00 67.25 714 GLY A C 1
ATOM 5660 O O . GLY A 1 714 ? 14.085 9.884 -29.976 1.00 67.25 714 GLY A O 1
ATOM 5661 N N . ASP A 1 715 ? 14.080 8.974 -32.018 1.00 70.88 715 ASP A N 1
ATOM 5662 C CA . ASP A 1 715 ? 12.776 8.299 -31.909 1.00 70.88 715 ASP A CA 1
ATOM 5663 C C . ASP A 1 715 ? 12.784 7.155 -30.874 1.00 70.88 715 ASP A C 1
ATOM 5665 O O . ASP A 1 715 ? 11.768 6.836 -30.242 1.00 70.88 715 ASP A O 1
ATOM 5669 N N . LEU A 1 716 ? 13.954 6.556 -30.641 1.00 70.50 716 LEU A N 1
ATOM 5670 C CA . LEU A 1 716 ? 14.163 5.561 -29.589 1.00 70.50 716 LEU A CA 1
ATOM 5671 C C . LEU A 1 716 ? 14.265 6.190 -28.188 1.00 70.50 716 LEU A C 1
ATOM 5673 O O . LEU A 1 716 ? 14.044 5.489 -27.199 1.00 70.50 716 LEU A O 1
ATOM 5677 N N . LEU A 1 717 ? 14.517 7.503 -28.069 1.00 63.41 717 LEU A N 1
ATOM 5678 C CA . LEU A 1 717 ? 14.538 8.194 -26.774 1.00 63.41 717 LEU A CA 1
ATOM 5679 C C . LEU A 1 717 ? 13.159 8.181 -26.098 1.00 63.41 717 LEU A C 1
ATOM 5681 O O . LEU A 1 717 ? 13.077 7.626 -25.006 1.00 63.41 717 LEU A O 1
ATOM 5685 N N . PRO A 1 718 ? 12.052 8.663 -26.704 1.00 51.84 718 PRO A N 1
ATOM 5686 C CA . PRO A 1 718 ? 10.710 8.512 -26.135 1.00 51.84 718 PRO A CA 1
ATOM 5687 C C . PRO A 1 718 ? 10.361 7.054 -25.807 1.00 51.84 718 PRO A C 1
ATOM 5689 O O . PRO A 1 718 ? 9.815 6.784 -24.738 1.00 51.84 718 PRO A O 1
ATOM 5692 N N . SER A 1 719 ? 10.773 6.122 -26.673 1.00 51.84 719 SER A N 1
ATOM 5693 C CA . SER A 1 719 ? 10.610 4.664 -26.521 1.00 51.84 719 SER A CA 1
ATOM 5694 C C . SER A 1 719 ? 11.524 4.035 -25.455 1.00 51.84 719 SER A C 1
ATOM 5696 O O . SER A 1 719 ? 11.467 2.836 -25.211 1.00 51.84 719 SER A O 1
ATOM 5698 N N . SER A 1 720 ? 12.387 4.814 -24.805 1.00 53.03 720 SER A N 1
ATOM 5699 C CA . SER A 1 720 ? 13.175 4.417 -23.625 1.00 53.03 720 SER A CA 1
ATOM 5700 C C . SER A 1 720 ? 12.822 5.253 -22.390 1.00 53.03 720 SER A C 1
ATOM 5702 O O . SER A 1 720 ? 13.146 4.871 -21.271 1.00 53.03 720 SER A O 1
ATOM 5704 N N . LEU A 1 721 ? 12.104 6.363 -22.589 1.00 52.28 721 LEU A N 1
ATOM 5705 C CA . LEU A 1 721 ? 11.688 7.330 -21.576 1.00 52.28 721 LEU A CA 1
ATOM 5706 C C . LEU A 1 721 ? 10.253 7.062 -21.071 1.00 52.28 721 LEU A C 1
ATOM 5708 O O . LEU A 1 721 ? 9.934 7.345 -19.919 1.00 52.28 721 LEU A O 1
ATOM 5712 N N . TRP A 1 722 ? 9.382 6.469 -21.893 1.00 58.38 722 TRP A N 1
ATOM 5713 C CA . TRP A 1 722 ? 8.018 6.037 -21.532 1.00 58.38 722 TRP A CA 1
ATOM 5714 C C . TRP A 1 722 ? 7.934 5.091 -20.323 1.00 58.38 722 TRP A C 1
ATOM 5716 O O . TRP A 1 722 ? 6.946 5.130 -19.589 1.00 58.38 722 TRP A O 1
ATOM 5726 N N . THR A 1 723 ? 8.984 4.309 -20.063 1.00 51.38 723 THR A N 1
ATOM 5727 C CA . THR A 1 723 ? 9.151 3.470 -18.871 1.00 51.38 723 THR A CA 1
ATOM 5728 C C . THR A 1 723 ? 9.261 4.289 -17.588 1.00 51.38 723 THR A C 1
ATOM 5730 O O . THR A 1 723 ? 9.024 3.738 -16.522 1.00 51.38 723 THR A O 1
ATOM 5733 N N . TYR A 1 724 ? 9.596 5.582 -17.676 1.00 51.12 724 TYR A N 1
ATOM 5734 C CA . TYR A 1 724 ? 9.762 6.497 -16.540 1.00 51.12 724 TYR A CA 1
ATOM 5735 C C . TYR A 1 724 ? 8.715 7.618 -16.501 1.00 51.12 724 TYR A C 1
ATOM 5737 O O . TYR A 1 724 ? 8.457 8.179 -15.437 1.00 51.12 724 TYR A O 1
ATOM 5745 N N . ILE A 1 725 ? 8.138 7.981 -17.653 1.00 48.09 725 ILE A N 1
ATOM 5746 C CA . ILE A 1 725 ? 7.296 9.184 -17.811 1.00 48.09 725 ILE A CA 1
ATOM 5747 C C . ILE A 1 725 ? 5.803 8.866 -17.910 1.00 48.09 725 ILE A C 1
ATOM 5749 O O . ILE A 1 725 ? 4.968 9.759 -17.783 1.00 48.09 725 ILE A O 1
ATOM 5753 N N . GLY A 1 726 ? 5.443 7.602 -18.114 1.00 42.56 726 GLY A N 1
ATOM 5754 C CA . GLY A 1 726 ? 4.050 7.191 -18.212 1.00 42.56 726 GLY A CA 1
ATOM 5755 C C . GLY A 1 726 ? 3.386 7.493 -19.558 1.00 42.56 726 GLY A C 1
ATOM 5756 O O . GLY A 1 726 ? 2.372 6.882 -19.825 1.00 42.56 726 GLY A O 1
ATOM 5757 N N . THR A 1 727 ? 3.917 8.319 -20.465 1.00 40.41 727 THR A N 1
ATOM 5758 C CA . THR A 1 727 ? 3.285 8.574 -21.784 1.00 40.41 727 THR A CA 1
ATOM 5759 C C . THR A 1 727 ? 3.852 7.692 -22.900 1.00 40.41 727 THR A C 1
ATOM 5761 O O . THR A 1 727 ? 5.067 7.687 -23.088 1.00 40.41 727 THR A O 1
ATOM 5764 N N . SER A 1 728 ? 2.994 7.050 -23.704 1.00 36.34 728 SER A N 1
ATOM 5765 C CA . SER A 1 728 ? 3.379 6.376 -24.961 1.00 36.34 728 SER A CA 1
ATOM 5766 C C . SER A 1 728 ? 3.340 7.293 -26.196 1.00 36.34 728 SER A C 1
ATOM 5768 O O . SER A 1 728 ? 3.891 6.945 -27.235 1.00 36.34 728 SER A O 1
ATOM 5770 N N . SER A 1 729 ? 2.739 8.485 -26.106 1.00 32.53 729 SER A N 1
ATOM 5771 C CA . SER A 1 729 ? 2.554 9.375 -27.257 1.00 32.53 729 SER A CA 1
ATOM 5772 C C . SER A 1 729 ? 3.320 10.694 -27.116 1.00 32.53 729 SER A C 1
ATOM 5774 O O . SER A 1 729 ? 2.975 11.545 -26.295 1.00 32.53 729 SER A O 1
ATOM 5776 N N . GLY A 1 730 ? 4.314 10.901 -27.982 1.00 35.59 730 GLY A N 1
ATOM 5777 C CA . GLY A 1 730 ? 4.658 12.244 -28.451 1.00 35.59 730 GLY A CA 1
ATOM 5778 C C . GLY A 1 730 ? 5.508 13.112 -27.525 1.00 35.59 730 GLY A C 1
ATOM 5779 O O . GLY A 1 730 ? 5.206 14.290 -27.351 1.00 35.59 730 GLY A O 1
ATOM 5780 N N . TRP A 1 731 ? 6.645 12.608 -27.038 1.00 31.56 731 TRP A N 1
ATOM 5781 C CA . TRP A 1 731 ? 7.796 13.500 -26.846 1.00 31.56 731 TRP A CA 1
ATOM 5782 C C . TRP A 1 731 ? 8.370 13.866 -28.222 1.00 31.56 731 TRP A C 1
ATOM 5784 O O . TRP A 1 731 ? 9.485 13.495 -28.565 1.00 31.56 731 TRP A O 1
ATOM 5794 N N . LYS A 1 732 ? 7.618 14.629 -29.022 1.00 34.25 732 LYS A N 1
ATOM 5795 C CA . LYS A 1 732 ? 8.308 15.677 -29.764 1.00 34.25 732 LYS A CA 1
ATOM 5796 C C . LYS A 1 732 ? 8.650 16.689 -28.684 1.00 34.25 732 LYS A C 1
ATOM 5798 O O . LYS A 1 732 ? 7.746 17.158 -27.993 1.00 34.25 732 LYS A O 1
ATOM 5803 N N . LEU A 1 733 ? 9.941 16.934 -28.460 1.00 33.69 733 LEU A N 1
ATOM 5804 C CA . LEU A 1 733 ? 10.363 18.183 -27.841 1.00 33.69 733 LEU A CA 1
ATOM 5805 C C . LEU A 1 733 ? 9.665 19.271 -28.652 1.00 33.69 733 LEU A C 1
ATOM 5807 O O . LEU A 1 733 ? 10.079 19.572 -29.768 1.00 33.69 733 LEU A O 1
ATOM 5811 N N . HIS A 1 734 ? 8.536 19.768 -28.158 1.00 39.03 734 HIS A N 1
ATOM 5812 C CA . HIS A 1 734 ? 8.064 21.037 -28.650 1.00 39.03 734 HIS A CA 1
ATOM 5813 C C . HIS A 1 734 ? 9.183 22.011 -28.297 1.00 39.03 734 HIS A C 1
ATOM 5815 O O . HIS A 1 734 ? 9.673 21.948 -27.163 1.00 39.03 734 HIS A O 1
ATOM 5821 N N . PRO A 1 735 ? 9.647 22.835 -29.246 1.00 40.84 735 PRO A N 1
ATOM 5822 C CA . PRO A 1 735 ? 10.613 23.860 -28.907 1.00 40.84 735 PRO A CA 1
ATOM 5823 C C . PRO A 1 735 ? 10.051 24.658 -27.727 1.00 40.84 735 PRO A C 1
ATOM 5825 O O . PRO A 1 735 ? 8.836 24.863 -27.633 1.00 40.84 735 PRO A O 1
ATOM 5828 N N . ASP A 1 736 ? 10.917 25.080 -26.805 1.00 40.06 736 ASP A N 1
ATOM 5829 C CA . ASP A 1 736 ? 10.496 25.858 -25.633 1.00 40.06 736 ASP A CA 1
ATOM 5830 C C . ASP A 1 736 ? 9.722 27.120 -26.046 1.00 40.06 736 ASP A C 1
ATOM 5832 O O . ASP A 1 736 ? 8.949 27.649 -25.252 1.00 40.06 736 ASP A O 1
ATOM 5836 N N . LEU A 1 737 ? 9.887 27.555 -27.302 1.00 40.28 737 LEU A N 1
ATOM 5837 C CA . LEU A 1 737 ? 9.271 28.720 -27.913 1.00 40.28 737 LEU A CA 1
ATOM 5838 C C . LEU A 1 737 ? 8.641 28.363 -29.273 1.00 40.28 737 LEU A C 1
ATOM 5840 O O . LEU A 1 737 ? 9.280 27.711 -30.097 1.00 40.28 737 LEU A O 1
ATOM 5844 N N . ALA A 1 738 ? 7.422 28.839 -29.533 1.00 45.25 738 ALA A N 1
ATOM 5845 C CA . ALA A 1 738 ? 6.754 28.757 -30.833 1.00 45.25 738 ALA A CA 1
ATOM 5846 C C . ALA A 1 738 ? 6.884 30.087 -31.598 1.00 45.25 738 ALA A C 1
ATOM 5848 O O . ALA A 1 738 ? 6.784 31.157 -30.991 1.00 45.25 738 ALA A O 1
ATOM 5849 N N . VAL A 1 739 ? 7.079 30.022 -32.923 1.00 51.25 739 VAL A N 1
ATOM 5850 C CA . VAL A 1 739 ? 7.068 31.198 -33.812 1.00 51.25 739 VAL A CA 1
ATOM 5851 C C . VAL A 1 739 ? 5.681 31.344 -34.423 1.00 51.25 739 VAL A C 1
ATOM 5853 O O . VAL A 1 739 ? 5.266 30.551 -35.269 1.00 51.25 739 VAL A O 1
ATOM 5856 N N . ILE A 1 740 ? 4.957 32.378 -34.007 1.00 53.78 740 ILE A N 1
ATOM 5857 C CA . ILE A 1 740 ? 3.624 32.674 -34.537 1.00 53.78 740 ILE A CA 1
ATOM 5858 C C . ILE A 1 740 ? 3.759 33.744 -35.617 1.00 53.78 740 ILE A C 1
ATOM 5860 O O . ILE A 1 740 ? 4.374 34.784 -35.394 1.00 53.78 740 ILE A O 1
ATOM 5864 N N . VAL A 1 741 ? 3.198 33.464 -36.795 1.00 54.12 741 VAL A N 1
ATOM 5865 C CA . VAL A 1 741 ? 3.308 34.312 -37.984 1.00 54.12 741 VAL A CA 1
ATOM 5866 C C . VAL A 1 741 ? 1.951 34.944 -38.280 1.00 54.12 741 VAL A C 1
ATOM 5868 O O . VAL A 1 741 ? 1.006 34.250 -38.657 1.00 54.12 741 VAL A O 1
ATOM 5871 N N . TRP A 1 742 ? 1.846 36.263 -38.110 1.00 53.22 742 TRP A N 1
ATOM 5872 C CA . TRP A 1 742 ? 0.629 37.011 -38.440 1.00 53.22 742 TRP A CA 1
ATOM 5873 C C . TRP A 1 742 ? 0.674 37.509 -39.882 1.00 53.22 742 TRP A C 1
ATOM 5875 O O . TRP A 1 742 ? 1.680 38.083 -40.284 1.00 53.22 742 TRP A O 1
ATOM 5885 N N . GLN A 1 743 ? -0.400 37.315 -40.651 1.00 51.28 743 GLN A N 1
ATOM 5886 C CA . GLN A 1 743 ? -0.499 37.785 -42.032 1.00 51.28 743 GLN A CA 1
ATOM 5887 C C . GLN A 1 743 ? -1.798 38.581 -42.209 1.00 51.28 743 GLN A C 1
ATOM 5889 O O . GLN A 1 743 ? -2.863 37.970 -42.246 1.00 51.28 743 GLN A O 1
ATOM 5894 N N . ARG A 1 744 ? -1.686 39.924 -42.308 1.00 50.62 744 ARG A N 1
ATOM 5895 C CA . ARG A 1 744 ? -2.562 40.884 -43.042 1.00 50.62 744 ARG A CA 1
ATOM 5896 C C . ARG A 1 744 ? -2.683 42.253 -42.344 1.00 50.62 744 ARG A C 1
ATOM 5898 O O . ARG A 1 744 ? -3.327 42.379 -41.313 1.00 50.62 744 ARG A O 1
ATOM 5905 N N . MET A 1 745 ? -2.196 43.295 -43.022 1.00 48.81 745 MET A N 1
ATOM 5906 C CA . MET A 1 745 ? -2.704 44.671 -42.948 1.00 48.81 745 MET A CA 1
ATOM 5907 C C . MET A 1 745 ? -2.735 45.229 -44.374 1.00 48.81 745 MET A C 1
ATOM 5909 O O . MET A 1 745 ? -1.740 45.138 -45.088 1.00 48.81 745 MET A O 1
ATOM 5913 N N . THR A 1 746 ? -3.870 45.778 -44.792 1.00 48.16 746 THR A N 1
ATOM 5914 C CA . THR A 1 746 ? -3.969 46.671 -45.955 1.00 48.16 746 THR A CA 1
ATOM 5915 C C . THR A 1 746 ? -4.929 47.778 -45.551 1.00 48.16 746 THR A C 1
ATOM 5917 O O . THR A 1 746 ? -6.133 47.636 -45.750 1.00 48.16 746 THR A O 1
ATOM 5920 N N . ASP A 1 747 ? -4.411 48.825 -44.916 1.00 45.00 747 ASP A N 1
ATOM 5921 C CA . ASP A 1 747 ? -5.172 50.047 -44.672 1.00 45.00 747 ASP A CA 1
ATOM 5922 C C . ASP A 1 747 ? -4.596 51.155 -45.572 1.00 45.00 747 ASP A C 1
ATOM 5924 O O . ASP A 1 747 ? -3.446 51.556 -45.376 1.00 45.00 747 ASP A O 1
ATOM 5928 N N . PRO A 1 748 ? -5.336 51.614 -46.597 1.00 44.31 748 PRO A N 1
ATOM 5929 C CA . PRO A 1 748 ? -4.879 52.659 -47.509 1.00 44.31 748 PRO A CA 1
ATOM 5930 C C . PRO A 1 748 ? -4.800 54.066 -46.883 1.00 44.31 748 PRO A C 1
ATOM 5932 O O . PRO A 1 748 ? -4.408 54.994 -47.585 1.00 44.31 748 PRO A O 1
ATOM 5935 N N . SER A 1 749 ? -5.211 54.252 -45.621 1.00 42.72 749 SER A N 1
ATOM 5936 C CA . SER A 1 749 ? -5.340 55.574 -44.979 1.00 42.72 749 SER A CA 1
ATOM 5937 C C . SER A 1 749 ? -4.126 56.057 -44.171 1.00 42.72 749 SER A C 1
ATOM 5939 O O . SER A 1 749 ? -4.124 57.195 -43.704 1.00 42.72 749 SER A O 1
ATOM 5941 N N . LEU A 1 750 ? -3.075 55.243 -44.035 1.00 49.62 750 LEU A N 1
ATOM 5942 C CA . LEU A 1 750 ? -1.844 55.627 -43.333 1.00 49.62 750 LEU A CA 1
ATOM 5943 C C . LEU A 1 750 ? -0.879 56.393 -44.258 1.00 49.62 750 LEU A C 1
ATOM 5945 O O . LEU A 1 750 ? -0.404 55.857 -45.261 1.00 49.62 750 LEU A O 1
ATOM 5949 N N . ASP A 1 751 ? -0.575 57.651 -43.915 1.00 46.03 751 ASP A N 1
ATOM 5950 C CA . ASP A 1 751 ? 0.393 58.483 -44.641 1.00 46.03 751 ASP A CA 1
ATOM 5951 C C . ASP A 1 751 ? 1.833 57.979 -44.410 1.00 46.03 751 ASP A C 1
ATOM 5953 O O . ASP A 1 751 ? 2.393 58.038 -43.314 1.00 46.03 751 ASP A O 1
ATOM 5957 N N . ASN A 1 752 ? 2.429 57.432 -45.469 1.00 50.00 752 ASN A N 1
ATOM 5958 C CA . ASN A 1 752 ? 3.640 56.606 -45.441 1.00 50.00 752 ASN A CA 1
ATOM 5959 C C . ASN A 1 752 ? 4.963 57.402 -45.461 1.00 50.00 752 ASN A C 1
ATOM 5961 O O . ASN A 1 752 ? 6.021 56.818 -45.709 1.00 50.00 752 ASN A O 1
ATOM 5965 N N . ALA A 1 753 ? 4.939 58.722 -45.254 1.00 45.19 753 ALA A N 1
ATOM 5966 C CA . ALA A 1 753 ? 6.142 59.561 -45.325 1.00 45.19 753 ALA A CA 1
ATOM 5967 C C . ALA A 1 753 ? 6.835 59.806 -43.968 1.00 45.19 753 ALA A C 1
ATOM 5969 O O . ALA A 1 753 ? 8.015 60.152 -43.952 1.00 45.19 753 ALA A O 1
ATOM 5970 N N . THR A 1 754 ? 6.146 59.612 -42.838 1.00 44.88 754 THR A N 1
ATOM 5971 C CA . THR A 1 754 ? 6.652 59.986 -41.495 1.00 44.88 754 THR A CA 1
ATOM 5972 C C . THR A 1 754 ? 6.640 58.862 -40.457 1.00 44.88 754 THR A C 1
ATOM 5974 O O . THR A 1 754 ? 7.218 59.025 -39.383 1.00 44.88 754 THR A O 1
ATOM 5977 N N . LEU A 1 755 ? 6.055 57.702 -40.757 1.00 46.34 755 LEU A N 1
ATOM 5978 C CA . LEU A 1 755 ? 6.063 56.547 -39.858 1.00 46.34 755 LEU A CA 1
ATOM 5979 C C . LEU A 1 755 ? 7.285 55.662 -40.130 1.00 46.34 755 LEU A C 1
ATOM 5981 O O . LEU A 1 755 ? 7.321 54.883 -41.082 1.00 46.34 755 LEU A O 1
ATOM 5985 N N . GLY A 1 756 ? 8.298 55.758 -39.266 1.00 51.34 756 GLY A N 1
ATOM 5986 C CA . GLY A 1 756 ? 9.262 54.667 -39.110 1.00 51.34 756 GLY A CA 1
ATOM 5987 C C . GLY A 1 756 ? 8.549 53.375 -38.684 1.00 51.34 756 GLY A C 1
ATOM 5988 O O . GLY A 1 756 ? 7.416 53.417 -38.209 1.00 51.34 756 GLY A O 1
ATOM 5989 N N . THR A 1 757 ? 9.199 52.220 -38.844 1.00 52.97 757 THR A N 1
ATOM 5990 C CA . THR A 1 757 ? 8.663 50.928 -38.383 1.00 52.97 757 THR A CA 1
ATOM 5991 C C . THR A 1 757 ? 8.294 51.003 -36.893 1.00 52.97 757 THR A C 1
ATOM 5993 O O . THR A 1 757 ? 9.206 51.139 -36.071 1.00 52.97 757 THR A O 1
ATOM 5996 N N . PRO A 1 758 ? 7.003 50.928 -36.507 1.00 57.75 758 PRO A N 1
ATOM 5997 C CA . PRO A 1 758 ? 6.625 50.988 -35.102 1.00 57.75 758 PRO A CA 1
ATOM 5998 C C . PRO A 1 758 ? 7.125 49.734 -34.382 1.00 57.75 758 PRO A C 1
ATOM 6000 O O . PRO A 1 758 ? 7.065 48.628 -34.921 1.00 57.75 758 PRO A O 1
ATOM 6003 N N . ALA A 1 759 ? 7.601 49.887 -33.146 1.00 59.91 759 ALA A N 1
ATOM 6004 C CA . ALA A 1 759 ? 7.868 48.735 -32.295 1.00 59.91 759 ALA A CA 1
ATOM 6005 C C . ALA A 1 759 ? 6.527 48.051 -31.986 1.00 59.91 759 ALA A C 1
ATOM 6007 O O . ALA A 1 759 ? 5.643 48.654 -31.382 1.00 59.91 759 ALA A O 1
ATOM 6008 N N . LEU A 1 760 ? 6.346 46.814 -32.445 1.00 65.19 760 LEU A N 1
ATOM 6009 C CA . LEU A 1 760 ? 5.121 46.045 -32.232 1.00 65.19 760 LEU A CA 1
ATOM 6010 C C . LEU A 1 760 ? 5.296 45.076 -31.059 1.00 65.19 760 LEU A C 1
ATOM 6012 O O . LEU A 1 760 ? 6.357 44.474 -30.869 1.00 65.19 760 LEU A O 1
ATOM 6016 N N . ARG A 1 761 ? 4.226 44.866 -30.301 1.00 70.00 761 ARG A N 1
ATOM 6017 C CA . ARG A 1 761 ? 4.143 43.915 -29.192 1.00 70.00 761 ARG A CA 1
ATOM 6018 C C . ARG A 1 761 ? 2.950 42.997 -29.413 1.00 70.00 761 ARG A C 1
ATOM 6020 O O . ARG A 1 761 ? 1.840 43.482 -29.610 1.00 70.00 761 ARG A O 1
ATOM 6027 N N . ALA A 1 762 ? 3.173 41.692 -29.351 1.00 70.31 762 ALA A N 1
ATOM 6028 C CA . ALA A 1 762 ? 2.103 40.709 -29.324 1.00 70.31 762 ALA A CA 1
ATOM 6029 C C . ALA A 1 762 ? 1.566 40.570 -27.895 1.00 70.31 762 ALA A C 1
ATOM 6031 O O . ALA A 1 762 ? 2.329 40.544 -26.932 1.00 70.31 762 ALA A O 1
ATOM 6032 N N . GLU A 1 763 ? 0.257 40.477 -27.760 1.00 71.88 763 GLU A N 1
ATOM 6033 C CA . GLU A 1 763 ? -0.459 40.209 -26.520 1.00 71.88 763 GLU A CA 1
ATOM 6034 C C . GLU A 1 763 ? -1.200 38.882 -26.699 1.00 71.88 763 GLU A C 1
ATOM 6036 O O . GLU A 1 763 ? -1.865 38.669 -27.712 1.00 71.88 763 GLU A O 1
ATOM 6041 N N . ILE A 1 764 ? -1.044 37.968 -25.743 1.00 71.94 764 ILE A N 1
ATOM 6042 C CA . ILE A 1 764 ? -1.699 36.658 -25.747 1.00 71.94 764 ILE A CA 1
ATOM 6043 C C . ILE A 1 764 ? -2.552 36.544 -24.488 1.00 71.94 764 ILE A C 1
ATOM 6045 O O . ILE A 1 764 ? -2.026 36.648 -23.377 1.00 71.94 764 ILE A O 1
ATOM 6049 N N . THR A 1 765 ? -3.850 36.303 -24.671 1.00 67.94 765 THR A N 1
ATOM 6050 C CA . THR A 1 765 ? -4.850 36.227 -23.600 1.00 67.94 765 THR A CA 1
ATOM 6051 C C . THR A 1 765 ? -5.603 34.893 -23.592 1.00 67.94 765 THR A C 1
ATOM 6053 O O . THR A 1 765 ? -6.038 34.398 -24.637 1.00 67.94 765 THR A O 1
ATOM 6056 N N . GLY A 1 766 ? -5.752 34.296 -22.403 1.00 65.19 766 GLY A N 1
ATOM 6057 C CA . GLY A 1 766 ? -6.600 33.118 -22.161 1.00 65.19 766 GLY A CA 1
ATOM 6058 C C . GLY A 1 766 ? -8.086 33.489 -22.101 1.00 65.19 766 GLY A C 1
ATOM 6059 O O . GLY A 1 766 ? -8.419 34.613 -21.729 1.00 65.19 766 GLY A O 1
ATOM 6060 N N . THR A 1 767 ? -8.986 32.570 -22.473 1.00 56.31 767 THR A N 1
ATOM 6061 C CA . THR A 1 767 ? -10.425 32.884 -22.655 1.00 56.31 767 THR A CA 1
ATOM 6062 C C . THR A 1 767 ? -11.343 32.383 -21.532 1.00 56.31 767 THR A C 1
ATOM 6064 O O . THR A 1 767 ? -12.539 32.664 -21.559 1.00 56.31 767 THR A O 1
ATOM 6067 N N . THR A 1 768 ? -10.804 31.696 -20.519 1.00 53.50 768 THR A N 1
ATOM 6068 C CA . THR A 1 768 ? -11.551 31.237 -19.329 1.00 53.50 768 THR A CA 1
ATOM 6069 C C . THR A 1 768 ? -11.795 32.328 -18.273 1.00 53.50 768 THR A C 1
ATOM 6071 O O . THR A 1 768 ? -11.145 33.372 -18.265 1.00 53.50 768 THR A O 1
ATOM 6074 N N . GLU A 1 769 ? -12.704 32.061 -17.320 1.00 41.94 769 GLU A N 1
ATOM 6075 C CA . GLU A 1 769 ? -13.150 32.979 -16.246 1.00 41.94 769 GLU A CA 1
ATOM 6076 C C . GLU A 1 769 ? -12.029 33.580 -15.368 1.00 41.94 769 GLU A C 1
ATOM 6078 O O . GLU A 1 769 ? -12.248 34.588 -14.700 1.00 41.94 769 GLU A O 1
ATOM 6083 N N . LYS A 1 770 ? -10.820 33.000 -15.367 1.00 46.81 770 LYS A N 1
ATOM 6084 C CA . LYS A 1 770 ? -9.638 33.509 -14.641 1.00 46.81 770 LYS A CA 1
ATOM 6085 C C . LYS A 1 770 ? -8.576 34.117 -15.571 1.00 46.81 770 LYS A C 1
ATOM 6087 O O . LYS A 1 770 ? -7.391 34.012 -15.263 1.00 46.81 770 LYS A O 1
ATOM 6092 N N . GLY A 1 771 ? -9.001 34.675 -16.710 1.00 56.47 771 GLY A N 1
ATOM 6093 C CA . GLY A 1 771 ? -8.181 35.141 -17.835 1.00 56.47 771 GLY A CA 1
ATOM 6094 C C . GLY A 1 771 ? -6.768 35.616 -17.476 1.00 56.47 771 GLY A C 1
ATOM 6095 O O . GLY A 1 771 ? -6.576 36.478 -16.622 1.00 56.47 771 GLY A O 1
ATOM 6096 N N . TRP A 1 772 ? -5.771 35.037 -18.144 1.00 64.62 772 TRP A N 1
ATOM 6097 C CA . TRP A 1 772 ? -4.366 35.431 -18.043 1.00 64.62 772 TRP A CA 1
ATOM 6098 C C . TRP A 1 772 ? -3.954 36.224 -19.285 1.00 64.62 772 TRP A C 1
ATOM 6100 O O . TRP A 1 772 ? -4.444 35.951 -20.378 1.00 64.62 772 TRP A O 1
ATOM 6110 N N . GLU A 1 773 ? -3.029 37.171 -19.128 1.00 69.25 773 GLU A N 1
ATOM 6111 C CA . GLU A 1 773 ? -2.537 38.056 -20.191 1.00 69.25 773 GLU A CA 1
ATOM 6112 C C . GLU A 1 773 ? -1.009 38.114 -20.157 1.00 69.25 773 GLU A C 1
ATOM 6114 O O . GLU A 1 773 ? -0.410 38.254 -19.090 1.00 69.25 773 GLU A O 1
ATOM 6119 N N . ASN A 1 774 ? -0.362 37.983 -21.317 1.00 70.44 774 ASN A N 1
ATOM 6120 C CA . ASN A 1 774 ? 1.089 38.103 -21.434 1.00 70.44 774 ASN A CA 1
ATOM 6121 C C . ASN A 1 774 ? 1.503 38.840 -22.706 1.00 70.44 774 ASN A C 1
ATOM 6123 O O . ASN A 1 774 ? 0.889 38.690 -23.761 1.00 70.44 774 ASN A O 1
ATOM 6127 N N . PHE A 1 775 ? 2.606 39.581 -22.605 1.00 73.12 775 PHE A N 1
ATOM 6128 C CA . PHE A 1 775 ? 3.128 40.422 -23.674 1.00 73.12 775 PHE A CA 1
ATOM 6129 C C . PHE A 1 775 ? 4.475 39.916 -24.190 1.00 73.12 775 PHE A C 1
ATOM 6131 O O . PHE A 1 775 ? 5.389 39.660 -23.407 1.00 73.12 775 PHE A O 1
ATOM 6138 N N . PHE A 1 776 ? 4.629 39.864 -25.511 1.00 71.25 776 PHE A N 1
ATOM 6139 C CA . PHE A 1 776 ? 5.845 39.430 -26.192 1.00 71.25 776 PHE A CA 1
ATOM 6140 C C . PHE A 1 776 ? 6.308 40.494 -27.182 1.00 71.25 776 PHE A C 1
ATOM 6142 O O . PHE A 1 776 ? 5.530 40.998 -27.993 1.00 71.25 776 PHE A O 1
ATOM 6149 N N . SER A 1 777 ? 7.588 40.849 -27.125 1.00 68.12 777 SER A N 1
ATOM 6150 C CA . SER A 1 777 ? 8.181 41.773 -28.092 1.00 68.12 777 SER A CA 1
ATOM 6151 C C . SER A 1 777 ? 8.291 41.112 -29.467 1.00 68.12 777 SER A C 1
ATOM 6153 O O . SER A 1 777 ? 8.648 39.936 -29.576 1.00 68.12 777 SER A O 1
ATOM 6155 N N . THR A 1 778 ? 8.009 41.874 -30.522 1.00 62.44 778 THR A N 1
ATOM 6156 C CA . THR A 1 778 ? 8.221 41.417 -31.901 1.00 62.44 778 THR A CA 1
ATOM 6157 C C . THR A 1 778 ? 9.708 41.221 -32.174 1.00 62.44 778 THR A C 1
ATOM 6159 O O . THR A 1 778 ? 10.525 42.058 -31.796 1.00 62.44 778 THR A O 1
ATOM 6162 N N . ILE A 1 779 ? 10.055 40.127 -32.853 1.00 60.19 779 ILE A N 1
ATOM 6163 C CA . ILE A 1 779 ? 11.445 39.777 -33.182 1.00 60.19 779 ILE A CA 1
ATOM 6164 C C . ILE A 1 779 ? 11.800 40.214 -34.597 1.00 60.19 779 ILE A C 1
ATOM 6166 O O . ILE A 1 779 ? 12.884 40.741 -34.825 1.00 60.19 779 ILE A O 1
ATOM 6170 N N . GLN A 1 780 ? 10.886 40.009 -35.546 1.00 65.06 780 GLN A N 1
ATOM 6171 C CA . GLN A 1 780 ? 11.092 40.372 -36.943 1.00 65.06 780 GLN A CA 1
ATOM 6172 C C . GLN A 1 780 ? 9.769 40.813 -37.571 1.00 65.06 780 GLN A C 1
ATOM 6174 O O . GLN A 1 780 ? 8.717 40.212 -37.329 1.00 65.06 780 GLN A O 1
ATOM 6179 N N . MET A 1 781 ? 9.846 41.879 -38.367 1.00 67.12 781 MET A N 1
ATOM 6180 C CA . MET A 1 781 ? 8.750 42.412 -39.167 1.00 67.12 781 MET A CA 1
ATOM 6181 C C . MET A 1 781 ? 9.222 42.521 -40.618 1.00 67.12 781 MET A C 1
ATOM 6183 O O . MET A 1 781 ? 10.211 43.199 -40.890 1.00 67.12 781 MET A O 1
ATOM 6187 N N . SER A 1 782 ? 8.503 41.881 -41.536 1.00 69.00 782 SER A N 1
ATOM 6188 C CA . SER A 1 782 ? 8.813 41.875 -42.970 1.00 69.00 782 SER A CA 1
ATOM 6189 C C . SER A 1 782 ? 7.524 42.021 -43.779 1.00 69.00 782 SER A C 1
ATOM 6191 O O . SER A 1 782 ? 6.471 41.554 -43.358 1.00 69.00 782 SER A O 1
ATOM 6193 N N . PHE A 1 783 ? 7.580 42.622 -44.965 1.00 68.31 783 PHE A N 1
ATOM 6194 C CA . PHE A 1 783 ? 6.474 42.568 -45.931 1.00 68.31 783 PHE A CA 1
ATOM 6195 C C . PHE A 1 783 ? 6.779 41.463 -46.922 1.00 68.31 783 PHE A C 1
ATOM 6197 O O . PHE A 1 783 ? 7.879 41.444 -47.460 1.00 68.31 783 PHE A O 1
ATOM 6204 N N . GLY A 1 784 ? 5.865 40.525 -47.162 1.00 71.50 784 GLY A N 1
ATOM 6205 C CA . GLY A 1 784 ? 6.201 39.397 -48.025 1.00 71.50 784 GLY A CA 1
ATOM 6206 C C . GLY A 1 784 ? 5.202 38.256 -48.025 1.00 71.50 784 GLY A C 1
ATOM 6207 O O . GLY A 1 784 ? 4.147 38.308 -47.396 1.00 71.50 784 GLY A O 1
ATOM 6208 N N . SER A 1 785 ? 5.551 37.200 -48.757 1.00 65.31 785 SER A N 1
ATOM 6209 C CA . SER A 1 785 ? 4.797 35.944 -48.760 1.00 65.31 785 SER A CA 1
ATOM 6210 C C . SER A 1 785 ? 5.560 34.866 -48.001 1.00 65.31 785 SER A C 1
ATOM 6212 O O . SER A 1 785 ? 6.771 34.699 -48.159 1.00 65.31 785 SER A O 1
ATOM 6214 N N . VAL A 1 786 ? 4.839 34.146 -47.146 1.00 64.31 786 VAL A N 1
ATOM 6215 C CA . VAL A 1 786 ? 5.396 33.088 -46.306 1.00 64.31 786 VAL A CA 1
ATOM 6216 C C . VAL A 1 786 ? 5.420 31.788 -47.104 1.00 64.31 786 VAL A C 1
ATOM 6218 O O . VAL A 1 786 ? 4.369 31.258 -47.464 1.00 64.31 786 VAL A O 1
ATOM 6221 N N . ILE A 1 787 ? 6.614 31.260 -47.367 1.00 62.75 787 ILE A N 1
ATOM 6222 C CA . ILE A 1 787 ? 6.812 29.973 -48.034 1.00 62.75 787 ILE A CA 1
ATOM 6223 C C . ILE A 1 787 ? 7.361 28.964 -47.033 1.00 62.75 787 ILE A C 1
ATOM 6225 O O . ILE A 1 787 ? 8.393 29.171 -46.399 1.00 62.75 787 ILE A O 1
ATOM 6229 N N . THR A 1 788 ? 6.701 27.818 -46.931 1.00 52.25 788 THR A N 1
ATOM 6230 C CA . THR A 1 788 ? 7.174 26.697 -46.118 1.00 52.25 788 THR A CA 1
ATOM 6231 C C . THR A 1 788 ? 8.151 25.847 -46.932 1.00 52.25 788 THR A C 1
ATOM 6233 O O . THR A 1 788 ? 7.773 25.283 -47.961 1.00 52.25 788 THR A O 1
ATOM 6236 N N . ARG A 1 789 ? 9.406 25.718 -46.485 1.00 44.53 789 ARG A N 1
ATOM 6237 C CA . ARG A 1 789 ? 10.358 24.734 -47.027 1.00 44.53 789 ARG A CA 1
ATOM 6238 C C . ARG A 1 789 ? 10.559 23.648 -45.967 1.00 44.53 789 ARG A C 1
ATOM 6240 O O . ARG A 1 789 ? 11.245 23.875 -44.982 1.00 44.53 789 ARG A O 1
ATOM 6247 N N . LYS A 1 790 ? 10.006 22.447 -46.185 1.00 47.66 790 LYS A N 1
ATOM 6248 C CA . LYS A 1 790 ? 10.008 21.314 -45.221 1.00 47.66 790 LYS A CA 1
ATOM 6249 C C . LYS A 1 790 ? 9.206 21.599 -43.934 1.00 47.66 790 LYS A C 1
ATOM 6251 O O . LYS A 1 790 ? 8.729 22.704 -43.723 1.00 47.66 790 LYS A O 1
ATOM 6256 N N . THR A 1 791 ? 9.022 20.588 -43.084 1.00 45.75 791 THR A N 1
ATOM 6257 C CA . THR A 1 791 ? 8.152 20.643 -41.889 1.00 45.75 791 THR A CA 1
ATOM 6258 C C . THR A 1 791 ? 8.656 21.533 -40.748 1.00 45.75 791 THR A C 1
ATOM 6260 O O . THR A 1 791 ? 7.923 21.682 -39.781 1.00 45.75 791 THR A O 1
ATOM 6263 N N . THR A 1 792 ? 9.873 22.085 -40.837 1.00 40.19 792 THR A N 1
ATOM 6264 C CA . THR A 1 792 ? 10.560 22.783 -39.730 1.00 40.19 792 THR A CA 1
ATOM 6265 C C . THR A 1 792 ? 11.240 24.098 -40.136 1.00 40.19 792 THR A C 1
ATOM 6267 O O . THR A 1 792 ? 12.037 24.634 -39.371 1.00 40.19 792 THR A O 1
ATOM 6270 N N . SER A 1 793 ? 11.007 24.623 -41.350 1.00 47.97 793 SER A N 1
ATOM 6271 C CA . SER A 1 793 ? 11.578 25.922 -41.738 1.00 47.97 793 SER A CA 1
ATOM 6272 C C . SER A 1 793 ? 10.637 26.774 -42.588 1.00 47.97 793 SER A C 1
ATOM 6274 O O . SER A 1 793 ? 9.975 26.294 -43.515 1.00 47.97 793 SER A O 1
ATOM 6276 N N . ILE A 1 794 ? 10.593 28.063 -42.257 1.00 57.59 794 ILE A N 1
ATOM 6277 C CA . ILE A 1 794 ? 9.784 29.082 -42.922 1.00 57.59 794 ILE A CA 1
ATOM 6278 C C . ILE A 1 794 ? 10.733 30.062 -43.604 1.00 57.59 794 ILE A C 1
ATOM 6280 O O . ILE A 1 794 ? 11.692 30.526 -42.993 1.00 57.59 794 ILE A O 1
ATOM 6284 N N . VAL A 1 795 ? 10.456 30.393 -44.861 1.00 63.03 795 VAL A N 1
ATOM 6285 C CA . VAL A 1 795 ? 11.173 31.425 -45.612 1.00 63.03 795 VAL A CA 1
ATOM 6286 C C . VAL A 1 795 ? 10.181 32.519 -45.978 1.00 63.03 795 VAL A C 1
ATOM 6288 O O . VAL A 1 795 ? 9.148 32.242 -46.588 1.00 63.03 795 VAL A O 1
ATOM 6291 N N . ILE A 1 796 ? 10.487 33.763 -45.618 1.00 67.94 796 ILE A N 1
ATOM 6292 C CA . ILE A 1 796 ? 9.702 34.927 -46.031 1.00 67.94 796 ILE A CA 1
ATOM 6293 C C . ILE A 1 796 ? 10.333 35.468 -47.313 1.00 67.94 796 ILE A C 1
ATOM 6295 O O . ILE A 1 796 ? 11.495 35.867 -47.313 1.00 67.94 796 ILE A O 1
ATOM 6299 N N . MET A 1 797 ? 9.585 35.461 -48.417 1.00 70.38 797 MET A N 1
ATOM 6300 C CA . MET A 1 797 ? 9.995 36.187 -49.619 1.00 70.38 797 MET A CA 1
ATOM 6301 C C . MET A 1 797 ? 9.596 37.647 -49.463 1.00 70.38 797 MET A C 1
ATOM 6303 O O . MET A 1 797 ? 8.407 37.968 -49.560 1.00 70.38 797 MET A O 1
ATOM 6307 N N . GLU A 1 798 ? 10.578 38.501 -49.197 1.00 68.62 798 GLU A N 1
ATOM 6308 C CA . GLU A 1 798 ? 10.342 39.912 -48.910 1.00 68.62 798 GLU A CA 1
ATOM 6309 C C . GLU A 1 798 ? 9.924 40.706 -50.162 1.00 68.62 798 GLU A C 1
ATOM 6311 O O . GLU A 1 798 ? 10.541 40.613 -51.224 1.00 68.62 798 GLU A O 1
ATOM 6316 N N . ASP A 1 799 ? 8.872 41.515 -50.030 1.00 72.00 799 ASP A N 1
ATOM 6317 C CA . ASP A 1 799 ? 8.513 42.571 -50.974 1.00 72.00 799 ASP A CA 1
ATOM 6318 C C . ASP A 1 799 ? 9.260 43.843 -50.573 1.00 72.00 799 ASP A C 1
ATOM 6320 O O . ASP A 1 799 ? 8.874 44.568 -49.655 1.00 72.00 799 ASP A O 1
ATOM 6324 N N . LEU A 1 800 ? 10.341 44.127 -51.297 1.00 71.44 800 LEU A N 1
ATOM 6325 C CA . LEU A 1 800 ? 11.231 45.264 -51.045 1.00 71.44 800 LEU A CA 1
ATOM 6326 C C . LEU A 1 800 ? 10.555 46.631 -51.234 1.00 71.44 800 LEU A C 1
ATOM 6328 O O . LEU A 1 800 ? 11.142 47.663 -50.921 1.00 71.44 800 LEU A O 1
ATOM 6332 N N . ARG A 1 801 ? 9.318 46.661 -51.743 1.00 63.75 801 ARG A N 1
ATOM 6333 C CA . ARG A 1 801 ? 8.503 47.880 -51.828 1.00 63.75 801 ARG A CA 1
ATOM 6334 C C . ARG A 1 801 ? 7.856 48.256 -50.488 1.00 63.75 801 ARG A C 1
ATOM 6336 O O . ARG A 1 801 ? 7.306 49.352 -50.396 1.00 63.75 801 ARG A O 1
ATOM 6343 N N . VAL A 1 802 ? 7.962 47.404 -49.458 1.00 68.38 802 VAL A N 1
ATOM 6344 C CA . VAL A 1 802 ? 7.523 47.656 -48.069 1.00 68.38 802 VAL A CA 1
ATOM 6345 C C . VAL A 1 802 ? 6.070 48.165 -48.048 1.00 68.38 802 VAL A C 1
ATOM 6347 O O . VAL A 1 802 ? 5.207 47.545 -48.665 1.00 68.38 802 VAL A O 1
ATOM 6350 N N . TRP A 1 803 ? 5.794 49.323 -47.439 1.00 62.03 803 TRP A N 1
ATOM 6351 C CA . TRP A 1 803 ? 4.467 49.948 -47.361 1.00 62.03 803 TRP A CA 1
ATOM 6352 C C . TRP A 1 803 ? 3.876 50.348 -48.724 1.00 62.03 803 TRP A C 1
ATOM 6354 O O . TRP A 1 803 ? 2.674 50.564 -48.832 1.00 62.03 803 TRP A O 1
ATOM 6364 N N . LYS A 1 804 ? 4.703 50.437 -49.778 1.00 56.97 804 LYS A N 1
ATOM 6365 C CA . LYS A 1 804 ? 4.266 50.670 -51.169 1.00 56.97 804 LYS A CA 1
ATOM 6366 C C . LYS A 1 804 ? 4.019 49.365 -51.940 1.00 56.97 804 LYS A C 1
ATOM 6368 O O . LYS A 1 804 ? 3.622 49.404 -53.106 1.00 56.97 804 LYS A O 1
ATOM 6373 N N . GLY A 1 805 ? 4.318 48.217 -51.331 1.00 63.06 805 GLY A N 1
ATOM 6374 C CA . GLY A 1 805 ? 4.077 46.885 -51.875 1.00 63.06 805 GLY A CA 1
ATOM 6375 C C . GLY A 1 805 ? 2.614 46.458 -51.755 1.00 63.06 805 GLY A C 1
ATOM 6376 O O . GLY A 1 805 ? 1.794 47.131 -51.138 1.00 63.06 805 GLY A O 1
ATOM 6377 N N . ARG A 1 806 ? 2.271 45.315 -52.361 1.00 61.34 806 ARG A N 1
ATOM 6378 C CA . ARG A 1 806 ? 0.935 44.689 -52.206 1.00 61.34 806 ARG A CA 1
ATOM 6379 C C . ARG A 1 806 ? 0.966 43.475 -51.274 1.00 61.34 806 ARG A C 1
ATOM 6381 O O . ARG A 1 806 ? -0.065 42.841 -51.057 1.00 61.34 806 ARG A O 1
ATOM 6388 N N . ALA A 1 807 ? 2.150 43.111 -50.784 1.00 63.09 807 ALA A N 1
ATOM 6389 C CA . ALA A 1 807 ? 2.336 41.966 -49.910 1.00 63.09 807 ALA A CA 1
ATOM 6390 C C . ALA A 1 807 ? 1.851 42.259 -48.484 1.00 63.09 807 ALA A C 1
ATOM 6392 O O . ALA A 1 807 ? 1.918 43.385 -47.999 1.00 63.09 807 ALA A O 1
ATOM 6393 N N . SER A 1 808 ? 1.364 41.223 -47.801 1.00 63.91 808 SER A N 1
ATOM 6394 C CA . SER A 1 808 ? 0.945 41.331 -46.404 1.00 63.91 808 SER A CA 1
ATOM 6395 C C . SER A 1 808 ? 2.142 41.595 -45.488 1.00 63.91 808 SER A C 1
ATOM 6397 O O . SER A 1 808 ? 3.229 41.060 -45.712 1.00 63.91 808 SER A O 1
ATOM 6399 N N . MET A 1 809 ? 1.919 42.370 -44.427 1.00 67.62 809 MET A N 1
ATOM 6400 C CA . MET A 1 809 ? 2.868 42.457 -43.320 1.00 67.62 809 MET A CA 1
ATOM 6401 C C . MET A 1 809 ? 2.902 41.123 -42.567 1.00 67.62 809 MET A C 1
ATOM 6403 O O . MET A 1 809 ? 1.850 40.557 -42.257 1.00 67.62 809 MET A O 1
ATOM 6407 N N . VAL A 1 810 ? 4.115 40.652 -42.297 1.00 68.00 810 VAL A N 1
ATOM 6408 C CA . VAL A 1 810 ? 4.441 39.427 -41.579 1.00 68.00 810 VAL A CA 1
ATOM 6409 C C . VAL A 1 810 ? 5.157 39.801 -40.289 1.00 68.00 810 VAL A C 1
ATOM 6411 O O . VAL A 1 810 ? 6.206 40.444 -40.322 1.00 68.00 810 VAL A O 1
ATOM 6414 N N . VAL A 1 811 ? 4.586 39.398 -39.156 1.00 67.69 811 VAL A N 1
ATOM 6415 C CA . VAL A 1 811 ? 5.144 39.650 -37.819 1.00 67.69 811 VAL A CA 1
ATOM 6416 C C . VAL A 1 811 ? 5.438 38.319 -37.151 1.00 67.69 811 VAL A C 1
ATOM 6418 O O . VAL A 1 811 ? 4.564 37.451 -37.131 1.00 67.69 811 VAL A O 1
ATOM 6421 N N . SER A 1 812 ? 6.643 38.172 -36.597 1.00 68.81 812 SER A N 1
ATOM 6422 C CA . SER A 1 812 ? 7.036 37.001 -35.810 1.00 68.81 812 SER A CA 1
ATOM 6423 C C . SER A 1 812 ? 7.415 37.371 -34.379 1.00 68.81 812 SER A C 1
ATOM 6425 O O . SER A 1 812 ? 8.186 38.310 -34.155 1.00 68.81 812 SER A O 1
ATOM 6427 N N . PHE A 1 813 ? 6.940 36.580 -33.423 1.00 68.94 813 PHE A N 1
ATOM 6428 C CA . PHE A 1 813 ? 7.298 36.656 -32.007 1.00 68.94 813 PHE A CA 1
ATOM 6429 C C . PHE A 1 813 ? 7.553 35.249 -31.448 1.00 68.94 813 PHE A C 1
ATOM 6431 O O . PHE A 1 813 ? 7.053 34.267 -31.999 1.00 68.94 813 PHE A O 1
ATOM 6438 N N . LEU A 1 814 ? 8.344 35.158 -30.373 1.00 62.88 814 LEU A N 1
ATOM 6439 C CA . LEU A 1 814 ? 8.607 33.911 -29.647 1.00 62.88 814 LEU A CA 1
ATOM 6440 C C . LEU A 1 814 ? 7.750 33.891 -28.380 1.00 62.88 814 LEU A C 1
ATOM 6442 O O . LEU A 1 814 ? 7.885 34.772 -27.532 1.00 62.88 814 LEU A O 1
ATOM 6446 N N . ALA A 1 815 ? 6.900 32.874 -28.247 1.00 60.69 815 ALA A N 1
ATOM 6447 C CA . ALA A 1 815 ? 6.085 32.651 -27.055 1.00 60.69 815 ALA A CA 1
ATOM 6448 C C . ALA A 1 815 ? 6.355 31.254 -26.473 1.00 60.69 815 ALA A C 1
ATOM 6450 O O . ALA A 1 815 ? 6.463 30.301 -27.249 1.00 60.69 815 ALA A O 1
ATOM 6451 N N . PRO A 1 816 ? 6.450 31.092 -25.139 1.00 56.50 816 PRO A N 1
ATOM 6452 C CA . PRO A 1 816 ? 6.686 29.791 -24.534 1.00 56.50 816 PRO A CA 1
ATOM 6453 C C . PRO A 1 816 ? 5.580 28.780 -24.837 1.00 56.50 816 PRO A C 1
ATOM 6455 O O . PRO A 1 816 ? 4.405 29.029 -24.562 1.00 56.50 816 PRO A O 1
ATOM 6458 N N . THR A 1 817 ? 5.945 27.603 -25.344 1.00 53.94 817 THR A N 1
ATOM 6459 C CA . THR A 1 817 ? 4.957 26.627 -25.838 1.00 53.94 817 THR A CA 1
ATOM 6460 C C . THR A 1 817 ? 4.039 26.091 -24.735 1.00 53.94 817 THR A C 1
ATOM 6462 O O . THR A 1 817 ? 2.885 25.763 -24.995 1.00 53.94 817 THR A O 1
ATOM 6465 N N . TRP A 1 818 ? 4.502 26.058 -23.481 1.00 54.53 818 TRP A N 1
ATOM 6466 C CA . TRP A 1 818 ? 3.680 25.636 -22.341 1.00 54.53 818 TRP A CA 1
ATOM 6467 C C . TRP A 1 818 ? 2.473 26.553 -22.094 1.00 54.53 818 TRP A C 1
ATOM 6469 O O . TRP A 1 818 ? 1.461 26.081 -21.586 1.00 54.53 818 TRP A O 1
ATOM 6479 N N . MET A 1 819 ? 2.547 27.831 -22.481 1.00 57.81 819 MET A N 1
ATOM 6480 C CA . MET A 1 819 ? 1.454 28.791 -22.288 1.00 57.81 819 MET A CA 1
ATOM 6481 C C . MET A 1 819 ? 0.283 28.531 -23.229 1.00 57.81 819 MET A C 1
ATOM 6483 O O . MET A 1 819 ? -0.871 28.707 -22.851 1.00 57.81 819 MET A O 1
ATOM 6487 N N . LEU A 1 820 ? 0.572 28.021 -24.428 1.00 54.28 820 LEU A N 1
ATOM 6488 C CA . LEU A 1 820 ? -0.445 27.601 -25.392 1.00 54.28 820 LEU A CA 1
ATOM 6489 C C . LEU A 1 820 ? -1.204 26.335 -24.949 1.00 54.28 820 LEU A C 1
ATOM 6491 O O . LEU A 1 820 ? -2.154 25.929 -25.609 1.00 54.28 820 LEU A O 1
ATOM 6495 N N . LEU A 1 821 ? -0.776 25.710 -23.845 1.00 52.38 821 LEU A N 1
ATOM 6496 C CA . LEU A 1 821 ? -1.337 24.481 -23.277 1.00 52.38 821 LEU A CA 1
ATOM 6497 C C . LEU A 1 821 ? -2.054 24.714 -21.934 1.00 52.38 821 LEU A C 1
ATOM 6499 O O . LEU A 1 821 ? -2.460 23.746 -21.294 1.00 52.38 821 LEU A O 1
ATOM 6503 N N . LEU A 1 822 ? -2.162 25.968 -21.474 1.00 48.69 822 LEU A N 1
ATOM 6504 C CA . LEU A 1 822 ? -2.770 26.309 -20.181 1.00 48.69 822 LEU A CA 1
ATOM 6505 C C . LEU A 1 822 ? -4.299 26.275 -20.188 1.00 48.69 822 LEU A C 1
ATOM 6507 O O . LEU A 1 822 ? -4.895 26.181 -19.118 1.00 48.69 822 LEU A O 1
ATOM 6511 N N . ASP A 1 823 ? -4.916 26.382 -21.362 1.00 53.78 823 ASP A N 1
ATOM 6512 C CA . ASP A 1 823 ? -6.364 26.493 -21.507 1.00 53.78 823 ASP A CA 1
ATOM 6513 C C . ASP A 1 823 ? -6.945 25.185 -22.078 1.00 53.78 823 ASP A C 1
ATOM 6515 O O . ASP A 1 823 ? -6.464 24.679 -23.097 1.00 53.78 823 ASP A O 1
ATOM 6519 N N . SER A 1 824 ? -7.930 24.596 -21.390 1.00 43.38 824 SER A N 1
ATOM 6520 C CA . SER A 1 824 ? -8.482 23.265 -21.701 1.00 43.38 824 SER A CA 1
ATOM 6521 C C . SER A 1 824 ? -9.375 23.248 -22.938 1.00 43.38 824 SER A C 1
ATOM 6523 O O . SER A 1 824 ? -9.555 22.189 -23.542 1.00 43.38 824 SER A O 1
ATOM 6525 N N . ASP A 1 825 ? -9.895 24.416 -23.321 1.00 46.75 825 ASP A N 1
ATOM 6526 C CA . ASP A 1 825 ? -10.944 24.550 -24.336 1.00 46.75 825 ASP A CA 1
ATOM 6527 C C . ASP A 1 825 ? -10.402 25.055 -25.684 1.00 46.75 825 ASP A C 1
ATOM 6529 O O . ASP A 1 825 ? -11.152 25.317 -26.622 1.00 46.75 825 ASP A O 1
ATOM 6533 N N . TYR A 1 826 ? -9.072 25.109 -25.823 1.00 51.59 826 TYR A N 1
ATOM 6534 C CA . TYR A 1 826 ? -8.355 25.376 -27.074 1.00 51.59 826 TYR A CA 1
ATOM 6535 C C . TYR A 1 826 ? -8.580 26.762 -27.707 1.00 51.59 826 TYR A C 1
ATOM 6537 O O . TYR A 1 826 ? -8.145 26.953 -28.844 1.00 51.59 826 TYR A O 1
ATOM 6545 N N . SER A 1 827 ? -9.180 27.731 -27.002 1.00 56.09 827 SER A N 1
ATOM 6546 C CA . SER A 1 827 ? -9.354 29.117 -27.462 1.00 56.09 827 SER A CA 1
ATOM 6547 C C . SER A 1 827 ? -8.390 30.085 -26.770 1.00 56.09 827 SER A C 1
ATOM 6549 O O . SER A 1 827 ? -8.554 30.450 -25.610 1.00 56.09 827 SER A O 1
ATOM 6551 N N . ILE A 1 828 ? -7.377 30.545 -27.503 1.00 59.16 828 ILE A N 1
ATOM 6552 C CA . ILE A 1 828 ? -6.444 31.594 -27.066 1.00 59.16 828 ILE A CA 1
ATOM 6553 C C . ILE A 1 828 ? -6.606 32.785 -28.007 1.00 59.16 828 ILE A C 1
ATOM 6555 O O . ILE A 1 828 ? -6.740 32.607 -29.223 1.00 59.16 828 ILE A O 1
ATOM 6559 N N . LYS A 1 829 ? -6.603 33.999 -27.454 1.00 63.00 829 LYS A N 1
ATOM 6560 C CA . LYS A 1 829 ? -6.671 35.243 -28.220 1.00 63.00 829 LYS A CA 1
ATOM 6561 C C . LYS A 1 829 ? -5.269 35.832 -28.370 1.00 63.00 829 LYS A C 1
ATOM 6563 O O . LYS A 1 829 ? -4.497 35.860 -27.418 1.00 63.00 829 LYS A O 1
ATOM 6568 N N . ILE A 1 830 ? -4.946 36.290 -29.579 1.00 63.34 830 ILE A N 1
ATOM 6569 C CA . ILE A 1 830 ? -3.677 36.955 -29.897 1.00 63.34 830 ILE A CA 1
ATOM 6570 C C . ILE A 1 830 ? -3.992 38.316 -30.522 1.00 63.34 830 ILE A C 1
ATOM 6572 O O . ILE A 1 830 ? -4.679 38.375 -31.542 1.00 63.34 830 ILE A O 1
ATOM 6576 N N . SER A 1 831 ? -3.484 39.390 -29.925 1.00 61.91 831 SER A N 1
ATOM 6577 C CA . SER A 1 831 ? -3.566 40.775 -30.407 1.00 61.91 831 SER A CA 1
ATOM 6578 C C . SER A 1 831 ? -2.169 41.343 -30.669 1.00 61.91 831 SER A C 1
ATOM 6580 O O . SER A 1 831 ? -1.172 40.870 -30.127 1.00 61.91 831 SER A O 1
ATOM 6582 N N . LEU A 1 832 ? -2.075 42.361 -31.529 1.00 62.16 832 LEU A N 1
ATOM 6583 C CA . LEU A 1 832 ? -0.842 43.109 -31.780 1.00 62.16 832 LEU A CA 1
ATOM 6584 C C . LEU A 1 832 ? -1.070 44.583 -31.470 1.00 62.16 832 LEU A C 1
ATOM 6586 O O . LEU A 1 832 ? -1.990 45.197 -32.001 1.00 62.16 832 LEU A O 1
ATOM 6590 N N . ASN A 1 833 ? -0.205 45.133 -30.624 1.00 60.69 833 ASN A N 1
ATOM 6591 C CA . ASN A 1 833 ? -0.270 46.498 -30.121 1.00 60.69 833 ASN A CA 1
ATOM 6592 C C . ASN A 1 833 ? 1.008 47.265 -30.491 1.00 60.69 833 ASN A C 1
ATOM 6594 O O . ASN A 1 833 ? 2.099 46.692 -30.541 1.00 60.69 833 ASN A O 1
ATOM 6598 N N . ILE A 1 834 ? 0.894 48.576 -30.707 1.00 62.22 834 ILE A N 1
ATOM 6599 C CA . ILE A 1 834 ? 2.052 49.463 -30.886 1.00 62.22 834 ILE A CA 1
ATOM 6600 C C . ILE A 1 834 ? 2.658 49.758 -29.508 1.00 62.22 834 ILE A C 1
ATOM 6602 O O . ILE A 1 834 ? 1.969 50.197 -28.587 1.00 62.22 834 ILE A O 1
ATOM 6606 N N . GLN A 1 835 ? 3.955 49.508 -29.349 1.00 57.97 835 GLN A N 1
ATOM 6607 C CA . GLN A 1 835 ? 4.700 49.774 -28.126 1.00 57.97 835 GLN A CA 1
ATOM 6608 C C . GLN A 1 835 ? 5.019 51.275 -28.031 1.00 57.97 835 GLN A C 1
ATOM 6610 O O . GLN A 1 835 ? 5.984 51.748 -28.623 1.00 57.97 835 GLN A O 1
ATOM 6615 N N . ASN A 1 836 ? 4.229 52.027 -27.261 1.00 53.88 836 ASN A N 1
ATOM 6616 C CA . ASN A 1 836 ? 4.551 53.417 -26.928 1.00 53.88 836 ASN A CA 1
ATOM 6617 C C . ASN A 1 836 ? 5.644 53.470 -25.844 1.00 53.88 836 ASN A C 1
ATOM 6619 O O . ASN A 1 836 ? 5.457 52.980 -24.730 1.00 53.88 836 ASN A O 1
ATOM 6623 N N . THR A 1 837 ? 6.787 54.086 -26.149 1.00 44.12 837 THR A N 1
ATOM 6624 C CA . THR A 1 837 ? 7.722 54.617 -25.138 1.00 44.12 837 THR A CA 1
ATOM 6625 C C . THR A 1 837 ? 7.096 55.813 -24.402 1.00 44.12 837 THR A C 1
ATOM 6627 O O . THR A 1 837 ? 6.200 56.447 -24.960 1.00 44.12 837 THR A O 1
ATOM 6630 N N . PRO A 1 838 ? 7.536 56.159 -23.172 1.00 36.16 838 PRO A N 1
ATOM 6631 C CA . PRO A 1 838 ? 6.937 57.229 -22.376 1.00 36.16 838 PRO A CA 1
ATOM 6632 C C . PRO A 1 838 ? 7.343 58.608 -22.921 1.00 36.16 838 PRO A C 1
ATOM 6634 O O . PRO A 1 838 ? 8.208 59.289 -22.384 1.00 36.16 838 PRO A O 1
ATOM 6637 N N . ALA A 1 839 ? 6.721 59.012 -24.018 1.00 36.69 839 ALA A N 1
ATOM 6638 C CA . ALA A 1 839 ? 6.603 60.389 -24.472 1.00 36.69 839 ALA A CA 1
ATOM 6639 C C . ALA A 1 839 ? 5.165 60.551 -24.994 1.00 36.69 839 ALA A C 1
ATOM 6641 O O . ALA A 1 839 ? 4.629 59.597 -25.567 1.00 36.69 839 ALA A O 1
ATOM 6642 N N . PRO A 1 840 ? 4.495 61.691 -24.753 1.00 34.28 840 PRO A N 1
ATOM 6643 C CA . PRO A 1 840 ? 3.085 61.838 -25.097 1.00 34.28 840 PRO A CA 1
ATOM 6644 C C . PRO A 1 840 ? 2.906 61.688 -26.618 1.00 34.28 840 PRO A C 1
ATOM 6646 O O . PRO A 1 840 ? 3.704 62.247 -27.376 1.00 34.28 840 PRO A O 1
ATOM 6649 N N . PRO A 1 841 ? 1.903 60.924 -27.086 1.00 38.94 841 PRO A N 1
ATOM 6650 C CA . PRO A 1 841 ? 1.737 60.670 -28.510 1.00 38.94 841 PRO A CA 1
ATOM 6651 C C . PRO A 1 841 ? 1.304 61.958 -29.234 1.00 38.94 841 PRO A C 1
ATOM 6653 O O . PRO A 1 841 ? 0.552 62.753 -28.661 1.00 38.94 841 PRO A O 1
ATOM 6656 N N . PRO A 1 842 ? 1.710 62.173 -30.501 1.00 34.56 842 PRO A N 1
ATOM 6657 C CA . PRO A 1 842 ? 1.072 63.184 -31.327 1.00 34.56 842 PRO A CA 1
ATOM 6658 C C . PRO A 1 842 ? -0.402 62.799 -31.558 1.00 34.56 842 PRO A C 1
ATOM 6660 O O . PRO A 1 842 ? -0.733 61.608 -31.621 1.00 34.56 842 PRO A O 1
ATOM 6663 N N . PRO A 1 843 ? -1.308 63.781 -31.678 1.00 38.25 843 PRO A N 1
ATOM 6664 C CA . PRO A 1 843 ? -2.744 63.554 -31.620 1.00 38.25 843 PRO A CA 1
ATOM 6665 C C . PRO A 1 843 ? -3.271 63.026 -32.958 1.00 38.25 843 PRO A C 1
ATOM 6667 O O . PRO A 1 843 ? -3.878 63.797 -33.687 1.00 38.25 843 PRO A O 1
ATOM 6670 N N . GLN A 1 844 ? -3.015 61.757 -33.320 1.00 36.44 844 GLN A N 1
ATOM 6671 C CA . GLN A 1 844 ? -3.681 61.117 -34.477 1.00 36.44 844 GLN A CA 1
ATOM 6672 C C . GLN A 1 844 ? -3.474 59.600 -34.690 1.00 36.44 844 GLN A C 1
ATOM 6674 O O . GLN A 1 844 ? -3.739 59.115 -35.785 1.00 36.44 844 GLN A O 1
ATOM 6679 N N . LEU A 1 845 ? -3.059 58.806 -33.695 1.00 34.31 845 LEU A N 1
ATOM 6680 C CA . LEU A 1 845 ? -3.001 57.339 -33.858 1.00 34.31 845 LEU A CA 1
ATOM 6681 C C . LEU A 1 845 ? -4.188 56.654 -33.156 1.00 34.31 845 LEU A C 1
ATOM 6683 O O . LEU A 1 845 ? -4.233 56.657 -31.925 1.00 34.31 845 LEU A O 1
ATOM 6687 N N . PRO A 1 846 ? -5.151 56.062 -33.890 1.00 31.77 846 PRO A N 1
ATOM 6688 C CA . PRO A 1 846 ? -6.189 55.244 -33.277 1.00 31.77 846 PRO A CA 1
ATOM 6689 C C . PRO A 1 846 ? -5.571 53.943 -32.744 1.00 31.77 846 PRO A C 1
ATOM 6691 O O . PRO A 1 846 ? -4.825 53.260 -33.446 1.00 31.77 846 PRO A O 1
ATOM 6694 N N . SER A 1 847 ? -5.881 53.572 -31.500 1.00 33.91 847 SER A N 1
ATOM 6695 C CA . SER A 1 847 ? -5.556 52.252 -30.956 1.00 33.91 847 SER A CA 1
ATOM 6696 C C . SER A 1 847 ? -6.385 51.199 -31.694 1.00 33.91 847 SER A C 1
ATOM 6698 O O . SER A 1 847 ? -7.553 50.980 -31.370 1.00 33.91 847 SER A O 1
ATOM 6700 N N . ALA A 1 848 ? -5.817 50.577 -32.721 1.00 34.59 848 ALA A N 1
ATOM 6701 C CA . ALA A 1 848 ? -6.494 49.526 -33.462 1.00 34.59 848 ALA A CA 1
ATOM 6702 C C . ALA A 1 848 ? -6.412 48.202 -32.681 1.00 34.59 848 ALA A C 1
ATOM 6704 O O . ALA A 1 848 ? -5.383 47.531 -32.682 1.00 34.59 848 ALA A O 1
ATOM 6705 N N . GLN A 1 849 ? -7.491 47.841 -31.983 1.00 32.62 849 GLN A N 1
ATOM 6706 C CA . GLN A 1 849 ? -7.654 46.527 -31.358 1.00 32.62 849 GLN A CA 1
ATOM 6707 C C . GLN A 1 849 ? -8.346 45.580 -32.345 1.00 32.62 849 GLN A C 1
ATOM 6709 O O . GLN A 1 849 ? -9.473 45.833 -32.769 1.00 32.62 849 GLN A O 1
ATOM 6714 N N . PHE A 1 850 ? -7.687 44.476 -32.705 1.00 35.78 850 PHE A N 1
ATOM 6715 C CA . PHE A 1 850 ? -8.243 43.447 -33.589 1.00 35.78 850 PHE A CA 1
ATOM 6716 C C . PHE A 1 850 ? -8.502 42.150 -32.807 1.00 35.78 850 PHE A C 1
ATOM 6718 O O . PHE A 1 850 ? -7.685 41.738 -31.983 1.00 35.78 850 PHE A O 1
ATOM 6725 N N . TYR A 1 851 ? -9.648 41.505 -33.052 1.00 30.17 851 TYR A N 1
ATOM 6726 C CA . TYR A 1 851 ? -10.127 40.339 -32.300 1.00 30.17 851 TYR A CA 1
ATOM 6727 C C . TYR A 1 851 ? -10.215 39.102 -33.202 1.00 30.17 851 TYR A C 1
ATOM 6729 O O . TYR A 1 851 ? -10.912 39.146 -34.212 1.00 30.17 851 TYR A O 1
ATOM 6737 N N . THR A 1 852 ? -9.592 37.982 -32.813 1.00 33.75 852 THR A N 1
ATOM 6738 C CA . THR A 1 852 ? -9.832 36.658 -33.427 1.00 33.75 852 THR A CA 1
ATOM 6739 C C . THR A 1 852 ? -9.635 35.518 -32.421 1.00 33.75 852 THR A C 1
ATOM 6741 O O . THR A 1 852 ? -8.675 35.546 -31.651 1.00 33.75 852 THR A O 1
ATOM 6744 N N . SER A 1 853 ? -10.515 34.510 -32.451 1.00 28.97 853 SER A N 1
ATOM 6745 C CA . SER A 1 853 ? -10.424 33.251 -31.695 1.00 28.97 853 SER A CA 1
ATOM 6746 C C . SER A 1 853 ? -9.876 32.119 -32.578 1.00 28.97 853 SER A C 1
ATOM 6748 O O . SER A 1 853 ? -10.283 31.968 -33.729 1.00 28.97 853 SER A O 1
ATOM 6750 N N . PHE A 1 854 ? -8.946 31.317 -32.053 1.00 35.41 854 PHE A N 1
ATOM 6751 C CA . PHE A 1 854 ? -8.393 30.144 -32.744 1.00 35.41 854 PHE A CA 1
ATOM 6752 C C . PHE A 1 854 ? -8.911 28.839 -32.129 1.00 35.41 854 PHE A C 1
ATOM 6754 O O . PHE A 1 854 ? -8.948 28.753 -30.909 1.00 35.41 854 PHE A O 1
ATOM 6761 N N . PRO A 1 855 ? -9.214 27.803 -32.930 1.00 30.02 855 PRO A N 1
ATOM 6762 C CA . PRO A 1 855 ? -9.167 26.409 -32.502 1.00 30.02 855 PRO A CA 1
ATOM 6763 C C . PRO A 1 855 ? -7.790 25.800 -32.843 1.00 30.02 855 PRO A C 1
ATOM 6765 O O . PRO A 1 855 ? -7.368 25.804 -34.002 1.00 30.02 855 PRO A O 1
ATOM 6768 N N . LEU A 1 856 ? -7.064 25.277 -31.851 1.00 31.91 856 LEU A N 1
ATOM 6769 C CA . LEU A 1 856 ? -5.774 24.593 -32.053 1.00 31.91 856 LEU A CA 1
ATOM 6770 C C . LEU A 1 856 ? -5.912 23.266 -32.846 1.00 31.91 856 LEU A C 1
ATOM 6772 O O . LEU A 1 856 ? -6.938 22.590 -32.817 1.00 31.91 856 LEU A O 1
ATOM 6776 N N . LEU A 1 857 ? -4.844 22.920 -33.580 1.00 31.67 857 LEU A N 1
ATOM 6777 C CA . LEU A 1 857 ? -4.688 21.804 -34.531 1.00 31.67 857 LEU A CA 1
ATOM 6778 C C . LEU A 1 857 ? -5.347 20.464 -34.121 1.00 31.67 857 LEU A C 1
ATOM 6780 O O . LEU A 1 857 ? -4.891 19.786 -33.203 1.00 31.67 857 LEU A O 1
ATOM 6784 N N . ARG A 1 858 ? -6.321 19.998 -34.920 1.00 24.86 858 ARG A N 1
ATOM 6785 C CA . ARG A 1 858 ? -6.743 18.583 -34.967 1.00 24.86 858 ARG A CA 1
ATOM 6786 C C . ARG A 1 858 ? -5.626 17.713 -35.570 1.00 24.86 858 ARG A C 1
ATOM 6788 O O . ARG A 1 858 ? -5.268 17.907 -36.729 1.00 24.86 858 ARG A O 1
ATOM 6795 N N . LEU A 1 859 ? -5.159 16.688 -34.856 1.00 25.78 859 LEU A N 1
ATOM 6796 C CA . LEU A 1 859 ? -4.672 15.447 -35.486 1.00 25.78 859 LEU A CA 1
ATOM 6797 C C . LEU A 1 859 ? -5.901 14.530 -35.674 1.00 25.78 859 LEU A C 1
ATOM 6799 O O . LEU A 1 859 ? -6.648 14.356 -34.712 1.00 25.78 859 LEU A O 1
ATOM 6803 N N . PRO A 1 860 ? -6.203 13.994 -36.873 1.00 24.55 860 PRO A N 1
ATOM 6804 C CA . PRO A 1 860 ? -7.516 13.398 -37.127 1.00 24.55 860 PRO A CA 1
ATOM 6805 C C . PRO A 1 860 ? -7.600 11.917 -36.711 1.00 24.55 860 PRO A C 1
ATOM 6807 O O . PRO A 1 860 ? -6.689 11.153 -37.031 1.00 24.55 860 PRO A O 1
ATOM 6810 N N . PRO A 1 861 ? -8.754 11.452 -36.192 1.00 25.00 861 PRO A N 1
ATOM 6811 C CA . PRO A 1 861 ? -9.293 10.139 -36.513 1.00 25.00 861 PRO A CA 1
ATOM 6812 C C . PRO A 1 861 ? -10.461 10.297 -37.509 1.00 25.00 861 PRO A C 1
ATOM 6814 O O . PRO A 1 861 ? -11.436 10.976 -37.226 1.00 25.00 861 PRO A O 1
ATOM 6817 N N . LYS A 1 862 ? -10.308 9.675 -38.685 1.00 25.23 862 LYS A N 1
ATOM 6818 C CA . LYS A 1 862 ? -11.299 9.337 -39.736 1.00 25.23 862 LYS A CA 1
ATOM 6819 C C . LYS A 1 862 ? -12.386 10.362 -40.166 1.00 25.23 862 LYS A C 1
ATOM 6821 O O . LYS A 1 862 ? -13.198 10.875 -39.415 1.00 25.23 862 LYS A O 1
ATOM 6826 N N . ILE A 1 863 ? -12.406 10.533 -41.487 1.00 27.83 863 ILE A N 1
ATOM 6827 C CA . ILE A 1 863 ? -13.282 11.299 -42.388 1.00 27.83 863 ILE A CA 1
ATOM 6828 C C . ILE A 1 863 ? -14.787 11.242 -42.042 1.00 27.83 863 ILE A C 1
ATOM 6830 O O . ILE A 1 863 ? -15.382 10.171 -42.085 1.00 27.83 863 ILE A O 1
ATOM 6834 N N . HIS A 1 864 ? -15.420 12.416 -41.931 1.00 23.39 864 HIS A N 1
ATOM 6835 C CA . HIS A 1 864 ? -16.751 12.669 -42.498 1.00 23.39 864 HIS A CA 1
ATOM 6836 C C . HIS A 1 864 ? -16.711 13.966 -43.321 1.00 23.39 864 HIS A C 1
ATOM 6838 O O . HIS A 1 864 ? -16.257 15.010 -42.855 1.00 23.39 864 HIS A O 1
ATOM 6844 N N . ARG A 1 865 ? -17.128 13.859 -44.589 1.00 27.48 865 ARG A N 1
ATOM 6845 C CA . ARG A 1 865 ? -17.241 14.949 -45.566 1.00 27.48 865 ARG A CA 1
ATOM 6846 C C . ARG A 1 865 ? -18.470 15.811 -45.255 1.00 27.48 865 ARG A C 1
ATOM 6848 O O . ARG A 1 865 ? -19.567 15.270 -45.246 1.00 27.48 865 ARG A O 1
ATOM 6855 N N . HIS A 1 866 ? -18.288 17.127 -45.158 1.00 22.88 866 HIS A N 1
ATOM 6856 C CA . HIS A 1 866 ? -19.097 18.109 -45.891 1.00 22.88 866 HIS A CA 1
ATOM 6857 C C . HIS A 1 866 ? -18.303 19.418 -46.088 1.00 22.88 866 HIS A C 1
ATOM 6859 O O . HIS A 1 866 ? -17.613 19.881 -45.186 1.00 22.88 866 HIS A O 1
ATOM 6865 N N . CYS A 1 867 ? -18.343 19.914 -47.330 1.00 22.58 867 CYS A N 1
ATOM 6866 C CA . CYS A 1 867 ? -17.665 21.078 -47.930 1.00 22.58 867 CYS A CA 1
ATOM 6867 C C . CYS A 1 867 ? -17.990 22.419 -47.217 1.00 22.58 867 CYS A C 1
ATOM 6869 O O . CYS A 1 867 ? -18.997 22.483 -46.526 1.00 22.58 867 CYS A O 1
ATOM 6871 N N . GLN A 1 868 ? -17.227 23.521 -47.330 1.00 23.05 868 GLN A N 1
ATOM 6872 C CA . GLN A 1 868 ? -16.693 24.187 -48.538 1.00 23.05 868 GLN A CA 1
ATOM 6873 C C . GLN A 1 868 ? -15.399 25.028 -48.292 1.00 23.05 868 GLN A C 1
ATOM 6875 O O . GLN A 1 868 ? -15.032 25.235 -47.137 1.00 23.05 868 GLN A O 1
ATOM 6880 N N . PRO A 1 869 ? -14.691 25.456 -49.369 1.00 36.75 869 PRO A N 1
ATOM 6881 C CA . PRO A 1 869 ? -13.294 25.910 -49.362 1.00 36.75 869 PRO A CA 1
ATOM 6882 C C . PRO A 1 869 ? -13.097 27.445 -49.408 1.00 36.75 869 PRO A C 1
ATOM 6884 O O . PRO A 1 869 ? -14.019 28.193 -49.706 1.00 36.75 869 PRO A O 1
ATOM 6887 N N . ASP A 1 870 ? -11.836 27.841 -49.191 1.00 28.83 870 ASP A N 1
ATOM 6888 C CA . ASP A 1 870 ? -11.192 29.144 -49.448 1.00 28.83 870 ASP A CA 1
ATOM 6889 C C . ASP A 1 870 ? -11.328 30.277 -48.399 1.00 28.83 870 ASP A C 1
ATOM 6891 O O . ASP A 1 870 ? -12.408 30.723 -48.038 1.00 28.83 870 ASP A O 1
ATOM 6895 N N . HIS A 1 871 ? -10.153 30.779 -47.969 1.00 29.86 871 HIS A N 1
ATOM 6896 C CA . HIS A 1 871 ? -9.875 31.903 -47.046 1.00 29.86 871 HIS A CA 1
ATOM 6897 C C . HIS A 1 871 ? -9.868 31.635 -45.523 1.00 29.86 871 HIS A C 1
ATOM 6899 O O . HIS A 1 871 ? -10.691 32.156 -44.779 1.00 29.86 871 HIS A O 1
ATOM 6905 N N . ALA A 1 872 ? -8.827 30.957 -45.019 1.00 27.92 872 ALA A N 1
ATOM 6906 C CA . ALA A 1 872 ? -8.404 31.073 -43.612 1.00 27.92 872 ALA A CA 1
ATOM 6907 C C . ALA A 1 872 ? -7.102 31.915 -43.520 1.00 27.92 872 ALA A C 1
ATOM 6909 O O . ALA A 1 872 ? -6.145 31.565 -44.214 1.00 27.92 872 ALA A O 1
ATOM 6910 N N . PRO A 1 873 ? -7.005 33.000 -42.714 1.00 29.41 873 PRO A N 1
ATOM 6911 C CA . PRO A 1 873 ? -5.880 33.951 -42.789 1.00 29.41 873 PRO A CA 1
ATOM 6912 C C . PRO A 1 873 ? -4.577 33.536 -42.075 1.00 29.41 873 PRO A C 1
ATOM 6914 O O . PRO A 1 873 ? -3.644 34.334 -42.036 1.00 29.41 873 PRO A O 1
ATOM 6917 N N . PHE A 1 874 ? -4.478 32.343 -41.474 1.00 37.03 874 PHE A N 1
ATOM 6918 C CA . PHE A 1 874 ? -3.422 32.048 -40.490 1.00 37.03 874 PHE A CA 1
ATOM 6919 C C . PHE A 1 874 ? -2.815 30.643 -40.630 1.00 37.03 874 PHE A C 1
ATOM 6921 O O . PHE A 1 874 ? -3.522 29.680 -40.931 1.00 37.03 874 PHE A O 1
ATOM 6928 N N . ARG A 1 875 ? -1.505 30.507 -40.358 1.00 38.62 875 ARG A N 1
ATOM 6929 C CA . ARG A 1 875 ? -0.793 29.220 -40.227 1.00 38.62 875 ARG A CA 1
ATOM 6930 C C . ARG A 1 875 ? 0.185 29.270 -39.048 1.00 38.62 875 ARG A C 1
ATOM 6932 O O . ARG A 1 875 ? 1.041 30.147 -39.001 1.00 38.62 875 ARG A O 1
ATOM 6939 N N . CYS A 1 876 ? 0.060 28.320 -38.122 1.00 35.09 876 CYS A N 1
ATOM 6940 C CA . CYS A 1 876 ? 1.030 28.089 -37.050 1.00 35.09 876 CYS A CA 1
ATOM 6941 C C . CYS A 1 876 ? 2.067 27.069 -37.542 1.00 35.09 876 CYS A C 1
ATOM 6943 O O . CYS A 1 876 ? 1.686 26.054 -38.133 1.00 35.09 876 CYS A O 1
ATOM 6945 N N . TYR A 1 877 ? 3.353 27.336 -37.335 1.00 39.06 877 TYR A N 1
ATOM 6946 C CA . TYR A 1 877 ? 4.445 26.486 -37.807 1.00 39.06 877 TYR A CA 1
ATOM 6947 C C . TYR A 1 877 ? 5.252 25.988 -36.605 1.00 39.06 877 TYR A C 1
ATOM 6949 O O . TYR A 1 877 ? 5.565 26.772 -35.711 1.00 39.06 877 TYR A O 1
ATOM 6957 N N . ASN A 1 878 ? 5.532 24.682 -36.586 1.00 32.09 878 ASN A N 1
ATOM 6958 C CA . ASN A 1 878 ? 6.350 24.029 -35.559 1.00 32.09 878 ASN A CA 1
ATOM 6959 C C . ASN A 1 878 ? 7.841 24.138 -35.862 1.00 32.09 878 ASN A C 1
ATOM 6961 O O . ASN A 1 878 ? 8.202 24.040 -37.060 1.00 32.09 878 ASN A O 1
#

Radius of gyration: 34.52 Å; chains: 1; bounding box: 87×88×97 Å

pLDDT: mean 79.57, std 19.21, range [22.58, 98.56]

Sequence (878 aa):
MDAHDVKAEYWEMIKSQKQTLKEAKKRRGQRPQDRKPREYAYMRFMMSRQPMMRENTEGLIYSSFTAPAYPPCITTVDELKQIKIQDLQLETHHRGVYLLLRCITPPSRMTAIMALVEDKNEDVAMLQIYQQEDEEIRPAAEIANTGTVLLVKEPYYKVMGDGEYGLRVDHLSDVVQLKGNNARIPSEWQSRVIEVGQSVESLKQKGNLAMKEGRFWEAITIYSDALEQAAACEEADVLKRNRSLAFLRTKQFDAALSDTGFPNFDDNSSEKAMYRAGEALYHLRRYDDCCQILEKLCRLFPLNTLAQAASGRAQSRLREQKTGEYNFKLLQAEAKKIRPPHLDHATYIGPLEVKQTASKGRGLFVTKAVKAGDLLLCEKAFAHCYASNKSDGENAGGSNISILINAEADTIVMGTQAELLKTMIQKIYHNPSLAPALTTLYHGDYQGLDTLLVDEMPIVDTFLVERIMSLNSFGCPLSSLNHHKDVGKIRNPPGSAFHSCGTWIQASYINHSCTSNVRRSFIGDMMIVRAICDLEEGTELFFWYHCPEKGNSNDTKNKLKYWGFECECSICSDDKVTPLSTQRQREVLRKSLEKTFRETALGNGKVQKIERLLDELNQTYSQPADKVPRLLVWDMQLLLAHGYASRNKTRQVIVAAGKVLKSLGFIITGVDSSQAPLAITRWGMLVDHLVEIFMLLRDAFVLANNTMNSDRAGDLLPSSLWTYIGTSSGWKLHPDLAVIVWQRMTDPSLDNATLGTPALRAEITGTTEKGWENFFSTIQMSFGSVITRKTTSIVIMEDLRVWKGRASMVVSFLAPTWMLLLDSDYSIKISLNIQNTPAPPPPQLPSAQFYTSFPLLRLPPKIHRHCQPDHAPFRCYN